Protein AF-0000000079814199 (afdb_homodimer)

Radius of gyration: 34.7 Å; Cα contacts (8 Å, |Δi|>4): 3592; chains: 2; bounding box: 80×102×80 Å

Foldseek 3Di:
DQQFDQADPVPGGDLVLLQCFPPQLLVLLQVVLVVQQVQAEEAEEEAPLGVSVSQSQHQDHHHHQAYEYCDPVQAQPDDPNHGYHYLQCLQVTPGQEYEYADLDPVVVCVVCVPPHHPNYYYHYSVSSGDPQVQALDRPDRSPLQSRLKAKDWAWDDQWKWKKKKDWQQLVVQPQAWKKKWKWWAFQQRHTQDTDMGTRGFHGFMDMDIRVVVCVVSVTDTGGFMMMIGMGSGHDGSWDKIKMWMATHDLQRLEIAIEMDTDWFFAQKWWDQAFAAD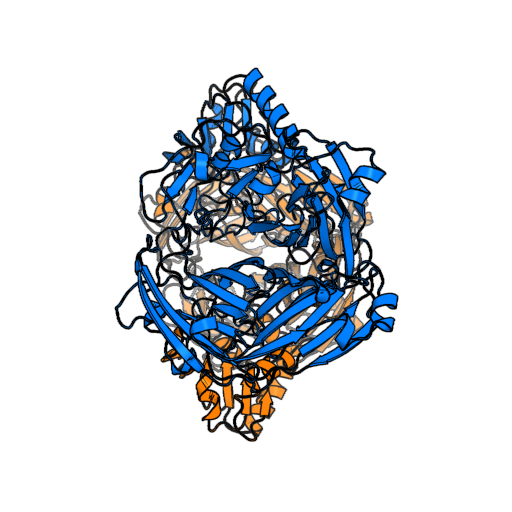QKWKKKKDFFSGQYKAAAQLKWKDFWPDDDTFGHGDIGHHRHIDIDTPCVRPVPDHAPTIMMIGNNRGDTWIKMWMDGPSYIYMETIGHADAPFDWDPCQVVDDCVFQVQWWKDKDWDAQLVFKWKKKFWAHRHPPFFWAFKKKWDAAQQQDTDFIGGPGTGGNRDRDMDGVSVRDRHGWMMIIGHDQPVHGTDRFKIKIKMKMAGPVQRAIEIEIDITGGWAGPDDDPCPPPDPPDGDDHFKDKFKWWADLDALGKKKKKFQEHSDDFDQKFWKKKFKAASSSDTQDIDTDIGGHNHMDMDTVCVRPNSVSSVVSPPSIMIIMITPRGYMWMKMKTDDPVNGRMYIYTIDGD/DQQFDQADPVPGGDLVLLQCFPPQLLVLLQVVLVVQQVQAEEAEEEAPLGVSVSQSQHQDHHHHQAYEYCDPVQAQPDDPNHGYHYQQCLQVTPGREYEYADLDPVVVCVVCVPPHHPNYYYHYSVSSGDPQVQALDNPDRSPLQSRLKAKDWAWDDQWKWKKKKDWQQLVVQPQAWKKKWKWWAFQQRHTQDTDMGTRGFHGFMDMDIRVVVCVVSVTDTGGFMMMIGMGSGHDGSWDKIKMWMATHDLARLEIAIEMDIDWFFAQKWWDQAFAAPFKWKKKKDFFSGQYKAAAQLKWKDFWPDDDTFGHRDIGHHRHIDIDTPCVRPVVDHAPTIMMIRNRRGDTWIKMWMDGPSYIYMETIGHADAPFDWDPCQVVDDCVFQVQWWKDKDWDAQLVFKWKKKFWAHRHPPFFWAFKKKWDAAQQQDTDFIGGPGTGTNRDRDMDGVSVRDRHTWMMIIGHDQPVHGTDRFKIKIKMKMAGPVQRAIEIEIDITGGWAGPDDDPCPPPDPPDGDDHFKDKFKWWADLDALGKKKKKFQEHSDDFDQKFWKKKFKAASSSDTQDIDTDIGGHNHMDMDTVCVRPNSVSSVVSPPSIMIIMITRRGYMWMKMKTDDVVNGRMYIYTIDGD

Nearest PDB structures (foldseek):
  3fbt-assembly2_C  TM=5.174E-01  e=1.547E-01  Clostridium acetobutylicum
  3mtg-assembly1_A-2  TM=5.204E-01  e=6.454E-01  Homo sapiens
  4r0m-assembly2_A  TM=4.724E-01  e=2.161E+00  Microcystis aeruginosa PCC 7806
  6brb-assembly1_A  TM=3.297E-01  e=6.819E-01  Homo sapiens
  2v72-assembly1_A  TM=3.300E-01  e=3.544E+00  Clostridium perfringens

Organism: NCBI:txid265959

Solvent-accessible surface area (backbone atoms only — not comparable to full-atom values): 62759 Å² total; per-residue (Å²): 100,57,52,61,60,58,68,34,96,88,72,37,68,35,42,66,47,55,52,50,54,33,69,71,17,34,56,36,42,43,54,50,42,53,52,47,44,73,58,37,34,27,28,35,35,37,84,74,74,49,55,45,36,55,61,56,67,43,76,55,85,64,52,70,66,44,41,25,28,36,44,59,87,50,45,68,39,78,53,85,93,36,57,28,35,52,44,85,56,41,46,73,47,87,35,39,26,36,39,35,61,38,67,48,48,68,61,48,48,57,73,37,65,90,35,58,29,89,89,38,48,82,43,45,41,38,77,25,56,72,63,72,91,54,38,38,46,80,93,42,77,70,41,58,38,39,58,13,33,32,75,38,88,38,33,30,48,81,40,37,34,27,35,39,39,40,57,32,65,31,31,81,54,66,27,66,60,28,31,33,44,35,39,36,27,25,31,73,26,44,80,75,51,73,51,73,47,84,45,60,42,60,39,17,42,40,76,51,42,33,61,59,52,30,60,75,67,69,51,74,72,36,49,19,34,35,40,39,36,42,20,30,46,26,84,60,36,69,41,58,38,37,37,37,38,40,32,26,74,85,24,49,70,17,39,26,29,41,60,52,47,75,61,59,52,37,52,31,30,30,71,38,69,33,36,47,97,71,43,48,33,31,40,39,47,42,36,64,35,88,42,63,43,57,56,48,46,30,32,39,24,50,33,78,51,86,69,63,48,55,43,66,68,58,39,49,31,33,14,37,42,83,39,53,43,57,80,74,44,67,86,54,39,51,60,32,40,31,29,41,36,42,24,44,43,31,49,75,45,36,36,35,40,37,44,93,68,30,46,30,47,38,54,43,41,71,29,35,80,88,46,53,75,38,78,62,65,83,64,54,54,48,92,54,34,43,60,36,43,42,29,75,45,79,30,62,50,29,90,46,26,44,34,34,40,30,77,44,71,33,30,70,73,55,57,36,44,13,30,27,40,41,32,21,28,40,71,25,52,77,60,50,68,47,78,76,41,54,34,49,53,54,48,54,66,69,46,56,51,27,78,63,32,88,57,40,26,30,33,29,43,26,69,41,60,88,77,38,73,49,46,62,72,46,46,28,33,34,39,39,38,33,32,71,81,68,64,39,52,31,42,34,60,57,70,30,39,40,34,32,38,78,40,28,56,96,58,26,14,59,29,92,73,74,64,54,57,33,37,51,28,41,36,60,41,69,35,51,74,51,82,53,30,31,34,34,41,40,30,30,54,55,19,22,89,61,64,65,52,43,63,34,36,41,35,36,21,19,28,65,30,48,78,75,48,73,50,77,52,71,39,31,46,41,8,31,47,77,46,39,57,52,73,74,63,29,59,69,53,35,54,70,23,24,84,55,10,28,32,42,37,40,19,76,71,34,30,62,45,49,33,33,30,38,34,35,73,94,71,50,39,42,24,36,18,65,51,56,63,119,101,57,53,62,58,59,68,37,95,87,72,38,68,36,43,66,49,55,53,49,54,34,70,72,16,33,54,35,43,41,54,50,41,51,52,47,45,73,57,38,34,26,28,35,36,38,83,73,76,49,56,45,36,54,60,57,69,43,74,55,84,65,52,71,67,42,41,26,28,36,45,59,86,50,45,68,38,79,52,86,92,37,57,29,34,51,46,85,56,41,47,73,47,87,34,38,26,36,39,36,62,37,67,49,50,68,62,50,48,57,73,38,62,89,37,58,29,88,89,37,48,81,43,46,39,36,77,25,56,73,62,72,91,54,39,37,45,79,94,41,79,71,41,58,39,39,56,12,33,34,73,39,86,38,32,30,48,80,40,37,35,27,35,40,40,39,58,32,63,32,31,81,54,67,27,64,59,26,32,33,44,35,38,34,25,25,31,74,25,44,78,74,49,73,52,74,48,83,47,60,42,58,39,16,41,40,76,51,42,34,62,59,51,28,62,75,68,69,52,74,71,36,48,20,36,34,40,39,36,42,20,30,46,27,85,61,35,68,41,59,37,38,37,37,38,41,32,25,75,85,25,48,71,16,38,26,29,42,61,50,45,71,62,58,54,36,50,31,30,29,70,39,71,34,36,45,103,67,42,48,37,30,40,40,47,44,35,63,36,86,41,62,43,58,57,48,45,31,32,39,23,49,33,78,51,85,66,63,47,54,44,66,68,60,38,49,31,32,14,38,43,83,38,52,45,57,81,75,44,68,86,55,39,51,61,34,42,31,29,39,36,42,24,44,45,32,47,75,43,36,36,34,40,35,42,94,68,29,48,31,48,37,54,44,40,71,30,35,80,86,47,55,75,42,79,64,65,83,64,55,53,51,93,52,32,43,60,36,43,41,31,75,46,79,30,63,49,28,90,46,27,44,34,36,40,28,78,45,72,32,30,70,75,54,57,36,43,15,30,28,42,42,31,20,27,39,72,26,52,76,59,47,69,46,78,75,42,53,34,49,52,54,47,55,63,69,45,58,52,28,79,62,32,89,56,41,27,32,33,29,43,26,69,41,60,89,77,37,73,46,45,61,73,48,44,28,33,34,38,40,39,34,32,71,83,69,64,38,50,32,41,34,60,56,71,29,37,40,37,34,37,79,41,28,56,96,59,27,15,58,29,92,76,73,66,57,61,33,37,51,29,43,36,60,40,68,35,51,73,51,81,53,30,31,35,34,41,40,30,30,54,54,19,21,89,64,65,66,52,43,64,33,36,40,35,36,21,19,29,63,29,48,76,74,46,73,49,76,52,71,39,31,45,40,8,32,48,75,47,41,56,52,74,76,65,28,60,69,52,36,53,69,23,26,84,53,10,29,33,42,37,39,19,77,70,35,31,60,46,47,32,33,31,37,34,35,73,95,72,51,39,43,24,36,18,67,51,57,64,115

pLDDT: mean 94.21, std 5.64, range [55.22, 98.81]

Sequence (1260 aa):
MLGIRTFDPLTGGNMAYKALTHPLAAEKLAELADRLVANGPVAVYDPHGIVETALALLPVSIRVAGLYTHDSLQVGQSCAGMVMQPLVDLTQSEAASVWALDFSHAIMESRLSGLLPEGCALHTLASTRLPDSMLSVAHTYLDPLNFGTNLAFFRDTADFSTRLVSANYWARYGADNVRLWLRLFSQDGQVLHTWEQPVSHAGQAIILDSAEIRDRFGLPEFTGQLFIHAQGIAGHDVVKYALETRGRGDSANSLSVTHDANAWPAMRYANLPAPAEDEDVVLWLQNSHALPVASGSMSLNRMGHDRHVPFMRPLAPYETVAVHVQDILPDLKWPEQIEFRAGGYVVRPRYEITRRNRTRIAHLNVQRADLHTDPGIEKLDPRFFGRGYLLPFPVPDPARYRTLIQPAPMAESLRTMPVRVDCFNRDGRAGASHFMGCLPRDHAEVLDVSALTGTEGHAELVYDFRDGGEADGWLHALVRYEDRETGHEAETSFGSHIFNTVMTYRGEPQSYVGRPPGLSTRLFLTAATTEPFSFCTLIYPASASWNPMSDTSLYLHGANGSVIAQEKIGIPMSGSRTIWPHEVFGMQAIQRAGEGGYVLIRDTTCRLFGYHGRMIRREGRFSVDHMFGFMLGIRTFDPLTGGNMAYKALTHPLAAEKLAELADRLVANGPVAVYDPHGIVETALALLPVSIRVAGLYTHDSLQVGQSCAGMVMQPLVDLTQSEAASVWALDFSHAIMESRLSGLLPEGCALHTLASTRLPDSMLSVAHTYLDPLNFGTNLAFFRDTADFSTRLVSANYWARYGADNVRLWLRLFSQDGQVLHTWEQPVSHAGQAIILDSAEIRDRFGLPEFTGQLFIHAQGIAGHDVVKYALETRGRGDSANSLSVTHDANAWPAMRYANLPAPAEDEDVVLWLQNSHALPVASGSMSLNRMGHDRHVPFMRPLAPYETVAVHVQDILPDLKWPEQIEFRAGGYVVRPRYEITRRNRTRIAHLNVQRADLHTDPGIEKLDPRFFGRGYLLPFPVPDPARYRTLIQPAPMAESLRTMPVRVDCFNRDGRAGASHFMGCLPRDHAEVLDVSALTGTEGHAELVYDFRDGGEADGWLHALVRYEDRETGHEAETSFGSHIFNTVMTYRGEPQSYVGRPPGLSTRLFLTAATTEPFSFCTLIYPASASWNPMSDTSLYLHGANGSVIAQEKIGIPMSGSRTIWPHEVFGMQAIQRAGEGGYVLIRDTTCRLFGYHGRMIRREGRFSVDHMFGF

Secondary structure (DSSP, 8-state):
------EETTTEE-HHHHHHHSHHHHHHHHHHHHHHHHH--EEEE-SSS-HHHHHHT-SS---EEEEEESBGGGTT-EETTEEEEEGGGGGG---SEEEE--S-HHHHHHHHTTTSPTTPEEEEGGGGPPPGGG-SSSS-TT-GGGGEEEEEEEEE-SSEEEEEEEE-GGGGGT--SEEEEEEEE-TTS-EEEEEEEEE-STT-EEEEEHHHHHHHHTPPPEEEEEEEEEES--S-----EEEEEEE-GGGTT-EEEEEE------SEEEEEEPP-TT-EEEEEEEB-SSSPBPTTSSEEEETT-S--EE--S-B-TT-EEEEEHHHH-TT--TT-EEEEE-TT-BSS-EEEEEETTEEEEEE-EEEBSS----GGGTT--HHHHTT-BEEEEEE--TTTEEEEEEEE-SBTT--EEEEEEEEEETT--EEEEEEEEEEETT----EEHHHH-SSSEEEEEEE--TT-----S-EEEEEEEEETTT--EEEEEEEE-B-S-S-BBTTBS--SSSSSP---EEEEEE--SSSSEEEEEEE---SS---SB--EEEEEE-TTS-EEEEEEE--BTT-EEEE-HHHHH-HHHHHHH-TT-EEEEEESS---EEEEEEEETTTTEE--EE--B-/------EETTTEE-HHHHHHHSHHHHHHHHHHHHHHHHH--EEEE-SSS-HHHHHHT-SS---EEEEEESBGGGTT-EETTEEEEEGGGGGG---SEEEE--S-HHHHHHHHTTTSPTTPEEEEGGGGPPPGGG-SSSS-TT-GGGGEEEEEEEEE-SSEEEEEEEE-GGGGGT--SEEEEEEEE-TTS-EEEEEEEEE-STT-EEEEEHHHHHHHHT---EEEEEEEEEES--S-----EEEEEEE-GGGTT-EEEEEE------SEEEEEEPPPTT-EEEEEEEB-SSSPBPTTSSEEEETT----EE--S-B-TT-EEEEEHHHH-TT--TT-EEEEE-TT-BSS-EEEEEETTEEEEEE-EEEBSS----GGGTT--HHHHTT-BEEEEEE--TTTEEEEEEEE-SBTT--EEEEEEEEEETTS-EEEEEEEEEEETT----EEHHHH-SSSEEEEEEE-GGG-----S-EEEEEEEEETTT--EEEEEEEE-B-S-S-BBTTBS--SSSSSP---EEEEEE--SSSSEEEEEEE---SS---SB--EEEEEE-TTS-EEEEEEE--BTT-EEEE-HHHHH-HHHHHHH-TT-EEEEEESS---EEEEEEEETTTTEE--EE--B-

Structure (mmCIF, N/CA/C/O backbone):
data_AF-0000000079814199-model_v1
#
loop_
_entity.id
_entity.type
_entity.pdbx_description
1 polymer 'Uncharacterized protein'
#
loop_
_atom_site.group_PDB
_atom_site.id
_atom_site.type_symbol
_atom_site.label_atom_id
_atom_site.label_alt_id
_atom_site.label_comp_id
_atom_site.label_asym_id
_atom_site.label_entity_id
_atom_site.label_seq_id
_atom_site.pdbx_PDB_ins_code
_atom_site.Cartn_x
_atom_site.Cartn_y
_atom_site.Cartn_z
_atom_site.occupancy
_atom_site.B_iso_or_equiv
_atom_site.auth_seq_id
_atom_site.auth_comp_id
_atom_site.auth_asym_id
_atom_site.auth_atom_id
_atom_site.pdbx_PDB_model_num
ATOM 1 N N . MET A 1 1 ? 17.484 26.797 -4.371 1 85 1 MET A N 1
ATOM 2 C CA . MET A 1 1 ? 16.531 25.781 -3.9 1 85 1 MET A CA 1
ATOM 3 C C . MET A 1 1 ? 17.234 24.453 -3.627 1 85 1 MET A C 1
ATOM 5 O O . MET A 1 1 ? 18.203 24.109 -4.293 1 85 1 MET A O 1
ATOM 9 N N . LEU A 1 2 ? 16.719 23.953 -2.576 1 86.81 2 LEU A N 1
ATOM 10 C CA . LEU A 1 2 ? 17.266 22.641 -2.223 1 86.81 2 LEU A CA 1
ATOM 11 C C . LEU A 1 2 ? 16.641 21.547 -3.09 1 86.81 2 LEU A C 1
ATOM 13 O O . LEU A 1 2 ? 15.422 21.422 -3.172 1 86.81 2 LEU A O 1
ATOM 17 N N . GLY A 1 3 ? 17.375 20.844 -3.848 1 84.56 3 GLY A N 1
ATOM 18 C CA . GLY A 1 3 ? 16.922 19.844 -4.789 1 84.56 3 GLY A CA 1
ATOM 19 C C . GLY A 1 3 ? 16.469 18.562 -4.117 1 84.56 3 GLY A C 1
ATOM 20 O O . GLY A 1 3 ? 17 17.484 -4.395 1 84.56 3 GLY A O 1
ATOM 21 N N . ILE A 1 4 ? 15.422 18.625 -3.213 1 85 4 ILE A N 1
ATOM 22 C CA . ILE A 1 4 ? 14.914 17.453 -2.512 1 85 4 ILE A CA 1
ATOM 23 C C . ILE A 1 4 ? 13.516 17.109 -3.02 1 85 4 ILE A C 1
ATOM 25 O O . ILE A 1 4 ? 12.797 17.984 -3.512 1 85 4 ILE A O 1
ATOM 29 N N . ARG A 1 5 ? 13.242 15.883 -2.951 1 79.81 5 ARG A N 1
ATOM 30 C CA . ARG A 1 5 ? 11.898 15.383 -3.24 1 79.81 5 ARG A CA 1
ATOM 31 C C . ARG A 1 5 ? 11.211 14.883 -1.973 1 79.81 5 ARG A C 1
ATOM 33 O O . ARG A 1 5 ? 11.688 13.945 -1.333 1 79.81 5 ARG A O 1
ATOM 40 N N . THR A 1 6 ? 10.148 15.531 -1.705 1 77.38 6 THR A N 1
ATOM 41 C CA . THR A 1 6 ? 9.539 15.203 -0.424 1 77.38 6 THR A CA 1
ATOM 42 C C . THR A 1 6 ? 8.25 14.414 -0.63 1 77.38 6 THR A C 1
ATOM 44 O O . THR A 1 6 ? 7.762 13.758 0.293 1 77.38 6 THR A O 1
ATOM 47 N N . PHE A 1 7 ? 7.664 14.547 -1.758 1 73.44 7 PHE A N 1
ATOM 48 C CA . PHE A 1 7 ? 6.383 13.883 -1.977 1 73.44 7 PHE A CA 1
ATOM 49 C C . PHE A 1 7 ? 6.258 13.422 -3.422 1 73.44 7 PHE A C 1
ATOM 51 O O . PHE A 1 7 ? 6.777 14.062 -4.336 1 73.44 7 PHE A O 1
ATOM 58 N N . ASP A 1 8 ? 5.75 12.203 -3.527 1 64.19 8 ASP A N 1
ATOM 59 C CA . ASP A 1 8 ? 5.371 11.656 -4.828 1 64.19 8 ASP A CA 1
ATOM 60 C C . ASP A 1 8 ? 3.904 11.234 -4.844 1 64.19 8 ASP A C 1
ATOM 62 O O . ASP A 1 8 ? 3.432 10.57 -3.924 1 64.19 8 ASP A O 1
ATOM 66 N N . PRO A 1 9 ? 3.115 11.773 -5.816 1 58.88 9 PRO A N 1
ATOM 67 C CA . PRO A 1 9 ? 1.691 11.43 -5.863 1 58.88 9 PRO A CA 1
ATOM 68 C C . PRO A 1 9 ? 1.446 9.922 -5.848 1 58.88 9 PRO A C 1
ATOM 70 O O . PRO A 1 9 ? 0.405 9.469 -5.367 1 58.88 9 PRO A O 1
ATOM 73 N N . LEU A 1 10 ? 2.465 9.203 -6.363 1 55.69 10 LEU A N 1
ATOM 74 C CA . LEU A 1 10 ? 2.256 7.766 -6.492 1 55.69 10 LEU A CA 1
ATOM 75 C C . LEU A 1 10 ? 2.646 7.047 -5.207 1 55.69 10 LEU A C 1
ATOM 77 O O . LEU A 1 10 ? 1.953 6.121 -4.773 1 55.69 10 LEU A O 1
ATOM 81 N N . THR A 1 11 ? 3.66 7.598 -4.605 1 59.97 11 THR A N 1
ATOM 82 C CA . THR A 1 11 ? 4.211 6.82 -3.5 1 59.97 11 THR A CA 1
ATOM 83 C C . THR A 1 11 ? 4.02 7.551 -2.174 1 59.97 11 THR A C 1
ATOM 85 O O . THR A 1 11 ? 4.234 6.977 -1.104 1 59.97 11 THR A O 1
ATOM 88 N N . GLY A 1 12 ? 3.578 8.734 -2.238 1 67.12 12 GLY A N 1
ATOM 89 C CA . GLY A 1 12 ? 3.428 9.5 -1.012 1 67.12 12 GLY A CA 1
ATOM 90 C C . GLY A 1 12 ? 4.723 10.133 -0.539 1 67.12 12 GLY A C 1
ATOM 91 O O . GLY A 1 12 ? 5.551 10.547 -1.353 1 67.12 12 GLY A O 1
ATOM 92 N N . GLY A 1 13 ? 4.852 10.258 0.694 1 75.69 13 GLY A N 1
ATOM 93 C CA . GLY A 1 13 ? 6.035 10.875 1.274 1 75.69 13 GLY A CA 1
ATOM 94 C C . GLY A 1 13 ? 7.309 10.102 0.988 1 75.69 13 GLY A C 1
ATOM 95 O O . GLY A 1 13 ? 7.309 8.867 0.997 1 75.69 13 GLY A O 1
ATOM 96 N N . ASN A 1 14 ? 8.289 10.836 0.607 1 85.75 14 ASN A N 1
ATOM 97 C CA . ASN A 1 14 ? 9.586 10.227 0.338 1 85.75 14 ASN A CA 1
ATOM 98 C C . ASN A 1 14 ? 10.344 9.938 1.628 1 85.75 14 ASN A C 1
ATOM 100 O O . ASN A 1 14 ? 10.969 10.828 2.199 1 85.75 14 ASN A O 1
ATOM 104 N N . MET A 1 15 ? 10.398 8.766 1.979 1 91.94 15 MET A N 1
ATOM 105 C CA . MET A 1 15 ? 10.953 8.375 3.273 1 91.94 15 MET A CA 1
ATOM 106 C C . MET A 1 15 ? 12.469 8.484 3.268 1 91.94 15 MET A C 1
ATOM 108 O O . MET A 1 15 ? 13.094 8.625 4.32 1 91.94 15 MET A O 1
ATOM 112 N N . ALA A 1 16 ? 13.031 8.477 2.057 1 93.75 16 ALA A N 1
ATOM 113 C CA . ALA A 1 16 ? 14.477 8.656 1.986 1 93.75 16 ALA A CA 1
ATOM 114 C C . ALA A 1 16 ? 14.883 10.039 2.496 1 93.75 16 ALA A C 1
ATOM 116 O O . ALA A 1 16 ? 15.93 10.195 3.129 1 93.75 16 ALA A O 1
ATOM 117 N N . TYR A 1 17 ? 14.094 10.977 2.279 1 94.56 17 TYR A N 1
ATOM 118 C CA . TYR A 1 17 ? 14.344 12.312 2.797 1 94.56 17 TYR A CA 1
ATOM 119 C C . TYR A 1 17 ? 14.367 12.312 4.32 1 94.56 17 TYR A C 1
ATOM 121 O O . TYR A 1 17 ? 15.312 12.82 4.934 1 94.56 17 TYR A O 1
ATOM 129 N N . LYS A 1 18 ? 13.336 11.742 4.891 1 95.25 18 LYS A N 1
ATOM 130 C CA . LYS A 1 18 ? 13.273 11.719 6.348 1 95.25 18 LYS A CA 1
ATOM 131 C C . LYS A 1 18 ? 14.414 10.898 6.938 1 95.25 18 LYS A C 1
ATOM 133 O O . LYS A 1 18 ? 14.961 11.242 7.988 1 95.25 18 LYS A O 1
ATOM 138 N N . ALA A 1 19 ? 14.727 9.859 6.246 1 96.88 19 ALA A N 1
ATOM 139 C CA . ALA A 1 19 ? 15.797 8.992 6.715 1 96.88 19 ALA A CA 1
ATOM 140 C C . ALA A 1 19 ? 17.141 9.727 6.723 1 96.88 19 ALA A C 1
ATOM 142 O O . ALA A 1 19 ? 17.906 9.609 7.676 1 96.88 19 ALA A O 1
ATOM 143 N N . LEU A 1 20 ? 17.359 10.531 5.707 1 97 20 LEU A N 1
ATOM 144 C CA . LEU A 1 20 ? 18.656 11.164 5.539 1 97 20 LEU A CA 1
ATOM 145 C C . LEU A 1 20 ? 18.734 12.461 6.324 1 97 20 LEU A C 1
ATOM 147 O O . LEU A 1 20 ? 19.828 12.961 6.605 1 97 20 LEU A O 1
ATOM 151 N N . THR A 1 21 ? 17.562 13.023 6.66 1 96.56 21 THR A N 1
ATOM 152 C CA . THR A 1 21 ? 17.578 14.328 7.309 1 96.56 21 THR A CA 1
ATOM 153 C C . THR A 1 21 ? 17.438 14.18 8.82 1 96.56 21 THR A C 1
ATOM 155 O O . THR A 1 21 ? 17.516 15.172 9.555 1 96.56 21 THR A O 1
ATOM 158 N N . HIS A 1 22 ? 17.172 12.914 9.266 1 97.75 22 HIS A N 1
ATOM 159 C CA . HIS A 1 22 ? 17.281 12.703 10.703 1 97.75 22 HIS A CA 1
ATOM 160 C C . HIS A 1 22 ? 18.625 13.195 11.227 1 97.75 22 HIS A C 1
ATOM 162 O O . HIS A 1 22 ? 19.672 12.891 10.648 1 97.75 22 HIS A O 1
ATOM 168 N N . PRO A 1 23 ? 18.656 13.898 12.359 1 98.19 23 PRO A N 1
ATOM 169 C CA . PRO A 1 23 ? 19.906 14.508 12.805 1 98.19 23 PRO A CA 1
ATOM 170 C C . PRO A 1 23 ? 21.031 13.492 12.953 1 98.19 23 PRO A C 1
ATOM 172 O O . PRO A 1 23 ? 22.172 13.758 12.555 1 98.19 23 PRO A O 1
ATOM 175 N N . LEU A 1 24 ? 20.75 12.359 13.469 1 98.31 24 LEU A N 1
ATOM 176 C CA . LEU A 1 24 ? 21.766 11.328 13.641 1 98.31 24 LEU A CA 1
ATOM 177 C C . LEU A 1 24 ? 22.266 10.82 12.281 1 98.31 24 LEU A C 1
ATOM 179 O O . LEU A 1 24 ? 23.453 10.594 12.094 1 98.31 24 LEU A O 1
ATOM 183 N N . ALA A 1 25 ? 21.359 10.578 11.391 1 98.44 25 ALA A N 1
ATOM 184 C CA . ALA A 1 25 ? 21.719 10.117 10.055 1 98.44 25 ALA A CA 1
ATOM 185 C C . ALA A 1 25 ? 22.516 11.18 9.297 1 98.44 25 ALA A C 1
ATOM 187 O O . ALA A 1 25 ? 23.438 10.852 8.539 1 98.44 25 ALA A O 1
ATOM 188 N N . ALA A 1 26 ? 22.109 12.43 9.477 1 98.25 26 ALA A N 1
ATOM 189 C CA . ALA A 1 26 ? 22.797 13.523 8.797 1 98.25 26 ALA A CA 1
ATOM 190 C C . ALA A 1 26 ? 24.266 13.602 9.211 1 98.25 26 ALA A C 1
ATOM 192 O O . ALA A 1 26 ? 25.125 13.898 8.391 1 98.25 26 ALA A O 1
ATOM 193 N N . GLU A 1 27 ? 24.516 13.383 10.469 1 97.94 27 GLU A N 1
ATOM 194 C CA . GLU A 1 27 ? 25.891 13.344 10.953 1 97.94 27 GLU A CA 1
ATOM 195 C C . GLU A 1 27 ? 26.688 12.242 10.266 1 97.94 27 GLU A C 1
ATOM 197 O O . GLU A 1 27 ? 27.828 12.461 9.836 1 97.94 27 GLU A O 1
ATOM 202 N N . LYS A 1 28 ? 26.094 11.156 10.188 1 98.31 28 LYS A N 1
ATOM 203 C CA . LYS A 1 28 ? 26.734 10.016 9.539 1 98.31 28 LYS A CA 1
ATOM 204 C C . LYS A 1 28 ? 26.906 10.266 8.047 1 98.31 28 LYS A C 1
ATOM 206 O O . LYS A 1 28 ? 27.891 9.812 7.449 1 98.31 28 LYS A O 1
ATOM 211 N N . LEU A 1 29 ? 25.969 10.922 7.48 1 98.25 29 LEU A N 1
ATOM 212 C CA . LEU A 1 29 ? 26.062 11.266 6.066 1 98.25 29 LEU A CA 1
ATOM 213 C C . LEU A 1 29 ? 27.234 12.188 5.805 1 98.25 29 LEU A C 1
ATOM 215 O O . LEU A 1 29 ? 27.906 12.078 4.773 1 98.25 29 LEU A O 1
ATOM 219 N N . ALA A 1 30 ? 27.453 13.094 6.707 1 97.94 30 ALA A N 1
ATOM 220 C CA . ALA A 1 30 ? 28.609 13.984 6.594 1 97.94 30 ALA A CA 1
ATOM 221 C C . ALA A 1 30 ? 29.922 13.195 6.602 1 97.94 30 ALA A C 1
ATOM 223 O O . ALA A 1 30 ? 30.828 13.477 5.816 1 97.94 30 ALA A O 1
ATOM 224 N N . GLU A 1 31 ? 29.984 12.242 7.488 1 97.94 31 GLU A N 1
ATOM 225 C CA . GLU A 1 31 ? 31.156 11.391 7.531 1 97.94 31 GLU A CA 1
ATOM 226 C C . GLU A 1 31 ? 31.344 10.625 6.223 1 97.94 31 GLU A C 1
ATOM 228 O O . GLU A 1 31 ? 32.469 10.508 5.711 1 97.94 31 GLU A O 1
ATOM 233 N N . LEU A 1 32 ? 30.266 10.133 5.77 1 98 32 LEU A N 1
ATOM 234 C CA . LEU A 1 32 ? 30.297 9.414 4.504 1 98 32 LEU A CA 1
ATOM 235 C C . LEU A 1 32 ? 30.766 10.328 3.373 1 98 32 LEU A C 1
ATOM 237 O O . LEU A 1 32 ? 31.578 9.93 2.541 1 98 32 LEU A O 1
ATOM 241 N N . ALA A 1 33 ? 30.25 11.539 3.373 1 97.81 33 ALA A N 1
ATOM 242 C CA . ALA A 1 33 ? 30.625 12.516 2.355 1 97.81 33 ALA A CA 1
ATOM 243 C C . ALA A 1 33 ? 32.125 12.781 2.383 1 97.81 33 ALA A C 1
ATOM 245 O O . ALA A 1 33 ? 32.781 12.82 1.334 1 97.81 33 ALA A O 1
ATOM 246 N N . ASP A 1 34 ? 32.656 12.922 3.543 1 97.62 34 ASP A N 1
ATOM 247 C CA . ASP A 1 34 ? 34.094 13.148 3.693 1 97.62 34 ASP A CA 1
ATOM 248 C C . ASP A 1 34 ? 34.906 11.992 3.111 1 97.62 34 ASP A C 1
ATOM 250 O O . ASP A 1 34 ? 35.906 12.203 2.438 1 97.62 34 ASP A O 1
ATOM 254 N N . ARG A 1 35 ? 34.406 10.789 3.363 1 97.06 35 ARG A N 1
ATOM 255 C CA . ARG A 1 35 ? 35.094 9.602 2.842 1 97.06 35 ARG A CA 1
ATOM 256 C C . ARG A 1 35 ? 35.031 9.562 1.319 1 97.06 35 ARG A C 1
ATOM 258 O O . ARG A 1 35 ? 36 9.227 0.657 1 97.06 35 ARG A O 1
ATOM 265 N N . LEU A 1 36 ? 33.906 9.914 0.81 1 97.44 36 LEU A N 1
ATOM 266 C CA . LEU A 1 36 ? 33.719 9.906 -0.638 1 97.44 36 LEU A CA 1
ATOM 267 C C . LEU A 1 36 ? 34.625 10.938 -1.305 1 97.44 36 LEU A C 1
ATOM 269 O O . LEU A 1 36 ? 35.219 10.672 -2.352 1 97.44 36 LEU A O 1
ATOM 273 N N . VAL A 1 37 ? 34.719 12.086 -0.688 1 97.12 37 VAL A N 1
ATOM 274 C CA . VAL A 1 37 ? 35.562 13.148 -1.225 1 97.12 37 VAL A CA 1
ATOM 275 C C . VAL A 1 37 ? 37.031 12.711 -1.17 1 97.12 37 VAL A C 1
ATOM 277 O O . VAL A 1 37 ? 37.75 12.883 -2.141 1 97.12 37 VAL A O 1
ATOM 280 N N . ALA A 1 38 ? 37.406 12.156 -0.076 1 96 38 ALA A N 1
ATOM 281 C CA . ALA A 1 38 ? 38.781 11.773 0.152 1 96 38 ALA A CA 1
ATOM 282 C C . ALA A 1 38 ? 39.25 10.703 -0.84 1 96 38 ALA A C 1
ATOM 284 O O . ALA A 1 38 ? 40.406 10.656 -1.236 1 96 38 ALA A O 1
ATOM 285 N N . ASN A 1 39 ? 38.375 9.922 -1.318 1 93.81 39 ASN A N 1
ATOM 286 C CA . ASN A 1 39 ? 38.688 8.781 -2.158 1 93.81 39 ASN A CA 1
ATOM 287 C C . ASN A 1 39 ? 38.812 9.172 -3.629 1 93.81 39 ASN A C 1
ATOM 289 O O . ASN A 1 39 ? 39.375 8.445 -4.434 1 93.81 39 ASN A O 1
ATOM 293 N N . GLY A 1 40 ? 38.219 10.367 -3.984 1 94.62 40 GLY A N 1
ATOM 294 C CA . GLY A 1 40 ? 38.25 10.781 -5.375 1 94.62 40 GLY A CA 1
ATOM 295 C C . GLY A 1 40 ? 36.906 10.742 -6.051 1 94.62 40 GLY A C 1
ATOM 296 O O . GLY A 1 40 ? 35.875 10.867 -5.387 1 94.62 40 GLY A O 1
ATOM 297 N N . PRO A 1 41 ? 36.906 10.695 -7.371 1 96.44 41 PRO A N 1
ATOM 298 C CA . PRO A 1 41 ? 35.625 10.711 -8.094 1 96.44 41 PRO A CA 1
ATOM 299 C C . PRO A 1 41 ? 34.75 9.508 -7.766 1 96.44 41 PRO A C 1
ATOM 301 O O . PRO A 1 41 ? 35.281 8.406 -7.543 1 96.44 41 PRO A O 1
ATOM 304 N N . VAL A 1 42 ? 33.469 9.773 -7.777 1 97.94 42 VAL A N 1
ATOM 305 C CA . VAL A 1 42 ? 32.531 8.766 -7.289 1 97.94 42 VAL A CA 1
ATOM 306 C C . VAL A 1 42 ? 31.547 8.398 -8.398 1 97.94 42 VAL A C 1
ATOM 308 O O . VAL A 1 42 ? 30.938 9.273 -9.023 1 97.94 42 VAL A O 1
ATOM 311 N N . ALA A 1 43 ? 31.406 7.148 -8.719 1 98.19 43 ALA A N 1
ATOM 312 C CA . ALA A 1 43 ? 30.281 6.648 -9.516 1 98.19 43 ALA A CA 1
ATOM 313 C C . ALA A 1 43 ? 29.062 6.422 -8.641 1 98.19 43 ALA A C 1
ATOM 315 O O . ALA A 1 43 ? 29.125 5.715 -7.629 1 98.19 43 ALA A O 1
ATOM 316 N N . VAL A 1 44 ? 27.938 7.004 -9 1 98.31 44 VAL A N 1
ATOM 317 C CA . VAL A 1 44 ? 26.719 6.891 -8.188 1 98.31 44 VAL A CA 1
ATOM 318 C C . VAL A 1 44 ? 25.734 5.941 -8.859 1 98.31 44 VAL A C 1
ATOM 320 O O . VAL A 1 44 ? 25.422 6.094 -10.039 1 98.31 44 VAL A O 1
ATOM 323 N N . TYR A 1 45 ? 25.359 4.941 -8.125 1 97.81 45 TYR A N 1
ATOM 324 C CA . TYR A 1 45 ? 24.281 4.059 -8.547 1 97.81 45 TYR A CA 1
ATOM 325 C C . TYR A 1 45 ? 23 4.352 -7.777 1 97.81 45 TYR A C 1
ATOM 327 O O . TYR A 1 45 ? 22.969 4.25 -6.547 1 97.81 45 TYR A O 1
ATOM 335 N N . ASP A 1 46 ? 21.906 4.641 -8.492 1 95.81 46 ASP A N 1
ATOM 336 C CA . ASP A 1 46 ? 20.656 5.059 -7.875 1 95.81 46 ASP A CA 1
ATOM 337 C C . ASP A 1 46 ? 19.531 4.055 -8.164 1 95.81 46 ASP A C 1
ATOM 339 O O . ASP A 1 46 ? 18.734 4.258 -9.07 1 95.81 46 ASP A O 1
ATOM 343 N N . PRO A 1 47 ? 19.406 3.08 -7.32 1 93.19 47 PRO A N 1
ATOM 344 C CA . PRO A 1 47 ? 18.391 2.064 -7.586 1 93.19 47 PRO A CA 1
ATOM 345 C C . PRO A 1 47 ? 16.969 2.541 -7.238 1 93.19 47 PRO A C 1
ATOM 347 O O . PRO A 1 47 ? 15.992 1.929 -7.66 1 93.19 47 PRO A O 1
ATOM 350 N N . HIS A 1 48 ? 16.812 3.693 -6.461 1 89.38 48 HIS A N 1
ATOM 351 C CA . HIS A 1 48 ? 15.508 4.066 -5.914 1 89.38 48 HIS A CA 1
ATOM 352 C C . HIS A 1 48 ? 15.062 5.43 -6.43 1 89.38 48 HIS A C 1
ATOM 354 O O . HIS A 1 48 ? 13.992 5.918 -6.066 1 89.38 48 HIS A O 1
ATOM 360 N N . GLY A 1 49 ? 15.859 6.062 -7.164 1 89 49 GLY A N 1
ATOM 361 C CA . GLY A 1 49 ? 15.531 7.383 -7.68 1 89 49 GLY A CA 1
ATOM 362 C C . GLY A 1 49 ? 15.641 8.477 -6.633 1 89 49 GLY A C 1
ATOM 363 O O . GLY A 1 49 ? 14.805 9.383 -6.578 1 89 49 GLY A O 1
ATOM 364 N N . ILE A 1 50 ? 16.672 8.398 -5.77 1 93.06 50 ILE A N 1
ATOM 365 C CA . ILE A 1 50 ? 16.75 9.367 -4.68 1 93.06 50 ILE A CA 1
ATOM 366 C C . ILE A 1 50 ? 18.031 10.195 -4.828 1 93.06 50 ILE A C 1
ATOM 368 O O . ILE A 1 50 ? 18.438 10.891 -3.895 1 93.06 50 ILE A O 1
ATOM 372 N N . VAL A 1 51 ? 18.656 10.211 -5.957 1 95.5 51 VAL A N 1
ATOM 373 C CA . VAL A 1 51 ? 19.969 10.812 -6.156 1 95.5 51 VAL A CA 1
ATOM 374 C C . VAL A 1 51 ? 19.891 12.32 -5.961 1 95.5 51 VAL A C 1
ATOM 376 O O . VAL A 1 51 ? 20.781 12.93 -5.371 1 95.5 51 VAL A O 1
ATOM 379 N N . GLU A 1 52 ? 18.859 12.922 -6.43 1 93.31 52 GLU A N 1
ATOM 380 C CA . GLU A 1 52 ? 18.734 14.367 -6.273 1 93.31 52 GLU A CA 1
ATOM 381 C C . GLU A 1 52 ? 18.672 14.758 -4.801 1 93.31 52 GLU A C 1
ATOM 383 O O . GLU A 1 52 ? 19.359 15.688 -4.371 1 93.31 52 GLU A O 1
ATOM 388 N N . THR A 1 53 ? 17.906 14.047 -4.09 1 94.25 53 THR A N 1
ATOM 389 C CA . THR A 1 53 ? 17.781 14.297 -2.656 1 94.25 53 THR A CA 1
ATOM 390 C C . THR A 1 53 ? 19.094 14.008 -1.942 1 94.25 53 THR A C 1
ATOM 392 O O . THR A 1 53 ? 19.547 14.812 -1.126 1 94.25 53 THR A O 1
ATOM 395 N N . ALA A 1 54 ? 19.688 12.883 -2.299 1 96 54 ALA A N 1
ATOM 396 C CA . ALA A 1 54 ? 20.922 12.484 -1.639 1 96 54 ALA A CA 1
ATOM 397 C C . ALA A 1 54 ? 22.031 13.5 -1.881 1 96 54 ALA A C 1
ATOM 399 O O . ALA A 1 54 ? 22.719 13.914 -0.943 1 96 54 ALA A O 1
ATOM 400 N N . LEU A 1 55 ? 22.188 13.93 -3.102 1 95.94 55 LEU A N 1
ATOM 401 C CA . LEU A 1 55 ? 23.234 14.891 -3.441 1 95.94 55 LEU A CA 1
ATOM 402 C C . LEU A 1 55 ? 22.953 16.234 -2.791 1 95.94 55 LEU A C 1
ATOM 404 O O . LEU A 1 55 ? 23.891 16.906 -2.322 1 95.94 55 LEU A O 1
ATOM 408 N N . ALA A 1 56 ? 21.688 16.562 -2.77 1 94.94 56 ALA A N 1
ATOM 409 C CA . ALA A 1 56 ? 21.312 17.859 -2.207 1 94.94 56 ALA A CA 1
ATOM 410 C C . ALA A 1 56 ? 21.594 17.922 -0.711 1 94.94 56 ALA A C 1
ATOM 412 O O . ALA A 1 56 ? 21.844 18.984 -0.159 1 94.94 56 ALA A O 1
ATOM 413 N N . LEU A 1 57 ? 21.641 16.781 -0.041 1 96.56 57 LEU A N 1
ATOM 414 C CA . LEU A 1 57 ? 21.766 16.75 1.412 1 96.56 57 LEU A CA 1
ATOM 415 C C . LEU A 1 57 ? 23.219 16.547 1.834 1 96.56 57 LEU A C 1
ATOM 417 O O . LEU A 1 57 ? 23.516 16.516 3.027 1 96.56 57 LEU A O 1
ATOM 421 N N . LEU A 1 58 ? 24.109 16.438 0.861 1 96.62 58 LEU A N 1
ATOM 422 C CA . LEU A 1 58 ? 25.531 16.328 1.199 1 96.62 58 LEU A CA 1
ATOM 423 C C . LEU A 1 58 ? 26.078 17.672 1.655 1 96.62 58 LEU A C 1
ATOM 425 O O . LEU A 1 58 ? 25.906 18.688 0.976 1 96.62 58 LEU A O 1
ATOM 429 N N . PRO A 1 59 ? 26.797 17.641 2.787 1 94.44 59 PRO A N 1
ATOM 430 C CA . PRO A 1 59 ? 27.375 18.891 3.264 1 94.44 59 PRO A CA 1
ATOM 431 C C . PRO A 1 59 ? 28.547 19.359 2.398 1 94.44 59 PRO A C 1
ATOM 433 O O . PRO A 1 59 ? 28.906 20.547 2.428 1 94.44 59 PRO A O 1
ATOM 436 N N . VAL A 1 60 ? 29.203 18.438 1.767 1 94.88 60 VAL A N 1
ATOM 437 C CA . VAL A 1 60 ? 30.281 18.75 0.84 1 94.88 60 VAL A CA 1
ATOM 438 C C . VAL A 1 60 ? 29.984 18.141 -0.526 1 94.88 60 VAL A C 1
ATOM 440 O O . VAL A 1 60 ? 29.406 17.062 -0.614 1 94.88 60 VAL A O 1
ATOM 443 N N . SER A 1 61 ? 30.359 18.844 -1.5 1 92.56 61 SER A N 1
ATOM 444 C CA . SER A 1 61 ? 30.125 18.344 -2.852 1 92.56 61 SER A CA 1
ATOM 445 C C . SER A 1 61 ? 31.109 17.219 -3.197 1 92.56 61 SER A C 1
ATOM 447 O O . SER A 1 61 ? 32.281 17.297 -2.863 1 92.56 61 SER A O 1
ATOM 449 N N . ILE A 1 62 ? 30.578 16.312 -3.779 1 96.31 62 ILE A N 1
ATOM 450 C CA . ILE A 1 62 ? 31.438 15.234 -4.246 1 96.31 62 ILE A CA 1
ATOM 451 C C . ILE A 1 62 ? 31.609 15.328 -5.762 1 96.31 62 ILE A C 1
ATOM 453 O O . ILE A 1 62 ? 30.781 15.914 -6.453 1 96.31 62 ILE A O 1
ATOM 457 N N . ARG A 1 63 ? 32.812 14.781 -6.289 1 96 63 ARG A N 1
ATOM 458 C CA . ARG A 1 63 ? 33.031 14.695 -7.73 1 96 63 ARG A CA 1
ATOM 459 C C . ARG A 1 63 ? 32.406 13.438 -8.305 1 96 63 ARG A C 1
ATOM 461 O O . ARG A 1 63 ? 32.906 12.328 -8.094 1 96 63 ARG A O 1
ATOM 468 N N . VAL A 1 64 ? 31.281 13.688 -9 1 97 64 VAL A N 1
ATOM 469 C CA . VAL A 1 64 ? 30.547 12.555 -9.57 1 97 64 VAL A CA 1
ATOM 470 C C . VAL A 1 64 ? 31.109 12.219 -10.945 1 97 64 VAL A C 1
ATOM 472 O O . VAL A 1 64 ? 31.094 13.047 -11.852 1 97 64 VAL A O 1
ATOM 475 N N . ALA A 1 65 ? 31.609 11.055 -11.07 1 96.31 65 ALA A N 1
ATOM 476 C CA . ALA A 1 65 ? 32.188 10.578 -12.32 1 96.31 65 ALA A CA 1
ATOM 477 C C . ALA A 1 65 ? 31.109 10.078 -13.273 1 96.31 65 ALA A C 1
ATOM 479 O O . ALA A 1 65 ? 31.297 10.086 -14.492 1 96.31 65 ALA A O 1
ATOM 480 N N . GLY A 1 66 ? 30.031 9.641 -12.719 1 97.25 66 GLY A N 1
ATOM 481 C CA . GLY A 1 66 ? 28.906 9.133 -13.5 1 97.25 66 GLY A CA 1
ATOM 482 C C . GLY A 1 66 ? 27.719 8.734 -12.656 1 97.25 66 GLY A C 1
ATOM 483 O O . GLY A 1 66 ? 27.875 8.414 -11.477 1 97.25 66 GLY A O 1
ATOM 484 N N . LEU A 1 67 ? 26.562 8.852 -13.242 1 98.12 67 LEU A N 1
ATOM 485 C CA . LEU A 1 67 ? 25.328 8.406 -12.633 1 98.12 67 LEU A CA 1
ATOM 486 C C . LEU A 1 67 ? 24.766 7.184 -13.359 1 98.12 67 LEU A C 1
ATOM 488 O O . LEU A 1 67 ? 24.578 7.211 -14.578 1 98.12 67 LEU A O 1
ATOM 492 N N . TYR A 1 68 ? 24.484 6.172 -12.547 1 98 68 TYR A N 1
ATOM 493 C CA . TYR A 1 68 ? 24.125 4.895 -13.156 1 98 68 TYR A CA 1
ATOM 494 C C . TYR A 1 68 ? 22.75 4.438 -12.703 1 98 68 TYR A C 1
ATOM 496 O O . TYR A 1 68 ? 22.328 4.711 -11.57 1 98 68 TYR A O 1
ATOM 504 N N . THR A 1 69 ? 22.031 3.738 -13.562 1 97 69 THR A N 1
ATOM 505 C CA . THR A 1 69 ? 20.719 3.162 -13.297 1 97 69 THR A CA 1
ATOM 506 C C . THR A 1 69 ? 20.609 1.767 -13.906 1 97 69 THR A C 1
ATOM 508 O O . THR A 1 69 ? 21.266 1.464 -14.898 1 97 69 THR A O 1
ATOM 511 N N . HIS A 1 70 ? 19.844 0.935 -13.211 1 96.31 70 HIS A N 1
ATOM 512 C CA . HIS A 1 70 ? 19.562 -0.378 -13.789 1 96.31 70 HIS A CA 1
ATOM 513 C C . HIS A 1 70 ? 18.297 -0.358 -14.625 1 96.31 70 HIS A C 1
ATOM 515 O O . HIS A 1 70 ? 18 -1.321 -15.336 1 96.31 70 HIS A O 1
ATOM 521 N N . ASP A 1 71 ? 17.516 0.7 -14.562 1 96.19 71 ASP A N 1
ATOM 522 C CA . ASP A 1 71 ? 16.297 0.824 -15.359 1 96.19 71 ASP A CA 1
ATOM 523 C C . ASP A 1 71 ? 16.625 1.229 -16.797 1 96.19 71 ASP A C 1
ATOM 525 O O . ASP A 1 71 ? 16.969 2.383 -17.062 1 96.19 71 ASP A O 1
ATOM 529 N N . SER A 1 72 ? 16.422 0.371 -17.688 1 96.62 72 SER A N 1
ATOM 530 C CA . SER A 1 72 ? 16.812 0.599 -19.078 1 96.62 72 SER A CA 1
ATOM 531 C C . SER A 1 72 ? 16.047 1.771 -19.688 1 96.62 72 SER A C 1
ATOM 533 O O . SER A 1 72 ? 16.547 2.449 -20.578 1 96.62 72 SER A O 1
ATOM 535 N N . LEU A 1 73 ? 14.875 2.043 -19.188 1 95.5 73 LEU A N 1
ATOM 536 C CA . LEU A 1 73 ? 14.055 3.119 -19.734 1 95.5 73 LEU A CA 1
ATOM 537 C C . LEU A 1 73 ? 14.562 4.48 -19.266 1 95.5 73 LEU A C 1
ATOM 539 O O . LEU A 1 73 ? 14.211 5.508 -19.859 1 95.5 73 LEU A O 1
ATOM 543 N N . GLN A 1 74 ? 15.383 4.512 -18.234 1 96.19 74 GLN A N 1
ATOM 544 C CA . GLN A 1 74 ? 15.922 5.762 -17.703 1 96.19 74 GLN A CA 1
ATOM 545 C C . GLN A 1 74 ? 17.281 6.082 -18.312 1 96.19 74 GLN A C 1
ATOM 547 O O . GLN A 1 74 ? 17.781 7.199 -18.172 1 96.19 74 GLN A O 1
ATOM 552 N N . VAL A 1 75 ? 17.859 5.16 -19 1 96.94 75 VAL A N 1
ATOM 553 C CA . VAL A 1 75 ? 19.172 5.359 -19.609 1 96.94 75 VAL A CA 1
ATOM 554 C C . VAL A 1 75 ? 19.094 6.477 -20.641 1 96.94 75 VAL A C 1
ATOM 556 O O . VAL A 1 75 ? 18.188 6.492 -21.484 1 96.94 75 VAL A O 1
ATOM 559 N N . GLY A 1 76 ? 19.969 7.484 -20.516 1 96.75 76 GLY A N 1
ATOM 560 C CA . GLY A 1 76 ? 20.031 8.594 -21.453 1 96.75 76 GLY A CA 1
ATOM 561 C C . GLY A 1 76 ? 19.234 9.805 -20.984 1 96.75 76 GLY A C 1
ATOM 562 O O . GLY A 1 76 ? 19.406 10.906 -21.516 1 96.75 76 GLY A O 1
ATOM 563 N N . GLN A 1 77 ? 18.406 9.625 -20.047 1 96.56 77 GLN A N 1
ATOM 564 C CA . GLN A 1 77 ? 17.625 10.742 -19.516 1 96.56 77 GLN A CA 1
ATOM 565 C C . GLN A 1 77 ? 18.469 11.602 -18.578 1 96.56 77 GLN A C 1
ATOM 567 O O . GLN A 1 77 ? 19.469 11.141 -18.031 1 96.56 77 GLN A O 1
ATOM 572 N N . SER A 1 78 ? 18.078 12.812 -18.5 1 95.88 78 SER A N 1
ATOM 573 C CA . SER A 1 78 ? 18.75 13.75 -17.609 1 95.88 78 SER A CA 1
ATOM 574 C C . SER A 1 78 ? 18.234 13.625 -16.172 1 95.88 78 SER A C 1
ATOM 576 O O . SER A 1 78 ? 17.031 13.516 -15.945 1 95.88 78 SER A O 1
ATOM 578 N N . CYS A 1 79 ? 19.172 13.586 -15.227 1 93.12 79 CYS A N 1
ATOM 579 C CA . CYS A 1 79 ? 18.891 13.555 -13.797 1 93.12 79 CYS A CA 1
ATOM 580 C C . CYS A 1 79 ? 19.984 14.266 -13.008 1 93.12 79 CYS A C 1
ATOM 582 O O . CYS A 1 79 ? 21.172 13.961 -13.164 1 93.12 79 CYS A O 1
ATOM 584 N N . ALA A 1 80 ? 19.594 15.156 -12.18 1 91.5 80 ALA A N 1
ATOM 585 C CA . ALA A 1 80 ? 20.531 15.922 -11.359 1 91.5 80 ALA A CA 1
ATOM 586 C C . ALA A 1 80 ? 21.609 16.562 -12.234 1 91.5 80 ALA A C 1
ATOM 588 O O . ALA A 1 80 ? 22.781 16.578 -11.867 1 91.5 80 ALA A O 1
ATOM 589 N N . GLY A 1 81 ? 21.219 17 -13.422 1 91.38 81 GLY A N 1
ATOM 590 C CA . GLY A 1 81 ? 22.109 17.703 -14.32 1 91.38 81 GLY A CA 1
ATOM 591 C C . GLY A 1 81 ? 23.047 16.781 -15.078 1 91.38 81 GLY A C 1
ATOM 592 O O . GLY A 1 81 ? 23.953 17.234 -15.781 1 91.38 81 GLY A O 1
ATOM 593 N N . MET A 1 82 ? 22.875 15.453 -14.906 1 95.19 82 MET A N 1
ATOM 594 C CA . MET A 1 82 ? 23.719 14.461 -15.57 1 95.19 82 MET A CA 1
ATOM 595 C C . MET A 1 82 ? 22.891 13.5 -16.406 1 95.19 82 MET A C 1
ATOM 597 O O . MET A 1 82 ? 21.688 13.359 -16.172 1 95.19 82 MET A O 1
ATOM 601 N N . VAL A 1 83 ? 23.531 12.875 -17.328 1 97.06 83 VAL A N 1
ATOM 602 C CA . VAL A 1 83 ? 22.875 11.844 -18.125 1 97.06 83 VAL A CA 1
ATOM 603 C C . VAL A 1 83 ? 23.031 10.484 -17.438 1 97.06 83 VAL A C 1
ATOM 605 O O . VAL A 1 83 ? 24.141 10.078 -17.094 1 97.06 83 VAL A O 1
ATOM 608 N N . MET A 1 84 ? 21.984 9.828 -17.25 1 97.75 84 MET A N 1
ATOM 609 C CA . MET A 1 84 ? 22.031 8.531 -16.594 1 97.75 84 MET A CA 1
ATOM 610 C C . MET A 1 84 ? 22.656 7.473 -17.5 1 97.75 84 MET A C 1
ATOM 612 O O . MET A 1 84 ? 22.281 7.363 -18.672 1 97.75 84 MET A O 1
ATOM 616 N N . GLN A 1 85 ? 23.578 6.75 -17.031 1 97.69 85 GLN A N 1
ATOM 617 C CA . GLN A 1 85 ? 24.266 5.68 -17.734 1 97.69 85 GLN A CA 1
ATOM 618 C C . GLN A 1 85 ? 23.766 4.309 -17.266 1 97.69 85 GLN A C 1
ATOM 620 O O . GLN A 1 85 ? 23.25 4.172 -16.172 1 97.69 85 GLN A O 1
ATOM 625 N N . PRO A 1 86 ? 23.844 3.318 -18.156 1 97.19 86 PRO A N 1
ATOM 626 C CA . PRO A 1 86 ? 23.438 1.975 -17.734 1 97.19 86 PRO A CA 1
ATOM 627 C C . PRO A 1 86 ? 24.406 1.375 -16.703 1 97.19 86 PRO A C 1
ATOM 629 O O . PRO A 1 86 ? 25.625 1.548 -16.812 1 97.19 86 PRO A O 1
ATOM 632 N N . LEU A 1 87 ? 23.891 0.678 -15.766 1 96.75 87 LEU A N 1
ATOM 633 C CA . LEU A 1 87 ? 24.672 0.1 -14.672 1 96.75 87 LEU A CA 1
ATOM 634 C C . LEU A 1 87 ? 25.734 -0.86 -15.203 1 96.75 87 LEU A C 1
ATOM 636 O O . LEU A 1 87 ? 26.812 -0.983 -14.617 1 96.75 87 LEU A O 1
ATOM 640 N N . VAL A 1 88 ? 25.516 -1.511 -16.344 1 94.25 88 VAL A N 1
ATOM 641 C CA . VAL A 1 88 ? 26.438 -2.484 -16.906 1 94.25 88 VAL A CA 1
ATOM 642 C C . VAL A 1 88 ? 27.75 -1.799 -17.281 1 94.25 88 VAL A C 1
ATOM 644 O O . VAL A 1 88 ? 28.797 -2.451 -17.391 1 94.25 88 VAL A O 1
ATOM 647 N N . ASP A 1 89 ? 27.766 -0.503 -17.484 1 95.38 89 ASP A N 1
ATOM 648 C CA . ASP A 1 89 ? 28.953 0.235 -17.891 1 95.38 89 ASP A CA 1
ATOM 649 C C . ASP A 1 89 ? 29.766 0.69 -16.688 1 95.38 89 ASP A C 1
ATOM 651 O O . ASP A 1 89 ? 30.797 1.354 -16.828 1 95.38 89 ASP A O 1
ATOM 655 N N . LEU A 1 90 ? 29.297 0.341 -15.547 1 96.56 90 LEU A N 1
ATOM 656 C CA . LEU A 1 90 ? 29.984 0.749 -14.32 1 96.56 90 LEU A CA 1
ATOM 657 C C . LEU A 1 90 ? 31.422 0.243 -14.297 1 96.56 90 LEU A C 1
ATOM 659 O O . LEU A 1 90 ? 32.312 0.916 -13.773 1 96.56 90 LEU A O 1
ATOM 663 N N . THR A 1 91 ? 31.656 -0.897 -14.898 1 92.81 91 THR A N 1
ATOM 664 C CA . THR A 1 91 ? 32.969 -1.521 -14.914 1 92.81 91 THR A CA 1
ATOM 665 C C . THR A 1 91 ? 34 -0.621 -15.609 1 92.81 91 THR A C 1
ATOM 667 O O . THR A 1 91 ? 35.188 -0.707 -15.344 1 92.81 91 THR A O 1
ATOM 670 N N . GLN A 1 92 ? 33.531 0.201 -16.438 1 93.06 92 GLN A N 1
ATOM 671 C CA . GLN A 1 92 ? 34.406 1.049 -17.234 1 93.06 92 GLN A CA 1
ATOM 672 C C . GLN A 1 92 ? 34.625 2.402 -16.562 1 93.06 92 GLN A C 1
ATOM 674 O O . GLN A 1 92 ? 35.344 3.25 -17.094 1 93.06 92 GLN A O 1
ATOM 679 N N . SER A 1 93 ? 34 2.559 -15.461 1 95.06 93 SER A N 1
ATOM 680 C CA . SER A 1 93 ? 34.094 3.85 -14.789 1 95.06 93 SER A CA 1
ATOM 681 C C . SER A 1 93 ? 35.5 4.102 -14.273 1 95.06 93 SER A C 1
ATOM 683 O O . SER A 1 93 ? 36.188 3.168 -13.867 1 95.06 93 SER A O 1
ATOM 685 N N . GLU A 1 94 ? 35.875 5.328 -14.352 1 92.12 94 GLU A N 1
ATOM 686 C CA . GLU A 1 94 ? 37.188 5.734 -13.82 1 92.12 94 GLU A CA 1
ATOM 687 C C . GLU A 1 94 ? 37.062 6.262 -12.391 1 92.12 94 GLU A C 1
ATOM 689 O O . GLU A 1 94 ? 37.969 6.898 -11.875 1 92.12 94 GLU A O 1
ATOM 694 N N . ALA A 1 95 ? 36 5.949 -11.766 1 95.81 95 ALA A N 1
ATOM 695 C CA . ALA A 1 95 ? 35.719 6.422 -10.406 1 95.81 95 ALA A CA 1
ATOM 696 C C . ALA A 1 95 ? 36.625 5.711 -9.406 1 95.81 95 ALA A C 1
ATOM 698 O O . ALA A 1 95 ? 37.094 4.586 -9.648 1 95.81 95 ALA A O 1
ATOM 699 N N . ALA A 1 96 ? 36.906 6.352 -8.359 1 95.69 96 ALA A N 1
ATOM 700 C CA . ALA A 1 96 ? 37.688 5.785 -7.273 1 95.69 96 ALA A CA 1
ATOM 701 C C . ALA A 1 96 ? 36.812 4.973 -6.32 1 95.69 96 ALA A C 1
ATOM 703 O O . ALA A 1 96 ? 37.312 4.062 -5.645 1 95.69 96 ALA A O 1
ATOM 704 N N . SER A 1 97 ? 35.594 5.371 -6.293 1 96.75 97 SER A N 1
ATOM 705 C CA . SER A 1 97 ? 34.625 4.664 -5.457 1 96.75 97 SER A CA 1
ATOM 706 C C . SER A 1 97 ? 33.25 4.605 -6.129 1 96.75 97 SER A C 1
ATOM 708 O O . SER A 1 97 ? 32.969 5.395 -7.031 1 96.75 97 SER A O 1
ATOM 710 N N . VAL A 1 98 ? 32.5 3.633 -5.727 1 98.06 98 VAL A N 1
ATOM 711 C CA . VAL A 1 98 ? 31.109 3.516 -6.117 1 98.06 98 VAL A CA 1
ATOM 712 C C . VAL A 1 98 ? 30.203 3.795 -4.914 1 98.06 98 VAL A C 1
ATOM 714 O O . VAL A 1 98 ? 30.438 3.262 -3.826 1 98.06 98 VAL A O 1
ATOM 717 N N . TRP A 1 99 ? 29.281 4.684 -5.059 1 98.44 99 TRP A N 1
ATOM 718 C CA . TRP A 1 99 ? 28.281 4.988 -4.039 1 98.44 99 TRP A CA 1
ATOM 719 C C . TRP A 1 99 ? 26.891 4.535 -4.484 1 98.44 99 TRP A C 1
ATOM 721 O O . TRP A 1 99 ? 26.25 5.191 -5.305 1 98.44 99 TRP A O 1
ATOM 731 N N . ALA A 1 100 ? 26.453 3.348 -3.971 1 98.25 100 ALA A N 1
ATOM 732 C CA . ALA A 1 100 ? 25.094 2.861 -4.23 1 98.25 100 ALA A CA 1
ATOM 733 C C . ALA A 1 100 ? 24.109 3.447 -3.232 1 98.25 100 ALA A C 1
ATOM 735 O O . ALA A 1 100 ? 24.25 3.273 -2.02 1 98.25 100 ALA A O 1
ATOM 736 N N . LEU A 1 101 ? 23.094 4.09 -3.744 1 97.38 101 LEU A N 1
ATOM 737 C CA . LEU A 1 101 ? 22.125 4.789 -2.9 1 97.38 101 LEU A CA 1
ATOM 738 C C . LEU A 1 101 ? 21.062 3.826 -2.377 1 97.38 101 LEU A C 1
ATOM 740 O O . LEU A 1 101 ? 19.891 3.951 -2.713 1 97.38 101 LEU A O 1
ATOM 744 N N . ASP A 1 102 ? 21.516 2.947 -1.568 1 95.94 102 ASP A N 1
ATOM 745 C CA . ASP A 1 102 ? 20.672 1.959 -0.893 1 95.94 102 ASP A CA 1
ATOM 746 C C . ASP A 1 102 ? 21.109 1.776 0.561 1 95.94 102 ASP A C 1
ATOM 748 O O . ASP A 1 102 ? 22.297 1.894 0.882 1 95.94 102 ASP A O 1
ATOM 752 N N . PHE A 1 103 ? 20.141 1.373 1.361 1 96.81 103 PHE A N 1
ATOM 753 C CA . PHE A 1 103 ? 20.422 1.311 2.791 1 96.81 103 PHE A CA 1
ATOM 754 C C . PHE A 1 103 ? 20.859 -0.094 3.197 1 96.81 103 PHE A C 1
ATOM 756 O O . PHE A 1 103 ? 21.078 -0.36 4.379 1 96.81 103 PHE A O 1
ATOM 763 N N . SER A 1 104 ? 20.953 -0.984 2.275 1 93.12 104 SER A N 1
ATOM 764 C CA . SER A 1 104 ? 21.469 -2.326 2.525 1 93.12 104 SER A CA 1
ATOM 765 C C . SER A 1 104 ? 22.781 -2.562 1.791 1 93.12 104 SER A C 1
ATOM 767 O O . SER A 1 104 ? 22.797 -2.709 0.567 1 93.12 104 SER A O 1
ATOM 769 N N . HIS A 1 105 ? 23.828 -2.656 2.523 1 94.88 105 HIS A N 1
ATOM 770 C CA . HIS A 1 105 ? 25.141 -2.857 1.933 1 94.88 105 HIS A CA 1
ATOM 771 C C . HIS A 1 105 ? 25.266 -4.25 1.322 1 94.88 105 HIS A C 1
ATOM 773 O O . HIS A 1 105 ? 25.797 -4.402 0.216 1 94.88 105 HIS A O 1
ATOM 779 N N . ALA A 1 106 ? 24.734 -5.242 1.982 1 89.31 106 ALA A N 1
ATOM 780 C CA . ALA A 1 106 ? 24.875 -6.629 1.554 1 89.31 106 ALA A CA 1
ATOM 781 C C . ALA A 1 106 ? 24.172 -6.863 0.215 1 89.31 106 ALA A C 1
ATOM 783 O O . ALA A 1 106 ? 24.719 -7.551 -0.657 1 89.31 106 ALA A O 1
ATOM 784 N N . ILE A 1 107 ? 23.031 -6.305 0.085 1 87.19 107 ILE A N 1
ATOM 785 C CA . ILE A 1 107 ? 22.281 -6.465 -1.154 1 87.19 107 ILE A CA 1
ATOM 786 C C . ILE A 1 107 ? 23.047 -5.828 -2.311 1 87.19 107 ILE A C 1
ATOM 788 O O . ILE A 1 107 ? 23.188 -6.426 -3.381 1 87.19 107 ILE A O 1
ATOM 792 N N . MET A 1 108 ? 23.578 -4.652 -2.076 1 93.44 108 MET A N 1
ATOM 793 C CA . MET A 1 108 ? 24.312 -3.947 -3.127 1 93.44 108 MET A CA 1
ATOM 794 C C . MET A 1 108 ? 25.625 -4.648 -3.443 1 93.44 108 MET A C 1
ATOM 796 O O . MET A 1 108 ? 26.047 -4.711 -4.602 1 93.44 108 MET A O 1
ATOM 800 N N . GLU A 1 109 ? 26.25 -5.098 -2.408 1 91.62 109 GLU A N 1
ATOM 801 C CA . GLU A 1 109 ? 27.484 -5.836 -2.623 1 91.62 109 GLU A CA 1
ATOM 802 C C . GLU A 1 109 ? 27.266 -7.055 -3.514 1 91.62 109 GLU A C 1
ATOM 804 O O . GLU A 1 109 ? 28.031 -7.309 -4.438 1 91.62 109 GLU A O 1
ATOM 809 N N . SER A 1 110 ? 26.234 -7.746 -3.229 1 86.38 110 SER A N 1
ATOM 810 C CA . SER A 1 110 ? 25.906 -8.93 -4.02 1 86.38 110 SER A CA 1
ATOM 811 C C . SER A 1 110 ? 25.531 -8.555 -5.449 1 86.38 110 SER A C 1
ATOM 813 O O . SER A 1 110 ? 26.016 -9.172 -6.402 1 86.38 110 SER A O 1
ATOM 815 N N . ARG A 1 111 ? 24.781 -7.562 -5.582 1 88.38 111 ARG A N 1
ATOM 816 C CA . ARG A 1 111 ? 24.281 -7.145 -6.887 1 88.38 111 ARG A CA 1
ATOM 817 C C . ARG A 1 111 ? 25.406 -6.598 -7.758 1 88.38 111 ARG A C 1
ATOM 819 O O . ARG A 1 111 ? 25.406 -6.809 -8.969 1 88.38 111 ARG A O 1
ATOM 826 N N . LEU A 1 112 ? 26.406 -5.898 -7.094 1 92.62 112 LEU A N 1
ATOM 827 C CA . LEU A 1 112 ? 27.438 -5.184 -7.852 1 92.62 112 LEU A CA 1
ATOM 828 C C . LEU A 1 112 ? 28.734 -5.973 -7.887 1 92.62 112 LEU A C 1
ATOM 830 O O . LEU A 1 112 ? 29.75 -5.492 -8.406 1 92.62 112 LEU A O 1
ATOM 834 N N . SER A 1 113 ? 28.875 -7.102 -7.277 1 84.75 113 SER A N 1
ATOM 835 C CA . SER A 1 113 ? 30.094 -7.891 -7.137 1 84.75 113 SER A CA 1
ATOM 836 C C . SER A 1 113 ? 30.828 -8.023 -8.469 1 84.75 113 SER A C 1
ATOM 838 O O . SER A 1 113 ? 32.031 -7.879 -8.531 1 84.75 113 SER A O 1
ATOM 840 N N . GLY A 1 114 ? 30.219 -8.195 -9.531 1 85.56 114 GLY A N 1
ATOM 841 C CA . GLY A 1 114 ? 30.859 -8.375 -10.82 1 85.56 114 GLY A CA 1
ATOM 842 C C . GLY A 1 114 ? 30.953 -7.098 -11.625 1 85.56 114 GLY A C 1
ATOM 843 O O . GLY A 1 114 ? 31.5 -7.094 -12.727 1 85.56 114 GLY A O 1
ATOM 844 N N . LEU A 1 115 ? 30.594 -5.988 -11 1 92.12 115 LEU A N 1
ATOM 845 C CA . LEU A 1 115 ? 30.484 -4.762 -11.781 1 92.12 115 LEU A CA 1
ATOM 846 C C . LEU A 1 115 ? 31.391 -3.676 -11.219 1 92.12 115 LEU A C 1
ATOM 848 O O . LEU A 1 115 ? 31.625 -2.652 -11.867 1 92.12 115 LEU A O 1
ATOM 852 N N . LEU A 1 116 ? 31.891 -3.92 -10.039 1 93.94 116 LEU A N 1
ATOM 853 C CA . LEU A 1 116 ? 32.719 -2.9 -9.422 1 93.94 116 LEU A CA 1
ATOM 854 C C . LEU A 1 116 ? 34.062 -2.76 -10.164 1 93.94 116 LEU A C 1
ATOM 856 O O . LEU A 1 116 ? 34.719 -3.758 -10.438 1 93.94 116 LEU A O 1
ATOM 860 N N . PRO A 1 117 ? 34.344 -1.547 -10.5 1 91.56 117 PRO A N 1
ATOM 861 C CA . PRO A 1 117 ? 35.688 -1.374 -11.086 1 91.56 117 PRO A CA 1
ATOM 862 C C . PRO A 1 117 ? 36.812 -1.872 -10.164 1 91.56 117 PRO A C 1
ATOM 864 O O . PRO A 1 117 ? 36.656 -1.857 -8.945 1 91.56 117 PRO A O 1
ATOM 867 N N . GLU A 1 118 ? 37.906 -2.326 -10.773 1 87.38 118 GLU A N 1
ATOM 868 C CA . GLU A 1 118 ? 39.031 -2.879 -10.016 1 87.38 118 GLU A CA 1
ATOM 869 C C . GLU A 1 118 ? 39.531 -1.878 -8.984 1 87.38 118 GLU A C 1
ATOM 871 O O . GLU A 1 118 ? 39.812 -0.72 -9.312 1 87.38 118 GLU A O 1
ATOM 876 N N . GLY A 1 119 ? 39.625 -2.289 -7.812 1 85.81 119 GLY A N 1
ATOM 877 C CA . GLY A 1 119 ? 40.188 -1.479 -6.746 1 85.81 119 GLY A CA 1
ATOM 878 C C . GLY A 1 119 ? 39.219 -0.453 -6.191 1 85.81 119 GLY A C 1
ATOM 879 O O . GLY A 1 119 ? 39.562 0.292 -5.27 1 85.81 119 GLY A O 1
ATOM 880 N N . CYS A 1 120 ? 38.062 -0.44 -6.695 1 91.62 120 CYS A N 1
ATOM 881 C CA . CYS A 1 120 ? 37.094 0.569 -6.277 1 91.62 120 CYS A CA 1
ATOM 882 C C . CYS A 1 120 ? 36.344 0.136 -5.012 1 91.62 120 CYS A C 1
ATOM 884 O O . CYS A 1 120 ? 35.938 -1.017 -4.895 1 91.62 120 CYS A O 1
ATOM 886 N N . ALA A 1 121 ? 36.281 1.018 -4.082 1 93.19 121 ALA A N 1
ATOM 887 C CA . ALA A 1 121 ? 35.531 0.756 -2.854 1 93.19 121 ALA A CA 1
ATOM 888 C C . ALA A 1 121 ? 34.062 0.993 -3.059 1 93.19 121 ALA A C 1
ATOM 890 O O . ALA A 1 121 ? 33.656 1.91 -3.781 1 93.19 121 ALA A O 1
ATOM 891 N N . LEU A 1 122 ? 33.219 0.12 -2.445 1 97.12 122 LEU A N 1
ATOM 892 C CA . LEU A 1 122 ? 31.781 0.283 -2.482 1 97.12 122 LEU A CA 1
ATOM 893 C C . LEU A 1 122 ? 31.266 0.948 -1.207 1 97.12 122 LEU A C 1
ATOM 895 O O . LEU A 1 122 ? 31.547 0.473 -0.103 1 97.12 122 LEU A O 1
ATOM 899 N N . HIS A 1 123 ? 30.609 2.037 -1.351 1 97.81 123 HIS A N 1
ATOM 900 C CA . HIS A 1 123 ? 29.891 2.701 -0.26 1 97.81 123 HIS A CA 1
ATOM 901 C C . HIS A 1 123 ? 28.391 2.648 -0.469 1 97.81 123 HIS A C 1
ATOM 903 O O . HIS A 1 123 ? 27.922 2.596 -1.606 1 97.81 123 HIS A O 1
ATOM 909 N N . THR A 1 124 ? 27.656 2.516 0.539 1 98.12 124 THR A N 1
ATOM 910 C CA . THR A 1 124 ? 26.203 2.584 0.511 1 98.12 124 THR A CA 1
ATOM 911 C C . THR A 1 124 ? 25.688 3.52 1.601 1 98.12 124 THR A C 1
ATOM 913 O O . THR A 1 124 ? 26.469 4.109 2.344 1 98.12 124 THR A O 1
ATOM 916 N N . LEU A 1 125 ? 24.359 3.623 1.692 1 98.31 125 LEU A N 1
ATOM 917 C CA . LEU A 1 125 ? 23.734 4.441 2.727 1 98.31 125 LEU A CA 1
ATOM 918 C C . LEU A 1 125 ? 23.562 3.645 4.016 1 98.31 125 LEU A C 1
ATOM 920 O O . LEU A 1 125 ? 23.031 4.164 5.004 1 98.31 125 LEU A O 1
ATOM 924 N N . ALA A 1 126 ? 24.062 2.43 4.004 1 97.94 126 ALA A N 1
ATOM 925 C CA . ALA A 1 126 ? 23.938 1.593 5.191 1 97.94 126 ALA A CA 1
ATOM 926 C C . ALA A 1 126 ? 24.609 2.248 6.395 1 97.94 126 ALA A C 1
ATOM 928 O O . ALA A 1 126 ? 24.156 2.109 7.527 1 97.94 126 ALA A O 1
ATOM 929 N N . SER A 1 127 ? 25.719 2.896 6.113 1 97.5 127 SER A N 1
ATOM 930 C CA . SER A 1 127 ? 26.484 3.516 7.188 1 97.5 127 SER A CA 1
ATOM 931 C C . SER A 1 127 ? 25.734 4.695 7.797 1 97.5 127 SER A C 1
ATOM 933 O O . SER A 1 127 ? 26.109 5.188 8.867 1 97.5 127 SER A O 1
ATOM 935 N N . THR A 1 128 ? 24.672 5.18 7.141 1 98.31 128 THR A N 1
ATOM 936 C CA . THR A 1 128 ? 23.953 6.352 7.621 1 98.31 128 THR A CA 1
ATOM 937 C C . THR A 1 128 ? 22.688 5.938 8.383 1 98.31 128 THR A C 1
ATOM 939 O O . THR A 1 128 ? 21.984 6.785 8.922 1 98.31 128 THR A O 1
ATOM 942 N N . ARG A 1 129 ? 22.391 4.637 8.453 1 98 129 ARG A N 1
ATOM 943 C CA . ARG A 1 129 ? 21.172 4.129 9.07 1 98 129 ARG A CA 1
ATOM 944 C C . ARG A 1 129 ? 21.094 4.504 10.547 1 98 129 ARG A C 1
ATOM 946 O O . ARG A 1 129 ? 22.125 4.602 11.211 1 98 129 ARG A O 1
ATOM 953 N N . LEU A 1 130 ? 19.891 4.688 11.008 1 98.25 130 LEU A N 1
ATOM 954 C CA . LEU A 1 130 ? 19.641 4.777 12.438 1 98.25 130 LEU A CA 1
ATOM 955 C C . LEU A 1 130 ? 19.859 3.426 13.117 1 98.25 130 LEU A C 1
ATOM 957 O O . LEU A 1 130 ? 19.766 2.381 12.469 1 98.25 130 LEU A O 1
ATOM 961 N N . PRO A 1 131 ? 20.219 3.457 14.43 1 96.88 131 PRO A N 1
ATOM 962 C CA . PRO A 1 131 ? 20.281 2.188 15.164 1 96.88 131 PRO A CA 1
ATOM 963 C C . PRO A 1 131 ? 18.953 1.427 15.125 1 96.88 131 PRO A C 1
ATOM 965 O O . PRO A 1 131 ? 17.891 2.039 15.156 1 96.88 131 PRO A O 1
ATOM 968 N N . ASP A 1 132 ? 19 0.076 15.102 1 95.56 132 ASP A N 1
ATOM 969 C CA . ASP A 1 132 ? 17.812 -0.783 15.016 1 95.56 132 ASP A CA 1
ATOM 970 C C . ASP A 1 132 ? 16.859 -0.512 16.172 1 95.56 132 ASP A C 1
ATOM 972 O O . ASP A 1 132 ? 15.633 -0.639 16.016 1 95.56 132 ASP A O 1
ATOM 976 N N . SER A 1 133 ? 17.391 -0.119 17.281 1 95.12 133 SER A N 1
ATOM 977 C CA . SER A 1 133 ? 16.578 0.129 18.469 1 95.12 133 SER A CA 1
ATOM 978 C C . SER A 1 133 ? 15.648 1.318 18.266 1 95.12 133 SER A C 1
ATOM 980 O O . SER A 1 133 ? 14.703 1.515 19.031 1 95.12 133 SER A O 1
ATOM 982 N N . MET A 1 134 ? 15.891 2.102 17.219 1 96.94 134 MET A N 1
ATOM 983 C CA . MET A 1 134 ? 15.078 3.297 17 1 96.94 134 MET A CA 1
ATOM 984 C C . MET A 1 134 ? 13.984 3.027 15.969 1 96.94 134 MET A C 1
ATOM 986 O O . MET A 1 134 ? 13.156 3.896 15.703 1 96.94 134 MET A O 1
ATOM 990 N N . LEU A 1 135 ? 14 1.833 15.398 1 96.31 135 LEU A N 1
ATOM 991 C CA . LEU A 1 135 ? 13.07 1.515 14.32 1 96.31 135 LEU A CA 1
ATOM 992 C C . LEU A 1 135 ? 11.781 0.912 14.875 1 96.31 135 LEU A C 1
ATOM 994 O O . LEU A 1 135 ? 11.828 0.007 15.711 1 96.31 135 LEU A O 1
ATOM 998 N N . SER A 1 136 ? 10.688 1.404 14.391 1 94.25 136 SER A N 1
ATOM 999 C CA . SER A 1 136 ? 9.398 0.83 14.742 1 94.25 136 SER A CA 1
ATOM 1000 C C . SER A 1 136 ? 9.148 -0.474 13.992 1 94.25 136 SER A C 1
ATOM 1002 O O . SER A 1 136 ? 8.5 -1.382 14.516 1 94.25 136 SER A O 1
ATOM 1004 N N . VAL A 1 137 ? 9.602 -0.551 12.766 1 90.62 137 VAL A N 1
ATOM 1005 C CA . VAL A 1 137 ? 9.508 -1.733 11.922 1 90.62 137 VAL A CA 1
ATOM 1006 C C . VAL A 1 137 ? 10.906 -2.217 11.555 1 90.62 137 VAL A C 1
ATOM 1008 O O . VAL A 1 137 ? 11.617 -1.568 10.781 1 90.62 137 VAL A O 1
ATOM 1011 N N . ALA A 1 138 ? 11.273 -3.344 12 1 86.75 138 ALA A N 1
ATOM 1012 C CA . ALA A 1 138 ? 12.656 -3.812 11.945 1 86.75 138 ALA A CA 1
ATOM 1013 C C . ALA A 1 138 ? 13.023 -4.25 10.531 1 86.75 138 ALA A C 1
ATOM 1015 O O . ALA A 1 138 ? 14.148 -4.008 10.07 1 86.75 138 ALA A O 1
ATOM 1016 N N . HIS A 1 139 ? 12.195 -4.871 9.672 1 82.38 139 HIS A N 1
ATOM 1017 C CA . HIS A 1 139 ? 12.586 -5.598 8.469 1 82.38 139 HIS A CA 1
ATOM 1018 C C . HIS A 1 139 ? 12.5 -4.703 7.238 1 82.38 139 HIS A C 1
ATOM 1020 O O . HIS A 1 139 ? 12.984 -5.07 6.164 1 82.38 139 HIS A O 1
ATOM 1026 N N . THR A 1 140 ? 12.047 -3.5 7.414 1 87.75 140 THR A N 1
ATOM 1027 C CA . THR A 1 140 ? 11.914 -2.541 6.324 1 87.75 140 THR A CA 1
ATOM 1028 C C . THR A 1 140 ? 12.375 -1.153 6.766 1 87.75 140 THR A C 1
ATOM 1030 O O . THR A 1 140 ? 11.586 -0.382 7.32 1 87.75 140 THR A O 1
ATOM 1033 N N . TYR A 1 141 ? 13.617 -0.792 6.438 1 94.31 141 TYR A N 1
ATOM 1034 C CA . TYR A 1 141 ? 14.219 0.418 6.988 1 94.31 141 TYR A CA 1
ATOM 1035 C C . TYR A 1 141 ? 13.422 1.653 6.59 1 94.31 141 TYR A C 1
ATOM 1037 O O . TYR A 1 141 ? 13.203 2.549 7.406 1 94.31 141 TYR A O 1
ATOM 1045 N N . LEU A 1 142 ? 12.938 1.718 5.332 1 93.44 142 LEU A N 1
ATOM 1046 C CA . LEU A 1 142 ? 12.273 2.92 4.844 1 93.44 142 LEU A CA 1
ATOM 1047 C C . LEU A 1 142 ? 10.773 2.85 5.094 1 93.44 142 LEU A C 1
ATOM 1049 O O . LEU A 1 142 ? 10 3.566 4.457 1 93.44 142 LEU A O 1
ATOM 1053 N N . ASP A 1 143 ? 10.359 1.95 5.996 1 92.12 143 ASP A N 1
ATOM 1054 C CA . ASP A 1 143 ? 8.961 1.997 6.426 1 92.12 143 ASP A CA 1
ATOM 1055 C C . ASP A 1 143 ? 8.617 3.357 7.027 1 92.12 143 ASP A C 1
ATOM 1057 O O . ASP A 1 143 ? 9.375 3.887 7.852 1 92.12 143 ASP A O 1
ATOM 1061 N N . PRO A 1 144 ? 7.496 3.918 6.676 1 92.5 144 PRO A N 1
ATOM 1062 C CA . PRO A 1 144 ? 7.148 5.242 7.191 1 92.5 144 PRO A CA 1
ATOM 1063 C C . PRO A 1 144 ? 7.109 5.293 8.719 1 92.5 144 PRO A C 1
ATOM 1065 O O . PRO A 1 144 ? 7.465 6.312 9.312 1 92.5 144 PRO A O 1
ATOM 1068 N N . LEU A 1 145 ? 6.777 4.223 9.391 1 94.5 145 LEU A N 1
ATOM 1069 C CA . LEU A 1 145 ? 6.66 4.188 10.844 1 94.5 145 LEU A CA 1
ATOM 1070 C C . LEU A 1 145 ? 8.023 4.359 11.5 1 94.5 145 LEU A C 1
ATOM 1072 O O . LEU A 1 145 ? 8.102 4.676 12.695 1 94.5 145 LEU A O 1
ATOM 1076 N N . ASN A 1 146 ? 9.031 4.164 10.75 1 96.62 146 ASN A N 1
ATOM 1077 C CA . ASN A 1 146 ? 10.375 4.316 11.297 1 96.62 146 ASN A CA 1
ATOM 1078 C C . ASN A 1 146 ? 10.789 5.781 11.367 1 96.62 146 ASN A C 1
ATOM 1080 O O . ASN A 1 146 ? 11.781 6.121 12.023 1 96.62 146 ASN A O 1
ATOM 1084 N N . PHE A 1 147 ? 9.938 6.625 10.75 1 96.06 147 PHE A N 1
ATOM 1085 C CA . PHE A 1 147 ? 10.359 8.016 10.641 1 96.06 147 PHE A CA 1
ATOM 1086 C C . PHE A 1 147 ? 9.211 8.961 10.977 1 96.06 147 PHE A C 1
ATOM 1088 O O . PHE A 1 147 ? 8.93 9.898 10.219 1 96.06 147 PHE A O 1
ATOM 1095 N N . GLY A 1 148 ? 8.484 8.625 12.086 1 95.31 148 GLY A N 1
ATOM 1096 C CA . GLY A 1 148 ? 7.543 9.578 12.656 1 95.31 148 GLY A CA 1
ATOM 1097 C C . GLY A 1 148 ? 8.219 10.766 13.312 1 95.31 148 GLY A C 1
ATOM 1098 O O . GLY A 1 148 ? 8.406 10.789 14.531 1 95.31 148 GLY A O 1
ATOM 1099 N N . THR A 1 149 ? 8.484 11.742 12.453 1 96.12 149 THR A N 1
ATOM 1100 C CA . THR A 1 149 ? 9.281 12.859 12.945 1 96.12 149 THR A CA 1
ATOM 1101 C C . THR A 1 149 ? 8.531 14.18 12.773 1 96.12 149 THR A C 1
ATOM 1103 O O . THR A 1 149 ? 7.594 14.266 11.977 1 96.12 149 THR A O 1
ATOM 1106 N N . ASN A 1 150 ? 8.922 15.148 13.547 1 96.31 150 ASN A N 1
ATOM 1107 C CA . ASN A 1 150 ? 8.445 16.531 13.461 1 96.31 150 ASN A CA 1
ATOM 1108 C C . ASN A 1 150 ? 9.422 17.5 14.109 1 96.31 150 ASN A C 1
ATOM 1110 O O . ASN A 1 150 ? 10.383 17.094 14.75 1 96.31 150 ASN A O 1
ATOM 1114 N N . LEU A 1 151 ? 9.234 18.781 13.773 1 96.25 151 LEU A N 1
ATOM 1115 C CA . LEU A 1 151 ? 9.984 19.891 14.367 1 96.25 151 LEU A CA 1
ATOM 1116 C C . LEU A 1 151 ? 9.039 20.875 15.047 1 96.25 151 LEU A C 1
ATOM 1118 O O . LEU A 1 151 ? 7.953 21.156 14.539 1 96.25 151 LEU A O 1
ATOM 1122 N N . ALA A 1 152 ? 9.492 21.375 16.172 1 96.12 152 ALA A N 1
ATOM 1123 C CA . ALA A 1 152 ? 8.711 22.391 16.875 1 96.12 152 ALA A CA 1
ATOM 1124 C C . ALA A 1 152 ? 9.562 23.625 17.188 1 96.12 152 ALA A C 1
ATOM 1126 O O . ALA A 1 152 ? 10.719 23.5 17.594 1 96.12 152 ALA A O 1
ATOM 1127 N N . PHE A 1 153 ? 8.992 24.797 16.891 1 96.75 153 PHE A N 1
ATOM 1128 C CA . PHE A 1 153 ? 9.57 26.016 17.453 1 96.75 153 PHE A CA 1
ATOM 1129 C C . PHE A 1 153 ? 9.578 25.953 18.984 1 96.75 153 PHE A C 1
ATOM 1131 O O . PHE A 1 153 ? 8.539 25.75 19.609 1 96.75 153 PHE A O 1
ATOM 1138 N N . PHE A 1 154 ? 10.75 26.141 19.578 1 98 154 PHE A N 1
ATOM 1139 C CA . PHE A 1 154 ? 10.875 25.906 21.016 1 98 154 PHE A CA 1
ATOM 1140 C C . PHE A 1 154 ? 11.75 26.969 21.672 1 98 154 PHE A C 1
ATOM 1142 O O . PHE A 1 154 ? 12.875 27.203 21.219 1 98 154 PHE A O 1
ATOM 1149 N N . ARG A 1 155 ? 11.25 27.641 22.672 1 97.94 155 ARG A N 1
ATOM 1150 C CA . ARG A 1 155 ? 12.008 28.719 23.281 1 97.94 155 ARG A CA 1
ATOM 1151 C C . ARG A 1 155 ? 11.727 28.812 24.766 1 97.94 155 ARG A C 1
ATOM 1153 O O . ARG A 1 155 ? 10.656 28.406 25.234 1 97.94 155 ARG A O 1
ATOM 1160 N N . ASP A 1 156 ? 12.703 29.188 25.531 1 98.31 156 ASP A N 1
ATOM 1161 C CA . ASP A 1 156 ? 12.648 29.531 26.938 1 98.31 156 ASP A CA 1
ATOM 1162 C C . ASP A 1 156 ? 13.602 30.703 27.25 1 98.31 156 ASP A C 1
ATOM 1164 O O . ASP A 1 156 ? 14.805 30.5 27.391 1 98.31 156 ASP A O 1
ATOM 1168 N N . THR A 1 157 ? 13.023 31.828 27.344 1 97.31 157 THR A N 1
ATOM 1169 C CA . THR A 1 157 ? 13.758 33.062 27.625 1 97.31 157 THR A CA 1
ATOM 1170 C C . THR A 1 157 ? 13.148 33.781 28.812 1 97.31 157 THR A C 1
ATOM 1172 O O . THR A 1 157 ? 12.219 33.281 29.453 1 97.31 157 THR A O 1
ATOM 1175 N N . ALA A 1 158 ? 13.703 34.938 29.078 1 95.62 158 ALA A N 1
ATOM 1176 C CA . ALA A 1 158 ? 13.172 35.781 30.172 1 95.62 158 ALA A CA 1
ATOM 1177 C C . ALA A 1 158 ? 11.758 36.25 29.844 1 95.62 158 ALA A C 1
ATOM 1179 O O . ALA A 1 158 ? 10.945 36.469 30.75 1 95.62 158 ALA A O 1
ATOM 1180 N N . ASP A 1 159 ? 11.438 36.188 28.547 1 95.12 159 ASP A N 1
ATOM 1181 C CA . ASP A 1 159 ? 10.188 36.812 28.125 1 95.12 159 ASP A CA 1
ATOM 1182 C C . ASP A 1 159 ? 9.156 35.781 27.719 1 95.12 159 ASP A C 1
ATOM 1184 O O . ASP A 1 159 ? 7.953 36.031 27.734 1 95.12 159 ASP A O 1
ATOM 1188 N N . PHE A 1 160 ? 9.656 34.594 27.25 1 96.88 160 PHE A N 1
ATOM 1189 C CA . PHE A 1 160 ? 8.703 33.656 26.703 1 96.88 160 PHE A CA 1
ATOM 1190 C C . PHE A 1 160 ? 9.102 32.219 27.062 1 96.88 160 PHE A C 1
ATOM 1192 O O . PHE A 1 160 ? 10.289 31.922 27.203 1 96.88 160 PHE A O 1
ATOM 1199 N N . SER A 1 161 ? 8.141 31.375 27.266 1 96.75 161 SER A N 1
ATOM 1200 C CA . SER A 1 161 ? 8.297 29.922 27.359 1 96.75 161 SER A CA 1
ATOM 1201 C C . SER A 1 161 ? 7.328 29.203 26.422 1 96.75 161 SER A C 1
ATOM 1203 O O . SER A 1 161 ? 6.328 29.781 26 1 96.75 161 SER A O 1
ATOM 1205 N N . THR A 1 162 ? 7.652 27.969 26.047 1 97.25 162 THR A N 1
ATOM 1206 C CA . THR A 1 162 ? 6.809 27.156 25.188 1 97.25 162 THR A CA 1
ATOM 1207 C C . THR A 1 162 ? 6.473 25.828 25.859 1 97.25 162 THR A C 1
ATOM 1209 O O . THR A 1 162 ? 7.266 25.312 26.641 1 97.25 162 THR A O 1
ATOM 1212 N N . ARG A 1 163 ? 5.336 25.359 25.562 1 96.38 163 ARG A N 1
ATOM 1213 C CA . ARG A 1 163 ? 4.867 24.062 26.031 1 96.38 163 ARG A CA 1
ATOM 1214 C C . ARG A 1 163 ? 4.223 23.266 24.906 1 96.38 163 ARG A C 1
ATOM 1216 O O . ARG A 1 163 ? 3.221 23.688 24.328 1 96.38 163 ARG A O 1
ATOM 1223 N N . LEU A 1 164 ? 4.852 22.125 24.578 1 96.81 164 LEU A N 1
ATOM 1224 C CA . LEU A 1 164 ? 4.305 21.219 23.578 1 96.81 164 LEU A CA 1
ATOM 1225 C C . LEU A 1 164 ? 3.428 20.156 24.219 1 96.81 164 LEU A C 1
ATOM 1227 O O . LEU A 1 164 ? 3.838 19.516 25.188 1 96.81 164 LEU A O 1
ATOM 1231 N N . VAL A 1 165 ? 2.178 19.984 23.688 1 95.56 165 VAL A N 1
ATOM 1232 C CA . VAL A 1 165 ? 1.253 19.016 24.297 1 95.56 165 VAL A CA 1
ATOM 1233 C C . VAL A 1 165 ? 0.683 18.109 23.203 1 95.56 165 VAL A C 1
ATOM 1235 O O . VAL A 1 165 ? 0.377 18.562 22.094 1 95.56 165 VAL A O 1
ATOM 1238 N N . SER A 1 166 ? 0.627 16.828 23.5 1 95.44 166 SER A N 1
ATOM 1239 C CA . SER A 1 166 ? 0.035 15.789 22.656 1 95.44 166 SER A CA 1
ATOM 1240 C C . SER A 1 166 ? -0.396 14.586 23.5 1 95.44 166 SER A C 1
ATOM 1242 O O . SER A 1 166 ? -0.502 14.68 24.719 1 95.44 166 SER A O 1
ATOM 1244 N N . ALA A 1 167 ? -0.756 13.5 22.828 1 95.94 167 ALA A N 1
ATOM 1245 C CA . ALA A 1 167 ? -1.097 12.25 23.5 1 95.94 167 ALA A CA 1
ATOM 1246 C C . ALA A 1 167 ? -0.666 11.039 22.672 1 95.94 167 ALA A C 1
ATOM 1248 O O . ALA A 1 167 ? -0.415 11.164 21.469 1 95.94 167 ALA A O 1
ATOM 1249 N N . ASN A 1 168 ? -0.582 9.906 23.344 1 96.06 168 ASN A N 1
ATOM 1250 C CA . ASN A 1 168 ? -0.23 8.656 22.688 1 96.06 168 ASN A CA 1
ATOM 1251 C C . ASN A 1 168 ? -1.417 8.07 21.938 1 96.06 168 ASN A C 1
ATOM 1253 O O . ASN A 1 168 ? -1.939 7.016 22.312 1 96.06 168 ASN A O 1
ATOM 1257 N N . TYR A 1 169 ? -1.68 8.633 20.859 1 93.25 169 TYR A N 1
ATOM 1258 C CA . TYR A 1 169 ? -2.809 8.164 20.062 1 93.25 169 TYR A CA 1
ATOM 1259 C C . TYR A 1 169 ? -2.422 6.949 19.219 1 93.25 169 TYR A C 1
ATOM 1261 O O . TYR A 1 169 ? -3.289 6.25 18.688 1 93.25 169 TYR A O 1
ATOM 1269 N N . TRP A 1 170 ? -1.181 6.559 19.062 1 93.12 170 TRP A N 1
ATOM 1270 C CA . TRP A 1 170 ? -0.719 5.398 18.297 1 93.12 170 TRP A CA 1
ATOM 1271 C C . TRP A 1 170 ? -1.181 4.102 18.969 1 93.12 170 TRP A C 1
ATOM 1273 O O . TRP A 1 170 ? -1.33 3.078 18.297 1 93.12 170 TRP A O 1
ATOM 1283 N N . ALA A 1 171 ? -1.396 4.145 20.25 1 92.62 171 ALA A N 1
ATOM 1284 C CA . ALA A 1 171 ? -1.831 2.965 20.984 1 92.62 171 ALA A CA 1
ATOM 1285 C C . ALA A 1 171 ? -3.146 2.424 20.438 1 92.62 171 ALA A C 1
ATOM 1287 O O . ALA A 1 171 ? -3.402 1.219 20.5 1 92.62 171 ALA A O 1
ATOM 1288 N N . ARG A 1 172 ? -3.912 3.271 19.891 1 87.19 172 ARG A N 1
ATOM 1289 C CA . ARG A 1 172 ? -5.184 2.861 19.312 1 87.19 172 ARG A CA 1
ATOM 1290 C C . ARG A 1 172 ? -4.969 1.917 18.125 1 87.19 172 ARG A C 1
ATOM 1292 O O . ARG A 1 172 ? -5.859 1.14 17.781 1 87.19 172 ARG A O 1
ATOM 1299 N N . TYR A 1 173 ? -3.834 1.99 17.609 1 85.62 173 TYR A N 1
ATOM 1300 C CA . TYR A 1 173 ? -3.506 1.159 16.453 1 85.62 173 TYR A CA 1
ATOM 1301 C C . TYR A 1 173 ? -2.65 -0.032 16.859 1 85.62 173 TYR A C 1
ATOM 1303 O O . TYR A 1 173 ? -2.098 -0.732 16.016 1 85.62 173 TYR A O 1
ATOM 1311 N N . GLY A 1 174 ? -2.438 -0.131 18.141 1 86.06 174 GLY A N 1
ATOM 1312 C CA . GLY A 1 174 ? -1.755 -1.322 18.625 1 86.06 174 GLY A CA 1
ATOM 1313 C C . GLY A 1 174 ? -0.335 -1.052 19.078 1 86.06 174 GLY A C 1
ATOM 1314 O O . GLY A 1 174 ? 0.399 -1.979 19.422 1 86.06 174 GLY A O 1
ATOM 1315 N N . ALA A 1 175 ? 0.075 0.155 19.156 1 91.38 175 ALA A N 1
ATOM 1316 C CA . ALA A 1 175 ? 1.416 0.469 19.641 1 91.38 175 ALA A CA 1
ATOM 1317 C C . ALA A 1 175 ? 1.533 0.195 21.141 1 91.38 175 ALA A C 1
ATOM 1319 O O . ALA A 1 175 ? 0.609 0.482 21.891 1 91.38 175 ALA A O 1
ATOM 1320 N N . ASP A 1 176 ? 2.609 -0.428 21.656 1 86.25 176 ASP A N 1
ATOM 1321 C CA . ASP A 1 176 ? 2.721 -0.761 23.078 1 86.25 176 ASP A CA 1
ATOM 1322 C C . ASP A 1 176 ? 3.992 -0.171 23.688 1 86.25 176 ASP A C 1
ATOM 1324 O O . ASP A 1 176 ? 4.121 -0.082 24.906 1 86.25 176 ASP A O 1
ATOM 1328 N N . ASN A 1 177 ? 4.938 0.233 22.984 1 89.12 177 ASN A N 1
ATOM 1329 C CA . ASN A 1 177 ? 6.191 0.747 23.531 1 89.12 177 ASN A CA 1
ATOM 1330 C C . ASN A 1 177 ? 6.656 1.994 22.781 1 89.12 177 ASN A C 1
ATOM 1332 O O . ASN A 1 177 ? 7.781 2.043 22.281 1 89.12 177 ASN A O 1
ATOM 1336 N N . VAL A 1 178 ? 5.766 3.049 23.016 1 96.56 178 VAL A N 1
ATOM 1337 C CA . VAL A 1 178 ? 6.07 4.281 22.297 1 96.56 178 VAL A CA 1
ATOM 1338 C C . VAL A 1 178 ? 7.086 5.102 23.078 1 96.56 178 VAL A C 1
ATOM 1340 O O . VAL A 1 178 ? 7.023 5.164 24.312 1 96.56 178 VAL A O 1
ATOM 1343 N N . ARG A 1 179 ? 8.055 5.68 22.438 1 97.38 179 ARG A N 1
ATOM 1344 C CA . ARG A 1 179 ? 9.031 6.602 23 1 97.38 179 ARG A CA 1
ATOM 1345 C C . ARG A 1 179 ? 9.336 7.742 22.047 1 97.38 179 ARG A C 1
ATOM 1347 O O . ARG A 1 179 ? 9.25 7.574 20.828 1 97.38 179 ARG A O 1
ATOM 1354 N N . 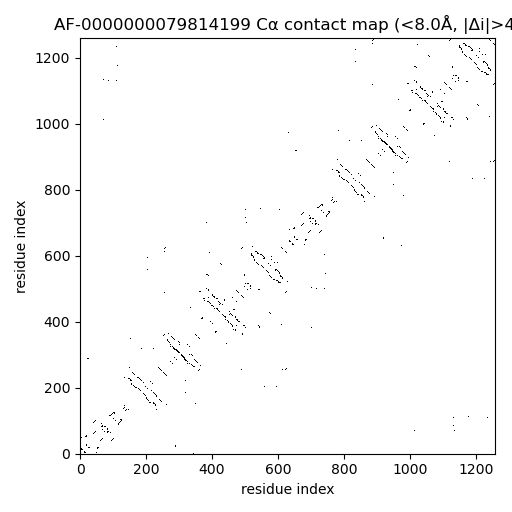LEU A 1 180 ? 9.711 8.836 22.609 1 98.12 180 LEU A N 1
ATOM 1355 C CA . LEU A 1 180 ? 10.148 9.969 21.797 1 98.12 180 LEU A CA 1
ATOM 1356 C C . LEU A 1 180 ? 11.648 10.188 21.938 1 98.12 180 LEU A C 1
ATOM 1358 O O . LEU A 1 180 ? 12.172 10.25 23.047 1 98.12 180 LEU A O 1
ATOM 1362 N N . TRP A 1 181 ? 12.344 10.133 20.844 1 98.56 181 TRP A N 1
ATOM 1363 C CA . TRP A 1 181 ? 13.711 10.641 20.797 1 98.56 181 TRP A CA 1
ATOM 1364 C C . TRP A 1 181 ? 13.727 12.133 20.469 1 98.56 181 TRP A C 1
ATOM 1366 O O . TRP A 1 181 ? 13.141 12.562 19.469 1 98.56 181 TRP A O 1
ATOM 1376 N N . LEU A 1 182 ? 14.352 12.945 21.328 1 98.69 182 LEU A N 1
ATOM 1377 C CA . LEU A 1 182 ? 14.258 14.398 21.25 1 98.69 182 LEU A CA 1
ATOM 1378 C C . LEU A 1 182 ? 15.648 15.031 21.203 1 98.69 182 LEU A C 1
ATOM 1380 O O . LEU A 1 182 ? 16.562 14.586 21.891 1 98.69 182 LEU A O 1
ATOM 1384 N N . ARG A 1 183 ? 15.789 15.984 20.328 1 98.69 183 ARG A N 1
ATOM 1385 C CA . ARG A 1 183 ? 17 16.797 20.281 1 98.69 183 ARG A CA 1
ATOM 1386 C C . ARG A 1 183 ? 16.672 18.281 20.203 1 98.69 183 ARG A C 1
ATOM 1388 O O . ARG A 1 183 ? 15.969 18.719 19.281 1 98.69 183 ARG A O 1
ATOM 1395 N N . LEU A 1 184 ? 17.203 19.016 21.172 1 98.81 184 LEU A N 1
ATOM 1396 C CA . LEU A 1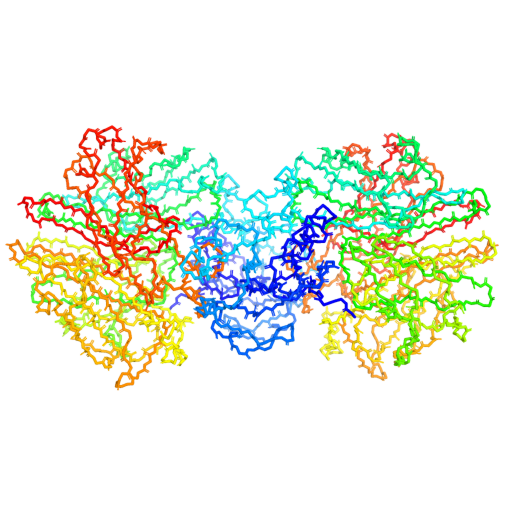 184 ? 16.969 20.453 21.266 1 98.81 184 LEU A CA 1
ATOM 1397 C C . LEU A 1 184 ? 18.141 21.234 20.688 1 98.81 184 LEU A C 1
ATOM 1399 O O . LEU A 1 184 ? 19.281 21.016 21.078 1 98.81 184 LEU A O 1
ATOM 1403 N N . PHE A 1 185 ? 17.828 22.125 19.75 1 98.69 185 PHE A N 1
ATOM 1404 C CA . PHE A 1 185 ? 18.844 22.984 19.141 1 98.69 185 PHE A CA 1
ATOM 1405 C C . PHE A 1 185 ? 18.719 24.422 19.656 1 98.69 185 PHE A C 1
ATOM 1407 O O . PHE A 1 185 ? 17.609 24.922 19.828 1 98.69 185 PHE A O 1
ATOM 1414 N N . SER A 1 186 ? 19.812 25.078 19.797 1 98.38 186 SER A N 1
ATOM 1415 C CA . SER A 1 186 ? 19.859 26.484 20.203 1 98.38 186 SER A CA 1
ATOM 1416 C C . SER A 1 186 ? 19.547 27.406 19.031 1 98.38 186 SER A C 1
ATOM 1418 O O . SER A 1 186 ? 19.266 26.938 17.922 1 98.38 186 SER A O 1
ATOM 1420 N N . GLN A 1 187 ? 19.594 28.656 19.312 1 98.31 187 GLN A N 1
ATOM 1421 C CA . GLN A 1 187 ? 19.344 29.672 18.297 1 98.31 187 GLN A CA 1
ATOM 1422 C C . GLN A 1 187 ? 20.375 29.578 17.172 1 98.31 187 GLN A C 1
ATOM 1424 O O . GLN A 1 187 ? 20.047 29.781 16 1 98.31 187 GLN A O 1
ATOM 1429 N N . ASP A 1 188 ? 21.609 29.203 17.547 1 98 188 ASP A N 1
ATOM 1430 C CA . ASP A 1 188 ? 22.688 29.141 16.562 1 98 188 ASP A CA 1
ATOM 1431 C C . ASP A 1 188 ? 22.766 27.75 15.922 1 98 188 ASP A C 1
ATOM 1433 O O . ASP A 1 188 ? 23.688 27.453 15.164 1 98 188 ASP A O 1
ATOM 1437 N N . GLY A 1 189 ? 21.828 26.891 16.266 1 98.12 189 GLY A N 1
ATOM 1438 C CA . GLY A 1 189 ? 21.75 25.578 15.656 1 98.12 189 GLY A CA 1
ATOM 1439 C C . GLY A 1 189 ? 22.578 24.531 16.375 1 98.12 189 GLY A C 1
ATOM 1440 O O . GLY A 1 189 ? 22.688 23.406 15.898 1 98.12 189 GLY A O 1
ATOM 1441 N N . GLN A 1 190 ? 23.141 24.906 17.531 1 98.19 190 GLN A N 1
ATOM 1442 C CA . GLN A 1 190 ? 23.906 23.938 18.297 1 98.19 190 GLN A CA 1
ATOM 1443 C C . GLN A 1 190 ? 23 23.031 19.125 1 98.19 190 GLN A C 1
ATOM 1445 O O . GLN A 1 190 ? 21.969 23.469 19.625 1 98.19 190 GLN A O 1
ATOM 1450 N N . VAL A 1 191 ? 23.516 21.828 19.312 1 98.5 191 VAL A N 1
ATOM 1451 C CA . VAL A 1 191 ? 22.75 20.891 20.141 1 98.5 191 VAL A CA 1
ATOM 1452 C C . VAL A 1 191 ? 22.875 21.281 21.609 1 98.5 191 VAL A C 1
ATOM 1454 O O . VAL A 1 191 ? 23.984 21.297 22.156 1 98.5 191 VAL A O 1
ATOM 1457 N N . LEU A 1 192 ? 21.766 21.578 22.203 1 98.69 192 LEU A N 1
ATOM 1458 C CA . LEU A 1 192 ? 21.75 21.875 23.625 1 98.69 192 LEU A CA 1
ATOM 1459 C C . LEU A 1 192 ? 21.656 20.578 24.453 1 98.69 192 LEU A C 1
ATOM 1461 O O . LEU A 1 192 ? 22.328 20.438 25.469 1 98.69 192 LEU A O 1
ATOM 1465 N N . HIS A 1 193 ? 20.781 19.703 23.984 1 98.56 193 HIS A N 1
ATOM 1466 C CA . HIS A 1 193 ? 20.625 18.438 24.688 1 98.56 193 HIS A CA 1
ATOM 1467 C C . HIS A 1 193 ? 19.859 17.438 23.828 1 98.56 193 HIS A C 1
ATOM 1469 O O . HIS A 1 193 ? 19.078 17.812 22.953 1 98.56 193 HIS A O 1
ATOM 1475 N N . THR A 1 194 ? 20.172 16.125 24 1 98.62 194 THR A N 1
ATOM 1476 C CA . THR A 1 194 ? 19.453 15.008 23.391 1 98.62 194 THR A CA 1
ATOM 1477 C C . THR A 1 194 ? 18.984 14.023 24.453 1 98.62 194 THR A C 1
ATOM 1479 O O . THR A 1 194 ? 19.734 13.688 25.375 1 98.62 194 THR A O 1
ATOM 1482 N N . TRP A 1 195 ? 17.656 13.656 24.422 1 98.25 195 TRP A N 1
ATOM 1483 C CA . TRP A 1 195 ? 17.156 12.711 25.406 1 98.25 195 TRP A CA 1
ATOM 1484 C C . TRP A 1 195 ? 15.984 11.906 24.844 1 98.25 195 TRP A C 1
ATOM 1486 O O . TRP A 1 195 ? 15.516 12.172 23.734 1 98.25 195 TRP A O 1
ATOM 1496 N N . GLU A 1 196 ? 15.625 10.875 25.516 1 97.38 196 GLU A N 1
ATOM 1497 C CA . GLU A 1 196 ? 14.445 10.078 25.203 1 97.38 196 GLU A CA 1
ATOM 1498 C C . GLU A 1 196 ? 13.367 10.234 26.266 1 97.38 196 GLU A C 1
ATOM 1500 O O . GLU A 1 196 ? 13.68 10.359 27.453 1 97.38 196 GLU A O 1
ATOM 1505 N N . GLN A 1 197 ? 12.164 10.336 25.781 1 96.5 197 GLN A N 1
ATOM 1506 C CA . GLN A 1 197 ? 11.008 10.43 26.672 1 96.5 197 GLN A CA 1
ATOM 1507 C C . GLN A 1 197 ? 10.062 9.25 26.469 1 96.5 197 GLN A C 1
ATOM 1509 O O . GLN A 1 197 ? 9.406 9.148 25.422 1 96.5 197 GLN A O 1
ATOM 1514 N N . PRO A 1 198 ? 9.914 8.367 27.484 1 95.56 198 PRO A N 1
ATOM 1515 C CA . PRO A 1 198 ? 8.969 7.254 27.359 1 95.56 198 PRO A CA 1
ATOM 1516 C C . PRO A 1 198 ? 7.512 7.715 27.359 1 95.56 198 PRO A C 1
ATOM 1518 O O . PRO A 1 198 ? 7.152 8.625 28.109 1 95.56 198 PRO A O 1
ATOM 1521 N N . VAL A 1 199 ? 6.762 7.199 26.484 1 95.31 199 VAL A N 1
ATOM 1522 C CA . VAL A 1 199 ? 5.312 7.379 26.422 1 95.31 199 VAL A CA 1
ATOM 1523 C C . VAL A 1 199 ? 4.625 6.016 26.406 1 95.31 199 VAL A C 1
ATOM 1525 O O . VAL A 1 199 ? 3.994 5.641 25.422 1 95.31 199 VAL A O 1
ATOM 1528 N N . SER A 1 200 ? 4.586 5.289 27.484 1 86.81 200 SER A N 1
ATOM 1529 C CA . SER A 1 200 ? 4.371 3.844 27.484 1 86.81 200 SER A CA 1
ATOM 1530 C C . SER A 1 200 ? 2.891 3.506 27.641 1 86.81 200 SER A C 1
ATOM 1532 O O . SER A 1 200 ? 2.457 2.414 27.266 1 86.81 200 SER A O 1
ATOM 1534 N N . HIS A 1 201 ? 2.086 4.457 28.172 1 91.81 201 HIS A N 1
ATOM 1535 C CA . HIS A 1 201 ? 0.689 4.113 28.406 1 91.81 201 HIS A CA 1
ATOM 1536 C C . HIS A 1 201 ? -0.196 4.57 27.25 1 91.81 201 HIS A C 1
ATOM 1538 O O . HIS A 1 201 ? 0.068 5.605 26.625 1 91.81 201 HIS A O 1
ATOM 1544 N N . ALA A 1 202 ? -1.211 3.701 27 1 93.19 202 ALA A N 1
ATOM 1545 C CA . ALA A 1 202 ? -2.191 4.055 25.984 1 93.19 202 ALA A CA 1
ATOM 1546 C C . ALA A 1 202 ? -2.889 5.367 26.328 1 93.19 202 ALA A C 1
ATOM 1548 O O . ALA A 1 202 ? -3.418 5.531 27.422 1 93.19 202 ALA A O 1
ATOM 1549 N N . GLY A 1 203 ? -2.842 6.285 25.453 1 94.25 203 GLY A N 1
ATOM 1550 C CA . GLY A 1 203 ? -3.504 7.562 25.656 1 94.25 203 GLY A CA 1
ATOM 1551 C C . GLY A 1 203 ? -2.754 8.484 26.594 1 94.25 203 GLY A C 1
ATOM 1552 O O . GLY A 1 203 ? -3.234 9.57 26.922 1 94.25 203 GLY A O 1
ATOM 1553 N N . GLN A 1 204 ? -1.592 8.156 26.953 1 95.5 204 GLN A N 1
ATOM 1554 C CA . GLN A 1 204 ? -0.801 8.977 27.859 1 95.5 204 GLN A CA 1
ATOM 1555 C C . GLN A 1 204 ? -0.552 10.367 27.281 1 95.5 204 GLN A C 1
ATOM 1557 O O . GLN A 1 204 ? -0.274 10.508 26.094 1 95.5 204 GLN A O 1
ATOM 1562 N N . ALA A 1 205 ? -0.694 11.391 28.125 1 95.62 205 ALA A N 1
ATOM 1563 C CA . ALA A 1 205 ? -0.377 12.758 27.719 1 95.62 205 ALA A CA 1
ATOM 1564 C C . ALA A 1 205 ? 1.122 12.93 27.484 1 95.62 205 ALA A C 1
ATOM 1566 O O . ALA A 1 205 ? 1.936 12.336 28.203 1 95.62 205 ALA A O 1
ATOM 1567 N N . ILE A 1 206 ? 1.427 13.625 26.516 1 96.62 206 ILE A N 1
ATOM 1568 C CA . ILE A 1 206 ? 2.799 14.039 26.234 1 96.62 206 ILE A CA 1
ATOM 1569 C C . ILE A 1 206 ? 2.941 15.539 26.484 1 96.62 206 ILE A C 1
ATOM 1571 O O . ILE A 1 206 ? 2.301 16.344 25.797 1 96.62 206 ILE A O 1
ATOM 1575 N N . ILE A 1 207 ? 3.752 15.906 27.422 1 96.38 207 ILE A N 1
ATOM 1576 C CA . ILE A 1 207 ? 3.982 17.312 27.75 1 96.38 207 ILE A CA 1
ATOM 1577 C C . ILE A 1 207 ? 5.484 17.594 27.766 1 96.38 207 ILE A C 1
ATOM 1579 O O . ILE A 1 207 ? 6.23 17 28.531 1 96.38 207 ILE A O 1
ATOM 1583 N N . LEU A 1 208 ? 5.902 18.438 26.922 1 97.5 208 LEU A N 1
ATOM 1584 C CA . LEU A 1 208 ? 7.27 18.953 26.891 1 97.5 208 LEU A CA 1
ATOM 1585 C C . LEU A 1 208 ? 7.285 20.453 27.203 1 97.5 208 LEU A C 1
ATOM 1587 O O . LEU A 1 208 ? 7.027 21.266 26.312 1 97.5 208 LEU A O 1
ATOM 1591 N N . ASP A 1 209 ? 7.633 20.781 28.375 1 97.31 209 ASP A N 1
ATOM 1592 C CA . ASP A 1 209 ? 7.641 22.156 28.844 1 97.31 209 ASP A CA 1
ATOM 1593 C C . ASP A 1 209 ? 9.055 22.734 28.828 1 97.31 209 ASP A C 1
ATOM 1595 O O . ASP A 1 209 ? 9.961 22.188 29.453 1 97.31 209 ASP A O 1
ATOM 1599 N N . SER A 1 210 ? 9.195 23.844 28.141 1 98.44 210 SER A N 1
ATOM 1600 C CA . SER A 1 210 ? 10.531 24.391 27.938 1 98.44 210 SER A CA 1
ATOM 1601 C C . SER A 1 210 ? 11.18 24.797 29.25 1 98.44 210 SER A C 1
ATOM 1603 O O . SER A 1 210 ? 12.391 24.625 29.438 1 98.44 210 SER A O 1
ATOM 1605 N N . ALA A 1 211 ? 10.422 25.328 30.156 1 97.31 211 ALA A N 1
ATOM 1606 C CA . ALA A 1 211 ? 10.969 25.734 31.453 1 97.31 211 ALA A CA 1
ATOM 1607 C C . ALA A 1 211 ? 11.445 24.531 32.25 1 97.31 211 ALA A C 1
ATOM 1609 O O . ALA A 1 211 ? 12.516 24.547 32.844 1 97.31 211 ALA A O 1
ATOM 1610 N N . GLU A 1 212 ? 10.625 23.5 32.25 1 97.25 212 GLU A N 1
ATOM 1611 C CA . GLU A 1 212 ? 11.008 22.281 32.938 1 97.25 212 GLU A CA 1
ATOM 1612 C C . GLU A 1 212 ? 12.266 21.672 32.344 1 97.25 212 GLU A C 1
ATOM 1614 O O . GLU A 1 212 ? 13.141 21.203 33.062 1 97.25 212 GLU A O 1
ATOM 1619 N N . ILE A 1 213 ? 12.289 21.641 31.094 1 98.25 213 ILE A N 1
ATOM 1620 C CA . ILE A 1 213 ? 13.414 21.047 30.375 1 98.25 213 ILE A CA 1
ATOM 1621 C C . ILE A 1 213 ? 14.68 21.844 30.656 1 98.25 213 ILE A C 1
ATOM 1623 O O . ILE A 1 213 ? 15.742 21.266 30.906 1 98.25 213 ILE A O 1
ATOM 1627 N N . ARG A 1 214 ? 14.609 23.172 30.578 1 98.31 214 ARG A N 1
ATOM 1628 C CA . ARG A 1 214 ? 15.75 24.031 30.891 1 98.31 214 ARG A CA 1
ATOM 1629 C C . ARG A 1 214 ? 16.266 23.75 32.312 1 98.31 214 ARG A C 1
ATOM 1631 O O . ARG A 1 214 ? 17.469 23.609 32.5 1 98.31 214 ARG A O 1
ATOM 1638 N N . ASP A 1 215 ? 15.375 23.641 33.219 1 98.12 215 ASP A N 1
ATOM 1639 C CA . ASP A 1 215 ? 15.742 23.391 34.625 1 98.12 215 ASP A CA 1
ATOM 1640 C C . ASP A 1 215 ? 16.359 22.016 34.781 1 98.12 215 ASP A C 1
ATOM 1642 O O . ASP A 1 215 ? 17.422 21.859 35.406 1 98.12 215 ASP A O 1
ATOM 1646 N N . ARG A 1 216 ? 15.711 21.031 34.25 1 98.19 216 ARG A N 1
ATOM 1647 C CA . ARG A 1 216 ? 16.125 19.641 34.375 1 98.19 216 ARG A CA 1
ATOM 1648 C C . ARG A 1 216 ? 17.547 19.438 33.844 1 98.19 216 ARG A C 1
ATOM 1650 O O . ARG A 1 216 ? 18.328 18.703 34.438 1 98.19 216 ARG A O 1
ATOM 1657 N N . PHE A 1 217 ? 17.844 20.109 32.812 1 98.25 217 PHE A N 1
ATOM 1658 C CA . PHE A 1 217 ? 19.125 19.828 32.188 1 98.25 217 PHE A CA 1
ATOM 1659 C C . PHE A 1 217 ? 20.094 20.969 32.406 1 98.25 217 PHE A C 1
ATOM 1661 O O . PHE A 1 217 ? 21.219 20.953 31.891 1 98.25 217 PHE A O 1
ATOM 1668 N N . GLY A 1 218 ? 19.75 22.016 33.125 1 98.25 218 GLY A N 1
ATOM 1669 C CA . GLY A 1 218 ? 20.625 23.141 33.406 1 98.25 218 GLY A CA 1
ATOM 1670 C C . GLY A 1 218 ? 21.031 23.891 32.156 1 98.25 218 GLY A C 1
ATOM 1671 O O . GLY A 1 218 ? 22.219 24.172 31.938 1 98.25 218 GLY A O 1
ATOM 1672 N N . LEU A 1 219 ? 20.078 24.266 31.312 1 98.38 219 LEU A N 1
ATOM 1673 C CA . LEU A 1 219 ? 20.359 24.891 30.031 1 98.38 219 LEU A CA 1
ATOM 1674 C C . LEU A 1 219 ? 20.266 26.406 30.141 1 98.38 219 LEU A C 1
ATOM 1676 O O . LEU A 1 219 ? 19.562 26.938 31 1 98.38 219 LEU A O 1
ATOM 1680 N N . PRO A 1 220 ? 20.969 27.125 29.281 1 97.81 220 PRO A N 1
ATOM 1681 C CA . PRO A 1 220 ? 20.734 28.578 29.172 1 97.81 220 PRO A CA 1
ATOM 1682 C C . PRO A 1 220 ? 19.406 28.906 28.469 1 97.81 220 PRO A C 1
ATOM 1684 O O . PRO A 1 220 ? 18.719 28.016 27.984 1 97.81 220 PRO A O 1
ATOM 1687 N N . GLU A 1 221 ? 19.125 30.219 28.484 1 97.62 221 GLU A N 1
ATOM 1688 C CA . GLU A 1 221 ? 18 30.656 27.656 1 97.62 221 GLU A CA 1
ATOM 1689 C C . GLU A 1 221 ? 18.219 30.297 26.188 1 97.62 221 GLU A C 1
ATOM 1691 O O . GLU A 1 221 ? 19.344 30.312 25.703 1 97.62 221 GLU A O 1
ATOM 1696 N N . PHE A 1 222 ? 17.188 29.953 25.531 1 98.12 222 PHE A N 1
ATOM 1697 C CA . PHE A 1 222 ? 17.328 29.562 24.141 1 98.12 222 PHE A CA 1
ATOM 1698 C C . PHE A 1 222 ? 16.078 29.938 23.344 1 98.12 222 PHE A C 1
ATOM 1700 O O . PHE A 1 222 ? 14.992 30.047 23.906 1 98.12 222 PHE A O 1
ATOM 1707 N N . THR A 1 223 ? 16.219 30.188 22.125 1 98.12 223 THR A N 1
ATOM 1708 C CA . THR A 1 223 ? 15.211 30.219 21.062 1 98.12 223 THR A CA 1
ATOM 1709 C C . THR A 1 223 ? 15.641 29.375 19.875 1 98.12 223 THR A C 1
ATOM 1711 O O . THR A 1 223 ? 16.469 29.797 19.062 1 98.12 223 THR A O 1
ATOM 1714 N N . GLY A 1 224 ? 15.125 28.172 19.859 1 98 224 GLY A N 1
ATOM 1715 C CA . GLY A 1 224 ? 15.539 27.25 18.812 1 98 224 GLY A CA 1
ATOM 1716 C C . GLY A 1 224 ? 14.43 26.328 18.359 1 98 224 GLY A C 1
ATOM 1717 O O . GLY A 1 224 ? 13.305 26.781 18.094 1 98 224 GLY A O 1
ATOM 1718 N N . GLN A 1 225 ? 14.805 25.125 18.094 1 97.19 225 GLN A N 1
ATOM 1719 C CA . GLN A 1 225 ? 13.82 24.156 17.625 1 97.19 225 GLN A CA 1
ATOM 1720 C C . GLN A 1 225 ? 14.062 22.781 18.25 1 97.19 225 GLN A C 1
ATOM 1722 O O . GLN A 1 225 ? 15.195 22.438 18.594 1 97.19 225 GLN A O 1
ATOM 1727 N N . LEU A 1 226 ? 13.016 22.062 18.469 1 98 226 LEU A N 1
ATOM 1728 C CA . LEU A 1 226 ? 13.016 20.719 19.031 1 98 226 LEU A CA 1
ATOM 1729 C C . LEU A 1 226 ? 12.68 19.672 17.969 1 98 226 LEU A C 1
ATOM 1731 O O . LEU A 1 226 ? 11.594 19.703 17.391 1 98 226 LEU A O 1
ATOM 1735 N N . PHE A 1 227 ? 13.625 18.781 17.672 1 97.88 227 PHE A N 1
ATOM 1736 C CA . PHE A 1 227 ? 13.375 17.656 16.781 1 97.88 227 PHE A CA 1
ATOM 1737 C C . PHE A 1 227 ? 12.758 16.5 17.547 1 97.88 227 PHE A C 1
ATOM 1739 O O . PHE A 1 227 ? 13.25 16.109 18.609 1 97.88 227 PHE A O 1
ATOM 1746 N N . ILE A 1 228 ? 11.711 15.977 16.984 1 97.88 228 ILE A N 1
ATOM 1747 C CA . ILE A 1 228 ? 10.969 14.891 17.625 1 97.88 228 ILE A CA 1
ATOM 1748 C C . ILE A 1 228 ? 10.945 13.672 16.703 1 97.88 228 ILE A C 1
ATOM 1750 O O . ILE A 1 228 ? 10.594 13.781 15.531 1 97.88 228 ILE A O 1
ATOM 1754 N N . HIS A 1 229 ? 11.312 12.531 17.172 1 97.94 229 HIS A N 1
ATOM 1755 C CA . HIS A 1 229 ? 11.164 11.25 16.5 1 97.94 229 HIS A CA 1
ATOM 1756 C C . HIS A 1 229 ? 10.391 10.258 17.344 1 97.94 229 HIS A C 1
ATOM 1758 O O . HIS A 1 229 ? 10.906 9.766 18.359 1 97.94 229 HIS A O 1
ATOM 1764 N N . ALA A 1 230 ? 9.164 9.961 16.953 1 97.38 230 ALA A N 1
ATOM 1765 C CA . ALA A 1 230 ? 8.352 8.969 17.656 1 97.38 230 ALA A CA 1
ATOM 1766 C C . ALA A 1 230 ? 8.719 7.555 17.219 1 97.38 230 ALA A C 1
ATOM 1768 O O . ALA A 1 230 ? 8.742 7.25 16.031 1 97.38 230 ALA A O 1
ATOM 1769 N N . GLN A 1 231 ? 8.984 6.711 18.203 1 96.88 231 GLN A N 1
ATOM 1770 C CA . GLN A 1 231 ? 9.414 5.336 17.969 1 96.88 231 GLN A CA 1
ATOM 1771 C C . GLN A 1 231 ? 8.422 4.34 18.547 1 96.88 231 GLN A C 1
ATOM 1773 O O . GLN A 1 231 ? 7.719 4.652 19.516 1 96.88 231 GLN A O 1
ATOM 1778 N N . GLY A 1 232 ? 8.414 3.146 17.969 1 95.62 232 GLY A N 1
ATOM 1779 C CA . GLY A 1 232 ? 7.488 2.129 18.453 1 95.62 232 GLY A CA 1
ATOM 1780 C C . GLY A 1 232 ? 6.039 2.443 18.125 1 95.62 232 GLY A C 1
ATOM 1781 O O . GLY A 1 232 ? 5.133 2.01 18.844 1 95.62 232 GLY A O 1
ATOM 1782 N N . ILE A 1 233 ? 5.832 3.201 17.109 1 95.25 233 ILE A N 1
ATOM 1783 C CA . ILE A 1 233 ? 4.484 3.68 16.812 1 95.25 233 ILE A CA 1
ATOM 1784 C C . ILE A 1 233 ? 3.793 2.723 15.852 1 95.25 233 ILE A C 1
ATOM 1786 O O . ILE A 1 233 ? 4.438 1.849 15.266 1 95.25 233 ILE A O 1
ATOM 1790 N N . ALA A 1 234 ? 2.479 2.832 15.711 1 90.44 234 ALA A N 1
ATOM 1791 C CA . ALA A 1 234 ? 1.637 2.047 14.805 1 90.44 234 ALA A CA 1
ATOM 1792 C C . ALA A 1 234 ? 0.542 2.912 14.188 1 90.44 234 ALA A C 1
ATOM 1794 O O . ALA A 1 234 ? 0.237 3.994 14.695 1 90.44 234 ALA A O 1
ATOM 1795 N N . GLY A 1 235 ? 0.059 2.469 13.047 1 86.81 235 GLY A N 1
ATOM 1796 C CA . GLY A 1 235 ? -1.027 3.182 12.398 1 86.81 235 GLY A CA 1
ATOM 1797 C C . GLY A 1 235 ? -0.546 4.188 11.367 1 86.81 235 GLY A C 1
ATOM 1798 O O . GLY A 1 235 ? -0.684 3.963 10.164 1 86.81 235 GLY A O 1
ATOM 1799 N N . HIS A 1 236 ? 0.078 5.234 11.828 1 85.62 236 HIS A N 1
ATOM 1800 C CA . HIS A 1 236 ? 0.617 6.234 10.914 1 85.62 236 HIS A CA 1
ATOM 1801 C C . HIS A 1 236 ? 1.846 6.918 11.5 1 85.62 236 HIS A C 1
ATOM 1803 O O . HIS A 1 236 ? 2.115 6.789 12.703 1 85.62 236 HIS A O 1
ATOM 1809 N N . ASP A 1 237 ? 2.529 7.621 10.664 1 90.94 237 ASP A N 1
ATOM 1810 C CA . ASP A 1 237 ? 3.824 8.188 11.031 1 90.94 237 ASP A CA 1
ATOM 1811 C C . ASP A 1 237 ? 3.707 9.672 11.344 1 90.94 237 ASP A C 1
ATOM 1813 O O . ASP A 1 237 ? 4.719 10.375 11.43 1 90.94 237 ASP A O 1
ATOM 1817 N N . VAL A 1 238 ? 2.525 10.211 11.531 1 91.19 238 VAL A N 1
ATOM 1818 C CA . VAL A 1 238 ? 2.328 11.641 11.734 1 91.19 238 VAL A CA 1
ATOM 1819 C C . VAL A 1 238 ? 2.477 11.977 13.211 1 91.19 238 VAL A C 1
ATOM 1821 O O . VAL A 1 238 ? 1.867 11.336 14.07 1 91.19 238 VAL A O 1
ATOM 1824 N N . VAL A 1 239 ? 3.248 12.93 13.484 1 95.12 239 VAL A N 1
ATOM 1825 C CA . VAL A 1 239 ? 3.42 13.438 14.836 1 95.12 239 VAL A CA 1
ATOM 1826 C C . VAL A 1 239 ? 2.699 14.781 14.984 1 95.12 239 VAL A C 1
ATOM 1828 O O . VAL A 1 239 ? 3.164 15.797 14.469 1 95.12 239 VAL A O 1
ATOM 1831 N N . LYS A 1 240 ? 1.646 14.758 15.805 1 94.94 240 LYS A N 1
ATOM 1832 C CA . LYS A 1 240 ? 0.808 15.945 15.984 1 94.94 240 LYS A CA 1
ATOM 1833 C C . LYS A 1 240 ? 0.972 16.516 17.391 1 94.94 240 LYS A C 1
ATOM 1835 O O . LYS A 1 240 ? 1.105 15.781 18.359 1 94.94 240 LYS A O 1
ATOM 1840 N N . TYR A 1 241 ? 0.98 17.859 17.453 1 95.25 241 TYR A N 1
ATOM 1841 C CA . TYR A 1 241 ? 1.052 18.484 18.781 1 95.25 241 TYR A CA 1
ATOM 1842 C C . TYR A 1 241 ? 0.433 19.875 18.75 1 95.25 241 TYR A C 1
ATOM 1844 O O . TYR A 1 241 ? 0.284 20.469 17.688 1 95.25 241 TYR A O 1
ATOM 1852 N N . ALA A 1 242 ? 0.022 20.312 19.844 1 94.94 242 ALA A N 1
ATOM 1853 C CA . ALA A 1 242 ? -0.257 21.734 20.109 1 94.94 242 ALA A CA 1
ATOM 1854 C C . ALA A 1 242 ? 0.924 22.406 20.812 1 94.94 242 ALA A C 1
ATOM 1856 O O . ALA A 1 242 ? 1.639 21.766 21.594 1 94.94 242 ALA A O 1
ATOM 1857 N N . LEU A 1 243 ? 1.141 23.609 20.469 1 95.44 243 LEU A N 1
ATOM 1858 C CA . LEU A 1 243 ? 2.236 24.375 21.062 1 95.44 243 LEU A CA 1
ATOM 1859 C C . LEU A 1 243 ? 1.723 25.656 21.703 1 95.44 243 LEU A C 1
ATOM 1861 O O . LEU A 1 243 ? 1.188 26.531 21.016 1 95.44 243 LEU A O 1
ATOM 1865 N N . GLU A 1 244 ? 1.925 25.75 22.969 1 95.12 244 GLU A N 1
ATOM 1866 C CA . GLU A 1 244 ? 1.567 26.953 23.719 1 95.12 244 GLU A CA 1
ATOM 1867 C C . GLU A 1 244 ? 2.781 27.844 23.938 1 95.12 244 GLU A C 1
ATOM 1869 O O . GLU A 1 244 ? 3.861 27.359 24.281 1 95.12 244 GLU A O 1
ATOM 1874 N N . THR A 1 245 ? 2.611 29.062 23.688 1 95.69 245 THR A N 1
ATOM 1875 C CA . THR A 1 245 ? 3.619 30.062 24 1 95.69 245 THR A CA 1
ATOM 1876 C C . THR A 1 245 ? 3.105 31.031 25.062 1 95.69 245 THR A C 1
ATOM 1878 O O . THR A 1 245 ? 2.086 31.703 24.859 1 95.69 245 THR A O 1
ATOM 1881 N N . ARG A 1 246 ? 3.879 31.109 26.141 1 94.12 246 ARG A N 1
ATOM 1882 C CA . ARG A 1 246 ? 3.469 31.953 27.266 1 94.12 246 ARG A CA 1
ATOM 1883 C C . ARG A 1 246 ? 4.484 33.062 27.531 1 94.12 246 ARG A C 1
ATOM 1885 O O . ARG A 1 246 ? 5.688 32.781 27.594 1 94.12 246 ARG A O 1
ATOM 1892 N N . GLY A 1 247 ? 3.871 34.25 27.688 1 93.56 247 GLY A N 1
ATOM 1893 C CA . GLY A 1 247 ? 4.727 35.375 28.031 1 93.56 247 GLY A CA 1
ATOM 1894 C C . GLY A 1 247 ? 5.035 35.438 29.516 1 93.56 247 GLY A C 1
ATOM 1895 O O . GLY A 1 247 ? 4.23 35 30.344 1 93.56 247 GLY A O 1
ATOM 1896 N N . ARG A 1 248 ? 6.203 36.031 29.797 1 92.12 248 ARG A N 1
ATOM 1897 C CA . ARG A 1 248 ? 6.664 36.344 31.141 1 92.12 248 ARG A CA 1
ATOM 1898 C C . ARG A 1 248 ? 7.344 37.688 31.219 1 92.12 248 ARG A C 1
ATOM 1900 O O . ARG A 1 248 ? 7.613 38.312 30.188 1 92.12 248 ARG A O 1
ATOM 1907 N N . GLY A 1 249 ? 7.441 38.125 32.469 1 88.62 249 GLY A N 1
ATOM 1908 C CA . GLY A 1 249 ? 8.133 39.375 32.625 1 88.62 249 GLY A CA 1
ATOM 1909 C C . GLY A 1 249 ? 7.477 40.531 31.875 1 88.62 249 GLY A C 1
ATOM 1910 O O . GLY A 1 249 ? 6.273 40.75 32 1 88.62 249 GLY A O 1
ATOM 1911 N N . ASP A 1 250 ? 8.25 41.094 30.891 1 84.06 250 ASP A N 1
ATOM 1912 C CA . ASP A 1 250 ? 7.789 42.25 30.125 1 84.06 250 ASP A CA 1
ATOM 1913 C C . ASP A 1 250 ? 6.734 41.844 29.094 1 84.06 250 ASP A C 1
ATOM 1915 O O . ASP A 1 250 ? 5.988 42.688 28.594 1 84.06 250 ASP A O 1
ATOM 1919 N N . SER A 1 251 ? 6.727 40.562 28.906 1 88.81 251 SER A N 1
ATOM 1920 C CA . SER A 1 251 ? 5.793 40.031 27.922 1 88.81 251 SER A CA 1
ATOM 1921 C C . SER A 1 251 ? 4.645 39.281 28.578 1 88.81 251 SER A C 1
ATOM 1923 O O . SER A 1 251 ? 3.982 38.469 27.953 1 88.81 251 SER A O 1
ATOM 1925 N N . ALA A 1 252 ? 4.406 39.5 29.781 1 87.94 252 ALA A N 1
ATOM 1926 C CA . ALA A 1 252 ? 3.486 38.75 30.609 1 87.94 252 ALA A CA 1
ATOM 1927 C C . ALA A 1 252 ? 2.08 38.719 30.016 1 87.94 252 ALA A C 1
ATOM 1929 O O . ALA A 1 252 ? 1.295 37.812 30.266 1 87.94 252 ALA A O 1
ATOM 1930 N N . ASN A 1 253 ? 1.79 39.625 29.156 1 89.62 253 ASN A N 1
ATOM 1931 C CA . ASN A 1 253 ? 0.446 39.719 28.594 1 89.62 253 ASN A CA 1
ATOM 1932 C C . ASN A 1 253 ? 0.322 38.938 27.281 1 89.62 253 ASN A C 1
ATOM 1934 O O . ASN A 1 253 ? -0.731 38.969 26.641 1 89.62 253 ASN A O 1
ATOM 1938 N N . SER A 1 254 ? 1.329 38.25 26.969 1 92.5 254 SER A N 1
ATOM 1939 C CA . SER A 1 254 ? 1.325 37.531 25.703 1 92.5 254 SER A CA 1
ATOM 1940 C C . SER A 1 254 ? 0.934 36.094 25.891 1 92.5 254 SER A C 1
ATOM 1942 O O . SER A 1 254 ? 1.369 35.438 26.844 1 92.5 254 SER A O 1
ATOM 1944 N N . LEU A 1 255 ? 0.058 35.625 25 1 93.31 255 LEU A N 1
ATOM 1945 C CA . LEU A 1 255 ? -0.432 34.25 25.016 1 93.31 255 LEU A CA 1
ATOM 1946 C C . LEU A 1 255 ? -0.764 33.781 23.594 1 93.31 255 LEU A C 1
ATOM 1948 O O . LEU A 1 255 ? -1.475 34.469 22.859 1 93.31 255 LEU A O 1
ATOM 1952 N N . SER A 1 256 ? -0.192 32.625 23.234 1 95.06 256 SER A N 1
ATOM 1953 C CA . SER A 1 256 ? -0.482 32.094 21.906 1 95.06 256 SER A CA 1
ATOM 1954 C C . SER A 1 256 ? -0.545 30.562 21.938 1 95.06 256 SER A C 1
ATOM 1956 O O . SER A 1 256 ? 0.053 29.938 22.797 1 95.06 256 SER A O 1
ATOM 1958 N N . VAL A 1 257 ? -1.321 30.031 20.984 1 94.75 257 VAL A N 1
ATOM 1959 C CA . VAL A 1 257 ? -1.326 28.594 20.719 1 94.75 257 VAL A CA 1
ATOM 1960 C C . VAL A 1 257 ? -1.204 28.344 19.219 1 94.75 257 VAL A C 1
ATOM 1962 O O . VAL A 1 257 ? -1.729 29.109 18.406 1 94.75 257 VAL A O 1
ATOM 1965 N N . THR A 1 258 ? -0.461 27.359 18.844 1 93.44 258 THR A N 1
ATOM 1966 C CA . THR A 1 258 ? -0.373 26.844 17.469 1 93.44 258 THR A CA 1
ATOM 1967 C C . THR A 1 258 ? -0.448 25.328 17.469 1 93.44 258 THR A C 1
ATOM 1969 O O . THR A 1 258 ? -0.593 24.703 18.516 1 93.44 258 THR A O 1
ATOM 1972 N N . HIS A 1 259 ? -0.517 24.75 16.312 1 91 259 HIS A N 1
ATOM 1973 C CA . HIS A 1 259 ? -0.485 23.297 16.188 1 91 259 HIS A CA 1
ATOM 1974 C C . HIS A 1 259 ? 0.327 22.859 14.969 1 91 259 HIS A C 1
ATOM 1976 O O . HIS A 1 259 ? 0.626 23.688 14.094 1 91 259 HIS A O 1
ATOM 1982 N N . ASP A 1 260 ? 0.748 21.609 14.969 1 89.19 260 ASP A N 1
ATOM 1983 C CA . ASP A 1 260 ? 1.374 21.031 13.781 1 89.19 260 ASP A CA 1
ATOM 1984 C C . ASP A 1 260 ? 1.157 19.531 13.719 1 89.19 260 ASP A C 1
ATOM 1986 O O . ASP A 1 260 ? 0.899 18.891 14.742 1 89.19 260 ASP A O 1
ATOM 1990 N N . ALA A 1 261 ? 1.218 18.984 12.422 1 83.62 261 ALA A N 1
ATOM 1991 C CA . ALA A 1 261 ? 1.067 17.547 12.211 1 83.62 261 ALA A CA 1
ATOM 1992 C C . ALA A 1 261 ? 2.123 17.016 11.242 1 83.62 261 ALA A C 1
ATOM 1994 O O . ALA A 1 261 ? 2.432 15.82 11.242 1 83.62 261 ALA A O 1
ATOM 1995 N N . ASN A 1 262 ? 2.611 17.734 10.359 1 71.44 262 ASN A N 1
ATOM 1996 C CA . ASN A 1 262 ? 3.441 17.188 9.289 1 71.44 262 ASN A CA 1
ATOM 1997 C C . ASN A 1 262 ? 4.797 17.891 9.227 1 71.44 262 ASN A C 1
ATOM 1999 O O . ASN A 1 262 ? 4.879 19.109 9.312 1 71.44 262 ASN A O 1
ATOM 2003 N N . ALA A 1 263 ? 5.703 17.078 9.023 1 79.69 263 ALA A N 1
ATOM 2004 C CA . ALA A 1 263 ? 7.059 17.625 8.984 1 79.69 263 ALA A CA 1
ATOM 2005 C C . ALA A 1 263 ? 7.66 17.5 7.59 1 79.69 263 ALA A C 1
ATOM 2007 O O . ALA A 1 263 ? 8.508 16.641 7.348 1 79.69 263 ALA A O 1
ATOM 2008 N N . TRP A 1 264 ? 7.184 18.297 6.629 1 88.88 264 TRP A N 1
ATOM 2009 C CA . TRP A 1 264 ? 7.812 18.344 5.312 1 88.88 264 TRP A CA 1
ATOM 2010 C C . TRP A 1 264 ? 8.164 19.781 4.934 1 88.88 264 TRP A C 1
ATOM 2012 O O . TRP A 1 264 ? 7.367 20.703 5.148 1 88.88 264 TRP A O 1
ATOM 2022 N N . PRO A 1 265 ? 9.273 19.938 4.387 1 92.31 265 PRO A N 1
ATOM 2023 C CA . PRO A 1 265 ? 9.562 21.281 3.877 1 92.31 265 PRO A CA 1
ATOM 2024 C C . PRO A 1 265 ? 8.812 21.609 2.59 1 92.31 265 PRO A C 1
ATOM 2026 O O . PRO A 1 265 ? 8.383 20.688 1.88 1 92.31 265 PRO A O 1
ATOM 2029 N N . ALA A 1 266 ? 8.609 22.828 2.375 1 91.38 266 ALA A N 1
ATOM 2030 C CA . ALA A 1 266 ? 7.926 23.266 1.159 1 91.38 266 ALA A CA 1
ATOM 2031 C C . ALA A 1 266 ? 8.727 24.344 0.436 1 91.38 266 ALA A C 1
ATOM 2033 O O . ALA A 1 266 ? 9.641 24.938 1.014 1 91.38 266 ALA A O 1
ATOM 2034 N N . MET A 1 267 ? 8.305 24.562 -0.801 1 93.38 267 MET A N 1
ATOM 2035 C CA . MET A 1 267 ? 8.969 25.594 -1.604 1 93.38 267 MET A CA 1
ATOM 2036 C C . MET A 1 267 ? 8.469 26.984 -1.241 1 93.38 267 MET A C 1
ATOM 2038 O O . MET A 1 267 ? 9.234 27.953 -1.247 1 93.38 267 MET A O 1
ATOM 2042 N N . ARG A 1 268 ? 7.184 27.016 -0.937 1 95.12 268 ARG A N 1
ATOM 2043 C CA . ARG A 1 268 ? 6.555 28.312 -0.692 1 95.12 268 ARG A CA 1
ATOM 2044 C C . ARG A 1 268 ? 5.551 28.234 0.45 1 95.12 268 ARG A C 1
ATOM 2046 O O . ARG A 1 268 ? 4.988 27.156 0.709 1 95.12 268 ARG A O 1
ATOM 2053 N N . TYR A 1 269 ? 5.422 29.375 1.118 1 95.38 269 TYR A N 1
ATOM 2054 C CA . TYR A 1 269 ? 4.422 29.516 2.17 1 95.38 269 TYR A CA 1
ATOM 2055 C C . TYR A 1 269 ? 3.621 30.797 1.984 1 95.38 269 TYR A C 1
ATOM 2057 O O . TYR A 1 269 ? 4.145 31.812 1.489 1 95.38 269 TYR A O 1
ATOM 2065 N N . ALA A 1 270 ? 2.365 30.734 2.393 1 95.75 270 ALA A N 1
ATOM 2066 C CA . ALA A 1 270 ? 1.464 31.875 2.375 1 95.75 270 ALA A CA 1
ATOM 2067 C C . ALA A 1 270 ? 1.023 32.25 3.787 1 95.75 270 ALA A C 1
ATOM 2069 O O . ALA A 1 270 ? 1.457 31.641 4.762 1 95.75 270 ALA A O 1
ATOM 2070 N N . ASN A 1 271 ? 0.247 33.375 3.91 1 95.56 271 ASN A N 1
ATOM 2071 C CA . ASN A 1 271 ? -0.393 33.875 5.133 1 95.56 271 ASN A CA 1
ATOM 2072 C C . ASN A 1 271 ? 0.607 34.531 6.062 1 95.56 271 ASN A C 1
ATOM 2074 O O . ASN A 1 271 ? 0.487 34.469 7.285 1 95.56 271 ASN A O 1
ATOM 2078 N N . LEU A 1 272 ? 1.654 35.031 5.504 1 97.25 272 LEU A N 1
ATOM 2079 C CA . LEU A 1 272 ? 2.473 36 6.227 1 97.25 272 LEU A CA 1
ATOM 2080 C C . LEU A 1 272 ? 1.938 37.438 6.039 1 97.25 272 LEU A C 1
ATOM 2082 O O . LEU A 1 272 ? 1.991 37.969 4.934 1 97.25 272 LEU A O 1
ATOM 2086 N N . PRO A 1 273 ? 1.421 37.969 7.062 1 97.12 273 PRO A N 1
ATOM 2087 C CA . PRO A 1 273 ? 0.847 39.312 6.906 1 97.12 273 PRO A CA 1
ATOM 2088 C C . PRO A 1 273 ? 1.909 40.406 6.863 1 97.12 273 PRO A C 1
ATOM 2090 O O . PRO A 1 273 ? 2.922 40.312 7.559 1 97.12 273 PRO A O 1
ATOM 2093 N N . ALA A 1 274 ? 1.66 41.5 6.074 1 97.81 274 ALA A N 1
ATOM 2094 C CA . ALA A 1 274 ? 2.447 42.719 6.188 1 97.81 274 ALA A CA 1
ATOM 2095 C C . ALA A 1 274 ? 2.152 43.438 7.5 1 97.81 274 ALA A C 1
ATOM 2097 O O . ALA A 1 274 ? 1.069 43.281 8.07 1 97.81 274 ALA A O 1
ATOM 2098 N N . PRO A 1 275 ? 3.109 44.188 7.973 1 97.31 275 PRO A N 1
ATOM 2099 C CA . PRO A 1 275 ? 2.893 44.875 9.242 1 97.31 275 PRO A CA 1
ATOM 2100 C C . PRO A 1 275 ? 1.883 46 9.117 1 97.31 275 PRO A C 1
ATOM 2102 O O . PRO A 1 275 ? 1.937 46.781 8.164 1 97.31 275 PRO A O 1
ATOM 2105 N N . ALA A 1 276 ? 0.867 46.125 10.07 1 95.62 276 ALA A N 1
ATOM 2106 C CA . ALA A 1 276 ? 0.05 47.344 10.211 1 95.62 276 ALA A CA 1
ATOM 2107 C C . ALA A 1 276 ? 0.842 48.469 10.867 1 95.62 276 ALA A C 1
ATOM 2109 O O . ALA A 1 276 ? 2.008 48.281 11.234 1 95.62 276 ALA A O 1
ATOM 2110 N N . GLU A 1 277 ? -0.077 49.656 11.055 1 87.81 277 GLU A N 1
ATOM 2111 C CA . GLU A 1 277 ? 0.542 50.812 11.703 1 87.81 277 GLU A CA 1
ATOM 2112 C C . GLU A 1 277 ? 0.917 50.5 13.148 1 87.81 277 GLU A C 1
ATOM 2114 O O . GLU A 1 277 ? 0.078 50.031 13.93 1 87.81 277 GLU A O 1
ATOM 2119 N N . ASP A 1 278 ? 2.068 50.156 13.578 1 92.81 278 ASP A N 1
ATOM 2120 C CA . ASP A 1 278 ? 2.57 50 14.938 1 92.81 278 ASP A CA 1
ATOM 2121 C C . ASP A 1 278 ? 2.869 48.531 15.227 1 92.81 278 ASP A C 1
ATOM 2123 O O . ASP A 1 278 ? 2.984 48.125 16.391 1 92.81 278 ASP A O 1
ATOM 2127 N N . GLU A 1 279 ? 2.768 47.719 14.203 1 96.69 279 GLU A N 1
ATOM 2128 C CA . GLU A 1 279 ? 3.107 46.312 14.367 1 96.69 279 GLU A CA 1
ATOM 2129 C C . GLU A 1 279 ? 4.547 46.062 13.945 1 96.69 279 GLU A C 1
ATOM 2131 O O . GLU A 1 279 ? 5.039 46.625 12.977 1 96.69 279 GLU A O 1
ATOM 2136 N N . ASP A 1 280 ? 5.156 45.219 14.727 1 97.56 280 ASP A N 1
ATOM 2137 C CA . ASP A 1 280 ? 6.406 44.594 14.312 1 97.56 280 ASP A CA 1
ATOM 2138 C C . ASP A 1 280 ? 6.203 43.125 14.008 1 97.56 280 ASP A C 1
ATOM 2140 O O . ASP A 1 280 ? 5.887 42.344 14.898 1 97.56 280 ASP A O 1
ATOM 2144 N N . VAL A 1 281 ? 6.34 42.812 12.734 1 98.25 281 VAL A N 1
ATOM 2145 C CA . VAL A 1 281 ? 6.184 41.438 12.312 1 98.25 281 VAL A CA 1
ATOM 2146 C C . VAL A 1 281 ? 7.555 40.781 12.148 1 98.25 281 VAL A C 1
ATOM 2148 O O . VAL A 1 281 ? 8.383 41.25 11.367 1 98.25 281 VAL A O 1
ATOM 2151 N N . VAL A 1 282 ? 7.727 39.656 12.859 1 97.94 282 VAL A N 1
ATOM 2152 C CA . VAL A 1 282 ? 8.969 38.906 12.797 1 97.94 282 VAL A CA 1
ATOM 2153 C C . VAL A 1 282 ? 8.695 37.531 12.203 1 97.94 282 VAL A C 1
ATOM 2155 O O . VAL A 1 282 ? 7.844 36.781 12.695 1 97.94 282 VAL A O 1
ATOM 2158 N N . LEU A 1 283 ? 9.383 37.25 11.109 1 98.06 283 LEU A N 1
ATOM 2159 C CA . LEU A 1 283 ? 9.398 35.906 10.562 1 98.06 283 LEU A CA 1
ATOM 2160 C C . LEU A 1 283 ? 10.516 35.062 11.188 1 98.06 283 LEU A C 1
ATOM 2162 O O . LEU A 1 283 ? 11.68 35.5 11.188 1 98.06 283 LEU A O 1
ATOM 2166 N N . TRP A 1 284 ? 10.148 33.938 11.773 1 97.25 284 TRP A N 1
ATOM 2167 C CA . TRP A 1 284 ? 11.156 33.031 12.305 1 97.25 284 TRP A CA 1
ATOM 2168 C C . TRP A 1 284 ? 11.609 32.031 11.242 1 97.25 284 TRP A C 1
ATOM 2170 O O . TRP A 1 284 ? 10.852 31.156 10.836 1 97.25 284 TRP A O 1
ATOM 2180 N N . LEU A 1 285 ? 12.836 32.188 10.789 1 96.38 285 LEU A N 1
ATOM 2181 C CA . LEU A 1 285 ? 13.461 31.25 9.867 1 96.38 285 LEU A CA 1
ATOM 2182 C C . LEU A 1 285 ? 14.172 30.125 10.625 1 96.38 285 LEU A C 1
ATOM 2184 O O . LEU A 1 285 ? 15.141 30.375 11.344 1 96.38 285 LEU A O 1
ATOM 2188 N N . GLN A 1 286 ? 13.664 28.953 10.445 1 96.56 286 GLN A N 1
ATOM 2189 C CA . GLN A 1 286 ? 14.289 27.797 11.07 1 96.56 286 GLN A CA 1
ATOM 2190 C C . GLN A 1 286 ? 14.828 26.812 10.023 1 96.56 286 GLN A C 1
ATOM 2192 O O . GLN A 1 286 ? 14.062 26.062 9.414 1 96.56 286 GLN A O 1
ATOM 2197 N N . ASN A 1 287 ? 16.172 26.859 9.898 1 97.69 287 ASN A N 1
ATOM 2198 C CA . ASN A 1 287 ? 16.766 25.859 9.031 1 97.69 287 ASN A CA 1
ATOM 2199 C C . ASN A 1 287 ? 16.5 24.438 9.547 1 97.69 287 ASN A C 1
ATOM 2201 O O . ASN A 1 287 ? 16.938 24.078 10.641 1 97.69 287 ASN A O 1
ATOM 2205 N N . SER A 1 288 ? 15.859 23.641 8.734 1 96.31 288 SER A N 1
ATOM 2206 C CA . SER A 1 288 ? 15.406 22.328 9.211 1 96.31 288 SER A CA 1
ATOM 2207 C C . SER A 1 288 ? 16.422 21.234 8.867 1 96.31 288 SER A C 1
ATOM 2209 O O . SER A 1 288 ? 16.141 20.047 9.023 1 96.31 288 SER A O 1
ATOM 2211 N N . HIS A 1 289 ? 17.609 21.625 8.375 1 96.81 289 HIS A N 1
ATOM 2212 C CA . HIS A 1 289 ? 18.562 20.641 7.871 1 96.81 289 HIS A CA 1
ATOM 2213 C C . HIS A 1 289 ? 19.922 20.812 8.523 1 96.81 289 HIS A C 1
ATOM 2215 O O . HIS A 1 289 ? 20.219 21.859 9.102 1 96.81 289 HIS A O 1
ATOM 2221 N N . ALA A 1 290 ? 20.703 19.812 8.422 1 97.44 290 ALA A N 1
ATOM 2222 C CA . ALA A 1 290 ? 22.094 19.797 8.891 1 97.44 290 ALA A CA 1
ATOM 2223 C C . ALA A 1 290 ? 23.016 20.469 7.887 1 97.44 290 ALA A C 1
ATOM 2225 O O . ALA A 1 290 ? 24.234 20.266 7.926 1 97.44 290 ALA A O 1
ATOM 2226 N N . LEU A 1 291 ? 22.469 21.266 7.031 1 96.44 291 LEU A N 1
ATOM 2227 C CA . LEU A 1 291 ? 23.203 22 6.012 1 96.44 291 LEU A CA 1
ATOM 2228 C C . LEU A 1 291 ? 22.969 23.5 6.152 1 96.44 291 LEU A C 1
ATOM 2230 O O . LEU A 1 291 ? 21.891 23.922 6.547 1 96.44 291 LEU A O 1
ATOM 2234 N N . PRO A 1 292 ? 23.984 24.219 5.824 1 96.25 292 PRO A N 1
ATOM 2235 C CA . PRO A 1 292 ? 23.734 25.656 5.824 1 96.25 292 PRO A CA 1
ATOM 2236 C C . PRO A 1 292 ? 22.812 26.109 4.691 1 96.25 292 PRO A C 1
ATOM 2238 O O . PRO A 1 292 ? 22.672 25.406 3.686 1 96.25 292 PRO A O 1
ATOM 2241 N N . VAL A 1 293 ? 22.172 27.125 4.887 1 97.06 293 VAL A N 1
ATOM 2242 C CA . VAL A 1 293 ? 21.422 27.797 3.836 1 97.06 293 VAL A CA 1
ATOM 2243 C C . VAL A 1 293 ? 22.266 28.922 3.236 1 97.06 293 VAL A C 1
ATOM 2245 O O . VAL A 1 293 ? 22.703 29.828 3.945 1 97.06 293 VAL A O 1
ATOM 2248 N N . ALA A 1 294 ? 22.469 28.875 1.968 1 95.5 294 ALA A N 1
ATOM 2249 C CA . ALA A 1 294 ? 23.312 29.875 1.31 1 95.5 294 ALA A CA 1
ATOM 2250 C C . ALA A 1 294 ? 22.594 31.234 1.254 1 95.5 294 ALA A C 1
ATOM 2252 O O . ALA A 1 294 ? 21.375 31.297 1.228 1 95.5 294 ALA A O 1
ATOM 2253 N N . SER A 1 295 ? 23.438 32.219 1.192 1 96.12 295 SER A N 1
ATOM 2254 C CA . SER A 1 295 ? 22.922 33.594 1.037 1 96.12 295 SER A CA 1
ATOM 2255 C C . SER A 1 295 ? 22.031 33.719 -0.196 1 96.12 295 SER A C 1
ATOM 2257 O O . SER A 1 295 ? 22.391 33.219 -1.271 1 96.12 295 SER A O 1
ATOM 2259 N N . GLY A 1 296 ? 20.844 34.219 -0.011 1 95.88 296 GLY A N 1
ATOM 2260 C CA . GLY A 1 296 ? 19.969 34.5 -1.137 1 95.88 296 GLY A CA 1
ATOM 2261 C C . GLY A 1 296 ? 19.094 33.344 -1.541 1 95.88 296 GLY A C 1
ATOM 2262 O O . GLY A 1 296 ? 18.281 33.438 -2.453 1 95.88 296 GLY A O 1
ATOM 2263 N N . SER A 1 297 ? 19.219 32.219 -0.808 1 95.81 297 SER A N 1
ATOM 2264 C CA . SER A 1 297 ? 18.484 31 -1.19 1 95.81 297 SER A CA 1
ATOM 2265 C C . SER A 1 297 ? 17.016 31.109 -0.818 1 95.81 297 SER A C 1
ATOM 2267 O O . SER A 1 297 ? 16.188 30.359 -1.342 1 95.81 297 SER A O 1
ATOM 2269 N N . MET A 1 298 ? 16.688 31.938 0.108 1 97.12 298 MET A N 1
ATOM 2270 C CA . MET A 1 298 ? 15.305 32.219 0.509 1 97.12 298 MET A CA 1
ATOM 2271 C C . MET A 1 298 ? 14.953 33.688 0.243 1 97.12 298 MET A C 1
ATOM 2273 O O . MET A 1 298 ? 15.836 34.531 0.167 1 97.12 298 MET A O 1
ATOM 2277 N N . SER A 1 299 ? 13.672 33.906 0.02 1 97.56 299 SER A N 1
ATOM 2278 C CA . SER A 1 299 ? 13.281 35.281 -0.271 1 97.56 299 SER A CA 1
ATOM 2279 C C . SER A 1 299 ? 11.844 35.562 0.144 1 97.56 299 SER A C 1
ATOM 2281 O O . SER A 1 299 ? 11.102 34.625 0.458 1 97.56 299 SER A O 1
ATOM 2283 N N . LEU A 1 300 ? 11.508 36.812 0.251 1 98 300 LEU A N 1
ATOM 2284 C CA . LEU A 1 300 ? 10.133 37.281 0.429 1 98 300 LEU A CA 1
ATOM 2285 C C . LEU A 1 300 ? 9.68 38.094 -0.777 1 98 300 LEU A C 1
ATOM 2287 O O . LEU A 1 300 ? 10.5 38.75 -1.452 1 98 300 LEU A O 1
ATOM 2291 N N . ASN A 1 301 ? 8.477 38.062 -1.062 1 97.38 301 ASN A N 1
ATOM 2292 C CA . ASN A 1 301 ? 7.852 38.906 -2.062 1 97.38 301 ASN A CA 1
ATOM 2293 C C . ASN A 1 301 ? 6.395 39.219 -1.72 1 97.38 301 ASN A C 1
ATOM 2295 O O . ASN A 1 301 ? 5.789 38.5 -0.91 1 97.38 301 ASN A O 1
ATOM 2299 N N . ARG A 1 302 ? 5.895 40.281 -2.271 1 97.75 302 ARG A N 1
ATOM 2300 C CA . ARG A 1 302 ? 4.449 40.469 -2.24 1 97.75 302 ARG A CA 1
ATOM 2301 C C . ARG A 1 302 ? 3.729 39.375 -2.998 1 97.75 302 ARG A C 1
ATOM 2303 O O . ARG A 1 302 ? 4.129 39 -4.105 1 97.75 302 ARG A O 1
ATOM 2310 N N . MET A 1 303 ? 2.721 38.812 -2.412 1 97.25 303 MET A N 1
ATOM 2311 C CA . MET A 1 303 ? 1.959 37.781 -3.074 1 97.25 303 MET A CA 1
ATOM 2312 C C . MET A 1 303 ? 1.571 38.188 -4.488 1 97.25 303 MET A C 1
ATOM 2314 O O . MET A 1 303 ? 1.124 39.312 -4.707 1 97.25 303 MET A O 1
ATOM 2318 N N . GLY A 1 304 ? 1.819 37.281 -5.441 1 95.38 304 GLY A N 1
ATOM 2319 C CA . GLY A 1 304 ? 1.422 37.531 -6.82 1 95.38 304 GLY A CA 1
ATOM 2320 C C . GLY A 1 304 ? 2.453 38.312 -7.609 1 95.38 304 GLY A C 1
ATOM 2321 O O . GLY A 1 304 ? 2.307 38.5 -8.82 1 95.38 304 GLY A O 1
ATOM 2322 N N . HIS A 1 305 ? 3.467 38.812 -6.98 1 94.69 305 HIS A N 1
ATOM 2323 C CA . HIS A 1 305 ? 4.492 39.562 -7.676 1 94.69 305 HIS A CA 1
ATOM 2324 C C . HIS A 1 305 ? 5.762 38.75 -7.867 1 94.69 305 HIS A C 1
ATOM 2326 O O . HIS A 1 305 ? 6.117 37.938 -7.016 1 94.69 305 HIS A O 1
ATOM 2332 N N . ASP A 1 306 ? 6.465 39.062 -8.914 1 89 306 ASP A N 1
ATOM 2333 C CA . ASP A 1 306 ? 7.629 38.25 -9.281 1 89 306 ASP A CA 1
ATOM 2334 C C . ASP A 1 306 ? 8.906 38.844 -8.672 1 89 306 ASP A C 1
ATOM 2336 O O . ASP A 1 306 ? 9.938 38.156 -8.633 1 89 306 ASP A O 1
ATOM 2340 N N . ARG A 1 307 ? 8.812 40.062 -8.258 1 93.25 307 ARG A N 1
ATOM 2341 C CA . ARG A 1 307 ? 10.008 40.656 -7.641 1 93.25 307 ARG A CA 1
ATOM 2342 C C . ARG A 1 307 ? 10.211 40.094 -6.234 1 93.25 307 ARG A C 1
ATOM 2344 O O . ARG A 1 307 ? 9.406 40.344 -5.336 1 93.25 307 ARG A O 1
ATOM 2351 N N . HIS A 1 308 ? 11.234 39.406 -6.012 1 94.38 308 HIS A N 1
ATOM 2352 C CA . HIS A 1 308 ? 11.555 38.812 -4.719 1 94.38 308 HIS A CA 1
ATOM 2353 C C . HIS A 1 308 ? 12.734 39.531 -4.059 1 94.38 308 HIS A C 1
ATOM 2355 O O . HIS A 1 308 ? 13.633 40 -4.746 1 94.38 308 HIS A O 1
ATOM 2361 N N . VAL A 1 309 ? 12.75 39.688 -2.781 1 97.5 309 VAL A N 1
ATOM 2362 C CA . VAL A 1 309 ? 13.852 40.219 -1.987 1 97.5 309 VAL A CA 1
ATOM 2363 C C . VAL A 1 309 ? 14.516 39.094 -1.186 1 97.5 309 VAL A C 1
ATOM 2365 O O . VAL A 1 309 ? 13.93 38.594 -0.227 1 97.5 309 VAL A O 1
ATOM 2368 N N . PRO A 1 310 ? 15.711 38.75 -1.525 1 96.56 310 PRO A N 1
ATOM 2369 C CA . PRO A 1 310 ? 16.375 37.594 -0.892 1 96.56 310 PRO A CA 1
ATOM 2370 C C . PRO A 1 310 ? 16.891 37.906 0.508 1 96.56 310 PRO A C 1
ATOM 2372 O O . PRO A 1 310 ? 17.203 39.062 0.806 1 96.56 310 PRO A O 1
ATOM 2375 N N . PHE A 1 311 ? 16.844 36.938 1.396 1 96.06 311 PHE A N 1
ATOM 2376 C CA . PHE A 1 311 ? 17.625 37 2.633 1 96.06 311 PHE A CA 1
ATOM 2377 C C . PHE A 1 311 ? 19.109 36.812 2.354 1 96.06 311 PHE A C 1
ATOM 2379 O O . PHE A 1 311 ? 19.531 35.75 1.933 1 96.06 311 PHE A O 1
ATOM 2386 N N . MET A 1 312 ? 19.875 37.812 2.693 1 94.94 312 MET A N 1
ATOM 2387 C CA . MET A 1 312 ? 21.266 37.781 2.277 1 94.94 312 MET A CA 1
ATOM 2388 C C . MET A 1 312 ? 22.141 37.156 3.352 1 94.94 312 MET A C 1
ATOM 2390 O O . MET A 1 312 ? 23.266 36.719 3.076 1 94.94 312 MET A O 1
ATOM 2394 N N . ARG A 1 313 ? 21.656 37 4.5 1 94.56 313 ARG A N 1
ATOM 2395 C CA . ARG A 1 313 ? 22.422 36.344 5.551 1 94.56 313 ARG A CA 1
ATOM 2396 C C . ARG A 1 313 ? 22.328 34.812 5.426 1 94.56 313 ARG A C 1
ATOM 2398 O O . ARG A 1 313 ? 21.234 34.281 5.387 1 94.56 313 ARG A O 1
ATOM 2405 N N . PRO A 1 314 ? 23.469 34.156 5.375 1 96.56 314 PRO A N 1
ATOM 2406 C CA . PRO A 1 314 ? 23.391 32.688 5.438 1 96.56 314 PRO A CA 1
ATOM 2407 C C . PRO A 1 314 ? 22.906 32.188 6.793 1 96.56 314 PRO A C 1
ATOM 2409 O O . PRO A 1 314 ? 22.953 32.906 7.785 1 96.56 314 PRO A O 1
ATOM 2412 N N . LEU A 1 315 ? 22.391 31 6.789 1 97.81 315 LEU A N 1
ATOM 2413 C CA . LEU A 1 315 ? 22 30.359 8.039 1 97.81 315 LEU A CA 1
ATOM 2414 C C . LEU A 1 315 ? 22.828 29.094 8.281 1 97.81 315 LEU A C 1
ATOM 2416 O O . LEU A 1 315 ? 23.062 28.328 7.355 1 97.81 315 LEU A O 1
ATOM 2420 N N . ALA A 1 316 ? 23.266 28.953 9.539 1 98.06 316 ALA A N 1
ATOM 2421 C CA . ALA A 1 316 ? 23.922 27.719 9.938 1 98.06 316 ALA A CA 1
ATOM 2422 C C . ALA A 1 316 ? 22.906 26.562 10.016 1 98.06 316 ALA A C 1
ATOM 2424 O O . ALA A 1 316 ? 21.703 26.797 9.977 1 98.06 316 ALA A O 1
ATOM 2425 N N . PRO A 1 317 ? 23.453 25.312 10.031 1 97.88 317 PRO A N 1
ATOM 2426 C CA . PRO A 1 317 ? 22.562 24.172 10.242 1 97.88 317 PRO A CA 1
ATOM 2427 C C . PRO A 1 317 ? 21.688 24.328 11.492 1 97.88 317 PRO A C 1
ATOM 2429 O O . PRO A 1 317 ? 22.203 24.688 12.562 1 97.88 317 PRO A O 1
ATOM 2432 N N . TYR A 1 318 ? 20.391 24.172 11.375 1 98.31 318 TYR A N 1
ATOM 2433 C CA . TYR A 1 318 ? 19.391 24.172 12.43 1 98.31 318 TYR A CA 1
ATOM 2434 C C . TYR A 1 318 ? 19.297 25.531 13.117 1 98.31 318 TYR A C 1
ATOM 2436 O O . TYR A 1 318 ? 18.734 25.656 14.203 1 98.31 318 TYR A O 1
ATOM 2444 N N . GLU A 1 319 ? 19.891 26.5 12.484 1 98.5 319 GLU A N 1
ATOM 2445 C CA . GLU A 1 319 ? 19.859 27.844 13.055 1 98.5 319 GLU A CA 1
ATOM 2446 C C . GLU A 1 319 ? 18.438 28.422 13.023 1 98.5 319 GLU A C 1
ATOM 2448 O O . GLU A 1 319 ? 17.672 28.141 12.102 1 98.5 319 GLU A O 1
ATOM 2453 N N . THR A 1 320 ? 18.109 29.156 14.039 1 98.12 320 THR A N 1
ATOM 2454 C CA . THR A 1 320 ? 16.859 29.922 14.125 1 98.12 320 THR A CA 1
ATOM 2455 C C . THR A 1 320 ? 17.156 31.422 14.109 1 98.12 320 THR A C 1
ATOM 2457 O O . THR A 1 320 ? 17.906 31.922 14.945 1 98.12 320 THR A O 1
ATOM 2460 N N . VAL A 1 321 ? 16.484 32.094 13.172 1 97.5 321 VAL A N 1
ATOM 2461 C CA . VAL A 1 321 ? 16.781 33.5 13.016 1 97.5 321 VAL A CA 1
ATOM 2462 C C . VAL A 1 321 ? 15.477 34.312 12.969 1 97.5 321 VAL A C 1
ATOM 2464 O O . VAL A 1 321 ? 14.508 33.875 12.328 1 97.5 321 VAL A O 1
ATOM 2467 N N . ALA A 1 322 ? 15.484 35.406 13.703 1 97.31 322 ALA A N 1
ATOM 2468 C CA . ALA A 1 322 ? 14.375 36.344 13.633 1 97.31 322 ALA A CA 1
ATOM 2469 C C . ALA A 1 322 ? 14.594 37.344 12.5 1 97.31 322 ALA A C 1
ATOM 2471 O O . ALA A 1 322 ? 15.625 38.031 12.461 1 97.31 322 ALA A O 1
ATOM 2472 N N . VAL A 1 323 ? 13.664 37.406 11.617 1 97.25 323 VAL A N 1
ATOM 2473 C CA . VAL A 1 323 ? 13.727 38.375 10.523 1 97.25 323 VAL A CA 1
ATOM 2474 C C . VAL A 1 323 ? 12.578 39.375 10.648 1 97.25 323 VAL A C 1
ATOM 2476 O O . VAL A 1 323 ? 11.406 39 10.539 1 97.25 323 VAL A O 1
ATOM 2479 N N . HIS A 1 324 ? 12.93 40.625 10.828 1 97.31 324 HIS A N 1
ATOM 2480 C CA . HIS A 1 324 ? 11.906 41.656 10.836 1 97.31 324 HIS A CA 1
ATOM 2481 C C . HIS A 1 324 ? 11.43 41.969 9.422 1 97.31 324 HIS A C 1
ATOM 2483 O O . HIS A 1 324 ? 12.203 42.438 8.586 1 97.31 324 HIS A O 1
ATOM 2489 N N . VAL A 1 325 ? 10.203 41.75 9.18 1 97.5 325 VAL A N 1
ATOM 2490 C CA . VAL A 1 325 ? 9.633 41.875 7.844 1 97.5 325 VAL A CA 1
ATOM 2491 C C . VAL A 1 325 ? 9.844 43.281 7.312 1 97.5 325 VAL A C 1
ATOM 2493 O O . VAL A 1 325 ? 10.141 43.469 6.133 1 97.5 325 VAL A O 1
ATOM 2496 N N . GLN A 1 326 ? 9.758 44.25 8.188 1 95.69 326 GLN A N 1
ATOM 2497 C CA . GLN A 1 326 ? 9.883 45.625 7.793 1 95.69 326 GLN A CA 1
ATOM 2498 C C . GLN A 1 326 ? 11.281 45.938 7.262 1 95.69 326 GLN A C 1
ATOM 2500 O O . GLN A 1 326 ? 11.461 46.875 6.457 1 95.69 326 GLN A O 1
ATOM 2505 N N . ASP A 1 327 ? 12.266 45.25 7.688 1 95.12 327 ASP A N 1
ATOM 2506 C CA . ASP A 1 327 ? 13.633 45.438 7.234 1 95.12 327 ASP A CA 1
ATOM 2507 C C . ASP A 1 327 ? 13.82 44.938 5.805 1 95.12 327 ASP A C 1
ATOM 2509 O O . ASP A 1 327 ? 14.688 45.406 5.078 1 95.12 327 ASP A O 1
ATOM 2513 N N . ILE A 1 328 ? 13.031 43.938 5.406 1 95.69 328 ILE A N 1
ATOM 2514 C CA . ILE A 1 328 ? 13.172 43.312 4.105 1 95.69 328 ILE A CA 1
ATOM 2515 C C . ILE A 1 328 ? 12.211 43.938 3.107 1 95.69 328 ILE A C 1
ATOM 2517 O O . ILE A 1 328 ? 12.57 44.188 1.953 1 95.69 328 ILE A O 1
ATOM 2521 N N . LEU A 1 329 ? 11.031 44.156 3.602 1 96.81 329 LEU A N 1
ATOM 2522 C CA . LEU A 1 329 ? 9.977 44.75 2.785 1 96.81 329 LEU A CA 1
ATOM 2523 C C . LEU A 1 329 ? 9.406 46 3.449 1 96.81 329 LEU A C 1
ATOM 2525 O O . LEU A 1 329 ? 8.25 46.031 3.865 1 96.81 329 LEU A O 1
ATOM 2529 N N . PRO A 1 330 ? 10.07 47.125 3.373 1 95.5 330 PRO A N 1
ATOM 2530 C CA . PRO A 1 330 ? 9.664 48.312 4.137 1 95.5 330 PRO A CA 1
ATOM 2531 C C . PRO A 1 330 ? 8.406 48.969 3.584 1 95.5 330 PRO A C 1
ATOM 2533 O O . PRO A 1 330 ? 7.695 49.656 4.316 1 95.5 330 PRO A O 1
ATOM 2536 N N . ASP A 1 331 ? 8.102 48.75 2.332 1 95 331 ASP A N 1
ATOM 2537 C CA . ASP A 1 331 ? 7.008 49.469 1.701 1 95 331 ASP A CA 1
ATOM 2538 C C . ASP A 1 331 ? 5.688 48.719 1.821 1 95 331 ASP A C 1
ATOM 2540 O O . ASP A 1 331 ? 4.625 49.25 1.506 1 95 331 ASP A O 1
ATOM 2544 N N . LEU A 1 332 ? 5.711 47.5 2.277 1 96.88 332 LEU A N 1
ATOM 2545 C CA . LEU A 1 332 ? 4.488 46.688 2.354 1 96.88 332 LEU A CA 1
ATOM 2546 C C . LEU A 1 332 ? 3.756 46.969 3.666 1 96.88 332 LEU A C 1
ATOM 2548 O O . LEU A 1 332 ? 4.383 47.062 4.723 1 96.88 332 LEU A O 1
ATOM 2552 N N . LYS A 1 333 ? 2.482 47 3.533 1 97.19 333 LYS A N 1
ATOM 2553 C CA . LYS A 1 333 ? 1.658 47.25 4.711 1 97.19 333 LYS A CA 1
ATOM 2554 C C . LYS A 1 333 ? 0.413 46.375 4.707 1 97.19 333 LYS A C 1
ATOM 2556 O O . LYS A 1 333 ? -0.092 46 3.643 1 97.19 333 LYS A O 1
ATOM 2561 N N . TRP A 1 334 ? -0.02 46.062 5.953 1 97.12 334 TRP A N 1
ATOM 2562 C CA . TRP A 1 334 ? -1.296 45.344 6.086 1 97.12 334 TRP A CA 1
ATOM 2563 C C . TRP A 1 334 ? -2.418 46.125 5.414 1 97.12 334 TRP A C 1
ATOM 2565 O O . TRP A 1 334 ? -2.518 47.344 5.586 1 97.12 334 TRP A O 1
ATOM 2575 N N . PRO A 1 335 ? -3.205 45.438 4.5 1 97.12 335 PRO A N 1
ATOM 2576 C CA . PRO A 1 335 ? -3.457 44 4.449 1 97.12 335 PRO A CA 1
ATOM 2577 C C . PRO A 1 335 ? -2.76 43.344 3.271 1 97.12 335 PRO A C 1
ATOM 2579 O O . PRO A 1 335 ? -3.254 42.312 2.754 1 97.12 335 PRO A O 1
ATOM 2582 N N . GLU A 1 336 ? -1.701 43.906 2.781 1 97.44 336 GLU A N 1
ATOM 2583 C CA . GLU A 1 336 ? -0.961 43.219 1.729 1 97.44 336 GLU A CA 1
ATOM 2584 C C . GLU A 1 336 ? -0.434 41.875 2.217 1 97.44 336 GLU A C 1
ATOM 2586 O O . GLU A 1 336 ? -0.114 41.719 3.398 1 97.44 336 GLU A O 1
ATOM 2591 N N . GLN A 1 337 ? -0.373 40.938 1.307 1 96.69 337 GLN A N 1
ATOM 2592 C CA . GLN A 1 337 ? 0.056 39.562 1.64 1 96.69 337 GLN A CA 1
ATOM 2593 C C . GLN A 1 337 ? 1.507 39.344 1.227 1 96.69 337 GLN A C 1
ATOM 2595 O O . GLN A 1 337 ? 1.94 39.812 0.173 1 96.69 337 GLN A O 1
ATOM 2600 N N . ILE A 1 338 ? 2.168 38.594 2.023 1 97.94 338 ILE A N 1
ATOM 2601 C CA . ILE A 1 338 ? 3.562 38.281 1.731 1 97.94 338 ILE A CA 1
ATOM 2602 C C . ILE A 1 338 ? 3.711 36.781 1.469 1 97.94 338 ILE A C 1
ATOM 2604 O O . ILE A 1 338 ? 3.115 35.969 2.17 1 97.94 338 ILE A O 1
ATOM 2608 N N . GLU A 1 339 ? 4.406 36.438 0.41 1 97.31 339 GLU A N 1
ATOM 2609 C CA . GLU A 1 339 ? 4.805 35.062 0.099 1 97.31 339 GLU A CA 1
ATOM 2610 C C . GLU A 1 339 ? 6.242 34.781 0.54 1 97.31 339 GLU A C 1
ATOM 2612 O O . GLU A 1 339 ? 7.141 35.594 0.269 1 97.31 339 GLU A O 1
ATOM 2617 N N . PHE A 1 340 ? 6.406 33.719 1.304 1 97.25 340 PHE A N 1
ATOM 2618 C CA . PHE A 1 340 ? 7.734 33.281 1.698 1 97.25 340 PHE A CA 1
ATOM 2619 C C . PHE A 1 340 ? 8.211 32.156 0.8 1 97.25 340 PHE A C 1
ATOM 2621 O O . PHE A 1 340 ? 7.621 31.062 0.787 1 97.25 340 PHE A O 1
ATOM 2628 N N . ARG A 1 341 ? 9.227 32.375 0.077 1 96.81 341 ARG A N 1
ATOM 2629 C CA . ARG A 1 341 ? 9.883 31.344 -0.736 1 96.81 341 ARG A CA 1
ATOM 2630 C C . ARG A 1 341 ? 11.039 30.703 0.024 1 96.81 341 ARG A C 1
ATOM 2632 O O . ARG A 1 341 ? 12.164 31.188 -0.015 1 96.81 341 ARG A O 1
ATOM 2639 N N . ALA A 1 342 ? 10.734 29.609 0.602 1 96.06 342 ALA A N 1
ATOM 2640 C CA . ALA A 1 342 ? 11.641 28.969 1.544 1 96.06 342 ALA A CA 1
ATOM 2641 C C . ALA A 1 342 ? 12.625 28.047 0.818 1 96.06 342 ALA A C 1
ATOM 2643 O O . ALA A 1 342 ? 13.664 27.688 1.367 1 96.06 342 ALA A O 1
ATOM 2644 N N . GLY A 1 343 ? 12.289 27.578 -0.379 1 94.62 343 GLY A N 1
ATOM 2645 C CA . GLY A 1 343 ? 13.203 26.812 -1.21 1 94.62 343 GLY A CA 1
ATOM 2646 C C . GLY A 1 343 ? 13.43 25.406 -0.701 1 94.62 343 GLY A C 1
ATOM 2647 O O . GLY A 1 343 ? 14.445 24.781 -1.019 1 94.62 343 GLY A O 1
ATOM 2648 N N . GLY A 1 344 ? 12.602 24.938 0.196 1 94.06 344 GLY A N 1
ATOM 2649 C CA . GLY A 1 344 ? 12.734 23.578 0.707 1 94.06 344 GLY A CA 1
ATOM 2650 C C . GLY A 1 344 ? 13.602 23.484 1.948 1 94.06 344 GLY A C 1
ATOM 2651 O O . GLY A 1 344 ? 13.945 22.391 2.393 1 94.06 344 GLY A O 1
ATOM 2652 N N . TYR A 1 345 ? 13.922 24.578 2.6 1 95.81 345 TYR A N 1
ATOM 2653 C CA . TYR A 1 345 ? 14.883 24.594 3.699 1 95.81 345 TYR A CA 1
ATOM 2654 C C . TYR A 1 345 ? 14.172 24.578 5.047 1 95.81 345 TYR A C 1
ATOM 2656 O O . TYR A 1 345 ? 14.789 24.297 6.078 1 95.81 345 TYR A O 1
ATOM 2664 N N . VAL A 1 346 ? 12.883 24.891 4.984 1 94.75 346 VAL A N 1
ATOM 2665 C CA . VAL A 1 346 ? 12.203 25.156 6.246 1 94.75 346 VAL A CA 1
ATOM 2666 C C . VAL A 1 346 ? 10.945 24.281 6.344 1 94.75 346 VAL A C 1
ATOM 2668 O O . VAL A 1 346 ? 10.234 24.109 5.355 1 94.75 346 VAL A O 1
ATOM 2671 N N . VAL A 1 347 ? 10.828 23.766 7.566 1 91.94 347 VAL A N 1
ATOM 2672 C CA . VAL A 1 347 ? 9.594 23.062 7.891 1 91.94 347 VAL A CA 1
ATOM 2673 C C . VAL A 1 347 ? 8.695 23.969 8.75 1 91.94 347 VAL A C 1
ATOM 2675 O O . VAL A 1 347 ? 9.125 24.453 9.797 1 91.94 347 VAL A O 1
ATOM 2678 N N . ARG A 1 348 ? 7.535 24.359 8.375 1 87.81 348 ARG A N 1
ATOM 2679 C CA . ARG A 1 348 ? 6.461 25.062 9.07 1 87.81 348 ARG A CA 1
ATOM 2680 C C . ARG A 1 348 ? 6.98 26.344 9.719 1 87.81 348 ARG A C 1
ATOM 2682 O O . ARG A 1 348 ? 6.977 26.469 10.953 1 87.81 348 ARG A O 1
ATOM 2689 N N . PRO A 1 349 ? 7.25 27.344 9.016 1 93.31 349 PRO A N 1
ATOM 2690 C CA . PRO A 1 349 ? 7.695 28.609 9.594 1 93.31 349 PRO A CA 1
ATOM 2691 C C . PRO A 1 349 ? 6.602 29.312 10.391 1 93.31 349 PRO A C 1
ATOM 2693 O O . PRO A 1 349 ? 5.414 29.125 10.117 1 93.31 349 PRO A O 1
ATOM 2696 N N . ARG A 1 350 ? 7.055 30.078 11.422 1 95.88 350 ARG A N 1
ATOM 2697 C CA . ARG A 1 350 ? 6.18 30.875 12.273 1 95.88 350 ARG A CA 1
ATOM 2698 C C . ARG A 1 350 ? 6.48 32.375 12.125 1 95.88 350 ARG A C 1
ATOM 2700 O O . ARG A 1 350 ? 7.559 32.75 11.672 1 95.88 350 ARG A O 1
ATOM 2707 N N . TYR A 1 351 ? 5.504 33.125 12.438 1 97.19 351 TYR A N 1
ATOM 2708 C CA . TYR A 1 351 ? 5.727 34.562 12.57 1 97.19 351 TYR A CA 1
ATOM 2709 C C . TYR A 1 351 ? 5.148 35.094 13.875 1 97.19 351 TYR A C 1
ATOM 2711 O O . TYR A 1 351 ? 4.254 34.469 14.461 1 97.19 351 TYR A O 1
ATOM 2719 N N . GLU A 1 352 ? 5.691 36.125 14.305 1 97.31 352 GLU A N 1
ATOM 2720 C CA . GLU A 1 352 ? 5.266 36.844 15.516 1 97.31 352 GLU A CA 1
ATOM 2721 C C . GLU A 1 352 ? 4.949 38.312 15.219 1 97.31 352 GLU A C 1
ATOM 2723 O O . GLU A 1 352 ? 5.645 38.938 14.43 1 97.31 352 GLU A O 1
ATOM 2728 N N . ILE A 1 353 ? 3.924 38.75 15.789 1 97.38 353 ILE A N 1
ATOM 2729 C CA . ILE A 1 353 ? 3.564 40.156 15.688 1 97.38 353 ILE A CA 1
ATOM 2730 C C . ILE A 1 353 ? 3.564 40.812 17.078 1 97.38 353 ILE A C 1
ATOM 2732 O O . ILE A 1 353 ? 2.891 40.312 17.984 1 97.38 353 ILE A O 1
ATOM 2736 N N . THR A 1 354 ? 4.309 41.844 17.25 1 96.5 354 THR A N 1
ATOM 2737 C CA . THR A 1 354 ? 4.305 42.594 18.484 1 96.5 354 THR A CA 1
ATOM 2738 C C . THR A 1 354 ? 3.623 43.938 18.281 1 96.5 354 THR A C 1
ATOM 2740 O O . THR A 1 354 ? 3.943 44.688 17.344 1 96.5 354 THR A O 1
ATOM 2743 N N . ARG A 1 355 ? 2.691 44.219 19.078 1 94 355 ARG A N 1
ATOM 2744 C CA . ARG A 1 355 ? 1.979 45.5 19.109 1 94 355 ARG A CA 1
ATOM 2745 C C . ARG A 1 355 ? 1.698 45.938 20.531 1 94 355 ARG A C 1
ATOM 2747 O O . ARG A 1 355 ? 1.1 45.188 21.312 1 94 355 ARG A O 1
ATOM 2754 N N . ARG A 1 356 ? 2.055 47.125 21 1 87.62 356 ARG A N 1
ATOM 2755 C CA . ARG A 1 356 ? 1.831 47.688 22.328 1 87.62 356 ARG A CA 1
ATOM 2756 C C . ARG A 1 356 ? 2.27 46.719 23.406 1 87.62 356 ARG A C 1
ATOM 2758 O O . ARG A 1 356 ? 1.502 46.406 24.328 1 87.62 356 ARG A O 1
ATOM 2765 N N . ASN A 1 357 ? 3.35 46.062 23.312 1 84.94 357 ASN A N 1
ATOM 2766 C CA . ASN A 1 357 ? 4.02 45.188 24.281 1 84.94 357 ASN A CA 1
ATOM 2767 C C . ASN A 1 357 ? 3.299 43.844 24.406 1 84.94 357 ASN A C 1
ATOM 2769 O O . ASN A 1 357 ? 3.369 43.188 25.453 1 84.94 357 ASN A O 1
ATOM 2773 N N . ARG A 1 358 ? 2.498 43.5 23.438 1 91.88 358 ARG A N 1
ATOM 2774 C CA . ARG A 1 358 ? 1.895 42.156 23.328 1 91.88 358 ARG A CA 1
ATOM 2775 C C . ARG A 1 358 ? 2.367 41.438 22.078 1 91.88 358 ARG A C 1
ATOM 2777 O O . ARG A 1 358 ? 2.434 42.031 21 1 91.88 358 ARG A O 1
ATOM 2784 N N . THR A 1 359 ? 2.68 40.188 22.312 1 94.75 359 THR A N 1
ATOM 2785 C CA . THR A 1 359 ? 3.191 39.406 21.203 1 94.75 359 THR A CA 1
ATOM 2786 C C . THR A 1 359 ? 2.295 38.188 20.938 1 94.75 359 THR A C 1
ATOM 2788 O O . THR A 1 359 ? 1.885 37.5 21.859 1 94.75 359 THR A O 1
ATOM 2791 N N . ARG A 1 360 ? 1.907 38.062 19.734 1 95.62 360 ARG A N 1
ATOM 2792 C CA . ARG A 1 360 ? 1.196 36.875 19.312 1 95.62 360 ARG A CA 1
ATOM 2793 C C . ARG A 1 360 ? 1.984 36.125 18.234 1 95.62 360 ARG A C 1
ATOM 2795 O O . ARG A 1 360 ? 2.723 36.719 17.453 1 95.62 360 ARG A O 1
ATOM 2802 N N . ILE A 1 361 ? 1.838 34.75 18.219 1 95.88 361 ILE A N 1
ATOM 2803 C CA . ILE A 1 361 ? 2.576 33.906 17.266 1 95.88 361 ILE A CA 1
ATOM 2804 C C . ILE A 1 361 ? 1.602 33.031 16.484 1 95.88 361 ILE A C 1
ATOM 2806 O O . ILE A 1 361 ? 0.606 32.562 17.031 1 95.88 361 ILE A O 1
ATOM 2810 N N . ALA A 1 362 ? 1.765 32.875 15.203 1 95.62 362 ALA A N 1
ATOM 2811 C CA . ALA A 1 362 ? 1.029 31.969 14.305 1 95.62 362 ALA A CA 1
ATOM 2812 C C . ALA A 1 362 ? 1.962 31.328 13.281 1 95.62 362 ALA A C 1
ATOM 2814 O O . ALA A 1 362 ? 3.182 31.5 13.359 1 95.62 362 ALA A O 1
ATOM 2815 N N . HIS A 1 363 ? 1.437 30.516 12.469 1 93.44 363 HIS A N 1
ATOM 2816 C CA . HIS A 1 363 ? 2.273 29.844 11.484 1 93.44 363 HIS A CA 1
ATOM 2817 C C . HIS A 1 363 ? 1.837 30.188 10.062 1 93.44 363 HIS A C 1
ATOM 2819 O O . HIS A 1 363 ? 0.691 30.594 9.844 1 93.44 363 HIS A O 1
ATOM 2825 N N . LEU A 1 364 ? 2.748 30.016 9.141 1 94.62 364 LEU A N 1
ATOM 2826 C CA . LEU A 1 364 ? 2.436 30.125 7.719 1 94.62 364 LEU A CA 1
ATOM 2827 C C . LEU A 1 364 ? 1.874 28.812 7.188 1 94.62 364 LEU A C 1
ATOM 2829 O O . LEU A 1 364 ? 2.027 27.766 7.824 1 94.62 364 LEU A O 1
ATOM 2833 N N . ASN A 1 365 ? 1.282 28.906 6.098 1 91.94 365 ASN A N 1
ATOM 2834 C CA . ASN A 1 365 ? 0.737 27.703 5.484 1 91.94 365 ASN A CA 1
ATOM 2835 C C . ASN A 1 365 ? 1.456 27.359 4.184 1 91.94 365 ASN A C 1
ATOM 2837 O O . ASN A 1 365 ? 1.817 28.266 3.416 1 91.94 365 ASN A O 1
ATOM 2841 N N . VAL A 1 366 ? 1.504 26.125 3.918 1 91.38 366 VAL A N 1
ATOM 2842 C CA . VAL A 1 366 ? 2.176 25.609 2.727 1 91.38 366 VAL A CA 1
ATOM 2843 C C . VAL A 1 366 ? 1.393 26.016 1.479 1 91.38 366 VAL A C 1
ATOM 2845 O O . VAL A 1 366 ? 0.16 25.969 1.469 1 91.38 366 VAL A O 1
ATOM 2848 N N . GLN A 1 367 ? 2.109 26.453 0.478 1 92.81 367 GLN A N 1
ATOM 2849 C CA . GLN A 1 367 ? 1.542 26.5 -0.866 1 92.81 367 GLN A CA 1
ATOM 2850 C C . GLN A 1 367 ? 1.866 25.219 -1.636 1 92.81 367 GLN A C 1
ATOM 2852 O O . GLN A 1 367 ? 3.035 24.859 -1.794 1 92.81 367 GLN A O 1
ATOM 2857 N N . ARG A 1 368 ? 0.879 24.672 -2.15 1 89.56 368 ARG A N 1
ATOM 2858 C CA . ARG A 1 368 ? 1.06 23.359 -2.785 1 89.56 368 ARG A CA 1
ATOM 2859 C C . ARG A 1 368 ? 1.434 23.516 -4.258 1 89.56 368 ARG A C 1
ATOM 2861 O O . ARG A 1 368 ? 0.711 24.156 -5.023 1 89.56 368 ARG A O 1
ATOM 2868 N N . ALA A 1 369 ? 2.494 22.812 -4.602 1 87.44 369 ALA A N 1
ATOM 2869 C CA . ALA A 1 369 ? 2.934 22.812 -5.996 1 87.44 369 ALA A CA 1
ATOM 2870 C C . ALA A 1 369 ? 2.188 21.766 -6.816 1 87.44 369 ALA A C 1
ATOM 2872 O O . ALA A 1 369 ? 2.068 21.891 -8.039 1 87.44 369 ALA A O 1
ATOM 2873 N N . ASP A 1 370 ? 1.679 20.766 -6.164 1 83.19 370 ASP A N 1
ATOM 2874 C CA . ASP A 1 370 ? 1.057 19.641 -6.844 1 83.19 370 ASP A CA 1
ATOM 2875 C C . ASP A 1 370 ? -0.432 19.891 -7.074 1 83.19 370 ASP A C 1
ATOM 2877 O O . ASP A 1 370 ? -1.083 19.141 -7.816 1 83.19 370 ASP A O 1
ATOM 2881 N N . LEU A 1 371 ? -0.944 20.859 -6.434 1 87.94 371 LEU A N 1
ATOM 2882 C CA . LEU A 1 371 ? -2.359 21.188 -6.559 1 87.94 371 LEU A CA 1
ATOM 2883 C C . LEU A 1 371 ? -2.6 22.109 -7.754 1 87.94 371 LEU A C 1
ATOM 2885 O O . LEU A 1 371 ? -1.882 23.094 -7.938 1 87.94 371 LEU A O 1
ATOM 2889 N N . HIS A 1 372 ? -3.643 21.734 -8.555 1 91.62 372 HIS A N 1
ATOM 2890 C CA . HIS A 1 372 ? -3.965 22.516 -9.742 1 91.62 372 HIS A CA 1
ATOM 2891 C C . HIS A 1 372 ? -5.434 22.922 -9.75 1 91.62 372 HIS A C 1
ATOM 2893 O O . HIS A 1 372 ? -6.246 22.344 -9.023 1 91.62 372 HIS A O 1
ATOM 2899 N N . THR A 1 373 ? -5.691 23.875 -10.633 1 94.56 373 THR A N 1
ATOM 2900 C CA . THR A 1 373 ? -7.07 24.312 -10.789 1 94.56 373 THR A CA 1
ATOM 2901 C C . THR A 1 373 ? -7.938 23.188 -11.367 1 94.56 373 THR A C 1
ATOM 2903 O O . THR A 1 373 ? -7.477 22.422 -12.203 1 94.56 373 THR A O 1
ATOM 2906 N N . ASP A 1 374 ? -9.148 23.125 -10.922 1 94.81 374 ASP A N 1
ATOM 2907 C CA . ASP A 1 374 ? -10.094 22.109 -11.375 1 94.81 374 ASP A CA 1
ATOM 2908 C C . ASP A 1 374 ? -11.391 22.75 -11.859 1 94.81 374 ASP A C 1
ATOM 2910 O O . ASP A 1 374 ? -12.227 23.141 -11.047 1 94.81 374 ASP A O 1
ATOM 2914 N N . PRO A 1 375 ? -11.594 22.719 -13.133 1 94.88 375 PRO A N 1
ATOM 2915 C CA . PRO A 1 375 ? -12.812 23.328 -13.656 1 94.88 375 PRO A CA 1
ATOM 2916 C C . PRO A 1 375 ? -14.078 22.625 -13.203 1 94.88 375 PRO A C 1
ATOM 2918 O O . PRO A 1 375 ? -15.164 23.203 -13.234 1 94.88 375 PRO A O 1
ATOM 2921 N N . GLY A 1 376 ? -13.961 21.406 -12.773 1 95.31 376 GLY A N 1
ATOM 2922 C CA . GLY A 1 376 ? -15.109 20.656 -12.32 1 95.31 376 GLY A CA 1
ATOM 2923 C C . GLY A 1 376 ? -15.719 21.203 -11.039 1 95.31 376 GLY A C 1
ATOM 2924 O O . GLY A 1 376 ? -16.875 20.922 -10.727 1 95.31 376 GLY A O 1
ATOM 2925 N N . ILE A 1 377 ? -15.062 22 -10.305 1 95.88 377 ILE A N 1
ATOM 2926 C CA . ILE A 1 377 ? -15.531 22.5 -9.016 1 95.88 377 ILE A CA 1
ATOM 2927 C C . ILE A 1 377 ? -16.672 23.5 -9.227 1 95.88 377 ILE A C 1
ATOM 2929 O O . ILE A 1 377 ? -17.656 23.484 -8.5 1 95.88 377 ILE A O 1
ATOM 2933 N N . GLU A 1 378 ? -16.547 24.281 -10.266 1 95.5 378 GLU A N 1
ATOM 2934 C CA . GLU A 1 378 ? -17.609 25.234 -10.578 1 95.5 378 GLU A CA 1
ATOM 2935 C C . GLU A 1 378 ? -18.891 24.516 -10.992 1 95.5 378 GLU A C 1
ATOM 2937 O O . GLU A 1 378 ? -20 25.047 -10.805 1 95.5 378 GLU A O 1
ATOM 2942 N N . LYS A 1 379 ? -18.719 23.312 -11.414 1 94.62 379 LYS A N 1
ATOM 2943 C CA . LYS A 1 379 ? -19.844 22.609 -12.008 1 94.62 379 LYS A CA 1
ATOM 2944 C C . LYS A 1 379 ? -20.406 21.562 -11.047 1 94.62 379 LYS A C 1
ATOM 2946 O O . LYS A 1 379 ? -21.219 20.719 -11.438 1 94.62 379 LYS A O 1
ATOM 2951 N N . LEU A 1 380 ? -19.969 21.609 -9.852 1 95.38 380 LEU A N 1
ATOM 2952 C CA . LEU A 1 380 ? -20.484 20.641 -8.891 1 95.38 380 LEU A CA 1
ATOM 2953 C C . LEU A 1 380 ? -22.016 20.734 -8.781 1 95.38 380 LEU A C 1
ATOM 2955 O O . LEU A 1 380 ? -22.562 21.828 -8.664 1 95.38 380 LEU A O 1
ATOM 2959 N N . ASP A 1 381 ? -22.703 19.609 -8.797 1 93.94 381 ASP A N 1
ATOM 2960 C CA . ASP A 1 381 ? -24.156 19.578 -8.688 1 93.94 381 ASP A CA 1
ATOM 2961 C C . ASP A 1 381 ? -24.609 20 -7.293 1 93.94 381 ASP A C 1
ATOM 2963 O O . ASP A 1 381 ? -24.297 19.344 -6.301 1 93.94 381 ASP A O 1
ATOM 2967 N N . PRO A 1 382 ? -25.312 21.094 -7.211 1 93 382 PRO A N 1
ATOM 2968 C CA . PRO A 1 382 ? -25.75 21.578 -5.898 1 93 382 PRO A CA 1
ATOM 2969 C C . PRO A 1 382 ? -26.641 20.562 -5.168 1 93 382 PRO A C 1
ATOM 2971 O O . PRO A 1 382 ? -26.734 20.609 -3.939 1 93 382 PRO A O 1
ATOM 2974 N N . ARG A 1 383 ? -27.328 19.719 -5.875 1 89.25 383 ARG A N 1
ATOM 2975 C CA . ARG A 1 383 ? -28.125 18.672 -5.242 1 89.25 383 ARG A CA 1
ATOM 2976 C C . ARG A 1 383 ? -27.25 17.766 -4.391 1 89.25 383 ARG A C 1
ATOM 2978 O O . ARG A 1 383 ? -27.703 17.219 -3.383 1 89.25 383 ARG A O 1
ATOM 2985 N N . PHE A 1 384 ? -25.938 17.656 -4.895 1 92.06 384 PHE A N 1
ATOM 2986 C CA . PHE A 1 384 ? -25.016 16.719 -4.254 1 92.06 384 PHE A CA 1
ATOM 2987 C C . PHE A 1 384 ? -24.172 17.422 -3.197 1 92.06 384 PHE A C 1
ATOM 2989 O O . PHE A 1 384 ? -23.969 16.891 -2.105 1 92.06 384 PHE A O 1
ATOM 2996 N N . PHE A 1 385 ? -23.797 18.625 -3.553 1 94.88 385 PHE A N 1
ATOM 2997 C CA . PHE A 1 385 ? -22.719 19.219 -2.775 1 94.88 385 PHE A CA 1
ATOM 2998 C C . PHE A 1 385 ? -23.172 20.531 -2.135 1 94.88 385 PHE A C 1
ATOM 3000 O O . PHE A 1 385 ? -22.406 21.156 -1.394 1 94.88 385 PHE A O 1
ATOM 3007 N N . GLY A 1 386 ? -24.391 20.922 -2.406 1 94.56 386 GLY A N 1
ATOM 3008 C CA . GLY A 1 386 ? -24.891 22.156 -1.816 1 94.56 386 GLY A CA 1
ATOM 3009 C C . GLY A 1 386 ? -23.984 23.344 -2.049 1 94.56 386 GLY A C 1
ATOM 3010 O O . GLY A 1 386 ? -23.75 23.75 -3.193 1 94.56 386 GLY A O 1
ATOM 3011 N N . ARG A 1 387 ? -23.359 23.719 -0.998 1 94.19 387 ARG A N 1
ATOM 3012 C CA . ARG A 1 387 ? -22.516 24.906 -1.046 1 94.19 387 ARG A CA 1
ATOM 3013 C C . ARG A 1 387 ? -21.078 24.531 -1.385 1 94.19 387 ARG A C 1
ATOM 3015 O O . ARG A 1 387 ? -20.219 25.406 -1.503 1 94.19 387 ARG A O 1
ATOM 3022 N N . GLY A 1 388 ? -20.797 23.297 -1.527 1 95 388 GLY A N 1
ATOM 3023 C CA . GLY A 1 388 ? -19.5 22.828 -1.983 1 95 388 GLY A CA 1
ATOM 3024 C C . GLY A 1 388 ? -18.406 22.953 -0.93 1 95 388 GLY A C 1
ATOM 3025 O O . GLY A 1 388 ? -18.578 22.484 0.198 1 95 388 GLY A O 1
ATOM 3026 N N . TYR A 1 389 ? -17.391 23.625 -1.306 1 95.56 389 TYR A N 1
ATOM 3027 C CA . TYR A 1 389 ? -16.234 23.797 -0.432 1 95.56 389 TYR A CA 1
ATOM 3028 C C . TYR A 1 389 ? -16.453 24.953 0.538 1 95.56 389 TYR A C 1
ATOM 3030 O O . TYR A 1 389 ? -16.938 26.016 0.147 1 95.56 389 TYR A O 1
ATOM 3038 N N . LEU A 1 390 ? -16.094 24.672 1.807 1 95.56 390 LEU A N 1
ATOM 3039 C CA . LEU A 1 390 ? -16.297 25.719 2.812 1 95.56 390 LEU A CA 1
ATOM 3040 C C . LEU A 1 390 ? -15.164 25.703 3.834 1 95.56 390 LEU A C 1
ATOM 3042 O O . LEU A 1 390 ? -14.672 24.641 4.211 1 95.56 390 LEU A O 1
ATOM 3046 N N . LEU A 1 391 ? -14.734 26.859 4.246 1 96.94 391 LEU A N 1
ATOM 3047 C CA . LEU A 1 391 ? -13.781 27.031 5.34 1 96.94 391 LEU A CA 1
ATOM 3048 C C . LEU A 1 391 ? -14.438 27.75 6.52 1 96.94 391 LEU A C 1
ATOM 3050 O O . LEU A 1 391 ? -14.633 28.953 6.492 1 96.94 391 LEU A O 1
ATOM 3054 N N . PRO A 1 392 ? -14.781 26.984 7.531 1 96.94 392 PRO A N 1
ATOM 3055 C CA . PRO A 1 392 ? -15.43 27.594 8.695 1 96.94 392 PRO A CA 1
ATOM 3056 C C . PRO A 1 392 ? -14.43 28.266 9.641 1 96.94 392 PRO A C 1
ATOM 3058 O O . PRO A 1 392 ? -13.305 27.781 9.797 1 96.94 392 PRO A O 1
ATOM 3061 N N . PHE A 1 393 ? -14.859 29.312 10.305 1 97.38 393 PHE A N 1
ATOM 3062 C CA . PHE A 1 393 ? -14.078 29.953 11.359 1 97.38 393 PHE A CA 1
ATOM 3063 C C . PHE A 1 393 ? -14.992 30.625 12.375 1 97.38 393 PHE A C 1
ATOM 3065 O O . PHE A 1 393 ? -16.078 31.094 12.023 1 97.38 393 PHE A O 1
ATOM 3072 N N . PRO A 1 394 ? -14.578 30.734 13.57 1 97.31 394 PRO A N 1
ATOM 3073 C CA . PRO A 1 394 ? -15.43 31.312 14.617 1 97.31 394 PRO A CA 1
ATOM 3074 C C . PRO A 1 394 ? -15.602 32.812 14.477 1 97.31 394 PRO A C 1
ATOM 3076 O O . PRO A 1 394 ? -14.688 33.5 14.008 1 97.31 394 PRO A O 1
ATOM 3079 N N . VAL A 1 395 ? -16.781 33.281 14.852 1 98 395 VAL A N 1
ATOM 3080 C CA . VAL A 1 395 ? -17.078 34.688 15.039 1 98 395 VAL A CA 1
ATOM 3081 C C . VAL A 1 395 ? -17.547 34.938 16.469 1 98 395 VAL A C 1
ATOM 3083 O O . VAL A 1 395 ? -18.75 34.875 16.75 1 98 395 VAL A O 1
ATOM 3086 N N . PRO A 1 396 ? -16.578 35.281 17.312 1 96.44 396 PRO A N 1
ATOM 3087 C CA . PRO A 1 396 ? -17 35.594 18.688 1 96.44 396 PRO A CA 1
ATOM 3088 C C . PRO A 1 396 ? -17.875 36.812 18.781 1 96.44 396 PRO A C 1
ATOM 3090 O O . PRO A 1 396 ? -18.172 37.469 17.75 1 96.44 396 PRO A O 1
ATOM 3093 N N . ASP A 1 397 ? -18.391 37.156 19.984 1 95.56 397 ASP A N 1
ATOM 3094 C CA . ASP A 1 397 ? -19.297 38.25 20.188 1 95.56 397 ASP A CA 1
ATOM 3095 C C . ASP A 1 397 ? -18.797 39.531 19.484 1 95.56 397 ASP A C 1
ATOM 3097 O O . ASP A 1 397 ? -17.828 40.125 19.922 1 95.56 397 ASP A O 1
ATOM 3101 N N . PRO A 1 398 ? -19.531 39.906 18.453 1 96.75 398 PRO A N 1
ATOM 3102 C CA . PRO A 1 398 ? -19.062 41.031 17.641 1 96.75 398 PRO A CA 1
ATOM 3103 C C . PRO A 1 398 ? -19.031 42.344 18.438 1 96.75 398 PRO A C 1
ATOM 3105 O O . PRO A 1 398 ? -18.391 43.312 18.016 1 96.75 398 PRO A O 1
ATOM 3108 N N . ALA A 1 399 ? -19.766 42.406 19.469 1 95.5 399 ALA A N 1
ATOM 3109 C CA . ALA A 1 399 ? -19.719 43.625 20.281 1 95.5 399 ALA A CA 1
ATOM 3110 C C . ALA A 1 399 ? -18.375 43.781 20.969 1 95.5 399 ALA A C 1
ATOM 3112 O O . ALA A 1 399 ? -17.906 44.906 21.219 1 95.5 399 ALA A O 1
ATOM 3113 N N . ARG A 1 400 ? -17.766 42.688 21.156 1 95.06 400 ARG A N 1
ATOM 3114 C CA . ARG A 1 400 ? -16.5 42.719 21.891 1 95.06 400 ARG A CA 1
ATOM 3115 C C . ARG A 1 400 ? -15.328 42.438 20.953 1 95.06 400 ARG A C 1
ATOM 3117 O O . ARG A 1 400 ? -14.258 43.031 21.109 1 95.06 400 ARG A O 1
ATOM 3124 N N . TYR A 1 401 ? -15.547 41.531 20.062 1 96.25 401 TYR A N 1
ATOM 3125 C CA . TYR A 1 401 ? -14.422 41.094 19.25 1 96.25 401 TYR A CA 1
ATOM 3126 C C . TYR A 1 401 ? -14.609 41.5 17.797 1 96.25 401 TYR A C 1
ATOM 3128 O O . TYR A 1 401 ? -15.719 41.406 17.25 1 96.25 401 TYR A O 1
ATOM 3136 N N . ARG A 1 402 ? -13.57 41.969 17.203 1 97.25 402 ARG A N 1
ATOM 3137 C CA . ARG A 1 402 ? -13.492 42.156 15.75 1 97.25 402 ARG A CA 1
ATOM 3138 C C . ARG A 1 402 ? -12.891 40.906 15.086 1 97.25 402 ARG A C 1
ATOM 3140 O O . ARG A 1 402 ? -11.875 40.375 15.547 1 97.25 402 ARG A O 1
ATOM 3147 N N . THR A 1 403 ? -13.547 40.375 14.055 1 98 403 THR A N 1
ATOM 3148 C CA . THR A 1 403 ? -13.07 39.25 13.281 1 98 403 THR A CA 1
ATOM 3149 C C . THR A 1 403 ? -12.734 39.656 11.852 1 98 403 THR A C 1
ATOM 3151 O O . THR A 1 403 ? -13.625 40 11.07 1 98 403 THR A O 1
ATOM 3154 N N . LEU A 1 404 ? -11.445 39.594 11.492 1 97.81 404 LEU A N 1
ATOM 3155 C CA . LEU A 1 404 ? -10.977 39.969 10.164 1 97.81 404 LEU A CA 1
ATOM 3156 C C . LEU A 1 404 ? -10.516 38.75 9.391 1 97.81 404 LEU A C 1
ATOM 3158 O O . LEU A 1 404 ? -9.75 37.938 9.914 1 97.81 404 LEU A O 1
ATOM 3162 N N . ILE A 1 405 ? -11.008 38.594 8.141 1 98 405 ILE A N 1
ATOM 3163 C CA . ILE A 1 405 ? -10.594 37.438 7.34 1 98 405 ILE A CA 1
ATOM 3164 C C . ILE A 1 405 ? -9.93 37.938 6.051 1 98 405 ILE A C 1
ATOM 3166 O O . ILE A 1 405 ? -10.391 38.875 5.434 1 98 405 ILE A O 1
ATOM 3170 N N . GLN A 1 406 ? -8.836 37.281 5.691 1 97.88 406 GLN A N 1
ATOM 3171 C CA . GLN A 1 406 ? -8.125 37.5 4.438 1 97.88 406 GLN A CA 1
ATOM 3172 C C . GLN A 1 406 ? -7.887 36.188 3.697 1 97.88 406 GLN A C 1
ATOM 3174 O O . GLN A 1 406 ? -7.016 35.406 4.078 1 97.88 406 GLN A O 1
ATOM 3179 N N . PRO A 1 407 ? -8.625 35.938 2.572 1 96.62 407 PRO A N 1
ATOM 3180 C CA . PRO A 1 407 ? -8.383 34.719 1.779 1 96.62 407 PRO A CA 1
ATOM 3181 C C . PRO A 1 407 ? -6.977 34.688 1.186 1 96.62 407 PRO A C 1
ATOM 3183 O O . PRO A 1 407 ? -6.398 35.719 0.875 1 96.62 407 PRO A O 1
ATOM 3186 N N . ALA A 1 408 ? -6.445 33.531 1.111 1 95.56 408 ALA A N 1
ATOM 3187 C CA . ALA A 1 408 ? -5.121 33.344 0.524 1 95.56 408 ALA A CA 1
ATOM 3188 C C . ALA A 1 408 ? -5.102 32.125 -0.386 1 95.56 408 ALA A C 1
ATOM 3190 O O . ALA A 1 408 ? -5.871 31.172 -0.186 1 95.56 408 ALA A O 1
ATOM 3191 N N . PRO A 1 409 ? -4.266 32.125 -1.394 1 93.06 409 PRO A N 1
ATOM 3192 C CA . PRO A 1 409 ? -4.207 30.984 -2.293 1 93.06 409 PRO A CA 1
ATOM 3193 C C . PRO A 1 409 ? -3.531 29.766 -1.654 1 93.06 409 PRO A C 1
ATOM 3195 O O . PRO A 1 409 ? -2.564 29.922 -0.903 1 93.06 409 PRO A O 1
ATOM 3198 N N . MET A 1 410 ? -3.994 28.594 -2.047 1 93 410 MET A N 1
ATOM 3199 C CA . MET A 1 410 ? -3.371 27.359 -1.589 1 93 410 MET A CA 1
ATOM 3200 C C . MET A 1 410 ? -2.381 26.828 -2.623 1 93 410 MET A C 1
ATOM 3202 O O . MET A 1 410 ? -1.257 26.469 -2.279 1 93 410 MET A O 1
ATOM 3206 N N . ALA A 1 411 ? -2.781 26.828 -3.879 1 93.12 411 ALA A N 1
ATOM 3207 C CA . ALA A 1 411 ? -1.911 26.328 -4.945 1 93.12 411 ALA A CA 1
ATOM 3208 C C . ALA A 1 411 ? -0.97 27.438 -5.43 1 93.12 411 ALA A C 1
ATOM 3210 O O . ALA A 1 411 ? -1.369 28.594 -5.547 1 93.12 411 ALA A O 1
ATOM 3211 N N . GLU A 1 412 ? 0.19 27.016 -5.77 1 92.94 412 GLU A N 1
ATOM 3212 C CA . GLU A 1 412 ? 1.142 27.953 -6.352 1 92.94 412 GLU A CA 1
ATOM 3213 C C . GLU A 1 412 ? 0.632 28.5 -7.684 1 92.94 412 GLU A C 1
ATOM 3215 O O . GLU A 1 412 ? 0.947 29.641 -8.055 1 92.94 412 GLU A O 1
ATOM 3220 N N . SER A 1 413 ? -0.221 27.75 -8.32 1 92.81 413 SER A N 1
ATOM 3221 C CA . SER A 1 413 ? -0.652 28.094 -9.672 1 92.81 413 SER A CA 1
ATOM 3222 C C . SER A 1 413 ? -1.946 28.906 -9.656 1 92.81 413 SER A C 1
ATOM 3224 O O . SER A 1 413 ? -2.375 29.422 -10.688 1 92.81 413 SER A O 1
ATOM 3226 N N . LEU A 1 414 ? -2.564 28.984 -8.555 1 95.19 414 LEU A N 1
ATOM 3227 C CA . LEU A 1 414 ? -3.852 29.672 -8.484 1 95.19 414 LEU A CA 1
ATOM 3228 C C . LEU A 1 414 ? -3.686 31.156 -8.719 1 95.19 414 LEU A C 1
ATOM 3230 O O . LEU A 1 414 ? -2.895 31.812 -8.031 1 95.19 414 LEU A O 1
ATOM 3234 N N . ARG A 1 415 ? -4.535 31.781 -9.617 1 95.88 415 ARG A N 1
ATOM 3235 C CA . ARG A 1 415 ? -4.367 33.188 -10 1 95.88 415 ARG A CA 1
ATOM 3236 C C . ARG A 1 415 ? -5.527 34.031 -9.492 1 95.88 415 ARG A C 1
ATOM 3238 O O . ARG A 1 415 ? -5.402 35.25 -9.367 1 95.88 415 ARG A O 1
ATOM 3245 N N . THR A 1 416 ? -6.578 33.438 -9.289 1 97 416 THR A N 1
ATOM 3246 C CA . THR A 1 416 ? -7.758 34.125 -8.797 1 97 416 THR A CA 1
ATOM 3247 C C . THR A 1 416 ? -8.484 33.312 -7.738 1 97 416 THR A C 1
ATOM 3249 O O . THR A 1 416 ? -8.281 32.094 -7.656 1 97 416 THR A O 1
ATOM 3252 N N . MET A 1 417 ? -9.234 33.938 -6.895 1 96.19 417 MET A N 1
ATOM 3253 C CA . MET A 1 417 ? -10.047 33.312 -5.863 1 96.19 417 MET A CA 1
ATOM 3254 C C . MET A 1 417 ? -11.438 33.906 -5.805 1 96.19 417 MET A C 1
ATOM 3256 O O . MET A 1 417 ? -11.641 34.938 -5.156 1 96.19 417 MET A O 1
ATOM 3260 N N . PRO A 1 418 ? -12.398 33.312 -6.477 1 97.88 418 PRO A N 1
ATOM 3261 C CA . PRO A 1 418 ? -13.773 33.781 -6.336 1 97.88 418 PRO A CA 1
ATOM 3262 C C . PRO A 1 418 ? -14.414 33.344 -5.016 1 97.88 418 PRO A C 1
ATOM 3264 O O . PRO A 1 418 ? -14.75 32.188 -4.848 1 97.88 418 PRO A O 1
ATOM 3267 N N . VAL A 1 419 ? -14.672 34.344 -4.07 1 97.88 419 VAL A N 1
ATOM 3268 C CA . VAL A 1 419 ? -15.039 33.875 -2.738 1 97.88 419 VAL A CA 1
ATOM 3269 C C . VAL A 1 419 ? -16.125 34.781 -2.158 1 97.88 419 VAL A C 1
ATOM 3271 O O . VAL A 1 419 ? -16.281 35.938 -2.574 1 97.88 419 VAL A O 1
ATOM 3274 N N . ARG A 1 420 ? -16.859 34.219 -1.303 1 98.06 420 ARG A N 1
ATOM 3275 C CA . ARG A 1 420 ? -17.891 34.875 -0.491 1 98.06 420 ARG A CA 1
ATOM 3276 C C . ARG A 1 420 ? -17.844 34.375 0.948 1 98.06 420 ARG A C 1
ATOM 3278 O O . ARG A 1 420 ? -17.328 33.281 1.217 1 98.06 420 ARG A O 1
ATOM 3285 N N . VAL A 1 421 ? -18.328 35.219 1.871 1 98.31 421 VAL A N 1
ATOM 3286 C CA . VAL A 1 421 ? -18.406 34.812 3.277 1 98.31 421 VAL A CA 1
ATOM 3287 C C . VAL A 1 421 ? -19.875 34.75 3.697 1 98.31 421 VAL A C 1
ATOM 3289 O O . VAL A 1 421 ? -20.656 35.656 3.467 1 98.31 421 VAL A O 1
ATOM 3292 N N . ASP A 1 422 ? -20.234 33.594 4.266 1 98 422 ASP A N 1
ATOM 3293 C CA . ASP A 1 422 ? -21.562 33.375 4.84 1 98 422 ASP A CA 1
ATOM 3294 C C . ASP A 1 422 ? -21.5 33.312 6.363 1 98 422 ASP A C 1
ATOM 3296 O O . ASP A 1 422 ? -20.656 32.625 6.93 1 98 422 ASP A O 1
ATOM 3300 N N . CYS A 1 423 ? -22.391 34.031 7.02 1 98.25 423 CYS A N 1
ATOM 3301 C CA . CYS A 1 423 ? -22.375 34.031 8.477 1 98.25 423 CYS A CA 1
ATOM 3302 C C . CYS A 1 423 ? -23.516 33.188 9.039 1 98.25 423 CYS A C 1
ATOM 3304 O O . CYS A 1 423 ? -24.594 33.125 8.438 1 98.25 423 CYS A O 1
ATOM 3306 N N . PHE A 1 424 ? -23.297 32.594 10.156 1 98.25 424 PHE A N 1
ATOM 3307 C CA . PHE A 1 424 ? -24.281 31.766 10.867 1 98.25 424 PHE A CA 1
ATOM 3308 C C . PHE A 1 424 ? -24.234 32.062 12.359 1 98.25 424 PHE A C 1
ATOM 3310 O O . PHE A 1 424 ? -23.156 32.25 12.938 1 98.25 424 PHE A O 1
ATOM 3317 N N . ASN A 1 425 ? -25.391 32.094 12.969 1 97.75 425 ASN A N 1
ATOM 3318 C CA . ASN A 1 425 ? -25.406 32.188 14.422 1 97.75 425 ASN A CA 1
ATOM 3319 C C . ASN A 1 425 ? -25.156 30.828 15.086 1 97.75 425 ASN A C 1
ATOM 3321 O O . ASN A 1 425 ? -24.922 29.844 14.391 1 97.75 425 ASN A O 1
ATOM 3325 N N . ARG A 1 426 ? -25.188 30.734 16.391 1 97.62 426 ARG A N 1
ATOM 3326 C CA . ARG A 1 426 ? -24.844 29.547 17.141 1 97.62 426 ARG A CA 1
ATOM 3327 C C . ARG A 1 426 ? -25.828 28.406 16.875 1 97.62 426 ARG A C 1
ATOM 3329 O O . ARG A 1 426 ? -25.469 27.234 16.969 1 97.62 426 ARG A O 1
ATOM 3336 N N . ASP A 1 427 ? -27.016 28.766 16.438 1 97.06 427 ASP A N 1
ATOM 3337 C CA . ASP A 1 427 ? -28.062 27.766 16.219 1 97.06 427 ASP A CA 1
ATOM 3338 C C . ASP A 1 427 ? -28.094 27.328 14.758 1 97.06 427 ASP A C 1
ATOM 3340 O O . ASP A 1 427 ? -28.938 26.516 14.375 1 97.06 427 ASP A O 1
ATOM 3344 N N . GLY A 1 428 ? -27.25 27.828 14 1 97.12 428 GLY A N 1
ATOM 3345 C CA . GLY A 1 428 ? -27.125 27.406 12.617 1 97.12 428 GLY A CA 1
ATOM 3346 C C . GLY A 1 428 ? -27.984 28.219 11.664 1 97.12 428 GLY A C 1
ATOM 3347 O O . GLY A 1 428 ? -28.109 27.891 10.484 1 97.12 428 GLY A O 1
ATOM 3348 N N . ARG A 1 429 ? -28.734 29.375 12.203 1 95.25 429 ARG A N 1
ATOM 3349 C CA . ARG A 1 429 ? -29.531 30.234 11.336 1 95.25 429 ARG A CA 1
ATOM 3350 C C . ARG A 1 429 ? -28.641 31.141 10.492 1 95.25 429 ARG A C 1
ATOM 3352 O O . ARG A 1 429 ? -27.75 31.797 11.016 1 95.25 429 ARG A O 1
ATOM 3359 N N . ALA A 1 430 ? -28.844 31.156 9.211 1 96.31 430 ALA A N 1
ATOM 3360 C CA . ALA A 1 430 ? -28.062 31.953 8.281 1 96.31 430 ALA A CA 1
ATOM 3361 C C . ALA A 1 430 ? -28.297 33.438 8.516 1 96.31 430 ALA A C 1
ATOM 3363 O O . ALA A 1 430 ? -29.422 33.875 8.781 1 96.31 430 ALA A O 1
ATOM 3364 N N . GLY A 1 431 ? -27.203 34.125 8.422 1 96.44 431 GLY A N 1
ATOM 3365 C CA . GLY A 1 431 ? -27.266 35.562 8.516 1 96.44 431 GLY A CA 1
ATOM 3366 C C . GLY A 1 431 ? -26.75 36.281 7.266 1 96.44 431 GLY A C 1
ATOM 3367 O O . GLY A 1 431 ? -27.109 35.875 6.148 1 96.44 431 GLY A O 1
ATOM 3368 N N . ALA A 1 432 ? -26 37.312 7.508 1 96.38 432 ALA A N 1
ATOM 3369 C CA . ALA A 1 432 ? -25.484 38.125 6.414 1 96.38 432 ALA A CA 1
ATOM 3370 C C . ALA A 1 432 ? -24.5 37.344 5.555 1 96.38 432 ALA A C 1
ATOM 3372 O O . ALA A 1 432 ? -23.812 36.469 6.043 1 96.38 432 ALA A O 1
ATOM 3373 N N . SER A 1 433 ? -24.484 37.688 4.312 1 97.12 433 SER A N 1
ATOM 3374 C CA . SER A 1 433 ? -23.516 37.156 3.34 1 97.12 433 SER A CA 1
ATOM 3375 C C . SER A 1 433 ? -22.859 38.312 2.572 1 97.12 433 SER A C 1
ATOM 3377 O O . SER A 1 433 ? -23.484 39.344 2.33 1 97.12 433 SER A O 1
ATOM 3379 N N . HIS A 1 434 ? -21.578 38.125 2.277 1 98.31 434 HIS A N 1
ATOM 3380 C CA . HIS A 1 434 ? -20.844 39.156 1.551 1 98.31 434 HIS A CA 1
ATOM 3381 C C . HIS A 1 434 ? -19.969 38.562 0.461 1 98.31 434 HIS A C 1
ATOM 3383 O O . HIS A 1 434 ? -19.078 37.75 0.75 1 98.31 434 HIS A O 1
ATOM 3389 N N . PHE A 1 435 ? -20.25 38.938 -0.746 1 98.5 435 PHE A N 1
ATOM 3390 C CA . PHE A 1 435 ? -19.406 38.562 -1.872 1 98.5 435 PHE A CA 1
ATOM 3391 C C . PHE A 1 435 ? -18.172 39.438 -1.939 1 98.5 435 PHE A C 1
ATOM 3393 O O . PHE A 1 435 ? -18.266 40.656 -2.145 1 98.5 435 PHE A O 1
ATOM 3400 N N . MET A 1 436 ? -16.969 38.812 -1.786 1 98.25 436 MET A N 1
ATOM 3401 C CA . MET A 1 436 ? -15.727 39.594 -1.743 1 98.25 436 MET A CA 1
ATOM 3402 C C . MET A 1 436 ? -15.203 39.844 -3.15 1 98.25 436 MET A C 1
ATOM 3404 O O . MET A 1 436 ? -14.281 40.656 -3.336 1 98.25 436 MET A O 1
ATOM 3408 N N . GLY A 1 437 ? -15.75 39.125 -4.168 1 97.75 437 GLY A N 1
ATOM 3409 C CA . GLY A 1 437 ? -15.312 39.281 -5.547 1 97.75 437 GLY A CA 1
ATOM 3410 C C . GLY A 1 437 ? -14.453 38.125 -6.016 1 97.75 437 GLY A C 1
ATOM 3411 O O . GLY A 1 437 ? -14.297 37.125 -5.305 1 97.75 437 GLY A O 1
ATOM 3412 N N . CYS A 1 438 ? -14.125 38.156 -7.254 1 98.38 438 CYS A N 1
ATOM 3413 C CA . CYS A 1 438 ? -13.062 37.312 -7.777 1 98.38 438 CYS A CA 1
ATOM 3414 C C . CYS A 1 438 ? -11.695 37.938 -7.523 1 98.38 438 CYS A C 1
ATOM 3416 O O . CYS A 1 438 ? -11.164 38.656 -8.375 1 98.38 438 CYS A O 1
ATOM 3418 N N . LEU A 1 439 ? -11.109 37.562 -6.422 1 98.19 439 LEU A N 1
ATOM 3419 C CA . LEU A 1 439 ? -9.898 38.219 -5.945 1 98.19 439 LEU A CA 1
ATOM 3420 C C . LEU A 1 439 ? -8.688 37.781 -6.754 1 98.19 439 LEU A C 1
ATOM 3422 O O . LEU A 1 439 ? -8.469 36.562 -6.941 1 98.19 439 LEU A O 1
ATOM 3426 N N . PRO A 1 440 ? -7.965 38.75 -7.258 1 97.75 440 PRO A N 1
ATOM 3427 C CA . PRO A 1 440 ? -6.688 38.344 -7.855 1 97.75 440 PRO A CA 1
ATOM 3428 C C . PRO A 1 440 ? -5.676 37.844 -6.824 1 97.75 440 PRO A C 1
ATOM 3430 O O . PRO A 1 440 ? -5.816 38.156 -5.633 1 97.75 440 PRO A O 1
ATOM 3433 N N . ARG A 1 441 ? -4.723 37.125 -7.238 1 96.81 441 ARG A N 1
ATOM 3434 C CA . ARG A 1 441 ? -3.723 36.531 -6.348 1 96.81 441 ARG A CA 1
ATOM 3435 C C . ARG A 1 441 ? -3.049 37.625 -5.504 1 96.81 441 ARG A C 1
ATOM 3437 O O . ARG A 1 441 ? -2.678 37.375 -4.355 1 96.81 441 ARG A O 1
ATOM 3444 N N . ASP A 1 442 ? -2.867 38.812 -5.984 1 97 442 ASP A N 1
ATOM 3445 C CA . ASP A 1 442 ? -2.127 39.844 -5.289 1 97 442 ASP A CA 1
ATOM 3446 C C . ASP A 1 442 ? -3.074 40.812 -4.559 1 97 442 ASP A C 1
ATOM 3448 O O . ASP A 1 442 ? -2.711 41.938 -4.258 1 97 442 ASP A O 1
ATOM 3452 N N . HIS A 1 443 ? -4.254 40.344 -4.301 1 97.56 443 HIS A N 1
ATOM 3453 C CA . HIS A 1 443 ? -5.203 41.219 -3.637 1 97.56 443 HIS A CA 1
ATOM 3454 C C . HIS A 1 443 ? -4.711 41.625 -2.246 1 97.56 443 HIS A C 1
ATOM 3456 O O . HIS A 1 443 ? -3.834 40.969 -1.685 1 97.56 443 HIS A O 1
ATOM 3462 N N . ALA A 1 444 ? -5.25 42.75 -1.721 1 97.75 444 ALA A N 1
ATOM 3463 C CA . ALA A 1 444 ? -5.043 43.188 -0.348 1 97.75 444 ALA A CA 1
ATOM 3464 C C . ALA A 1 444 ? -6.371 43.531 0.325 1 97.75 444 ALA A C 1
ATOM 3466 O O . ALA A 1 444 ? -6.52 44.594 0.939 1 97.75 444 ALA A O 1
ATOM 3467 N N . GLU A 1 445 ? -7.273 42.594 0.198 1 97.25 445 GLU A N 1
ATOM 3468 C CA . GLU A 1 445 ? -8.617 42.812 0.741 1 97.25 445 GLU A CA 1
ATOM 3469 C C . GLU A 1 445 ? -8.797 42.031 2.055 1 97.25 445 GLU A C 1
ATOM 3471 O O . GLU A 1 445 ? -8.297 40.938 2.207 1 97.25 445 GLU A O 1
ATOM 3476 N N . VAL A 1 446 ? -9.383 42.719 2.996 1 97.75 446 VAL A N 1
ATOM 3477 C CA . VAL A 1 446 ? -9.758 42.125 4.273 1 97.75 446 VAL A CA 1
ATOM 3478 C C . VAL A 1 446 ? -11.219 42.438 4.586 1 97.75 446 VAL A C 1
ATOM 3480 O O . VAL A 1 446 ? -11.695 43.531 4.344 1 97.75 446 VAL A O 1
ATOM 3483 N N . LEU A 1 447 ? -11.914 41.438 4.996 1 98.19 447 LEU A N 1
ATOM 3484 C CA . LEU A 1 447 ? -13.312 41.625 5.379 1 98.19 447 LEU A CA 1
ATOM 3485 C C . LEU A 1 447 ? -13.469 41.562 6.895 1 98.19 447 LEU A C 1
ATOM 3487 O O . LEU A 1 447 ? -12.969 40.656 7.551 1 98.19 447 LEU A O 1
ATOM 3491 N N . ASP A 1 448 ? -14.117 42.594 7.434 1 98.06 448 ASP A N 1
ATOM 3492 C CA . ASP A 1 448 ? -14.523 42.562 8.836 1 98.06 448 ASP A CA 1
ATOM 3493 C C . ASP A 1 448 ? -15.859 41.844 9.016 1 98.06 448 ASP A C 1
ATOM 3495 O O . ASP A 1 448 ? -16.922 42.469 8.898 1 98.06 448 ASP A O 1
ATOM 3499 N N . VAL A 1 449 ? -15.781 40.656 9.445 1 98.19 449 VAL A N 1
ATOM 3500 C CA . VAL A 1 449 ? -16.969 39.812 9.523 1 98.19 449 VAL A CA 1
ATOM 3501 C C . VAL A 1 449 ? -17.844 40.25 10.703 1 98.19 449 VAL A C 1
ATOM 3503 O O . VAL A 1 449 ? -19.062 40.125 10.664 1 98.19 449 VAL A O 1
ATOM 3506 N N . SER A 1 450 ? -17.203 40.719 11.742 1 97.12 450 SER A N 1
ATOM 3507 C CA . SER A 1 450 ? -17.938 41.188 12.906 1 97.12 450 SER A CA 1
ATOM 3508 C C . SER A 1 450 ? -18.844 42.375 12.562 1 97.12 450 SER A C 1
ATOM 3510 O O . SER A 1 450 ? -19.922 42.531 13.148 1 97.12 450 SER A O 1
ATOM 3512 N N . ALA A 1 451 ? -18.422 43.156 11.625 1 95.69 451 ALA A N 1
ATOM 3513 C CA . ALA A 1 451 ? -19.234 44.281 11.172 1 95.69 451 ALA A CA 1
ATOM 3514 C C . ALA A 1 451 ? -20.391 43.812 10.305 1 95.69 451 ALA A C 1
ATOM 3516 O O . ALA A 1 451 ? -21.422 44.469 10.211 1 95.69 451 ALA A O 1
ATOM 3517 N N . LEU A 1 452 ? -20.125 42.75 9.711 1 95.19 452 LEU A N 1
ATOM 3518 C CA . LEU A 1 452 ? -21.141 42.188 8.812 1 95.19 452 LEU A CA 1
ATOM 3519 C C . LEU A 1 452 ? -22.281 41.531 9.609 1 95.19 452 LEU A C 1
ATOM 3521 O O . LEU A 1 452 ? -23.438 41.625 9.195 1 95.19 452 LEU A O 1
ATOM 3525 N N . THR A 1 453 ? -21.844 40.906 10.711 1 91.31 453 THR A N 1
ATOM 3526 C CA . THR A 1 453 ? -22.844 40.25 11.516 1 91.31 453 THR A CA 1
ATOM 3527 C C . THR A 1 453 ? -22.922 40.844 12.914 1 91.31 453 THR A C 1
ATOM 3529 O O . THR A 1 453 ? -21.922 41.375 13.422 1 91.31 453 THR A O 1
ATOM 3532 N N . GLY A 1 454 ? -24.062 40.906 13.547 1 85.12 454 GLY A N 1
ATOM 3533 C CA . GLY A 1 454 ? -24.219 41.406 14.898 1 85.12 454 GLY A CA 1
ATOM 3534 C C . GLY A 1 454 ? -24.406 40.312 15.938 1 85.12 454 GLY A C 1
ATOM 3535 O O . GLY A 1 454 ? -24.688 40.594 17.109 1 85.12 454 GLY A O 1
ATOM 3536 N N . THR A 1 455 ? -24.172 39.125 15.484 1 92.62 455 THR A N 1
ATOM 3537 C CA . THR A 1 455 ? -24.406 38 16.406 1 92.62 455 THR A CA 1
ATOM 3538 C C . THR A 1 455 ? -23.219 37.062 16.438 1 92.62 455 THR A C 1
ATOM 3540 O O . THR A 1 455 ? -22.531 36.875 15.43 1 92.62 455 THR A O 1
ATOM 3543 N N . GLU A 1 456 ? -23.047 36.5 17.672 1 96.44 456 GLU A N 1
ATOM 3544 C CA . GLU A 1 456 ? -22.016 35.469 17.844 1 96.44 456 GLU A CA 1
ATOM 3545 C C . GLU A 1 456 ? -22.375 34.188 17.094 1 96.44 456 GLU A C 1
ATOM 3547 O O . GLU A 1 456 ? -23.547 33.844 16.969 1 96.44 456 GLU A O 1
ATOM 3552 N N . GLY A 1 457 ? -21.391 33.406 16.594 1 98 457 GLY A N 1
ATOM 3553 C CA . GLY A 1 457 ? -21.516 32.156 15.852 1 98 457 GLY A CA 1
ATOM 3554 C C . GLY A 1 457 ? -20.266 31.797 15.07 1 98 457 GLY A C 1
ATOM 3555 O O . GLY A 1 457 ? -19.172 31.672 15.648 1 98 457 GLY A O 1
ATOM 3556 N N . HIS A 1 458 ? -20.438 31.578 13.781 1 98.19 458 HIS A N 1
ATOM 3557 C CA . HIS A 1 458 ? -19.312 31.312 12.898 1 98.19 458 HIS A CA 1
ATOM 3558 C C . HIS A 1 458 ? -19.594 31.797 11.484 1 98.19 458 HIS A C 1
ATOM 3560 O O . HIS A 1 458 ? -20.719 32.188 11.172 1 98.19 458 HIS A O 1
ATOM 3566 N N . ALA A 1 459 ? -18.578 31.906 10.75 1 98.12 459 ALA A N 1
ATOM 3567 C CA . ALA A 1 459 ? -18.703 32.219 9.328 1 98.12 459 ALA A CA 1
ATOM 3568 C C . ALA A 1 459 ? -17.953 31.172 8.484 1 98.12 459 ALA A C 1
ATOM 3570 O O . ALA A 1 459 ? -17.203 30.359 9.016 1 98.12 459 ALA A O 1
ATOM 3571 N N . GLU A 1 460 ? -18.281 31.156 7.195 1 97.81 460 GLU A N 1
ATOM 3572 C CA . GLU A 1 460 ? -17.672 30.219 6.266 1 97.81 460 GLU A CA 1
ATOM 3573 C C . GLU A 1 460 ? -17.25 30.906 4.969 1 97.81 460 GLU A C 1
ATOM 3575 O O . GLU A 1 460 ? -18.062 31.625 4.359 1 97.81 460 GLU A O 1
ATOM 3580 N N . LEU A 1 461 ? -15.984 30.75 4.68 1 97.88 461 LEU A N 1
ATOM 3581 C CA . LEU A 1 461 ? -15.508 31.156 3.357 1 97.88 461 LEU A CA 1
ATOM 3582 C C . LEU A 1 461 ? -15.883 30.109 2.309 1 97.88 461 LEU A C 1
ATOM 3584 O O . LEU A 1 461 ? -15.617 28.922 2.49 1 97.88 461 LEU A O 1
ATOM 3588 N N . VAL A 1 462 ? -16.562 30.516 1.2 1 97.38 462 VAL A N 1
ATOM 3589 C CA . VAL A 1 462 ? -16.984 29.578 0.166 1 97.38 462 VAL A CA 1
ATOM 3590 C C . VAL A 1 462 ? -16.594 30.125 -1.21 1 97.38 462 VAL A C 1
ATOM 3592 O O . VAL A 1 462 ? -16.344 31.312 -1.366 1 97.38 462 VAL A O 1
ATOM 3595 N N . TYR A 1 463 ? -16.562 29.234 -2.154 1 96.88 463 TYR A N 1
ATOM 3596 C CA . TYR A 1 463 ? -16.406 29.672 -3.535 1 96.88 463 TYR A CA 1
ATOM 3597 C C . TYR A 1 463 ? -17.688 30.328 -4.047 1 96.88 463 TYR A C 1
ATOM 3599 O O . TYR A 1 463 ? -18.781 29.875 -3.723 1 96.88 463 TYR A O 1
ATOM 3607 N N . ASP A 1 464 ? -17.594 31.328 -4.785 1 97.31 464 ASP A N 1
ATOM 3608 C CA . ASP A 1 464 ? -18.672 31.984 -5.496 1 97.31 464 ASP A CA 1
ATOM 3609 C C . ASP A 1 464 ? -18.234 32.438 -6.875 1 97.31 464 ASP A C 1
ATOM 3611 O O . ASP A 1 464 ? -17.5 33.438 -6.992 1 97.31 464 ASP A O 1
ATOM 3615 N N . PHE A 1 465 ? -18.688 31.844 -7.93 1 97.25 465 PHE A N 1
ATOM 3616 C CA . PHE A 1 465 ? -18.109 31.984 -9.258 1 97.25 465 PHE A CA 1
ATOM 3617 C C . PHE A 1 465 ? -18.891 33 -10.086 1 97.25 465 PHE A C 1
ATOM 3619 O O . PHE A 1 465 ? -18.797 33 -11.312 1 97.25 465 PHE A O 1
ATOM 3626 N N . ARG A 1 466 ? -19.703 33.812 -9.445 1 97.31 466 ARG A N 1
ATOM 3627 C CA . ARG A 1 466 ? -20.609 34.688 -10.172 1 97.31 466 ARG A CA 1
ATOM 3628 C C . ARG A 1 466 ? -19.828 35.625 -11.086 1 97.31 466 ARG A C 1
ATOM 3630 O O . ARG A 1 466 ? -20.359 36.062 -12.117 1 97.31 466 ARG A O 1
ATOM 3637 N N . ASP A 1 467 ? -18.578 36 -10.789 1 97.62 467 ASP A N 1
ATOM 3638 C CA . ASP A 1 467 ? -17.734 36.844 -11.625 1 97.62 467 ASP A CA 1
ATOM 3639 C C . ASP A 1 467 ? -16.594 36.062 -12.25 1 97.62 467 ASP A C 1
ATOM 3641 O O . ASP A 1 467 ? -15.523 36.594 -12.539 1 97.62 467 ASP A O 1
ATOM 3645 N N . GLY A 1 468 ? -16.797 34.75 -12.281 1 96.5 468 GLY A N 1
ATOM 3646 C CA . 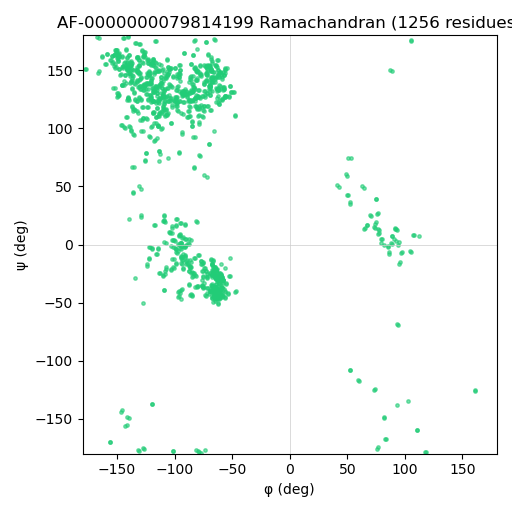GLY A 1 468 ? -15.766 33.875 -12.828 1 96.5 468 GLY A CA 1
ATOM 3647 C C . GLY A 1 468 ? -14.688 33.531 -11.812 1 96.5 468 GLY A C 1
ATOM 3648 O O . GLY A 1 468 ? -14.906 33.656 -10.602 1 96.5 468 GLY A O 1
ATOM 3649 N N . GLY A 1 469 ? -13.562 32.938 -12.391 1 96.62 469 GLY A N 1
ATOM 3650 C CA . GLY A 1 469 ? -12.422 32.594 -11.555 1 96.62 469 GLY A CA 1
ATOM 3651 C C . GLY A 1 469 ? -12.125 31.109 -11.539 1 96.62 469 GLY A C 1
ATOM 3652 O O . GLY A 1 469 ? -12.773 30.328 -12.234 1 96.62 469 GLY A O 1
ATOM 3653 N N . GLU A 1 470 ? -11.062 30.844 -10.703 1 94.81 470 GLU A N 1
ATOM 3654 C CA . GLU A 1 470 ? -10.562 29.484 -10.609 1 94.81 470 GLU A CA 1
ATOM 3655 C C . GLU A 1 470 ? -10.633 28.969 -9.18 1 94.81 470 GLU A C 1
ATOM 3657 O O . GLU A 1 470 ? -10.75 29.75 -8.234 1 94.81 470 GLU A O 1
ATOM 3662 N N . ALA A 1 471 ? -10.703 27.609 -9.117 1 95.25 471 ALA A N 1
ATOM 3663 C CA . ALA A 1 471 ? -10.672 26.969 -7.809 1 95.25 471 ALA A CA 1
ATOM 3664 C C . ALA A 1 471 ? -9.789 25.719 -7.84 1 95.25 471 ALA A C 1
ATOM 3666 O O . ALA A 1 471 ? -9.664 25.062 -8.875 1 95.25 471 ALA A O 1
ATOM 3667 N N . ASP A 1 472 ? -9.148 25.484 -6.789 1 94 472 ASP A N 1
ATOM 3668 C CA . ASP A 1 472 ? -8.289 24.297 -6.691 1 94 472 ASP A CA 1
ATOM 3669 C C . ASP A 1 472 ? -8.828 23.328 -5.656 1 94 472 ASP A C 1
ATOM 3671 O O . ASP A 1 472 ? -8.219 22.281 -5.406 1 94 472 ASP A O 1
ATOM 3675 N N . GLY A 1 473 ? -9.875 23.656 -4.977 1 93.69 473 GLY A N 1
ATOM 3676 C CA . GLY A 1 473 ? -10.516 22.734 -4.035 1 93.69 473 GLY A CA 1
ATOM 3677 C C . GLY A 1 473 ? -9.992 22.891 -2.619 1 93.69 473 GLY A C 1
ATOM 3678 O O . GLY A 1 473 ? -10.227 22.016 -1.773 1 93.69 473 GLY A O 1
ATOM 3679 N N . TRP A 1 474 ? -9.281 23.969 -2.381 1 93.19 474 TRP A N 1
ATOM 3680 C CA . TRP A 1 474 ? -8.75 24.219 -1.046 1 93.19 474 TRP A CA 1
ATOM 3681 C C . TRP A 1 474 ? -8.875 25.703 -0.686 1 93.19 474 TRP A C 1
ATOM 3683 O O . TRP A 1 474 ? -8 26.5 -1.02 1 93.19 474 TRP A O 1
ATOM 3693 N N . LEU A 1 475 ? -9.867 25.953 0.114 1 94.81 475 LEU A N 1
ATOM 3694 C CA . LEU A 1 475 ? -10.008 27.312 0.621 1 94.81 475 LEU A CA 1
ATOM 3695 C C . LEU A 1 475 ? -9.047 27.562 1.774 1 94.81 475 LEU A C 1
ATOM 3697 O O . LEU A 1 475 ? -8.906 26.734 2.672 1 94.81 475 LEU A O 1
ATOM 3701 N N . HIS A 1 476 ? -8.422 28.656 1.66 1 94.56 476 HIS A N 1
ATOM 3702 C CA . HIS A 1 476 ? -7.426 29.031 2.656 1 94.56 476 HIS A CA 1
ATOM 3703 C C . HIS A 1 476 ? -7.566 30.5 3.045 1 94.56 476 HIS A C 1
ATOM 3705 O O . HIS A 1 476 ? -7.895 31.344 2.205 1 94.56 476 HIS A O 1
ATOM 3711 N N . ALA A 1 477 ? -7.297 30.797 4.371 1 96.38 477 ALA A N 1
ATOM 3712 C CA . ALA A 1 477 ? -7.402 32.188 4.812 1 96.38 477 ALA A CA 1
ATOM 3713 C C . ALA A 1 477 ? -6.633 32.406 6.109 1 96.38 477 ALA A C 1
ATOM 3715 O O . ALA A 1 477 ? -6.328 31.453 6.828 1 96.38 477 ALA A O 1
ATOM 3716 N N . LEU A 1 478 ? -6.258 33.625 6.285 1 97.12 478 LEU A N 1
ATOM 3717 C CA . LEU A 1 478 ? -5.828 34.156 7.586 1 97.12 478 LEU A CA 1
ATOM 3718 C C . LEU A 1 478 ? -6.988 34.812 8.32 1 97.12 478 LEU A C 1
ATOM 3720 O O . LEU A 1 478 ? -7.723 35.594 7.734 1 97.12 478 LEU A O 1
ATOM 3724 N N . VAL A 1 479 ? -7.211 34.5 9.539 1 97.5 479 VAL A N 1
ATOM 3725 C CA . VAL A 1 479 ? -8.234 35.125 10.359 1 97.5 479 VAL A CA 1
ATOM 3726 C C . VAL A 1 479 ? -7.574 35.812 11.562 1 97.5 479 VAL A C 1
ATOM 3728 O O . VAL A 1 479 ? -6.84 35.156 12.32 1 97.5 479 VAL A O 1
ATOM 3731 N N . ARG A 1 480 ? -7.82 37.094 11.719 1 97.31 480 ARG A N 1
ATOM 3732 C CA . ARG A 1 480 ? -7.324 37.875 12.844 1 97.31 480 ARG A CA 1
ATOM 3733 C C . ARG A 1 480 ? -8.461 38.281 13.781 1 97.31 480 ARG A C 1
ATOM 3735 O O . ARG A 1 480 ? -9.5 38.781 13.336 1 97.31 480 ARG A O 1
ATOM 3742 N N . TYR A 1 481 ? -8.297 38 15.031 1 97 481 TYR A N 1
ATOM 3743 C CA . TYR A 1 481 ? -9.242 38.375 16.078 1 97 481 TYR A CA 1
ATOM 3744 C C . TYR A 1 481 ? -8.695 39.5 16.922 1 97 481 TYR A C 1
ATOM 3746 O O . TYR A 1 481 ? -7.543 39.469 17.375 1 97 481 TYR A O 1
ATOM 3754 N N . GLU A 1 482 ? -9.547 40.5 17.188 1 95.75 482 GLU A N 1
ATOM 3755 C CA . GLU A 1 482 ? -9.156 41.656 18.016 1 95.75 482 GLU A CA 1
ATOM 3756 C C . GLU A 1 482 ? -10.172 41.906 19.125 1 95.75 482 GLU A C 1
ATOM 3758 O O . GLU A 1 482 ? -11.375 42.031 18.859 1 95.75 482 GLU A O 1
ATOM 3763 N N . ASP A 1 483 ? -9.719 41.938 20.312 1 95 483 ASP A N 1
ATOM 3764 C CA . ASP A 1 483 ? -10.57 42.344 21.422 1 95 483 ASP A CA 1
ATOM 3765 C C . ASP A 1 483 ? -10.68 43.875 21.5 1 95 483 ASP A C 1
ATOM 3767 O O . ASP A 1 483 ? -9.711 44.531 21.859 1 95 483 ASP A O 1
ATOM 3771 N N . ARG A 1 484 ? -11.844 44.406 21.328 1 93.25 484 ARG A N 1
ATOM 3772 C CA . ARG A 1 484 ? -12.055 45.844 21.266 1 93.25 484 ARG A CA 1
ATOM 3773 C C . ARG A 1 484 ? -11.82 46.5 22.625 1 93.25 484 ARG A C 1
ATOM 3775 O O . ARG A 1 484 ? -11.453 47.688 22.719 1 93.25 484 ARG A O 1
ATOM 3782 N N . GLU A 1 485 ? -11.969 45.719 23.594 1 92.75 485 GLU A N 1
ATOM 3783 C CA . GLU A 1 485 ? -11.875 46.281 24.938 1 92.75 485 GLU A CA 1
ATOM 3784 C C . GLU A 1 485 ? -10.43 46.312 25.422 1 92.75 485 GLU A C 1
ATOM 3786 O O . GLU A 1 485 ? -9.992 47.281 26.016 1 92.75 485 GLU A O 1
ATOM 3791 N N . THR A 1 486 ? -9.758 45.25 25.172 1 91 486 THR A N 1
ATOM 3792 C CA . THR A 1 486 ? -8.43 45.125 25.766 1 91 486 THR A CA 1
ATOM 3793 C C . THR A 1 486 ? -7.352 45.406 24.719 1 91 486 THR A C 1
ATOM 3795 O O . THR A 1 486 ? -6.199 45.688 25.078 1 91 486 THR A O 1
ATOM 3798 N N . GLY A 1 487 ? -7.73 45.25 23.469 1 90.44 487 GLY A N 1
ATOM 3799 C CA . GLY A 1 487 ? -6.742 45.406 22.406 1 90.44 487 GLY A CA 1
ATOM 3800 C C . GLY A 1 487 ? -5.961 44.125 22.141 1 90.44 487 GLY A C 1
ATOM 3801 O O . GLY A 1 487 ? -5.129 44.094 21.234 1 90.44 487 GLY A O 1
ATOM 3802 N N . HIS A 1 488 ? -6.195 43.062 22.859 1 93.5 488 HIS A N 1
ATOM 3803 C CA . HIS A 1 488 ? -5.535 41.781 22.625 1 93.5 488 HIS A CA 1
ATOM 3804 C C . HIS A 1 488 ? -5.926 41.188 21.266 1 93.5 488 HIS A C 1
ATOM 3806 O O . HIS A 1 488 ? -7.07 41.344 20.828 1 93.5 488 HIS A O 1
ATOM 3812 N N . GLU A 1 489 ? -4.93 40.531 20.609 1 94.94 489 GLU A N 1
ATOM 3813 C CA . GLU A 1 489 ? -5.168 40 19.266 1 94.94 489 GLU A CA 1
ATOM 3814 C C . GLU A 1 489 ? -4.656 38.562 19.156 1 94.94 489 GLU A C 1
ATOM 3816 O O . GLU A 1 489 ? -3.729 38.188 19.875 1 94.94 489 GLU A O 1
ATOM 3821 N N . ALA A 1 490 ? -5.277 37.781 18.312 1 95.31 490 ALA A N 1
ATOM 3822 C CA . ALA A 1 490 ? -4.859 36.438 17.953 1 95.31 490 ALA A CA 1
ATOM 3823 C C . ALA A 1 490 ? -5.066 36.188 16.453 1 95.31 490 ALA A C 1
ATOM 3825 O O . ALA A 1 490 ? -5.906 36.844 15.82 1 95.31 490 ALA A O 1
ATOM 3826 N N . GLU A 1 491 ? -4.25 35.344 15.922 1 94.38 491 GLU A N 1
ATOM 3827 C CA . GLU A 1 491 ? -4.359 35 14.508 1 94.38 491 GLU A CA 1
ATOM 3828 C C . GLU A 1 491 ? -4.297 33.5 14.297 1 94.38 491 GLU A C 1
ATOM 3830 O O . GLU A 1 491 ? -3.676 32.781 15.086 1 94.38 491 GLU A O 1
ATOM 3835 N N . THR A 1 492 ? -5 33 13.25 1 93.38 492 THR A N 1
ATOM 3836 C CA . THR A 1 492 ? -4.957 31.625 12.805 1 93.38 492 THR A CA 1
ATOM 3837 C C . THR A 1 492 ? -5.082 31.531 11.289 1 93.38 492 THR A C 1
ATOM 3839 O O . THR A 1 492 ? -5.523 32.469 10.641 1 93.38 492 THR A O 1
ATOM 3842 N N . SER A 1 493 ? -4.516 30.5 10.758 1 88.38 493 SER A N 1
ATOM 3843 C CA . SER A 1 493 ? -4.66 30.219 9.336 1 88.38 493 SER A CA 1
ATOM 3844 C C . SER A 1 493 ? -4.879 28.719 9.086 1 88.38 493 SER A C 1
ATOM 3846 O O . SER A 1 493 ? -4.281 27.875 9.758 1 88.38 493 SER A O 1
ATOM 3848 N N . PHE A 1 494 ? -5.789 28.422 8.156 1 84.62 494 PHE A N 1
ATOM 3849 C CA . PHE A 1 494 ? -6.035 27.016 7.809 1 84.62 494 PHE A CA 1
ATOM 3850 C C . PHE A 1 494 ? -6.77 26.922 6.477 1 84.62 494 PHE A C 1
ATOM 3852 O O . PHE A 1 494 ? -7.223 27.922 5.93 1 84.62 494 PHE A O 1
ATOM 3859 N N . GLY A 1 495 ? -6.66 25.703 5.93 1 79.81 495 GLY A N 1
ATOM 3860 C CA . GLY A 1 495 ? -7.41 25.359 4.734 1 79.81 495 GLY A CA 1
ATOM 3861 C C . GLY A 1 495 ? -8.484 24.328 4.98 1 79.81 495 GLY A C 1
ATOM 3862 O O . GLY A 1 495 ? -8.477 23.641 6.012 1 79.81 495 GLY A O 1
ATOM 3863 N N . SER A 1 496 ? -9.484 24.406 4.098 1 78.88 496 SER A N 1
ATOM 3864 C CA . SER A 1 496 ? -10.562 23.438 4.273 1 78.88 496 SER A CA 1
ATOM 3865 C C . SER A 1 496 ? -11.117 22.969 2.934 1 78.88 496 SER A C 1
ATOM 3867 O O . SER A 1 496 ? -10.578 23.312 1.88 1 78.88 496 SER A O 1
ATOM 3869 N N . HIS A 1 497 ? -12.141 21.984 3.016 1 87.06 497 HIS A N 1
ATOM 3870 C CA . HIS A 1 497 ? -12.664 21.234 1.878 1 87.06 497 HIS A CA 1
ATOM 3871 C C . HIS A 1 497 ? -14.172 21.047 1.994 1 87.06 497 HIS A C 1
ATOM 3873 O O . HIS A 1 497 ? -14.891 21.969 2.387 1 87.06 497 HIS A O 1
ATOM 3879 N N . ILE A 1 498 ? -14.633 19.969 1.479 1 92.69 498 ILE A N 1
ATOM 3880 C CA . ILE A 1 498 ? -16.062 19.672 1.531 1 92.69 498 ILE A CA 1
ATOM 3881 C C . ILE A 1 498 ? -16.391 18.969 2.842 1 92.69 498 ILE A C 1
ATOM 3883 O O . ILE A 1 498 ? -15.594 18.172 3.34 1 92.69 498 ILE A O 1
ATOM 3887 N N . PHE A 1 499 ? -17.641 19.344 3.357 1 93.62 499 PHE A N 1
ATOM 3888 C CA . PHE A 1 499 ? -17.984 18.766 4.648 1 93.62 499 PHE A CA 1
ATOM 3889 C C . PHE A 1 499 ? -19.391 18.172 4.613 1 93.62 499 PHE A C 1
ATOM 3891 O O . PHE A 1 499 ? -20.312 18.766 4.039 1 93.62 499 PHE A O 1
ATOM 3898 N N . ASN A 1 500 ? -19.547 17.078 5.262 1 92.5 500 ASN A N 1
ATOM 3899 C CA . ASN A 1 500 ? -20.797 16.453 5.68 1 92.5 500 ASN A CA 1
ATOM 3900 C C . ASN A 1 500 ? -21.781 16.344 4.523 1 92.5 500 ASN A C 1
ATOM 3902 O O . ASN A 1 500 ? -22.891 16.891 4.594 1 92.5 500 ASN A O 1
ATOM 3906 N N . THR A 1 501 ? -21.469 15.742 3.555 1 92.31 501 THR A N 1
ATOM 3907 C CA . THR A 1 501 ? -22.312 15.281 2.455 1 92.31 501 THR A CA 1
ATOM 3908 C C . THR A 1 501 ? -22.047 13.812 2.143 1 92.31 501 THR A C 1
ATOM 3910 O O . THR A 1 501 ? -20.953 13.305 2.4 1 92.31 501 THR A O 1
ATOM 3913 N N . VAL A 1 502 ? -23.016 13.234 1.635 1 92.25 502 VAL A N 1
ATOM 3914 C CA . VAL A 1 502 ? -22.906 11.797 1.41 1 92.25 502 VAL A CA 1
ATOM 3915 C C . VAL A 1 502 ? -22.188 11.531 0.091 1 92.25 502 VAL A C 1
ATOM 3917 O O . VAL A 1 502 ? -21.578 10.477 -0.092 1 92.25 502 VAL A O 1
ATOM 3920 N N . MET A 1 503 ? -22.219 12.461 -0.829 1 95.12 503 MET A N 1
ATOM 3921 C CA . MET A 1 503 ? -21.594 12.297 -2.143 1 95.12 503 MET A CA 1
ATOM 3922 C C . MET A 1 503 ? -20.125 12.672 -2.1 1 95.12 503 MET A C 1
ATOM 3924 O O . MET A 1 503 ? -19.688 13.43 -1.229 1 95.12 503 MET A O 1
ATOM 3928 N N . THR A 1 504 ? -19.406 12.086 -3.031 1 95.62 504 THR A N 1
ATOM 3929 C CA . THR A 1 504 ? -17.984 12.375 -3.072 1 95.62 504 THR A CA 1
ATOM 3930 C C . THR A 1 504 ? -17.578 12.93 -4.434 1 95.62 504 THR A C 1
ATOM 3932 O O . THR A 1 504 ? -18.25 12.672 -5.438 1 95.62 504 THR A O 1
ATOM 3935 N N . TYR A 1 505 ? -16.641 13.789 -4.418 1 95.56 505 TYR A N 1
ATOM 3936 C CA . TYR A 1 505 ? -15.992 14.32 -5.613 1 95.56 505 TYR A CA 1
ATOM 3937 C C . TYR A 1 505 ? -14.477 14.297 -5.465 1 95.56 505 TYR A C 1
ATOM 3939 O O . TYR A 1 505 ? -13.914 15.031 -4.652 1 95.56 505 TYR A O 1
ATOM 3947 N N . ARG A 1 506 ? -13.828 13.539 -6.234 1 90.94 506 ARG A N 1
ATOM 3948 C CA . ARG A 1 506 ? -12.375 13.422 -6.32 1 90.94 506 ARG A CA 1
ATOM 3949 C C . ARG A 1 506 ? -11.742 13.438 -4.934 1 90.94 506 ARG A C 1
ATOM 3951 O O . ARG A 1 506 ? -10.859 14.258 -4.66 1 90.94 506 ARG A O 1
ATOM 3958 N N . GLY A 1 507 ? -12.211 12.617 -4.062 1 87.25 507 GLY A N 1
ATOM 3959 C CA . GLY A 1 507 ? -11.602 12.43 -2.756 1 87.25 507 GLY A CA 1
ATOM 3960 C C . GLY A 1 507 ? -12.219 13.289 -1.675 1 87.25 507 GLY A C 1
ATOM 3961 O O . GLY A 1 507 ? -11.812 13.227 -0.512 1 87.25 507 GLY A O 1
ATOM 3962 N N . GLU A 1 508 ? -13.172 14.07 -1.974 1 92.44 508 GLU A N 1
ATOM 3963 C CA . GLU A 1 508 ? -13.867 14.922 -1.017 1 92.44 508 GLU A CA 1
ATOM 3964 C C . GLU A 1 508 ? -15.266 14.383 -0.713 1 92.44 508 GLU A C 1
ATOM 3966 O O . GLU A 1 508 ? -15.961 13.906 -1.613 1 92.44 508 GLU A O 1
ATOM 3971 N N . PRO A 1 509 ? -15.789 14.586 0.466 1 91.75 509 PRO A N 1
ATOM 3972 C CA . PRO A 1 509 ? -15.07 15.023 1.668 1 91.75 509 PRO A CA 1
ATOM 3973 C C . PRO A 1 509 ? -13.961 14.055 2.074 1 91.75 509 PRO A C 1
ATOM 3975 O O . PRO A 1 509 ? -14.141 12.836 1.975 1 91.75 509 PRO A O 1
ATOM 3978 N N . GLN A 1 510 ? -12.945 14.617 2.586 1 85.69 510 GLN A N 1
ATOM 3979 C CA . GLN A 1 510 ? -11.75 13.836 2.875 1 85.69 510 GLN A CA 1
ATOM 3980 C C . GLN A 1 510 ? -11.984 12.867 4.031 1 85.69 510 GLN A C 1
ATOM 3982 O O . GLN A 1 510 ? -12.656 13.211 5.004 1 85.69 510 GLN A O 1
ATOM 3987 N N . SER A 1 511 ? -11.453 11.648 3.734 1 77.75 511 SER A N 1
ATOM 3988 C CA . SER A 1 511 ? -11.391 10.648 4.801 1 77.75 511 SER A CA 1
ATOM 3989 C C . SER A 1 511 ? -9.945 10.375 5.215 1 77.75 511 SER A C 1
ATOM 3991 O O . SER A 1 511 ? -9.07 10.227 4.363 1 77.75 511 SER A O 1
ATOM 3993 N N . TYR A 1 512 ? -9.75 10.422 6.504 1 65.06 512 TYR A N 1
ATOM 3994 C CA . TYR A 1 512 ? -8.391 10.18 6.977 1 65.06 512 TYR A CA 1
ATOM 3995 C C . TYR A 1 512 ? -8.141 8.695 7.172 1 65.06 512 TYR A C 1
ATOM 3997 O O . TYR A 1 512 ? -7 8.273 7.402 1 65.06 512 TYR A O 1
ATOM 4005 N N . VAL A 1 513 ? -9.188 8.008 7.254 1 64.56 513 VAL A N 1
ATOM 4006 C CA . VAL A 1 513 ? -9.062 6.559 7.395 1 64.56 513 VAL A CA 1
ATOM 4007 C C . VAL A 1 513 ? -9.648 5.867 6.168 1 64.56 513 VAL A C 1
ATOM 4009 O O . VAL A 1 513 ? -10.875 5.797 6.012 1 64.56 513 VAL A O 1
ATOM 4012 N N . GLY A 1 514 ? -8.859 5.598 5.168 1 66.25 514 GLY A N 1
ATOM 4013 C CA . GLY A 1 514 ? -9.375 4.848 4.035 1 66.25 514 GLY A CA 1
ATOM 4014 C C . GLY A 1 514 ? -9.898 5.738 2.922 1 66.25 514 GLY A C 1
ATOM 4015 O O . GLY A 1 514 ? -9.32 6.789 2.639 1 66.25 514 GLY A O 1
ATOM 4016 N N . ARG A 1 515 ? -11.078 5.414 2.271 1 77.88 515 ARG A N 1
ATOM 4017 C CA . ARG A 1 515 ? -11.656 6.117 1.132 1 77.88 515 ARG A CA 1
ATOM 4018 C C . ARG A 1 515 ? -12.742 7.09 1.583 1 77.88 515 ARG A C 1
ATOM 4020 O O . ARG A 1 515 ? -13.438 6.844 2.57 1 77.88 515 ARG A O 1
ATOM 4027 N N . PRO A 1 516 ? -12.844 8.188 0.854 1 86.31 516 PRO A N 1
ATOM 4028 C CA . PRO A 1 516 ? -13.969 9.078 1.137 1 86.31 516 PRO A CA 1
ATOM 4029 C C . PRO A 1 516 ? -15.32 8.367 1.072 1 86.31 516 PRO A C 1
ATOM 4031 O O . PRO A 1 516 ? -15.43 7.316 0.434 1 86.31 516 PRO A O 1
ATOM 4034 N N . PRO A 1 517 ? -16.312 8.883 1.856 1 86.31 517 PRO A N 1
ATOM 4035 C CA . PRO A 1 517 ? -16.344 10.172 2.545 1 86.31 517 PRO A CA 1
ATOM 4036 C C . PRO A 1 517 ? -15.906 10.078 4.004 1 86.31 517 PRO A C 1
ATOM 4038 O O . PRO A 1 517 ? -16.156 9.062 4.664 1 86.31 517 PRO A O 1
ATOM 4041 N N . GLY A 1 518 ? -15.297 11.117 4.449 1 80.88 518 GLY A N 1
ATOM 4042 C CA . GLY A 1 518 ? -15 11.289 5.863 1 80.88 518 GLY A CA 1
ATOM 4043 C C . GLY A 1 518 ? -16.078 12.055 6.605 1 80.88 518 GLY A C 1
ATOM 4044 O O . GLY A 1 518 ? -16.281 13.25 6.355 1 80.88 518 GLY A O 1
ATOM 4045 N N . LEU A 1 519 ? -16.844 11.453 7.539 1 84.38 519 LEU A N 1
ATOM 4046 C CA . LEU A 1 519 ? -18 12.078 8.172 1 84.38 519 LEU A CA 1
ATOM 4047 C C . LEU A 1 519 ? -17.906 11.953 9.695 1 84.38 519 LEU A C 1
ATOM 4049 O O . LEU A 1 519 ? -18.938 11.953 10.375 1 84.38 519 LEU A O 1
ATOM 4053 N N . SER A 1 520 ? -16.688 11.797 10.172 1 89.25 520 SER A N 1
ATOM 4054 C CA . SER A 1 520 ? -16.562 11.633 11.617 1 89.25 520 SER A CA 1
ATOM 4055 C C . SER A 1 520 ? -15.555 12.617 12.203 1 89.25 520 SER A C 1
ATOM 4057 O O . SER A 1 520 ? -14.758 13.203 11.469 1 89.25 520 SER A O 1
ATOM 4059 N N . THR A 1 521 ? -15.719 12.75 13.508 1 91.75 521 THR A N 1
ATOM 4060 C CA . THR A 1 521 ? -14.883 13.695 14.242 1 91.75 521 THR A CA 1
ATOM 4061 C C . THR A 1 521 ? -14.047 12.977 15.297 1 91.75 521 THR A C 1
ATOM 4063 O O . THR A 1 521 ? -14.57 12.148 16.047 1 91.75 521 THR A O 1
ATOM 4066 N N . ARG A 1 522 ? -12.828 13.328 15.344 1 92.69 522 ARG A N 1
ATOM 4067 C CA . ARG A 1 522 ? -11.922 13.008 16.438 1 92.69 522 ARG A CA 1
ATOM 4068 C C . ARG A 1 522 ? -10.906 14.117 16.656 1 92.69 522 ARG A C 1
ATOM 4070 O O . ARG A 1 522 ? -9.906 14.211 15.938 1 92.69 522 ARG A O 1
ATOM 4077 N N . LEU A 1 523 ? -11.141 14.914 17.688 1 96.12 523 LEU A N 1
ATOM 4078 C CA . LEU A 1 523 ? -10.32 16.094 17.938 1 96.12 523 LEU A CA 1
ATOM 4079 C C . LEU A 1 523 ? -9.711 16.047 19.328 1 96.12 523 LEU A C 1
ATOM 4081 O O . LEU A 1 523 ? -10.242 15.383 20.234 1 96.12 523 LEU A O 1
ATOM 4085 N N . PHE A 1 524 ? -8.609 16.781 19.438 1 96.06 524 PHE A N 1
ATOM 4086 C CA . PHE A 1 524 ? -7.836 16.828 20.688 1 96.06 524 PHE A CA 1
ATOM 4087 C C . PHE A 1 524 ? -7.863 18.219 21.281 1 96.06 524 PHE A C 1
ATOM 4089 O O . PHE A 1 524 ? -7.652 19.219 20.578 1 96.06 524 PHE A O 1
ATOM 4096 N N . LEU A 1 525 ? -8.188 18.312 22.578 1 97.12 525 LEU A N 1
ATOM 4097 C CA . LEU A 1 525 ? -8.172 19.578 23.312 1 97.12 525 LEU A CA 1
ATOM 4098 C C . LEU A 1 525 ? -7.5 19.406 24.672 1 97.12 525 LEU A C 1
ATOM 4100 O O . LEU A 1 525 ? -7.863 18.516 25.438 1 97.12 525 LEU A O 1
ATOM 4104 N N . THR A 1 526 ? -6.59 20.281 24.969 1 95.31 526 THR A N 1
ATOM 4105 C CA . THR A 1 526 ? -5.984 20.266 26.297 1 95.31 526 THR A CA 1
ATOM 4106 C C . THR A 1 526 ? -6.996 20.688 27.359 1 95.31 526 THR A C 1
ATOM 4108 O O . THR A 1 526 ? -7.926 21.453 27.062 1 95.31 526 THR A O 1
ATOM 4111 N N . ALA A 1 527 ? -6.773 20.156 28.547 1 96.06 527 ALA A N 1
ATOM 4112 C CA . ALA A 1 527 ? -7.605 20.547 29.688 1 96.06 527 ALA A CA 1
ATOM 4113 C C . ALA A 1 527 ? -6.758 21.156 30.797 1 96.06 527 ALA A C 1
ATOM 4115 O O . ALA A 1 527 ? -6.238 20.453 31.656 1 96.06 527 ALA A O 1
ATOM 4116 N N . ALA A 1 528 ? -6.777 22.469 30.875 1 93.56 528 ALA A N 1
ATOM 4117 C CA . ALA A 1 528 ? -5.945 23.172 31.844 1 93.56 528 ALA A CA 1
ATOM 4118 C C . ALA A 1 528 ? -6.598 23.156 33.219 1 93.56 528 ALA A C 1
ATOM 4120 O O . ALA A 1 528 ? -7.812 23.344 33.344 1 93.56 528 ALA A O 1
ATOM 4121 N N . THR A 1 529 ? -5.82 23.031 34.281 1 93.25 529 THR A N 1
ATOM 4122 C CA . THR A 1 529 ? -6.324 23 35.656 1 93.25 529 THR A CA 1
ATOM 4123 C C . THR A 1 529 ? -6.387 24.406 36.25 1 93.25 529 THR A C 1
ATOM 4125 O O . THR A 1 529 ? -7.008 24.625 37.281 1 93.25 529 THR A O 1
ATOM 4128 N N . THR A 1 530 ? -5.707 25.297 35.625 1 91.38 530 THR A N 1
ATOM 4129 C CA . THR A 1 530 ? -5.676 26.688 36.062 1 91.38 530 THR A CA 1
ATOM 4130 C C . THR A 1 530 ? -5.668 27.625 34.875 1 91.38 530 THR A C 1
ATOM 4132 O O . THR A 1 530 ? -5.461 27.203 33.719 1 91.38 530 THR A O 1
ATOM 4135 N N . GLU A 1 531 ? -5.875 28.875 35.094 1 90.94 531 GLU A N 1
ATOM 4136 C CA . GLU A 1 531 ? -5.805 29.875 34.031 1 90.94 531 GLU A CA 1
ATOM 4137 C C . GLU A 1 531 ? -4.395 29.953 33.469 1 90.94 531 GLU A C 1
ATOM 4139 O O . GLU A 1 531 ? -3.408 29.828 34.188 1 90.94 531 GLU A O 1
ATOM 4144 N N . PRO A 1 532 ? -4.285 30.344 32.281 1 93.75 532 PRO A N 1
ATOM 4145 C CA . PRO A 1 532 ? -5.355 30.484 31.297 1 93.75 532 PRO A CA 1
ATOM 4146 C C . PRO A 1 532 ? -6.02 29.156 30.953 1 93.75 532 PRO A C 1
ATOM 4148 O O . PRO A 1 532 ? -5.336 28.188 30.609 1 93.75 532 PRO A O 1
ATOM 4151 N N . PHE A 1 533 ? -7.336 29.141 30.922 1 95.5 533 PHE A N 1
ATOM 4152 C CA . PHE A 1 533 ? -8.078 27.922 30.656 1 95.5 533 PHE A CA 1
ATOM 4153 C C . PHE A 1 533 ? -8.164 27.641 29.156 1 95.5 533 PHE A C 1
ATOM 4155 O O . PHE A 1 533 ? -8.102 28.562 28.344 1 95.5 533 PHE A O 1
ATOM 4162 N N . SER A 1 534 ? -8.266 26.359 28.938 1 95.88 534 SER A N 1
ATOM 4163 C CA . SER A 1 534 ? -8.461 25.953 27.547 1 95.88 534 SER A CA 1
ATOM 4164 C C . SER A 1 534 ? -9.922 26.109 27.141 1 95.88 534 SER A C 1
ATOM 4166 O O . SER A 1 534 ? -10.828 25.984 27.969 1 95.88 534 SER A O 1
ATOM 4168 N N . PHE A 1 535 ? -10.078 26.391 25.891 1 96.88 535 PHE A N 1
ATOM 4169 C CA . PHE A 1 535 ? -11.406 26.359 25.297 1 96.88 535 PHE A CA 1
ATOM 4170 C C . PHE A 1 535 ? -11.32 25.953 23.828 1 96.88 535 PHE A C 1
ATOM 4172 O O . PHE A 1 535 ? -10.234 25.906 23.25 1 96.88 535 PHE A O 1
ATOM 4179 N N . CYS A 1 536 ? -12.43 25.547 23.297 1 97.56 536 CYS A N 1
ATOM 4180 C CA . CYS A 1 536 ? -12.508 25.344 21.844 1 97.56 536 CYS A CA 1
ATOM 4181 C C . CYS A 1 536 ? -13.859 25.797 21.312 1 97.56 536 CYS A C 1
ATOM 4183 O O . CYS A 1 536 ? -14.82 25.938 22.062 1 97.56 536 CYS A O 1
ATOM 4185 N N . THR A 1 537 ? -13.867 26.172 20.125 1 97.62 537 THR A N 1
ATOM 4186 C CA . THR A 1 537 ? -15.102 26.391 19.359 1 97.62 537 THR A CA 1
ATOM 4187 C C . THR A 1 537 ? -15.281 25.312 18.297 1 97.62 537 THR A C 1
ATOM 4189 O O . THR A 1 537 ? -14.453 25.203 17.391 1 97.62 537 THR A O 1
ATOM 4192 N N . LEU A 1 538 ? -16.344 24.547 18.484 1 98 538 LEU A N 1
ATOM 4193 C CA . LEU A 1 538 ? -16.688 23.516 17.516 1 98 538 LEU A CA 1
ATOM 4194 C C . LEU A 1 538 ? -17.734 24.031 16.516 1 98 538 LEU A C 1
ATOM 4196 O O . LEU A 1 538 ? -18.703 24.672 16.922 1 98 538 LEU A O 1
ATOM 4200 N N . ILE A 1 539 ? -17.5 23.812 15.281 1 97.38 539 ILE A N 1
ATOM 4201 C CA . ILE A 1 539 ? -18.406 24.219 14.203 1 97.38 539 ILE A CA 1
ATOM 4202 C C . ILE A 1 539 ? -18.891 22.984 13.445 1 97.38 539 ILE A C 1
ATOM 4204 O O . ILE A 1 539 ? -18.094 22.078 13.156 1 97.38 539 ILE A O 1
ATOM 4208 N N . TYR A 1 540 ? -20.172 22.875 13.227 1 97.31 540 TYR A N 1
ATOM 4209 C CA . TYR A 1 540 ? -20.781 21.844 12.398 1 97.31 540 TYR A CA 1
ATOM 4210 C C . TYR A 1 540 ? -21.031 22.344 10.984 1 97.31 540 TYR A C 1
ATOM 4212 O O . TYR A 1 540 ? -22.156 22.656 10.609 1 97.31 540 TYR A O 1
ATOM 4220 N N . PRO A 1 541 ? -19.953 22.344 10.227 1 95.56 541 PRO A N 1
ATOM 4221 C CA . PRO A 1 541 ? -20.141 22.781 8.844 1 95.56 541 PRO A CA 1
ATOM 4222 C C . PRO A 1 541 ? -20.875 21.75 7.98 1 95.56 541 PRO A C 1
ATOM 4224 O O . PRO A 1 541 ? -20.625 20.547 8.125 1 95.56 541 PRO A O 1
ATOM 4227 N N . ALA A 1 542 ? -21.75 22.25 7.129 1 93.56 542 ALA A N 1
ATOM 4228 C CA . ALA A 1 542 ? -22.469 21.359 6.23 1 93.56 542 ALA A CA 1
ATOM 4229 C C . ALA A 1 542 ? -22.516 21.922 4.812 1 93.56 542 ALA A C 1
ATOM 4231 O O . ALA A 1 542 ? -23.125 22.969 4.582 1 93.56 542 ALA A O 1
ATOM 4232 N N . SER A 1 543 ? -21.906 21.219 3.918 1 93.56 543 SER A N 1
ATOM 4233 C CA . SER A 1 543 ? -22 21.609 2.514 1 93.56 543 SER A CA 1
ATOM 4234 C C . SER A 1 543 ? -23.406 21.328 1.965 1 93.56 543 SER A C 1
ATOM 4236 O O . SER A 1 543 ? -23.922 22.109 1.154 1 93.56 543 SER A O 1
ATOM 4238 N N . ALA A 1 544 ? -23.938 20.219 2.324 1 90.94 544 ALA A N 1
ATOM 4239 C CA . ALA A 1 544 ? -25.297 19.844 1.992 1 90.94 544 ALA A CA 1
ATOM 4240 C C . ALA A 1 544 ? -26.047 19.359 3.23 1 90.94 544 ALA A C 1
ATOM 4242 O O . ALA A 1 544 ? -25.469 19.25 4.312 1 90.94 544 ALA A O 1
ATOM 4243 N N . SER A 1 545 ? -27.391 19.141 2.98 1 88.19 545 SER A N 1
ATOM 4244 C CA . SER A 1 545 ? -28.203 18.688 4.109 1 88.19 545 SER A CA 1
ATOM 4245 C C . SER A 1 545 ? -27.656 17.391 4.695 1 88.19 545 SER A C 1
ATOM 4247 O O . SER A 1 545 ? -27.281 16.469 3.953 1 88.19 545 SER A O 1
ATOM 4249 N N . TRP A 1 546 ? -27.562 17.391 6 1 91.62 546 TRP A N 1
ATOM 4250 C CA . TRP A 1 546 ? -27.078 16.25 6.777 1 91.62 546 TRP A CA 1
ATOM 4251 C C . TRP A 1 546 ? -27.875 16.094 8.07 1 91.62 546 TRP A C 1
ATOM 4253 O O . TRP A 1 546 ? -29.047 16.469 8.133 1 91.62 546 TRP A O 1
ATOM 4263 N N . ASN A 1 547 ? -27.266 15.469 9.086 1 92.62 547 ASN A N 1
ATOM 4264 C CA . ASN A 1 547 ? -27.969 15.312 10.359 1 92.62 547 ASN A CA 1
ATOM 4265 C C . ASN A 1 547 ? -28.312 16.672 10.977 1 92.62 547 ASN A C 1
ATOM 4267 O O . ASN A 1 547 ? -27.453 17.547 11.055 1 92.62 547 ASN A O 1
ATOM 4271 N N . PRO A 1 548 ? -29.562 16.875 11.445 1 94 548 PRO A N 1
ATOM 4272 C CA . PRO A 1 548 ? -29.953 18.172 12.008 1 94 548 PRO A CA 1
ATOM 4273 C C . PRO A 1 548 ? -29.156 18.531 13.25 1 94 548 PRO A C 1
ATOM 4275 O O . PRO A 1 548 ? -28.953 19.719 13.531 1 94 548 PRO A O 1
ATOM 4278 N N . MET A 1 549 ? -28.75 17.469 13.992 1 95.94 549 MET A N 1
ATOM 4279 C CA . MET A 1 549 ? -28 17.672 15.219 1 95.94 549 MET A CA 1
ATOM 4280 C C . MET A 1 549 ? -26.812 16.719 15.281 1 95.94 549 MET A C 1
ATOM 4282 O O . MET A 1 549 ? -26.922 15.547 14.914 1 95.94 549 MET A O 1
ATOM 4286 N N . SER A 1 550 ? -25.703 17.25 15.727 1 96.06 550 SER A N 1
ATOM 4287 C CA . SER A 1 550 ? -24.578 16.359 15.984 1 96.06 550 SER A CA 1
ATOM 4288 C C . SER A 1 550 ? -24.828 15.516 17.219 1 96.06 550 SER A C 1
ATOM 4290 O O . SER A 1 550 ? -25.625 15.875 18.078 1 96.06 550 SER A O 1
ATOM 4292 N N . ASP A 1 551 ? -24.172 14.352 17.203 1 95.25 551 ASP A N 1
ATOM 4293 C CA . ASP A 1 551 ? -24.094 13.516 18.406 1 95.25 551 ASP A CA 1
ATOM 4294 C C . ASP A 1 551 ? -22.672 13.43 18.922 1 95.25 551 ASP A C 1
ATOM 4296 O O . ASP A 1 551 ? -22 12.398 18.766 1 95.25 551 ASP A O 1
ATOM 4300 N N . THR A 1 552 ? -22.234 14.461 19.656 1 97.5 552 THR A N 1
ATOM 4301 C CA . THR A 1 552 ? -20.828 14.641 20 1 97.5 552 THR A CA 1
ATOM 4302 C C . THR A 1 552 ? -20.562 14.258 21.453 1 97.5 552 THR A C 1
ATOM 4304 O O . THR A 1 552 ? -21.234 14.75 22.359 1 97.5 552 THR A O 1
ATOM 4307 N N . SER A 1 553 ? -19.609 13.383 21.625 1 98.25 553 SER A N 1
ATOM 4308 C CA . SER A 1 553 ? -19.172 12.992 22.969 1 98.25 553 SER A CA 1
ATOM 4309 C C . SER A 1 553 ? -17.844 13.633 23.312 1 98.25 553 SER A C 1
ATOM 4311 O O . SER A 1 553 ? -16.953 13.727 22.469 1 98.25 553 SER A O 1
ATOM 4313 N N . LEU A 1 554 ? -17.75 14.117 24.562 1 98.44 554 LEU A N 1
ATOM 4314 C CA . LEU A 1 554 ? -16.516 14.641 25.156 1 98.44 554 LEU A CA 1
ATOM 4315 C C . LEU A 1 554 ? -15.977 13.688 26.203 1 98.44 554 LEU A C 1
ATOM 4317 O O . LEU A 1 554 ? -16.672 13.352 27.172 1 98.44 554 LEU A O 1
ATOM 4321 N N . TYR A 1 555 ? -14.766 13.258 26.047 1 98.31 555 TYR A N 1
ATOM 4322 C CA . TYR A 1 555 ? -14.117 12.383 27.016 1 98.31 555 TYR A CA 1
ATOM 4323 C C . TYR A 1 555 ? -12.969 13.102 27.719 1 98.31 555 TYR A C 1
ATOM 4325 O O . TYR A 1 555 ? -11.969 13.453 27.078 1 98.31 555 TYR A O 1
ATOM 4333 N N . LEU A 1 556 ? -13.086 13.336 28.969 1 98.56 556 LEU A N 1
ATOM 4334 C CA . LEU A 1 556 ? -11.992 13.891 29.75 1 98.56 556 LEU A CA 1
ATOM 4335 C C . LEU A 1 556 ? -11.016 12.797 30.172 1 98.56 556 LEU A C 1
ATOM 4337 O O . LEU A 1 556 ? -11.383 11.867 30.891 1 98.56 556 LEU A O 1
ATOM 4341 N N . HIS A 1 557 ? -9.82 12.945 29.734 1 98 557 HIS A N 1
ATOM 4342 C CA . HIS A 1 557 ? -8.758 11.992 30.062 1 98 557 HIS A CA 1
ATOM 4343 C C . HIS A 1 557 ? -7.785 12.578 31.078 1 98 557 HIS A C 1
ATOM 4345 O O . HIS A 1 557 ? -7.523 13.781 31.078 1 98 557 HIS A O 1
ATOM 4351 N N . GLY A 1 558 ? -7.301 11.68 31.906 1 96.81 558 GLY A N 1
ATOM 4352 C CA . GLY A 1 558 ? -6.168 12.055 32.719 1 96.81 558 GLY A CA 1
ATOM 4353 C C . GLY A 1 558 ? -4.836 11.938 32 1 96.81 558 GLY A C 1
ATOM 4354 O O . GLY A 1 558 ? -4.781 11.492 30.875 1 96.81 558 GLY A O 1
ATOM 4355 N N . ALA A 1 559 ? -3.795 12.359 32.688 1 93.75 559 ALA A N 1
ATOM 4356 C CA . ALA A 1 559 ? -2.449 12.344 32.125 1 93.75 559 ALA A CA 1
ATOM 4357 C C . ALA A 1 559 ? -2.035 10.93 31.75 1 93.75 559 ALA A C 1
ATOM 4359 O O . ALA A 1 559 ? -1.248 10.734 30.812 1 93.75 559 ALA A O 1
ATOM 4360 N N . ASN A 1 560 ? -2.592 9.93 32.375 1 93.38 560 ASN A N 1
ATOM 4361 C CA . ASN A 1 560 ? -2.219 8.547 32.125 1 93.38 560 ASN A CA 1
ATOM 4362 C C . ASN A 1 560 ? -3.09 7.926 31.031 1 93.38 560 ASN A C 1
ATOM 4364 O O . ASN A 1 560 ? -2.953 6.742 30.719 1 93.38 560 ASN A O 1
ATOM 4368 N N . GLY A 1 561 ? -4.02 8.695 30.531 1 94.56 561 GLY A N 1
ATOM 4369 C CA . GLY A 1 561 ? -4.844 8.234 29.422 1 94.56 561 GLY A CA 1
ATOM 4370 C C . GLY A 1 561 ? -6.18 7.672 29.859 1 94.56 561 GLY A C 1
ATOM 4371 O O . GLY A 1 561 ? -7.039 7.367 29.031 1 94.56 561 GLY A O 1
ATOM 4372 N N . SER A 1 562 ? -6.375 7.547 31.156 1 96.06 562 SER A N 1
ATOM 4373 C CA . SER A 1 562 ? -7.637 7.012 31.656 1 96.06 562 SER A CA 1
ATOM 4374 C C . SER A 1 562 ? -8.773 8.008 31.469 1 96.06 562 SER A C 1
ATOM 4376 O O . SER A 1 562 ? -8.57 9.219 31.594 1 96.06 562 SER A O 1
ATOM 4378 N N . VAL A 1 563 ? -9.953 7.469 31.266 1 97.31 563 VAL A N 1
ATOM 4379 C CA . VAL A 1 563 ? -11.125 8.328 31.125 1 97.31 563 VAL A CA 1
ATOM 4380 C C . VAL A 1 563 ? -11.664 8.688 32.5 1 97.31 563 VAL A C 1
ATOM 4382 O O . VAL A 1 563 ? -11.984 7.801 33.312 1 97.31 563 VAL A O 1
ATOM 4385 N N . ILE A 1 564 ? -11.773 9.938 32.75 1 97.94 564 ILE A N 1
ATOM 4386 C CA . ILE A 1 564 ? -12.188 10.445 34.062 1 97.94 564 ILE A CA 1
ATOM 4387 C C . ILE A 1 564 ? -13.688 10.758 34.031 1 97.94 564 ILE A C 1
ATOM 4389 O O . ILE A 1 564 ? -14.383 10.547 35.031 1 97.94 564 ILE A O 1
ATOM 4393 N N . ALA A 1 565 ? -14.133 11.312 32.969 1 98.12 565 ALA A N 1
ATOM 4394 C CA . ALA A 1 565 ? -15.531 11.719 32.812 1 98.12 565 ALA A CA 1
ATOM 4395 C C . ALA A 1 565 ? -15.938 11.781 31.344 1 98.12 565 ALA A C 1
ATOM 4397 O O . ALA A 1 565 ? -15.078 11.805 30.469 1 98.12 565 ALA A O 1
ATOM 4398 N N . GLN A 1 566 ? -17.203 11.703 31.156 1 98.19 566 GLN A N 1
ATOM 4399 C CA . GLN A 1 566 ? -17.781 11.789 29.828 1 98.19 566 GLN A CA 1
ATOM 4400 C C . GLN A 1 566 ? -19.031 12.664 29.812 1 98.19 566 GLN A C 1
ATOM 4402 O O . GLN A 1 566 ? -19.828 12.609 30.75 1 98.19 566 GLN A O 1
ATOM 4407 N N . GLU A 1 567 ? -19.141 13.547 28.859 1 98.06 567 GLU A N 1
ATOM 4408 C CA . GLU A 1 567 ? -20.328 14.367 28.625 1 98.06 567 GLU A CA 1
ATOM 4409 C C . GLU A 1 567 ? -20.75 14.328 27.156 1 98.06 567 GLU A C 1
ATOM 4411 O O . GLU A 1 567 ? -19.969 13.945 26.281 1 98.06 567 GLU A O 1
ATOM 4416 N N . LYS A 1 568 ? -21.984 14.641 26.906 1 97.44 568 LYS A N 1
ATOM 4417 C CA . LYS A 1 568 ? -22.516 14.695 25.547 1 97.44 568 LYS A CA 1
ATOM 4418 C C . LYS A 1 568 ? -23.047 16.078 25.219 1 97.44 568 LYS A C 1
ATOM 4420 O O . LYS A 1 568 ? -23.688 16.719 26.062 1 97.44 568 LYS A O 1
ATOM 4425 N N . ILE A 1 569 ? -22.766 16.516 24.016 1 96.88 569 ILE A N 1
ATOM 4426 C CA . ILE A 1 569 ? -23.328 17.781 23.562 1 96.88 569 ILE A CA 1
ATOM 4427 C C . ILE A 1 569 ? -23.922 17.609 22.156 1 96.88 569 ILE A C 1
ATOM 4429 O O . ILE A 1 569 ? -23.594 16.641 21.469 1 96.88 569 ILE A O 1
ATOM 4433 N N . GLY A 1 570 ? -24.797 18.578 21.812 1 97.19 570 GLY A N 1
ATOM 4434 C CA . GLY A 1 570 ? -25.359 18.656 20.469 1 97.19 570 GLY A CA 1
ATOM 4435 C C . GLY A 1 570 ? -25.141 20.016 19.812 1 97.19 570 GLY A C 1
ATOM 4436 O O . GLY A 1 570 ? -25.25 21.047 20.469 1 97.19 570 GLY A O 1
ATOM 4437 N N . ILE A 1 571 ? -24.734 19.969 18.625 1 98.06 571 ILE A N 1
ATOM 4438 C CA . ILE A 1 571 ? -24.594 21.172 17.828 1 98.06 571 ILE A CA 1
ATOM 4439 C C . ILE A 1 571 ? -25.5 21.094 16.594 1 98.06 571 ILE A C 1
ATOM 4441 O O . ILE A 1 571 ? -25.453 20.109 15.844 1 98.06 571 ILE A O 1
ATOM 4445 N N . PRO A 1 572 ? -26.391 22.078 16.422 1 98 572 PRO A N 1
ATOM 4446 C CA . PRO A 1 572 ? -27.234 22.047 15.227 1 98 572 PRO A CA 1
ATOM 4447 C C . PRO A 1 572 ? -26.422 22.156 13.938 1 98 572 PRO A C 1
ATOM 4449 O O . PRO A 1 572 ? -25.359 22.781 13.922 1 98 572 PRO A O 1
ATOM 4452 N N . MET A 1 573 ? -26.953 21.531 12.859 1 96.69 573 MET A N 1
ATOM 4453 C CA . MET A 1 573 ? -26.328 21.672 11.547 1 96.69 573 MET A CA 1
ATOM 4454 C C . MET A 1 573 ? -26.109 23.141 11.219 1 96.69 573 MET A C 1
ATOM 4456 O O . MET A 1 573 ? -27.016 23.969 11.391 1 96.69 573 MET A O 1
ATOM 4460 N N . SER A 1 574 ? -24.922 23.516 10.789 1 97.38 574 SER A N 1
ATOM 4461 C CA . SER A 1 574 ? -24.484 24.875 10.492 1 97.38 574 SER A CA 1
ATOM 4462 C C . SER A 1 574 ? -24.406 25.719 11.758 1 97.38 574 SER A C 1
ATOM 4464 O O . SER A 1 574 ? -24.391 26.938 11.695 1 97.38 574 SER A O 1
ATOM 4466 N N . GLY A 1 575 ? -24.391 25.047 12.859 1 98.19 575 GLY A N 1
ATOM 4467 C CA . GLY A 1 575 ? -24.219 25.734 14.117 1 98.19 575 GLY A CA 1
ATOM 4468 C C . GLY A 1 575 ? -22.812 25.641 14.664 1 98.19 575 GLY A C 1
ATOM 4469 O O . GLY A 1 575 ? -21.922 25.094 14.008 1 98.19 575 GLY A O 1
ATOM 4470 N N . SER A 1 576 ? -22.656 26.234 15.875 1 98.44 576 SER A N 1
ATOM 4471 C CA . SER A 1 576 ? -21.375 26.203 16.562 1 98.44 576 SER A CA 1
ATOM 4472 C C . SER A 1 576 ? -21.562 26.234 18.078 1 98.44 576 SER A C 1
ATOM 4474 O O . SER A 1 576 ? -22.625 26.594 18.578 1 98.44 576 SER A O 1
ATOM 4476 N N . ARG A 1 577 ? -20.547 25.812 18.75 1 97.88 577 ARG A N 1
ATOM 4477 C CA . ARG A 1 577 ? -20.562 25.797 20.203 1 97.88 577 ARG A CA 1
ATOM 4478 C C . ARG A 1 577 ? -19.172 25.984 20.781 1 97.88 577 ARG A C 1
ATOM 4480 O O . ARG A 1 577 ? -18.219 25.359 20.312 1 97.88 577 ARG A O 1
ATOM 4487 N N . THR A 1 578 ? -19.078 26.906 21.719 1 97.25 578 THR A N 1
ATOM 4488 C CA . THR A 1 578 ? -17.828 27.062 22.453 1 97.25 578 THR A CA 1
ATOM 4489 C C . THR A 1 578 ? -17.859 26.219 23.734 1 97.25 578 THR A C 1
ATOM 4491 O O . THR A 1 578 ? -18.812 26.266 24.5 1 97.25 578 THR A O 1
ATOM 4494 N N . ILE A 1 579 ? -16.797 25.5 23.906 1 97.12 579 ILE A N 1
ATOM 4495 C CA . ILE A 1 579 ? -16.703 24.578 25.016 1 97.12 579 ILE A CA 1
ATOM 4496 C C . ILE A 1 579 ? -15.555 24.984 25.938 1 97.12 579 ILE A C 1
ATOM 4498 O O . ILE A 1 579 ? -14.453 25.281 25.453 1 97.12 579 ILE A O 1
ATOM 4502 N N . TRP A 1 580 ? -15.891 25 27.172 1 97.31 580 TRP A N 1
ATOM 4503 C CA . TRP A 1 580 ? -14.898 25.172 28.234 1 97.31 580 TRP A CA 1
ATOM 4504 C C . TRP A 1 580 ? -14.828 23.938 29.125 1 97.31 580 TRP A C 1
ATOM 4506 O O . TRP A 1 580 ? -15.703 23.719 29.969 1 97.31 580 TRP A O 1
ATOM 4516 N N . PRO A 1 581 ? -13.742 23.188 29.031 1 97.69 581 PRO A N 1
ATOM 4517 C CA . PRO A 1 581 ? -13.688 21.922 29.766 1 97.69 581 PRO A CA 1
ATOM 4518 C C . PRO A 1 581 ? -13.992 22.094 31.25 1 97.69 581 PRO A C 1
ATOM 4520 O O . PRO A 1 581 ? -14.734 21.281 31.828 1 97.69 581 PRO A O 1
ATOM 4523 N N . HIS A 1 582 ? -13.469 23.109 31.875 1 96.62 582 HIS A N 1
ATOM 4524 C CA . HIS A 1 582 ? -13.672 23.281 33.312 1 96.62 582 HIS A CA 1
ATOM 4525 C C . HIS A 1 582 ? -15.125 23.594 33.625 1 96.62 582 HIS A C 1
ATOM 4527 O O . HIS A 1 582 ? -15.594 23.328 34.75 1 96.62 582 HIS A O 1
ATOM 4533 N N . GLU A 1 583 ? -15.883 24.203 32.719 1 97 583 GLU A N 1
ATOM 4534 C CA . GLU A 1 583 ? -17.312 24.453 32.906 1 97 583 GLU A CA 1
ATOM 4535 C C . GLU A 1 583 ? -18.141 23.219 32.594 1 97 583 GLU A C 1
ATOM 4537 O O . GLU A 1 583 ? -19.125 22.938 33.281 1 97 583 GLU A O 1
ATOM 4542 N N . VAL A 1 584 ? -17.734 22.484 31.625 1 97.75 584 VAL A N 1
ATOM 4543 C CA . VAL A 1 584 ? -18.5 21.312 31.172 1 97.75 584 VAL A CA 1
ATOM 4544 C C . VAL A 1 584 ? -18.359 20.188 32.188 1 97.75 584 VAL A C 1
ATOM 4546 O O . VAL A 1 584 ? -19.359 19.547 32.562 1 97.75 584 VAL A O 1
ATOM 4549 N N . PHE A 1 585 ? -17.156 19.922 32.719 1 97.88 585 PHE A N 1
ATOM 4550 C CA . PHE A 1 585 ? -16.906 18.766 33.562 1 97.88 585 PHE A CA 1
ATOM 4551 C C . PHE A 1 585 ? -16.875 19.172 35.031 1 97.88 585 PHE A C 1
ATOM 4553 O O . PHE A 1 585 ? -17.031 18.328 35.906 1 97.88 585 PHE A O 1
ATOM 4560 N N . GLY A 1 586 ? -16.688 20.406 35.312 1 97.19 586 GLY A N 1
ATOM 4561 C CA . GLY A 1 586 ? -16.484 20.891 36.656 1 97.19 586 GLY A CA 1
ATOM 4562 C C . GLY A 1 586 ? -15.031 20.859 37.094 1 97.19 586 GLY A C 1
ATOM 4563 O O . GLY A 1 586 ? -14.266 20 36.656 1 97.19 586 GLY A O 1
ATOM 4564 N N . MET A 1 587 ? -14.703 21.766 37.938 1 96.38 587 MET A N 1
ATOM 4565 C CA . MET A 1 587 ? -13.312 21.922 38.375 1 96.38 587 MET A CA 1
ATOM 4566 C C . MET A 1 587 ? -12.82 20.688 39.125 1 96.38 587 MET A C 1
ATOM 4568 O O . MET A 1 587 ? -11.641 20.328 39.031 1 96.38 587 MET A O 1
ATOM 4572 N N . GLN A 1 588 ? -13.703 20 39.781 1 96.62 588 GLN A N 1
ATOM 4573 C CA . GLN A 1 588 ? -13.305 18.797 40.5 1 96.62 588 GLN A CA 1
ATOM 4574 C C . GLN A 1 588 ? -12.781 17.734 39.562 1 96.62 588 GLN A C 1
ATOM 4576 O O . GLN A 1 588 ? -11.734 17.125 39.781 1 96.62 588 GLN A O 1
ATOM 4581 N N . ALA A 1 589 ? -13.516 17.516 38.5 1 97.31 589 ALA A N 1
ATOM 4582 C CA . ALA A 1 589 ? -13.102 16.531 37.5 1 97.31 589 ALA A CA 1
ATOM 4583 C C . ALA A 1 589 ? -11.797 16.953 36.812 1 97.31 589 ALA A C 1
ATOM 4585 O O . ALA A 1 589 ? -10.938 16.109 36.531 1 97.31 589 ALA A O 1
ATOM 4586 N N . ILE A 1 590 ? -11.648 18.234 36.594 1 97.44 590 ILE A N 1
ATOM 4587 C CA . ILE A 1 590 ? -10.461 18.766 35.938 1 97.44 590 ILE A CA 1
ATOM 4588 C C . ILE A 1 590 ? -9.242 18.562 36.844 1 97.44 590 ILE A C 1
ATOM 4590 O O . ILE A 1 590 ? -8.172 18.188 36.375 1 97.44 590 ILE A O 1
ATOM 4594 N N . GLN A 1 591 ? -9.484 18.781 38.094 1 96.81 591 GLN A N 1
ATOM 4595 C CA . GLN A 1 591 ? -8.391 18.594 39.062 1 96.81 591 GLN A CA 1
ATOM 4596 C C . GLN A 1 591 ? -8.008 17.109 39.156 1 96.81 591 GLN A C 1
ATOM 4598 O O . GLN A 1 591 ? -6.832 16.781 39.312 1 96.81 591 GLN A O 1
ATOM 4603 N N . ARG A 1 592 ? -8.961 16.297 39.062 1 96.56 592 ARG A N 1
ATOM 4604 C CA . ARG A 1 592 ? -8.695 14.859 39.094 1 96.56 592 ARG A CA 1
ATOM 4605 C C . ARG A 1 592 ? -7.902 14.422 37.875 1 96.56 592 ARG A C 1
ATOM 4607 O O . ARG A 1 592 ? -7.047 13.539 37.969 1 96.56 592 ARG A O 1
ATOM 4614 N N . ALA A 1 593 ? -8.266 14.969 36.719 1 96.69 593 ALA A N 1
ATOM 4615 C CA . ALA A 1 593 ? -7.504 14.68 35.5 1 96.69 593 ALA A CA 1
ATOM 4616 C C . ALA A 1 593 ? -6.051 15.117 35.656 1 96.69 593 ALA A C 1
ATOM 4618 O O . ALA A 1 593 ? -5.137 14.438 35.188 1 96.69 593 ALA A O 1
ATOM 4619 N N . GLY A 1 594 ? -5.941 16.297 36.375 1 95 594 GLY A N 1
ATOM 4620 C CA . GLY A 1 594 ? -4.605 16.766 36.688 1 95 594 GLY A CA 1
ATOM 4621 C C . GLY A 1 594 ? -3.883 17.391 35.531 1 95 594 GLY A C 1
ATOM 4622 O O . GLY A 1 594 ? -4.453 17.531 34.438 1 95 594 GLY A O 1
ATOM 4623 N N . GLU A 1 595 ? -2.582 17.734 35.844 1 91.94 595 GLU A N 1
ATOM 4624 C CA . GLU A 1 595 ? -1.733 18.297 34.812 1 91.94 595 GLU A CA 1
ATOM 4625 C C . GLU A 1 595 ? -1.521 17.297 33.656 1 91.94 595 GLU A C 1
ATOM 4627 O O . GLU A 1 595 ? -1.128 16.156 33.906 1 91.94 595 GLU A O 1
ATOM 4632 N N . GLY A 1 596 ? -1.896 17.781 32.531 1 92.38 596 GLY A N 1
ATOM 4633 C CA . GLY A 1 596 ? -1.786 16.922 31.359 1 92.38 596 GLY A CA 1
ATOM 4634 C C . GLY A 1 596 ? -3.121 16.359 30.906 1 92.38 596 GLY A C 1
ATOM 4635 O O . GLY A 1 596 ? -3.199 15.688 29.875 1 92.38 596 GLY A O 1
ATOM 4636 N N . GLY A 1 597 ? -4.105 16.641 31.688 1 96.56 597 GLY A N 1
ATOM 4637 C CA . GLY A 1 597 ? -5.438 16.234 31.266 1 96.56 597 GLY A CA 1
ATOM 4638 C C . GLY A 1 597 ? -5.832 16.812 29.922 1 96.56 597 GLY A C 1
ATOM 4639 O O . GLY A 1 597 ? -5.387 17.906 29.547 1 96.56 597 GLY A O 1
ATOM 4640 N N . TYR A 1 598 ? -6.645 16.047 29.172 1 97.44 598 TYR A N 1
ATOM 4641 C CA . TYR A 1 598 ? -7.105 16.516 27.875 1 97.44 598 TYR A CA 1
ATOM 4642 C C . TYR A 1 598 ? -8.492 15.977 27.562 1 97.44 598 TYR A C 1
ATOM 4644 O O . TYR A 1 598 ? -8.992 15.078 28.25 1 97.44 598 TYR A O 1
ATOM 4652 N N . VAL A 1 599 ? -9.133 16.531 26.609 1 97.94 599 VAL A N 1
ATOM 4653 C CA . VAL A 1 599 ? -10.461 16.125 26.156 1 97.94 599 VAL A CA 1
ATOM 4654 C C . VAL A 1 599 ? -10.391 15.57 24.734 1 97.94 599 VAL A C 1
ATOM 4656 O O . VAL A 1 599 ? -9.828 16.203 23.844 1 97.94 599 VAL A O 1
ATOM 4659 N N . LEU A 1 600 ? -10.883 14.344 24.609 1 97.38 600 LEU A N 1
ATOM 4660 C CA . LEU A 1 600 ? -11.117 13.812 23.266 1 97.38 600 LEU A CA 1
ATOM 4661 C C . LEU A 1 600 ? -12.555 14.086 22.812 1 97.38 600 LEU A C 1
ATOM 4663 O O . LEU A 1 600 ? -13.5 13.727 23.516 1 97.38 600 LEU A O 1
ATOM 4667 N N . ILE A 1 601 ? -12.656 14.75 21.703 1 97.69 601 ILE A N 1
ATOM 4668 C CA . ILE A 1 601 ? -13.961 15.031 21.109 1 97.69 601 ILE A CA 1
ATOM 4669 C C . ILE A 1 601 ? -14.258 14.016 20.016 1 97.69 601 ILE A C 1
ATOM 4671 O O . ILE A 1 601 ? -13.523 13.93 19.016 1 97.69 601 ILE A O 1
ATOM 4675 N N . ARG A 1 602 ? -15.375 13.312 20.203 1 96.25 602 ARG A N 1
ATOM 4676 C CA . ARG A 1 602 ? -15.672 12.211 19.297 1 96.25 602 ARG A CA 1
ATOM 4677 C C . ARG A 1 602 ? -17.109 12.305 18.781 1 96.25 602 ARG A C 1
ATOM 4679 O O . ARG A 1 602 ? -18.047 12.492 19.562 1 96.25 602 ARG A O 1
ATOM 4686 N N . ASP A 1 603 ? -17.266 12.289 17.5 1 94.12 603 ASP A N 1
ATOM 4687 C CA . ASP A 1 603 ? -18.562 12.203 16.844 1 94.12 603 ASP A CA 1
ATOM 4688 C C . ASP A 1 603 ? -18.5 11.297 15.617 1 94.12 603 ASP A C 1
ATOM 4690 O O . ASP A 1 603 ? -17.703 11.539 14.703 1 94.12 603 ASP A O 1
ATOM 4694 N N . THR A 1 604 ? -19.312 10.297 15.508 1 88.44 604 THR A N 1
ATOM 4695 C CA . THR A 1 604 ? -19.297 9.383 14.367 1 88.44 604 THR A CA 1
ATOM 4696 C C . THR A 1 604 ? -20.406 9.727 13.383 1 88.44 604 THR A C 1
ATOM 4698 O O . THR A 1 604 ? -20.578 9.047 12.367 1 88.44 604 THR A O 1
ATOM 4701 N N . THR A 1 605 ? -21.141 10.812 13.656 1 87.81 605 THR A N 1
ATOM 4702 C CA . THR A 1 605 ? -22.312 11.117 12.836 1 87.81 605 THR A CA 1
ATOM 4703 C C . THR A 1 605 ? -22.031 12.32 11.938 1 87.81 605 THR A C 1
ATOM 4705 O O . THR A 1 605 ? -22.781 12.57 10.984 1 87.81 605 THR A O 1
ATOM 4708 N N . CYS A 1 606 ? -21.031 13.109 12.344 1 91.81 606 CYS A N 1
ATOM 4709 C CA . CYS A 1 606 ? -20.688 14.266 11.531 1 91.81 606 CYS A CA 1
ATOM 4710 C C . CYS A 1 606 ? -19.234 14.672 11.727 1 91.81 606 CYS A C 1
ATOM 4712 O O . CYS A 1 606 ? -18.594 14.242 12.688 1 91.81 606 CYS A O 1
ATOM 4714 N N . ARG A 1 607 ? -18.797 15.414 10.805 1 93.31 607 ARG A N 1
ATOM 4715 C CA . ARG A 1 607 ? -17.469 16 10.898 1 93.31 607 ARG A CA 1
ATOM 4716 C C . ARG A 1 607 ? -17.547 17.438 11.406 1 93.31 607 ARG A C 1
ATOM 4718 O O . ARG A 1 607 ? -18.188 18.297 10.781 1 93.31 607 ARG A O 1
ATOM 4725 N N . LEU A 1 608 ? -16.938 17.594 12.461 1 95.75 608 LEU A N 1
ATOM 4726 C CA . LEU A 1 608 ? -16.844 18.922 13.047 1 95.75 608 LEU A CA 1
ATOM 4727 C C . LEU A 1 608 ? -15.5 19.562 12.719 1 95.75 608 LEU A C 1
ATOM 4729 O O . LEU A 1 608 ? -14.523 18.859 12.422 1 95.75 608 LEU A O 1
ATOM 4733 N N . PHE A 1 609 ? -15.562 20.844 12.68 1 95.25 609 PHE A N 1
ATOM 4734 C CA . PHE A 1 609 ? -14.359 21.656 12.57 1 95.25 609 PHE A CA 1
ATOM 4735 C C . PHE A 1 609 ? -14.102 22.438 13.852 1 95.25 609 PHE A C 1
ATOM 4737 O O . PHE A 1 609 ? -15.031 22.953 14.469 1 95.25 609 PHE A O 1
ATOM 4744 N N . GLY A 1 610 ? -12.844 22.422 14.297 1 95.25 610 GLY A N 1
ATOM 4745 C CA . GLY A 1 610 ? -12.617 22.969 15.617 1 95.25 610 GLY A CA 1
ATOM 4746 C C . GLY A 1 610 ? -11.453 23.953 15.664 1 95.25 610 GLY A C 1
ATOM 4747 O O . GLY A 1 610 ? -10.516 23.844 14.859 1 95.25 610 GLY A O 1
ATOM 4748 N N . TYR A 1 611 ? -11.562 24.922 16.547 1 97 611 TYR A N 1
ATOM 4749 C CA . TYR A 1 611 ? -10.5 25.828 16.953 1 97 611 TYR A CA 1
ATOM 4750 C C . TYR A 1 611 ? -10.258 25.766 18.453 1 97 611 TYR A C 1
ATOM 4752 O O . TYR A 1 611 ? -11.203 25.672 19.234 1 97 611 TYR A O 1
ATOM 4760 N N . HIS A 1 612 ? -9.031 25.781 18.797 1 96.56 612 HIS A N 1
ATOM 4761 C CA . HIS A 1 612 ? -8.711 25.734 20.219 1 96.56 612 HIS A CA 1
ATOM 4762 C C . HIS A 1 612 ? -7.957 26.984 20.672 1 96.56 612 HIS A C 1
ATOM 4764 O O . HIS A 1 612 ? -7.41 27.703 19.828 1 96.56 612 HIS A O 1
ATOM 4770 N N . GLY A 1 613 ? -7.988 27.25 21.969 1 96 613 GLY A N 1
ATOM 4771 C CA . GLY A 1 613 ? -7.25 28.375 22.531 1 96 613 GLY A CA 1
ATOM 4772 C C . GLY A 1 613 ? -7.133 28.328 24.031 1 96 613 GLY A C 1
ATOM 4773 O O . GLY A 1 613 ? -7.496 27.328 24.656 1 96 613 GLY A O 1
ATOM 4774 N N . ARG A 1 614 ? -6.434 29.312 24.516 1 95.69 614 ARG A N 1
ATOM 4775 C CA . ARG A 1 614 ? -6.297 29.625 25.938 1 95.69 614 ARG A CA 1
ATOM 4776 C C . ARG A 1 614 ? -6.809 31.016 26.25 1 95.69 614 ARG A C 1
ATOM 4778 O O . ARG A 1 614 ? -6.703 31.922 25.422 1 95.69 614 ARG A O 1
ATOM 4785 N N . MET A 1 615 ? -7.414 31.094 27.391 1 93.62 615 MET A N 1
ATOM 4786 C CA . MET A 1 615 ? -7.953 32.406 27.703 1 93.62 615 MET A CA 1
ATOM 4787 C C . MET A 1 615 ? -7.863 32.688 29.188 1 93.62 615 MET A C 1
ATOM 4789 O O . MET A 1 615 ? -8.07 31.812 30.016 1 93.62 615 MET A O 1
ATOM 4793 N N . ILE A 1 616 ? -7.469 33.906 29.516 1 90.69 616 ILE A N 1
ATOM 4794 C CA . ILE A 1 616 ? -7.691 34.531 30.828 1 90.69 616 ILE A CA 1
ATOM 4795 C C . ILE A 1 616 ? -8.828 35.531 30.734 1 90.69 616 ILE A C 1
ATOM 4797 O O . ILE A 1 616 ? -8.617 36.688 30.297 1 90.69 616 ILE A O 1
ATOM 4801 N N . ARG A 1 617 ? -9.914 35.25 31.188 1 78.56 617 ARG A N 1
ATOM 4802 C CA . ARG A 1 617 ? -11.141 36 30.906 1 78.56 617 ARG A CA 1
ATOM 4803 C C . ARG A 1 617 ? -11.086 37.375 31.516 1 78.56 617 ARG A C 1
ATOM 4805 O O . ARG A 1 617 ? -11.406 38.375 30.844 1 78.56 617 ARG A O 1
ATOM 4812 N N . ARG A 1 618 ? -10.703 37.469 32.688 1 79 618 ARG A N 1
ATOM 4813 C CA . ARG A 1 618 ? -10.734 38.719 33.406 1 79 618 ARG A CA 1
ATOM 4814 C C . ARG A 1 618 ? -9.82 39.75 32.75 1 79 618 ARG A C 1
ATOM 4816 O O . ARG A 1 618 ? -10.109 40.969 32.75 1 79 618 ARG A O 1
ATOM 4823 N N . GLU A 1 619 ? -8.805 39.281 32.094 1 80.44 619 GLU A N 1
ATOM 4824 C CA . GLU A 1 619 ? -7.809 40.188 31.516 1 80.44 619 GLU A CA 1
ATOM 4825 C C . GLU A 1 619 ? -8.031 40.344 30.016 1 80.44 619 GLU A C 1
ATOM 4827 O O . GLU A 1 619 ? -7.457 41.25 29.391 1 80.44 619 GLU A O 1
ATOM 4832 N N . GLY A 1 620 ? -8.82 39.531 29.531 1 81.12 620 GLY A N 1
ATOM 4833 C CA . GLY A 1 620 ? -9.117 39.594 28.109 1 81.12 620 GLY A CA 1
ATOM 4834 C C . GLY A 1 620 ? -8.008 39 27.25 1 81.12 620 GLY A C 1
ATOM 4835 O O . GLY A 1 620 ? -7.961 39.25 26.047 1 81.12 620 GLY A O 1
ATOM 4836 N N . ARG A 1 621 ? -7.031 38.281 27.797 1 89.56 621 ARG A N 1
ATOM 4837 C CA . ARG A 1 621 ? -5.984 37.594 27.047 1 89.56 621 ARG A CA 1
ATOM 4838 C C . ARG A 1 621 ? -6.5 36.281 26.469 1 89.56 621 ARG A C 1
ATOM 4840 O O . ARG A 1 621 ? -7.109 35.469 27.172 1 89.56 621 ARG A O 1
ATOM 4847 N N . PHE A 1 622 ? -6.27 36.156 25.125 1 93.06 622 PHE A N 1
ATOM 4848 C CA . PHE A 1 622 ? -6.758 34.938 24.516 1 93.06 622 PHE A CA 1
ATOM 4849 C C . PHE A 1 622 ? -5.883 34.531 23.344 1 93.06 622 PHE A C 1
ATOM 4851 O O . PHE A 1 622 ? -5.059 35.312 22.875 1 93.06 622 PHE A O 1
ATOM 4858 N N . SER A 1 623 ? -5.98 33.344 22.969 1 95.25 623 SER A N 1
ATOM 4859 C CA . SER A 1 623 ? -5.336 32.781 21.781 1 95.25 623 SER A CA 1
ATOM 4860 C C . SER A 1 623 ? -6.285 31.859 21.016 1 95.25 623 SER A C 1
ATOM 4862 O O . SER A 1 623 ? -7.27 31.359 21.578 1 95.25 623 SER A O 1
ATOM 4864 N N . VAL A 1 624 ? -6.012 31.656 19.719 1 95.25 624 VAL A N 1
ATOM 4865 C CA . VAL A 1 624 ? -6.871 30.797 18.906 1 95.25 624 VAL A CA 1
ATOM 4866 C C . VAL A 1 624 ? -6.066 30.203 17.75 1 95.25 624 VAL A C 1
ATOM 4868 O O . VAL A 1 624 ? -5.273 30.891 17.109 1 95.25 624 VAL A O 1
ATOM 4871 N N . ASP A 1 625 ? -6.25 28.953 17.562 1 95.69 625 ASP A N 1
ATOM 4872 C CA . ASP A 1 625 ? -5.719 28.25 16.406 1 95.69 625 ASP A CA 1
ATOM 4873 C C . ASP A 1 625 ? -6.594 27.062 16.031 1 95.69 625 ASP A C 1
ATOM 4875 O O . ASP A 1 625 ? -7.492 26.688 16.797 1 95.69 625 ASP A O 1
ATOM 4879 N N . HIS A 1 626 ? -6.371 26.578 14.891 1 93.31 626 HIS A N 1
ATOM 4880 C CA . HIS A 1 626 ? -7.109 25.406 14.445 1 93.31 626 HIS A CA 1
ATOM 4881 C C . HIS A 1 626 ? -6.77 24.188 15.305 1 93.31 626 HIS A C 1
ATOM 4883 O O . HIS A 1 626 ? -5.676 24.109 15.867 1 93.31 626 HIS A O 1
ATOM 4889 N N . MET A 1 627 ? -7.73 23.234 15.352 1 92.38 627 MET A N 1
ATOM 4890 C CA . MET A 1 627 ? -7.527 22 16.109 1 92.38 627 MET A CA 1
ATOM 4891 C C . MET A 1 627 ? -7.02 20.875 15.203 1 92.38 627 MET A C 1
ATOM 4893 O O . MET A 1 627 ? -7.32 20.859 14.008 1 92.38 627 MET A O 1
ATOM 4897 N N . PHE A 1 628 ? -6.266 20.016 15.828 1 82.62 628 PHE A N 1
ATOM 4898 C CA . PHE A 1 628 ? -5.922 18.812 15.094 1 82.62 628 PHE A CA 1
ATOM 4899 C C . PHE A 1 628 ? -6.695 17.609 15.625 1 82.62 628 PHE A C 1
ATOM 4901 O O . PHE A 1 628 ? -7.273 17.672 16.719 1 82.62 628 PHE A O 1
ATOM 4908 N N . GLY A 1 629 ? -6.766 16.609 14.727 1 79.81 629 GLY A N 1
ATOM 4909 C CA . GLY A 1 629 ? -7.402 15.359 15.109 1 79.81 629 GLY A CA 1
ATOM 4910 C C . GLY A 1 629 ? -6.473 14.164 15.016 1 79.81 629 GLY A C 1
ATOM 4911 O O . GLY A 1 629 ? -5.387 14.258 14.438 1 79.81 629 GLY A O 1
ATOM 4912 N N . PHE A 1 630 ? -6.844 13.055 15.867 1 72.19 630 PHE A N 1
ATOM 4913 C CA . PHE A 1 630 ? -6.125 11.789 15.828 1 72.19 630 PHE A CA 1
ATOM 4914 C C . PHE A 1 630 ? -6.73 10.859 14.781 1 72.19 630 PHE A C 1
ATOM 4916 O O . PHE A 1 630 ? -7.945 10.68 14.734 1 72.19 630 PHE A O 1
ATOM 4923 N N . MET B 1 1 ? -20.531 -16.438 -18.703 1 84.25 1 MET B N 1
ATOM 4924 C CA . MET B 1 1 ? -19.391 -16.031 -17.875 1 84.25 1 MET B CA 1
ATOM 4925 C C . MET B 1 1 ? -19.859 -15.461 -16.547 1 84.25 1 MET B C 1
ATOM 4927 O O . MET B 1 1 ? -20.922 -14.852 -16.469 1 84.25 1 MET B O 1
ATOM 4931 N N . LEU B 1 2 ? -19.031 -15.852 -15.641 1 86.12 2 LEU B N 1
ATOM 4932 C CA . LEU B 1 2 ? -19.328 -15.328 -14.312 1 86.12 2 LEU B CA 1
ATOM 4933 C C . LEU B 1 2 ? -18.844 -13.883 -14.172 1 86.12 2 LEU B C 1
ATOM 4935 O O . LEU B 1 2 ? -17.672 -13.594 -14.438 1 86.12 2 LEU B O 1
ATOM 4939 N N . GLY B 1 3 ? -19.609 -12.938 -13.977 1 83.75 3 GLY B N 1
ATOM 4940 C CA . GLY B 1 3 ? -19.297 -11.523 -13.906 1 83.75 3 GLY B CA 1
ATOM 4941 C C . GLY B 1 3 ? -18.562 -11.133 -12.641 1 83.75 3 GLY B C 1
ATOM 4942 O O . GLY B 1 3 ? -19.031 -10.273 -11.891 1 83.75 3 GLY B O 1
ATOM 4943 N N . ILE B 1 4 ? -17.344 -11.758 -12.375 1 84.88 4 ILE B N 1
ATOM 4944 C CA . ILE B 1 4 ? -16.562 -11.445 -11.188 1 84.88 4 ILE B CA 1
ATOM 4945 C C . ILE B 1 4 ? -15.297 -10.688 -11.578 1 84.88 4 ILE B C 1
ATOM 4947 O O . ILE B 1 4 ? -14.82 -10.82 -12.703 1 84.88 4 ILE B O 1
ATOM 4951 N N . ARG B 1 5 ? -14.875 -9.891 -10.672 1 79.62 5 ARG B N 1
ATOM 4952 C CA . ARG B 1 5 ? -13.602 -9.203 -10.797 1 79.62 5 ARG B CA 1
ATOM 4953 C C . ARG B 1 5 ? -12.578 -9.75 -9.805 1 79.62 5 ARG B C 1
ATOM 4955 O O . ARG B 1 5 ? -12.789 -9.68 -8.594 1 79.62 5 ARG B O 1
ATOM 4962 N N . THR B 1 6 ? -11.562 -10.242 -10.375 1 77.38 6 THR B N 1
ATOM 4963 C CA . THR B 1 6 ? -10.617 -10.906 -9.477 1 77.38 6 THR B CA 1
ATOM 4964 C C . THR B 1 6 ? -9.344 -10.07 -9.32 1 77.38 6 THR B C 1
ATOM 4966 O O . THR B 1 6 ? -8.594 -10.258 -8.359 1 77.38 6 THR B O 1
ATOM 4969 N N . PHE B 1 7 ? -9.062 -9.273 -10.273 1 72.94 7 PHE B N 1
ATOM 4970 C CA . PHE B 1 7 ? -7.812 -8.523 -10.211 1 72.94 7 PHE B CA 1
ATOM 4971 C C . PHE B 1 7 ? -7.992 -7.129 -10.797 1 72.94 7 PHE B C 1
ATOM 4973 O O . PHE B 1 7 ? -8.781 -6.934 -11.727 1 72.94 7 PHE B O 1
ATOM 4980 N N . ASP B 1 8 ? -7.402 -6.176 -10.07 1 63.88 8 ASP B N 1
ATOM 4981 C CA . ASP B 1 8 ? -7.301 -4.809 -10.57 1 63.88 8 ASP B CA 1
ATOM 4982 C C . ASP B 1 8 ? -5.844 -4.348 -10.609 1 63.88 8 ASP B C 1
ATOM 4984 O O . ASP B 1 8 ? -5.098 -4.531 -9.648 1 63.88 8 ASP B O 1
ATOM 4988 N N . PRO B 1 9 ? -5.375 -3.881 -11.781 1 58.75 9 PRO B N 1
ATOM 4989 C CA . PRO B 1 9 ? -3.98 -3.447 -11.883 1 58.75 9 PRO B CA 1
ATOM 4990 C C . PRO B 1 9 ? -3.598 -2.43 -10.812 1 58.75 9 PRO B C 1
ATOM 4992 O O . PRO B 1 9 ? -2.434 -2.361 -10.414 1 58.75 9 PRO B O 1
ATOM 4995 N N . LEU B 1 10 ? -4.629 -1.691 -10.367 1 55.22 10 LEU B N 1
ATOM 4996 C CA . LEU B 1 10 ? -4.32 -0.615 -9.43 1 55.22 10 LEU B CA 1
ATOM 4997 C C . LEU B 1 10 ? -4.328 -1.124 -7.992 1 55.22 10 LEU B C 1
ATOM 4999 O O . LEU B 1 10 ? -3.48 -0.736 -7.184 1 55.22 10 LEU B O 1
ATOM 5003 N N . THR B 1 11 ? -5.211 -2.064 -7.801 1 59.72 11 THR B N 1
ATOM 5004 C CA . THR B 1 11 ? -5.41 -2.424 -6.402 1 59.72 11 THR B CA 1
ATOM 5005 C C . THR B 1 11 ? -4.984 -3.867 -6.148 1 59.72 11 THR B C 1
ATOM 5007 O O . THR B 1 11 ? -4.902 -4.301 -4.996 1 59.72 11 THR B O 1
ATOM 5010 N N . GLY B 1 12 ? -4.684 -4.559 -7.164 1 66.31 12 GLY B N 1
ATOM 5011 C CA . GLY B 1 12 ? -4.32 -5.953 -6.988 1 66.31 12 GLY B CA 1
ATOM 5012 C C . GLY B 1 12 ? -5.52 -6.875 -6.863 1 66.31 12 GLY B C 1
ATOM 5013 O O . GLY B 1 12 ? -6.555 -6.641 -7.492 1 66.31 12 GLY B O 1
ATOM 5014 N N . GLY B 1 13 ? -5.34 -7.887 -6.156 1 75 13 GLY B N 1
ATOM 5015 C CA . GLY B 1 13 ? -6.402 -8.867 -5.977 1 75 13 GLY B CA 1
ATOM 5016 C C . GLY B 1 13 ? -7.629 -8.297 -5.293 1 75 13 GLY B C 1
ATOM 5017 O O . GLY B 1 13 ? -7.512 -7.488 -4.371 1 75 13 GLY B O 1
ATOM 5018 N N . ASN B 1 14 ? -8.727 -8.625 -5.855 1 85.31 14 ASN B N 1
ATOM 5019 C CA . ASN B 1 14 ? -9.992 -8.188 -5.273 1 85.31 14 ASN B CA 1
ATOM 5020 C C . ASN B 1 14 ? -10.383 -9.047 -4.074 1 85.31 14 ASN B C 1
ATOM 5022 O O . ASN B 1 14 ? -10.93 -10.141 -4.238 1 85.31 14 ASN B O 1
ATOM 5026 N N . MET B 1 15 ? -10.211 -8.547 -2.984 1 91.94 15 MET B N 1
ATOM 5027 C CA . MET B 1 15 ? -10.391 -9.328 -1.761 1 91.94 15 MET B CA 1
ATOM 5028 C C . MET B 1 15 ? -11.875 -9.57 -1.485 1 91.94 15 MET B C 1
ATOM 5030 O O . MET B 1 15 ? -12.227 -10.523 -0.789 1 91.94 15 MET B O 1
ATOM 5034 N N . ALA B 1 16 ? -12.703 -8.727 -2.092 1 93.69 16 ALA B N 1
ATOM 5035 C CA . ALA B 1 16 ? -14.133 -8.961 -1.927 1 93.69 16 ALA B CA 1
ATOM 5036 C C . ALA B 1 16 ? -14.547 -10.289 -2.543 1 93.69 16 ALA B C 1
ATOM 5038 O O . ALA B 1 16 ? -15.422 -10.984 -2.014 1 93.69 16 ALA B O 1
ATOM 5039 N N . TYR B 1 17 ? -13.938 -10.648 -3.566 1 94.56 17 TYR B N 1
ATOM 5040 C CA . TYR B 1 17 ? -14.195 -11.945 -4.184 1 94.56 17 TYR B CA 1
ATOM 5041 C C . TYR B 1 17 ? -13.852 -13.086 -3.229 1 94.56 17 TYR B C 1
ATOM 5043 O O . TYR B 1 17 ? -14.672 -13.977 -3.002 1 94.56 17 TYR B O 1
ATOM 5051 N N . LYS B 1 18 ? -12.664 -13.016 -2.686 1 95.12 18 LYS B N 1
ATOM 5052 C CA . LYS B 1 18 ? -12.25 -14.078 -1.774 1 95.12 18 LYS B CA 1
ATOM 5053 C C . LYS B 1 18 ? -13.125 -14.102 -0.525 1 95.12 18 LYS B C 1
ATOM 5055 O O . LYS B 1 18 ? -13.445 -15.172 -0.005 1 95.12 18 LYS B O 1
ATOM 5060 N N . ALA B 1 19 ? -13.477 -12.938 -0.122 1 96.88 19 ALA B N 1
ATOM 5061 C CA . ALA B 1 19 ? -14.305 -12.828 1.076 1 96.88 19 ALA B CA 1
ATOM 5062 C C . ALA B 1 19 ? -15.672 -13.469 0.855 1 96.88 19 ALA B C 1
ATOM 5064 O O . ALA B 1 19 ? -16.188 -14.18 1.728 1 96.88 19 ALA B O 1
ATOM 5065 N N . LEU B 1 20 ? -16.203 -13.266 -0.318 1 97 20 LEU B N 1
ATOM 5066 C CA . LEU B 1 20 ? -17.578 -13.703 -0.58 1 97 20 LEU B CA 1
ATOM 5067 C C . LEU B 1 20 ? -17.609 -15.156 -1.046 1 97 20 LEU B C 1
ATOM 5069 O O . LEU B 1 20 ? -18.641 -15.812 -0.979 1 97 20 LEU B O 1
ATOM 5073 N N . THR B 1 21 ? -16.438 -15.641 -1.532 1 96.5 21 THR B N 1
ATOM 5074 C CA . THR B 1 21 ? -16.453 -16.984 -2.098 1 96.5 21 THR B CA 1
ATOM 5075 C C . THR B 1 21 ? -15.938 -18 -1.082 1 96.5 21 THR B C 1
ATOM 5077 O O . THR B 1 21 ? -15.953 -19.203 -1.338 1 96.5 21 THR B O 1
ATOM 5080 N N . HIS B 1 22 ? -15.438 -17.484 0.075 1 97.75 22 HIS B N 1
ATOM 5081 C CA . HIS B 1 22 ? -15.18 -18.438 1.148 1 97.75 22 HIS B CA 1
ATOM 5082 C C . HIS B 1 22 ? -16.406 -19.297 1.424 1 97.75 22 HIS B C 1
ATOM 5084 O O . HIS B 1 22 ? -17.516 -18.781 1.538 1 97.75 22 HIS B O 1
ATOM 5090 N N . PRO B 1 23 ? -16.234 -20.594 1.607 1 98.25 23 PRO B N 1
ATOM 5091 C CA . PRO B 1 23 ? -17.406 -21.469 1.727 1 98.25 23 PRO B CA 1
ATOM 5092 C C . PRO B 1 23 ? -18.359 -21.047 2.846 1 98.25 23 PRO B C 1
ATOM 5094 O O . PRO B 1 23 ? -19.578 -21.047 2.66 1 98.25 23 PRO B O 1
ATOM 5097 N N . LEU B 1 24 ? -17.844 -20.641 3.943 1 98.38 24 LEU B N 1
ATOM 5098 C CA . LEU B 1 24 ? -18.672 -20.203 5.059 1 98.38 24 LEU B CA 1
ATOM 5099 C C . LEU B 1 24 ? -19.406 -18.906 4.711 1 98.38 24 LEU B C 1
ATOM 5101 O O . LEU B 1 24 ? -20.578 -18.75 5.047 1 98.38 24 LEU B O 1
ATOM 5105 N N . ALA B 1 25 ? -18.734 -18 4.125 1 98.44 25 ALA B N 1
ATOM 5106 C CA . ALA B 1 25 ? -19.344 -16.734 3.725 1 98.44 25 ALA B CA 1
ATOM 5107 C C . ALA B 1 25 ? -20.406 -16.953 2.645 1 98.44 25 ALA B C 1
ATOM 5109 O O . ALA B 1 25 ? -21.438 -16.281 2.637 1 98.44 25 ALA B O 1
ATOM 5110 N N . ALA B 1 26 ? -20.109 -17.859 1.735 1 98.25 26 ALA B N 1
ATOM 5111 C CA . ALA B 1 26 ? -21.047 -18.141 0.654 1 98.25 26 ALA B CA 1
ATOM 5112 C C . ALA B 1 26 ? -22.375 -18.672 1.203 1 98.25 26 ALA B C 1
ATOM 5114 O O . ALA B 1 26 ? -23.438 -18.344 0.672 1 98.25 26 ALA B O 1
ATOM 5115 N N . GLU B 1 27 ? -22.297 -19.484 2.209 1 97.94 27 GLU B N 1
ATOM 5116 C CA . GLU B 1 27 ? -23.516 -19.969 2.859 1 97.94 27 GLU B CA 1
ATOM 5117 C C . GLU B 1 27 ? -24.312 -18.828 3.447 1 97.94 27 GLU B C 1
ATOM 5119 O O . GLU B 1 27 ? -25.547 -18.766 3.281 1 97.94 27 GLU B O 1
ATOM 5124 N N . LYS B 1 28 ? -23.641 -17.984 4.062 1 98.31 28 LYS B N 1
ATOM 5125 C CA . LYS B 1 28 ? -24.297 -16.828 4.66 1 98.31 28 LYS B CA 1
ATOM 5126 C C . LYS B 1 28 ? -24.844 -15.891 3.588 1 98.31 28 LYS B C 1
ATOM 5128 O O . LYS B 1 28 ? -25.875 -15.25 3.781 1 98.31 28 LYS B O 1
ATOM 5133 N N . LEU B 1 29 ? -24.141 -15.789 2.521 1 98.31 29 LEU B N 1
ATOM 5134 C CA . LEU B 1 29 ? -24.594 -14.977 1.402 1 98.31 29 LEU B CA 1
ATOM 5135 C C . LEU B 1 29 ? -25.906 -15.516 0.827 1 98.31 29 LEU B C 1
ATOM 5137 O O . LEU B 1 29 ? -26.781 -14.742 0.436 1 98.31 29 LEU B O 1
ATOM 5141 N N . ALA B 1 30 ? -26 -16.797 0.77 1 97.94 30 ALA B N 1
ATOM 5142 C CA . ALA B 1 30 ? -27.234 -17.438 0.306 1 97.94 30 ALA B CA 1
ATOM 5143 C C . ALA B 1 30 ? -28.406 -17.062 1.208 1 97.94 30 ALA B C 1
ATOM 5145 O O . ALA B 1 30 ? -29.5 -16.75 0.723 1 97.94 30 ALA B O 1
ATOM 5146 N N . GLU B 1 31 ? -28.156 -17.109 2.484 1 98 31 GLU B N 1
ATOM 5147 C CA . GLU B 1 31 ? -29.188 -16.703 3.432 1 98 31 GLU B CA 1
ATOM 5148 C C . GLU B 1 31 ? -29.594 -15.25 3.229 1 98 31 GLU B C 1
ATOM 5150 O O . GLU B 1 31 ? -30.781 -14.922 3.26 1 98 31 GLU B O 1
ATOM 5155 N N . LEU B 1 32 ? -28.609 -14.477 3.062 1 98.06 32 LEU B N 1
ATOM 5156 C CA . LEU B 1 32 ? -28.875 -13.062 2.82 1 98.06 32 LEU B CA 1
ATOM 5157 C C . LEU B 1 32 ? -29.688 -12.867 1.547 1 98.06 32 LEU B C 1
ATOM 5159 O O . LEU B 1 32 ? -30.641 -12.078 1.525 1 98.06 32 LEU B O 1
ATOM 5163 N N . ALA B 1 33 ? -29.312 -13.602 0.517 1 97.88 33 ALA B N 1
ATOM 5164 C CA . ALA B 1 33 ? -30.031 -13.523 -0.752 1 97.88 33 ALA B CA 1
ATOM 5165 C C . ALA B 1 33 ? -31.5 -13.883 -0.575 1 97.88 33 ALA B C 1
ATOM 5167 O O . ALA B 1 33 ? -32.375 -13.195 -1.101 1 97.88 33 ALA B O 1
ATOM 5168 N N . ASP B 1 34 ? -31.75 -14.906 0.162 1 97.62 34 ASP B N 1
ATOM 5169 C CA . ASP B 1 34 ? -33.125 -15.328 0.425 1 97.62 34 ASP B CA 1
ATOM 5170 C C . ASP B 1 34 ? -33.906 -14.219 1.122 1 97.62 34 ASP B C 1
ATOM 5172 O O . ASP B 1 34 ? -35.062 -13.969 0.783 1 97.62 34 ASP B O 1
ATOM 5176 N N . ARG B 1 35 ? -33.25 -13.562 2.055 1 97 35 ARG B N 1
ATOM 5177 C CA . ARG B 1 35 ? -33.906 -12.477 2.777 1 97 35 ARG B CA 1
ATOM 5178 C C . ARG B 1 35 ? -34.188 -11.297 1.848 1 97 35 ARG B C 1
ATOM 5180 O O . ARG B 1 35 ? -35.281 -10.695 1.921 1 97 35 ARG B O 1
ATOM 5187 N N . LEU B 1 36 ? -33.281 -11.023 1.009 1 97.44 36 LEU B N 1
ATOM 5188 C CA . LEU B 1 36 ? -33.438 -9.922 0.07 1 97.44 36 LEU B CA 1
ATOM 5189 C C . LEU B 1 36 ? -34.594 -10.195 -0.9 1 97.44 36 LEU B C 1
ATOM 5191 O O . LEU B 1 36 ? -35.375 -9.305 -1.204 1 97.44 36 LEU B O 1
ATOM 5195 N N . VAL B 1 37 ? -34.656 -11.422 -1.359 1 97.12 37 VAL B N 1
ATOM 5196 C CA . VAL B 1 37 ? -35.719 -11.812 -2.283 1 97.12 37 VAL B CA 1
ATOM 5197 C C . VAL B 1 37 ? -37.062 -11.727 -1.577 1 97.12 37 VAL B C 1
ATOM 5199 O O . VAL B 1 37 ? -38.031 -11.203 -2.133 1 97.12 37 VAL B O 1
ATOM 5202 N N . ALA B 1 38 ? -37.125 -12.234 -0.39 1 95.94 38 ALA B N 1
ATOM 5203 C CA . ALA B 1 38 ? -38.344 -12.305 0.37 1 95.94 38 ALA B CA 1
ATOM 5204 C C . ALA B 1 38 ? -38.906 -10.906 0.656 1 95.94 38 ALA B C 1
ATOM 5206 O O . ALA B 1 38 ? -40.125 -10.711 0.732 1 95.94 38 ALA B O 1
ATOM 5207 N N . ASN B 1 39 ? -38.094 -9.93 0.722 1 93.81 39 ASN B N 1
ATOM 5208 C CA . ASN B 1 39 ? -38.5 -8.586 1.134 1 93.81 39 ASN B CA 1
ATOM 5209 C C . ASN B 1 39 ? -38.969 -7.75 -0.052 1 93.81 39 ASN B C 1
ATOM 5211 O O . ASN B 1 39 ? -39.594 -6.719 0.129 1 93.81 39 ASN B O 1
ATOM 5215 N N . GLY B 1 40 ? -38.625 -8.203 -1.296 1 94.5 40 GLY B N 1
ATOM 5216 C CA . GLY B 1 40 ? -39.031 -7.441 -2.463 1 94.5 40 GLY B CA 1
ATOM 5217 C C . GLY B 1 40 ? -37.875 -6.77 -3.174 1 94.5 40 GLY B C 1
ATOM 5218 O O . GLY B 1 40 ? -36.75 -7.234 -3.096 1 94.5 40 GLY B O 1
ATOM 5219 N N . PRO B 1 41 ? -38.188 -5.75 -3.957 1 96.44 41 PRO B N 1
ATOM 5220 C CA . PRO B 1 41 ? -37.125 -5.078 -4.719 1 96.44 41 PRO B CA 1
ATOM 5221 C C . PRO B 1 41 ? -36.094 -4.438 -3.82 1 96.44 41 PRO B C 1
ATOM 5223 O O . PRO B 1 41 ? -36.406 -3.932 -2.744 1 96.44 41 PRO B O 1
ATOM 5226 N N . VAL B 1 42 ? -34.875 -4.469 -4.328 1 98 42 VAL B N 1
ATOM 5227 C CA . VAL B 1 42 ? -33.75 -4.07 -3.494 1 98 42 VAL B CA 1
ATOM 5228 C C . VAL B 1 42 ? -33.031 -2.887 -4.133 1 98 42 VAL B C 1
ATOM 5230 O O . VAL B 1 42 ? -32.688 -2.92 -5.32 1 98 42 VAL B O 1
ATOM 5233 N N . ALA B 1 43 ? -32.844 -1.805 -3.43 1 98.19 43 ALA B N 1
ATOM 5234 C CA . ALA B 1 43 ? -31.891 -0.762 -3.812 1 98.19 43 ALA B CA 1
ATOM 5235 C C . ALA B 1 43 ? -30.469 -1.131 -3.391 1 98.19 43 ALA B C 1
ATOM 5237 O O . ALA B 1 43 ? -30.219 -1.43 -2.221 1 98.19 43 ALA B O 1
ATOM 5238 N N . VAL B 1 44 ? -29.531 -1.123 -4.32 1 98.38 44 VAL B N 1
ATOM 5239 C CA . VAL B 1 44 ? -28.172 -1.523 -4.02 1 98.38 44 VAL B CA 1
ATOM 5240 C C . VAL B 1 44 ? -27.266 -0.289 -3.955 1 98.38 44 VAL B C 1
ATOM 5242 O O . VAL B 1 44 ? -27.266 0.535 -4.875 1 98.38 44 VAL B O 1
ATOM 5245 N N . TYR B 1 45 ? -26.609 -0.128 -2.844 1 97.88 45 TYR B N 1
ATOM 5246 C CA . TYR B 1 45 ? -25.578 0.886 -2.701 1 97.88 45 TYR B CA 1
ATOM 5247 C C . TYR B 1 45 ? -24.188 0.256 -2.742 1 97.88 45 TYR B C 1
ATOM 5249 O O . TYR B 1 45 ? -23.859 -0.588 -1.906 1 97.88 45 TYR B O 1
ATOM 5257 N N . ASP B 1 46 ? -23.328 0.709 -3.66 1 95.81 46 ASP B N 1
ATOM 5258 C CA . ASP B 1 46 ? -22.016 0.11 -3.877 1 95.81 46 ASP B CA 1
ATOM 5259 C C . ASP B 1 46 ? -20.906 1.105 -3.57 1 95.81 46 ASP B C 1
ATOM 5261 O O . ASP B 1 46 ? -20.359 1.746 -4.477 1 95.81 46 ASP B O 1
ATOM 5265 N N . PRO B 1 47 ? -20.469 1.132 -2.348 1 93.38 47 PRO B N 1
ATOM 5266 C CA . PRO B 1 47 ? -19.438 2.107 -1.993 1 93.38 47 PRO B CA 1
ATOM 5267 C C . PRO B 1 47 ? -18.047 1.693 -2.465 1 93.38 47 PRO B C 1
ATOM 5269 O O . PRO B 1 47 ? -17.125 2.516 -2.49 1 93.38 47 PRO B O 1
ATOM 5272 N N . HIS B 1 48 ? -17.828 0.368 -2.887 1 89.62 48 HIS B N 1
ATOM 5273 C CA . HIS B 1 48 ? -16.484 -0.142 -3.131 1 89.62 48 HIS B CA 1
ATOM 5274 C C . HIS B 1 48 ? -16.312 -0.602 -4.578 1 89.62 48 HIS B C 1
ATOM 5276 O O . HIS B 1 48 ? -15.25 -1.077 -4.965 1 89.62 48 HIS B O 1
ATOM 5282 N N . GLY B 1 49 ? -17.328 -0.544 -5.332 1 89.06 49 GLY B N 1
ATOM 5283 C CA . GLY B 1 49 ? -17.266 -0.991 -6.715 1 89.06 49 GLY B CA 1
ATOM 5284 C C . GLY B 1 49 ? -17.25 -2.502 -6.852 1 89.06 49 GLY B C 1
ATOM 5285 O O . GLY B 1 49 ? -16.531 -3.043 -7.691 1 89.06 49 GLY B O 1
ATOM 5286 N N . ILE B 1 50 ? -18.031 -3.215 -6.016 1 93.12 50 ILE B N 1
ATOM 5287 C CA . ILE B 1 50 ? -17.969 -4.672 -6.043 1 93.12 50 ILE B CA 1
ATOM 5288 C C . ILE B 1 50 ? -19.312 -5.246 -6.457 1 93.12 50 ILE B C 1
ATOM 5290 O O . ILE B 1 50 ? -19.562 -6.445 -6.309 1 93.12 50 ILE B O 1
ATOM 5294 N N . VAL B 1 51 ? -20.172 -4.484 -7.023 1 95.44 51 VAL B N 1
ATOM 5295 C CA . VAL B 1 51 ? -21.562 -4.875 -7.285 1 95.44 51 VAL B CA 1
ATOM 5296 C C . VAL B 1 51 ? -21.594 -6.004 -8.312 1 95.44 51 VAL B C 1
ATOM 5298 O O . VAL B 1 51 ? -22.391 -6.941 -8.188 1 95.44 51 VAL B O 1
ATOM 5301 N N . GLU B 1 52 ? -20.797 -5.934 -9.289 1 93.19 52 GLU B N 1
ATOM 5302 C CA . GLU B 1 52 ? -20.781 -6.98 -10.305 1 93.19 52 GLU B CA 1
ATOM 5303 C C . GLU B 1 52 ? -20.422 -8.336 -9.695 1 93.19 52 GLU B C 1
ATOM 5305 O O . GLU B 1 52 ? -21.078 -9.336 -9.961 1 93.19 52 GLU B O 1
ATOM 5310 N N . THR B 1 53 ? -19.422 -8.312 -8.898 1 94.12 53 THR B N 1
ATOM 5311 C CA . THR B 1 53 ? -19 -9.531 -8.227 1 94.12 53 THR B CA 1
ATOM 5312 C C . THR B 1 53 ? -20.062 -10.023 -7.254 1 94.12 53 THR B C 1
ATOM 5314 O O . THR B 1 53 ? -20.406 -11.203 -7.242 1 94.12 53 THR B O 1
ATOM 5317 N N . ALA B 1 54 ? -20.594 -9.086 -6.5 1 95.94 54 ALA B N 1
ATOM 5318 C CA . ALA B 1 54 ? -21.594 -9.445 -5.496 1 95.94 54 ALA B CA 1
ATOM 5319 C C . ALA B 1 54 ? -22.828 -10.062 -6.148 1 95.94 54 ALA B C 1
ATOM 5321 O O . ALA B 1 54 ? -23.312 -11.109 -5.719 1 95.94 54 ALA B O 1
ATOM 5322 N N . LEU B 1 55 ? -23.312 -9.438 -7.184 1 95.88 55 LEU B N 1
ATOM 5323 C CA . LEU B 1 55 ? -24.5 -9.93 -7.867 1 95.88 55 LEU B CA 1
ATOM 5324 C C . LEU B 1 55 ? -24.234 -11.273 -8.539 1 95.88 55 LEU B C 1
ATOM 5326 O O . LEU B 1 55 ? -25.094 -12.164 -8.523 1 95.88 55 LEU B O 1
ATOM 5330 N N . ALA B 1 56 ? -23.047 -11.367 -9.07 1 94.88 56 ALA B N 1
ATOM 5331 C CA . ALA B 1 56 ? -22.688 -12.594 -9.781 1 94.88 56 ALA B CA 1
ATOM 5332 C C . ALA B 1 56 ? -22.625 -13.781 -8.82 1 94.88 56 ALA B C 1
ATOM 5334 O O . ALA B 1 56 ? -22.844 -14.922 -9.227 1 94.88 56 ALA B O 1
ATOM 5335 N N . LEU B 1 57 ? -22.375 -13.547 -7.551 1 96.5 57 LEU B N 1
ATOM 5336 C CA . LEU B 1 57 ? -22.141 -14.625 -6.59 1 96.5 57 LEU B CA 1
ATOM 5337 C C . LEU B 1 57 ? -23.422 -14.969 -5.836 1 96.5 57 LEU B C 1
ATOM 5339 O O . LEU B 1 57 ? -23.422 -15.867 -4.996 1 96.5 57 LEU B O 1
ATOM 5343 N N . LEU B 1 58 ? -24.516 -14.258 -6.141 1 96.69 58 LEU B N 1
ATOM 5344 C CA . LEU B 1 58 ? -25.781 -14.594 -5.512 1 96.69 58 LEU B CA 1
ATOM 5345 C C . LEU B 1 58 ? -26.359 -15.883 -6.102 1 96.69 58 LEU B C 1
ATOM 5347 O O . LEU B 1 58 ? -26.453 -16.016 -7.32 1 96.69 58 LEU B O 1
ATOM 5351 N N . PRO B 1 59 ? -26.781 -16.781 -5.199 1 94.44 59 PRO B N 1
ATOM 5352 C CA . PRO B 1 59 ? -27.359 -18.031 -5.703 1 94.44 59 PRO B CA 1
ATOM 5353 C C . PRO B 1 59 ? -28.75 -17.828 -6.316 1 94.44 59 PRO B C 1
ATOM 5355 O O . PRO B 1 59 ? -29.203 -18.672 -7.086 1 94.44 59 PRO B O 1
ATOM 5358 N N . VAL B 1 60 ? -29.422 -16.797 -5.867 1 95 60 VAL B N 1
ATOM 5359 C CA . VAL B 1 60 ? -30.719 -16.438 -6.43 1 95 60 VAL B CA 1
ATOM 5360 C C . VAL B 1 60 ? -30.688 -14.992 -6.891 1 95 60 VAL B C 1
ATOM 5362 O O . VAL B 1 60 ? -30.031 -14.148 -6.277 1 95 60 VAL B O 1
ATOM 5365 N N . SER B 1 61 ? -31.359 -14.766 -7.941 1 92.75 61 SER B N 1
ATOM 5366 C CA . SER B 1 61 ? -31.406 -13.406 -8.461 1 92.75 61 SER B CA 1
ATOM 5367 C C . SER B 1 61 ? -32.312 -12.516 -7.613 1 92.75 61 SER B C 1
ATOM 5369 O O . SER B 1 61 ? -33.375 -12.945 -7.188 1 92.75 61 SER B O 1
ATOM 5371 N N . ILE B 1 62 ? -31.844 -11.422 -7.418 1 96.38 62 ILE B N 1
ATOM 5372 C CA . ILE B 1 62 ? -32.656 -10.453 -6.691 1 96.38 62 ILE B CA 1
ATOM 5373 C C . ILE B 1 62 ? -33.188 -9.406 -7.664 1 96.38 62 ILE B C 1
ATOM 5375 O O . ILE B 1 62 ? -32.625 -9.18 -8.727 1 96.38 62 ILE B O 1
ATOM 5379 N N . ARG B 1 63 ? -34.406 -8.781 -7.293 1 95.94 63 ARG B N 1
ATOM 5380 C CA . ARG B 1 63 ? -34.969 -7.672 -8.078 1 95.94 63 ARG B CA 1
ATOM 5381 C C . ARG B 1 63 ? -34.344 -6.344 -7.641 1 95.94 63 ARG B C 1
ATOM 5383 O O . ARG B 1 63 ? -34.656 -5.836 -6.562 1 95.94 63 ARG B O 1
ATOM 5390 N N . VAL B 1 64 ? -33.469 -5.867 -8.523 1 97 64 VAL B N 1
ATOM 5391 C CA . VAL B 1 64 ? -32.781 -4.617 -8.203 1 97 64 VAL B CA 1
ATOM 5392 C C . VAL B 1 64 ? -33.625 -3.432 -8.672 1 97 64 VAL B C 1
ATOM 5394 O O . VAL B 1 64 ? -33.875 -3.295 -9.867 1 97 64 VAL B O 1
ATOM 5397 N N . ALA B 1 65 ? -34 -2.633 -7.75 1 96.38 65 ALA B N 1
ATOM 5398 C CA . ALA B 1 65 ? -34.812 -1.454 -8.039 1 96.38 65 ALA B CA 1
ATOM 5399 C C . ALA B 1 65 ? -33.938 -0.293 -8.516 1 96.38 65 ALA B C 1
ATOM 5401 O O . ALA B 1 65 ? -34.406 0.588 -9.242 1 96.38 65 ALA B O 1
ATOM 5402 N N . GLY B 1 66 ? -32.719 -0.302 -8.109 1 97.25 66 GLY B N 1
ATOM 5403 C CA . GLY B 1 66 ? -31.766 0.739 -8.477 1 97.25 66 GLY B CA 1
ATOM 5404 C C . GLY B 1 66 ? -30.375 0.496 -7.93 1 97.25 66 GLY B C 1
ATOM 5405 O O . GLY B 1 66 ? -30.203 -0.19 -6.918 1 97.25 66 GLY B O 1
ATOM 5406 N N . LEU B 1 67 ? -29.422 0.992 -8.648 1 98.12 67 LEU B N 1
ATOM 5407 C CA . LEU B 1 67 ? -28.016 0.963 -8.234 1 98.12 67 LEU B CA 1
ATOM 5408 C C . LEU B 1 67 ? -27.516 2.365 -7.902 1 98.12 67 LEU B C 1
ATOM 5410 O O . LEU B 1 67 ? -27.625 3.279 -8.727 1 98.12 67 LEU B O 1
ATOM 5414 N N . TYR B 1 68 ? -26.953 2.473 -6.715 1 98 68 TYR B N 1
ATOM 5415 C CA . TYR B 1 68 ? -26.609 3.803 -6.219 1 98 68 TYR B CA 1
ATOM 5416 C C . TYR B 1 68 ? -25.125 3.918 -5.926 1 98 68 TYR B C 1
ATOM 5418 O O . TYR B 1 68 ? -24.484 2.939 -5.523 1 98 68 TYR B O 1
ATOM 5426 N N . THR B 1 69 ? -24.562 5.094 -6.113 1 97.06 69 THR B N 1
ATOM 5427 C CA . THR B 1 69 ? -23.172 5.422 -5.832 1 97.06 69 THR B CA 1
ATOM 5428 C C . THR B 1 69 ? -23.062 6.801 -5.191 1 97.06 69 THR B C 1
ATOM 5430 O O . THR B 1 69 ? -23.891 7.672 -5.434 1 97.06 69 THR B O 1
ATOM 5433 N N . HIS B 1 70 ? -22.062 6.906 -4.316 1 96.44 70 HIS B N 1
ATOM 5434 C CA . HIS B 1 70 ? -21.781 8.227 -3.754 1 96.44 70 HIS B CA 1
ATOM 5435 C C . HIS B 1 70 ? -20.75 8.977 -4.59 1 96.44 70 HIS B C 1
ATOM 5437 O O . HIS B 1 70 ? -20.531 10.172 -4.375 1 96.44 70 HIS B O 1
ATOM 5443 N N . ASP B 1 71 ? -20.109 8.312 -5.535 1 96.19 71 ASP B N 1
ATOM 5444 C CA . ASP B 1 71 ? -19.141 8.953 -6.41 1 96.19 71 ASP B CA 1
ATOM 5445 C C . ASP B 1 71 ? -19.828 9.727 -7.527 1 96.19 71 ASP B C 1
ATOM 5447 O O . ASP B 1 71 ? -20.344 9.133 -8.469 1 96.19 71 ASP B O 1
ATOM 5451 N N . SER B 1 72 ? -19.75 10.992 -7.473 1 96.62 72 SER B N 1
ATOM 5452 C CA . SER B 1 72 ? -20.484 11.844 -8.414 1 96.62 72 SER B CA 1
ATOM 5453 C C . SER B 1 72 ? -20.016 11.609 -9.844 1 96.62 72 SER B C 1
ATOM 5455 O O . SER B 1 72 ? -20.797 11.789 -10.789 1 96.62 72 SER B O 1
ATOM 5457 N N . LEU B 1 73 ? -18.797 11.195 -10.023 1 95.5 73 LEU B N 1
ATOM 5458 C CA . LEU B 1 73 ? -18.25 10.984 -11.359 1 95.5 73 LEU B CA 1
ATOM 5459 C C . LEU B 1 73 ? -18.781 9.695 -11.969 1 95.5 73 LEU B C 1
ATOM 5461 O O . LEU B 1 73 ? -18.703 9.5 -13.188 1 95.5 73 LEU B O 1
ATOM 5465 N N . GLN B 1 74 ? -19.344 8.812 -11.164 1 96.19 74 GLN B N 1
ATOM 5466 C CA . GLN B 1 74 ? -19.859 7.539 -11.641 1 96.19 74 GLN B CA 1
ATOM 5467 C C . GLN B 1 74 ? -21.359 7.633 -11.938 1 96.19 74 GLN B C 1
ATOM 5469 O O . GLN B 1 74 ? -21.938 6.742 -12.57 1 96.19 74 GLN B O 1
ATOM 5474 N N . VAL B 1 75 ? -21.984 8.68 -11.531 1 96.88 75 VAL B N 1
ATOM 5475 C CA . VAL B 1 75 ? -23.422 8.852 -11.742 1 96.88 75 VAL B CA 1
ATOM 5476 C C . VAL B 1 75 ? -23.703 8.898 -13.242 1 96.88 75 VAL B C 1
ATOM 5478 O O . VAL B 1 75 ? -23.047 9.617 -13.992 1 96.88 75 VAL B O 1
ATOM 5481 N N . GLY B 1 76 ? -24.641 8.055 -13.703 1 96.75 76 GLY B N 1
ATOM 5482 C CA . GLY B 1 76 ? -25.031 8.023 -15.109 1 96.75 76 GLY B CA 1
ATOM 5483 C C . GLY B 1 76 ? -24.297 6.965 -15.906 1 96.75 76 GLY B C 1
ATOM 5484 O O . GLY B 1 76 ? -24.703 6.617 -17.016 1 96.75 76 GLY B O 1
ATOM 5485 N N . GLN B 1 77 ? -23.25 6.473 -15.391 1 96.56 77 GLN B N 1
ATOM 5486 C CA . GLN B 1 77 ? -22.5 5.438 -16.078 1 96.56 77 GLN B CA 1
ATOM 5487 C C . GLN B 1 77 ? -23.172 4.074 -15.938 1 96.56 77 GLN B C 1
ATOM 5489 O O . GLN B 1 77 ? -23.953 3.854 -15.008 1 96.56 77 GLN B O 1
ATOM 5494 N N . SER B 1 78 ? -22.891 3.256 -16.891 1 95.94 78 SER B N 1
ATOM 5495 C CA . SER B 1 78 ? -23.438 1.901 -16.875 1 95.94 78 SER B CA 1
ATOM 5496 C C . SER B 1 78 ? -22.594 0.972 -16.016 1 95.94 78 SER B C 1
ATOM 5498 O O . SER B 1 78 ? -21.359 1.024 -16.062 1 95.94 78 SER B O 1
ATOM 5500 N N . CYS B 1 79 ? -23.25 0.177 -15.18 1 93.12 79 CYS B N 1
ATOM 5501 C CA . CYS B 1 79 ? -22.625 -0.834 -14.328 1 93.12 79 CYS B CA 1
ATOM 5502 C C . CYS B 1 79 ? -23.578 -2.012 -14.109 1 93.12 79 CYS B C 1
ATOM 5504 O O . CYS B 1 79 ? -24.719 -1.827 -13.695 1 93.12 79 CYS B O 1
ATOM 5506 N N . ALA B 1 80 ? -23.094 -3.182 -14.352 1 91.5 80 ALA B N 1
ATOM 5507 C CA . ALA B 1 80 ? -23.891 -4.398 -14.195 1 91.5 80 ALA B CA 1
ATOM 5508 C C . ALA B 1 80 ? -25.203 -4.297 -14.961 1 91.5 80 ALA B C 1
ATOM 5510 O O . ALA B 1 80 ? -26.25 -4.703 -14.461 1 91.5 80 ALA B O 1
ATOM 5511 N N . GLY B 1 81 ? -25.156 -3.631 -16.109 1 91.38 81 GLY B N 1
ATOM 5512 C CA . GLY B 1 81 ? -26.328 -3.523 -16.984 1 91.38 81 GLY B CA 1
ATOM 5513 C C . GLY B 1 81 ? -27.297 -2.455 -16.531 1 91.38 81 GLY B C 1
ATOM 5514 O O . GLY B 1 81 ? -28.391 -2.332 -17.109 1 91.38 81 GLY B O 1
ATOM 5515 N N . MET B 1 82 ? -26.953 -1.683 -15.492 1 95.19 82 MET B N 1
ATOM 5516 C CA . MET B 1 82 ? -27.828 -0.638 -14.953 1 95.19 82 MET B CA 1
ATOM 5517 C C . MET B 1 82 ? -27.109 0.711 -14.953 1 95.19 82 MET B C 1
ATOM 5519 O O . MET B 1 82 ? -25.891 0.77 -14.992 1 95.19 82 MET B O 1
ATOM 5523 N N . VAL B 1 83 ? -27.891 1.736 -14.906 1 97.06 83 VAL B N 1
ATOM 5524 C CA . VAL B 1 83 ? -27.344 3.082 -14.789 1 97.06 83 VAL B CA 1
ATOM 5525 C C . VAL B 1 83 ? -27.188 3.447 -13.312 1 97.06 83 VAL B C 1
ATOM 5527 O O . VAL B 1 83 ? -28.125 3.34 -12.531 1 97.06 83 VAL B O 1
ATOM 5530 N N . MET B 1 84 ? -26.062 3.852 -12.953 1 97.75 84 MET B N 1
ATOM 5531 C CA . MET B 1 84 ? -25.812 4.211 -11.562 1 97.75 84 MET B CA 1
ATOM 5532 C C . MET B 1 84 ? -26.5 5.516 -11.195 1 97.75 84 MET B C 1
ATOM 5534 O O . MET B 1 84 ? -26.406 6.504 -11.922 1 97.75 84 MET B O 1
ATOM 5538 N N . GLN B 1 85 ? -27.203 5.531 -10.148 1 97.69 85 GLN B N 1
ATOM 5539 C CA . GLN B 1 85 ? -27.922 6.684 -9.617 1 97.69 85 GLN B CA 1
ATOM 5540 C C . GLN B 1 85 ? -27.188 7.293 -8.43 1 97.69 85 GLN B C 1
ATOM 5542 O O . GLN B 1 85 ? -26.406 6.613 -7.758 1 97.69 85 GLN B O 1
ATOM 5547 N N . PRO B 1 86 ? -27.359 8.594 -8.219 1 97.19 86 PRO B N 1
ATOM 5548 C CA . PRO B 1 86 ? -26.719 9.195 -7.043 1 97.19 86 PRO B CA 1
ATOM 5549 C C . PRO B 1 86 ? -27.344 8.719 -5.727 1 97.19 86 PRO B C 1
ATOM 5551 O O . PRO B 1 86 ? -28.562 8.555 -5.633 1 97.19 86 PRO B O 1
ATOM 5554 N N . LEU B 1 87 ? -26.547 8.539 -4.746 1 96.75 87 LEU B N 1
ATOM 5555 C CA . LEU B 1 87 ? -26.969 8.008 -3.451 1 96.75 87 LEU B CA 1
ATOM 5556 C C . LEU B 1 87 ? -28.016 8.922 -2.809 1 96.75 87 LEU B C 1
ATOM 5558 O O . LEU B 1 87 ? -28.906 8.445 -2.098 1 96.75 87 LEU B O 1
ATOM 5562 N N . VAL B 1 88 ? -28.016 10.219 -3.068 1 94.12 88 VAL B N 1
ATOM 5563 C CA . VAL B 1 88 ? -28.922 11.188 -2.473 1 94.12 88 VAL B CA 1
ATOM 5564 C C . VAL B 1 88 ? -30.359 10.875 -2.906 1 94.12 88 VAL B C 1
ATOM 5566 O O . VAL B 1 88 ? -31.312 11.273 -2.242 1 94.12 88 VAL B O 1
ATOM 5569 N N . ASP B 1 89 ? -30.562 10.188 -4.004 1 95.38 89 ASP B N 1
ATOM 5570 C CA . ASP B 1 89 ? -31.891 9.875 -4.523 1 95.38 89 ASP B CA 1
ATOM 5571 C C . ASP B 1 89 ? -32.438 8.586 -3.92 1 95.38 89 ASP B C 1
ATOM 5573 O O . ASP B 1 89 ? -33.531 8.148 -4.254 1 95.38 89 ASP B O 1
ATOM 5577 N N . LEU B 1 90 ? -31.688 7.992 -3.072 1 96.56 90 LEU B N 1
ATOM 5578 C CA . LEU B 1 90 ? -32.094 6.734 -2.457 1 96.56 90 LEU B CA 1
ATOM 5579 C C . LEU B 1 90 ? -33.438 6.895 -1.725 1 96.56 90 LEU B C 1
ATOM 5581 O O . LEU B 1 90 ? -34.25 5.969 -1.694 1 96.56 90 LEU B O 1
ATOM 5585 N N . THR B 1 91 ? -33.656 8.062 -1.184 1 92.94 91 THR B N 1
ATOM 5586 C CA . THR B 1 91 ? -34.875 8.344 -0.419 1 92.94 91 THR B CA 1
ATOM 5587 C C . THR B 1 91 ? -36.125 8.164 -1.287 1 92.94 91 THR B C 1
ATOM 5589 O O . THR B 1 91 ? -37.219 7.887 -0.775 1 92.94 91 THR B O 1
ATOM 5592 N N . GLN B 1 92 ? -35.969 8.289 -2.523 1 93.25 92 GLN B N 1
ATOM 5593 C CA . GLN B 1 92 ? -37.094 8.242 -3.449 1 93.25 92 GLN B CA 1
ATOM 5594 C C . GLN B 1 92 ? -37.281 6.828 -3.994 1 93.25 92 GLN B C 1
ATOM 5596 O O . GLN B 1 92 ? -38.219 6.586 -4.785 1 93.25 92 GLN B O 1
ATOM 5601 N N . SER B 1 93 ? -36.438 5.965 -3.574 1 95.12 93 SER B N 1
ATOM 5602 C CA . SER B 1 93 ? -36.5 4.602 -4.098 1 95.12 93 SER B CA 1
ATOM 5603 C C . SER B 1 93 ? -37.781 3.896 -3.637 1 95.12 93 SER B C 1
ATOM 5605 O O . SER B 1 93 ? -38.25 4.125 -2.521 1 95.12 93 SER B O 1
ATOM 5607 N N . GLU B 1 94 ? -38.281 3.117 -4.516 1 92.31 94 GLU B N 1
ATOM 5608 C CA . GLU B 1 94 ? -39.469 2.311 -4.18 1 92.31 94 GLU B CA 1
ATOM 5609 C C . GLU B 1 94 ? -39.062 0.913 -3.723 1 92.31 94 GLU B C 1
ATOM 5611 O O . GLU B 1 94 ? -39.906 0.008 -3.662 1 92.31 94 GLU B O 1
ATOM 5616 N N . ALA B 1 95 ? -37.844 0.762 -3.348 1 95.88 95 ALA B N 1
ATOM 5617 C CA . ALA B 1 95 ? -37.312 -0.534 -2.916 1 95.88 95 ALA B CA 1
ATOM 5618 C C . ALA B 1 95 ? -37.875 -0.92 -1.549 1 95.88 95 ALA B C 1
ATOM 5620 O O . ALA B 1 95 ? -38.25 -0.053 -0.757 1 95.88 95 ALA B O 1
ATOM 5621 N N . ALA B 1 96 ? -37.969 -2.15 -1.321 1 95.69 96 ALA B N 1
ATOM 5622 C CA . ALA B 1 96 ? -38.438 -2.68 -0.037 1 95.69 96 ALA B CA 1
ATOM 5623 C C . ALA B 1 96 ? -37.281 -2.762 0.959 1 95.69 96 ALA B C 1
ATOM 5625 O O . ALA B 1 96 ? -37.5 -2.725 2.172 1 95.69 96 ALA B O 1
ATOM 5626 N N . SER B 1 97 ? -36.125 -2.918 0.403 1 96.81 97 SER B N 1
ATOM 5627 C CA . SER B 1 97 ? -34.906 -2.965 1.228 1 96.81 97 SER B CA 1
ATOM 5628 C C . SER B 1 97 ? -33.75 -2.289 0.53 1 96.81 97 SER B C 1
ATOM 5630 O O . SER B 1 97 ? -33.75 -2.102 -0.688 1 96.81 97 SER B O 1
ATOM 5632 N N . VAL B 1 98 ? -32.812 -1.864 1.324 1 98.12 98 VAL B N 1
ATOM 5633 C CA . VAL B 1 98 ? -31.547 -1.341 0.837 1 98.12 98 VAL B CA 1
ATOM 5634 C C . VAL B 1 98 ? -30.422 -2.324 1.163 1 98.12 98 VAL B C 1
ATOM 5636 O O . VAL B 1 98 ? -30.328 -2.814 2.291 1 98.12 98 VAL B O 1
ATOM 5639 N N . TRP B 1 99 ? -29.641 -2.697 0.188 1 98.44 99 TRP B N 1
ATOM 5640 C CA . TRP B 1 99 ? -28.469 -3.549 0.354 1 98.44 99 TRP B CA 1
ATOM 5641 C C . TRP B 1 99 ? -27.188 -2.768 0.086 1 98.44 99 TRP B C 1
ATOM 5643 O O . TRP B 1 99 ? -26.844 -2.518 -1.069 1 98.44 99 TRP B O 1
ATOM 5653 N N . ALA B 1 100 ? -26.516 -2.326 1.187 1 98.25 100 ALA B N 1
ATOM 5654 C CA . ALA B 1 100 ? -25.219 -1.666 1.066 1 98.25 100 ALA B CA 1
ATOM 5655 C C . ALA B 1 100 ? -24.078 -2.688 1.012 1 98.25 100 ALA B C 1
ATOM 5657 O O . ALA B 1 100 ? -23.922 -3.498 1.928 1 98.25 100 ALA B O 1
ATOM 5658 N N . LEU B 1 101 ? -23.297 -2.615 -0.023 1 97.31 101 LEU B N 1
ATOM 5659 C CA . LEU B 1 101 ? -22.234 -3.6 -0.251 1 97.31 101 LEU B CA 1
ATOM 5660 C C . LEU B 1 101 ? -20.984 -3.248 0.544 1 97.31 101 LEU B C 1
ATOM 5662 O O . LEU B 1 101 ? -19.938 -2.945 -0.037 1 97.31 101 LEU B O 1
ATOM 5666 N N . ASP B 1 102 ? -21.141 -3.324 1.81 1 96 102 ASP B N 1
ATOM 5667 C CA . ASP B 1 102 ? -20.062 -3.092 2.771 1 96 102 ASP B CA 1
ATOM 5668 C C . ASP B 1 102 ? -20.109 -4.105 3.912 1 96 102 ASP B C 1
ATOM 5670 O O . ASP B 1 102 ? -21.203 -4.547 4.305 1 96 102 ASP B O 1
ATOM 5674 N N . PHE B 1 103 ? -18.953 -4.336 4.477 1 96.88 103 PHE B N 1
ATOM 5675 C CA . PHE B 1 103 ? -18.875 -5.395 5.48 1 96.88 103 PHE B CA 1
ATOM 5676 C C . PHE B 1 103 ? -19.047 -4.82 6.883 1 96.88 103 PHE B C 1
ATOM 5678 O O . PHE B 1 103 ? -18.953 -5.555 7.871 1 96.88 103 PHE B O 1
ATOM 5685 N N . SER B 1 104 ? -19.25 -3.555 7 1 93.38 104 SER B N 1
ATOM 5686 C CA . SER B 1 104 ? -19.547 -2.914 8.281 1 93.38 104 SER B CA 1
ATOM 5687 C C . SER B 1 104 ? -20.969 -2.357 8.312 1 93.38 104 SER B C 1
ATOM 5689 O O . SER B 1 104 ? -21.266 -1.355 7.656 1 93.38 104 SER B O 1
ATOM 5691 N N . HIS B 1 105 ? -21.781 -2.961 9.078 1 95 105 HIS B N 1
ATOM 5692 C CA . HIS B 1 105 ? -23.172 -2.529 9.18 1 95 105 HIS B CA 1
ATOM 5693 C C . HIS B 1 105 ? -23.281 -1.175 9.867 1 95 105 HIS B C 1
ATOM 5695 O O . HIS B 1 105 ? -24.031 -0.301 9.414 1 95 105 HIS B O 1
ATOM 5701 N N . ALA B 1 106 ? -22.516 -0.958 10.898 1 89.5 106 ALA B N 1
ATOM 5702 C CA . ALA B 1 106 ? -22.594 0.258 11.703 1 89.5 106 ALA B CA 1
ATOM 5703 C C . ALA B 1 106 ? -22.219 1.487 10.883 1 89.5 106 ALA B C 1
ATOM 5705 O O . ALA B 1 106 ? -22.859 2.531 10.977 1 89.5 106 ALA B O 1
ATOM 5706 N N . ILE B 1 107 ? -21.203 1.349 10.117 1 87.5 107 ILE B N 1
ATOM 5707 C CA . ILE B 1 107 ? -20.75 2.463 9.289 1 87.5 107 ILE B CA 1
ATOM 5708 C C . ILE B 1 107 ? -21.844 2.824 8.273 1 87.5 107 ILE B C 1
ATOM 5710 O O . ILE B 1 107 ? -22.156 4 8.086 1 87.5 107 ILE B O 1
ATOM 5714 N N . MET B 1 108 ? -22.422 1.821 7.668 1 93.62 108 MET B N 1
ATOM 5715 C CA . MET B 1 108 ? -23.453 2.064 6.66 1 93.62 108 MET B CA 1
ATOM 5716 C C . MET B 1 108 ? -24.734 2.613 7.297 1 93.62 108 MET B C 1
ATOM 5718 O O . MET B 1 108 ? -25.391 3.473 6.723 1 93.62 108 MET B O 1
ATOM 5722 N N . GLU B 1 109 ? -25.016 2.068 8.422 1 91.88 109 GLU B N 1
ATOM 5723 C CA . GLU B 1 109 ? -26.188 2.572 9.133 1 91.88 109 GLU B CA 1
ATOM 5724 C C . GLU B 1 109 ? -26.047 4.062 9.438 1 91.88 109 GLU B C 1
ATOM 5726 O O . GLU B 1 109 ? -27 4.832 9.234 1 91.88 109 GLU B O 1
ATOM 5731 N N . SER B 1 110 ? -24.922 4.418 9.898 1 86.69 110 SER B N 1
ATOM 5732 C CA . SER B 1 110 ? -24.672 5.82 10.219 1 86.69 110 SER B CA 1
ATOM 5733 C C . SER B 1 110 ? -24.703 6.684 8.961 1 86.69 110 SER B C 1
ATOM 5735 O O . SER B 1 110 ? -25.328 7.746 8.945 1 86.69 110 SER B O 1
ATOM 5737 N N . ARG B 1 111 ? -24.094 6.215 7.953 1 88.56 111 ARG B N 1
ATOM 5738 C CA . ARG B 1 111 ? -23.969 6.969 6.711 1 88.56 111 ARG B CA 1
ATOM 5739 C C . ARG B 1 111 ? -25.328 7.137 6.027 1 88.56 111 ARG B C 1
ATOM 5741 O O . ARG B 1 111 ? -25.594 8.18 5.438 1 88.56 111 ARG B O 1
ATOM 5748 N N . LEU B 1 112 ? -26.219 6.082 6.164 1 92.88 112 LEU B N 1
ATOM 5749 C CA . LEU B 1 112 ? -27.453 6.062 5.395 1 92.88 112 LEU B CA 1
ATOM 5750 C C . LEU B 1 112 ? -28.641 6.457 6.27 1 92.88 112 LEU B C 1
ATOM 5752 O O . LEU B 1 112 ? -29.797 6.418 5.82 1 92.88 112 LEU B O 1
ATOM 5756 N N . SER B 1 113 ? -28.516 6.727 7.512 1 85.25 113 SER B N 1
ATOM 5757 C CA . SER B 1 113 ? -29.578 6.996 8.477 1 85.25 113 SER B CA 1
ATOM 5758 C C . SER B 1 113 ? -30.578 7.996 7.918 1 85.25 113 SER B C 1
ATOM 5760 O O . SER B 1 113 ? -31.797 7.805 8.055 1 85.25 113 SER B O 1
ATOM 5762 N N . GLY B 1 114 ? -30.219 8.977 7.27 1 85.94 114 GLY B N 1
ATOM 5763 C CA . GLY B 1 114 ? -31.141 9.984 6.758 1 85.94 114 GLY B CA 1
ATOM 5764 C C . GLY B 1 114 ? -31.547 9.75 5.316 1 85.94 114 GLY B C 1
ATOM 5765 O O . GLY B 1 114 ? -32.344 10.516 4.758 1 85.94 114 GLY B O 1
ATOM 5766 N N . LEU B 1 115 ? -31.156 8.609 4.785 1 92.19 115 LEU B N 1
ATOM 5767 C CA . LEU B 1 115 ? -31.375 8.406 3.355 1 92.19 115 LEU B CA 1
ATOM 5768 C C . LEU B 1 115 ? -32.219 7.168 3.105 1 92.19 115 LEU B C 1
ATOM 5770 O O . LEU B 1 115 ? -32.719 6.961 1.991 1 92.19 115 LEU B O 1
ATOM 5774 N N . LEU B 1 116 ? -32.406 6.379 4.125 1 94.19 116 LEU B N 1
ATOM 5775 C CA . LEU B 1 116 ? -33.188 5.156 3.943 1 94.19 116 LEU B CA 1
ATOM 5776 C C . LEU B 1 116 ? -34.656 5.477 3.689 1 94.19 116 LEU B C 1
ATOM 5778 O O . LEU B 1 116 ? -35.25 6.266 4.418 1 94.19 116 LEU B O 1
ATOM 5782 N N . PRO B 1 117 ? -35.156 4.906 2.648 1 91.81 117 PRO B N 1
ATOM 5783 C CA . PRO B 1 117 ? -36.594 5.086 2.473 1 91.81 117 PRO B CA 1
ATOM 5784 C C . PRO B 1 117 ? -37.406 4.609 3.678 1 91.81 117 PRO B C 1
ATOM 5786 O O . PRO B 1 117 ? -36.969 3.701 4.395 1 91.81 117 PRO B O 1
ATOM 5789 N N . GLU B 1 118 ? -38.562 5.238 3.891 1 87.81 118 GLU B N 1
ATOM 5790 C CA . GLU B 1 118 ? -39.406 4.914 5.043 1 87.81 118 GLU B CA 1
ATOM 5791 C C . GLU B 1 118 ? -39.75 3.432 5.059 1 87.81 118 GLU B C 1
ATOM 5793 O O . GLU B 1 118 ? -40.219 2.889 4.055 1 87.81 118 GLU B O 1
ATOM 5798 N N . GLY B 1 119 ? -39.5 2.816 6.113 1 86.19 119 GLY B N 1
ATOM 5799 C CA . GLY B 1 119 ? -39.906 1.431 6.305 1 86.19 119 GLY B CA 1
ATOM 5800 C C . GLY B 1 119 ? -38.938 0.444 5.664 1 86.19 119 GLY B C 1
ATOM 5801 O O . GLY B 1 119 ? -39.125 -0.77 5.766 1 86.19 119 GLY B O 1
ATOM 5802 N N . CYS B 1 120 ? -37.938 0.932 5.059 1 91.75 120 CYS B N 1
ATOM 5803 C CA . CYS B 1 120 ? -37 0.057 4.344 1 91.75 120 CYS B CA 1
ATOM 5804 C C . CYS B 1 120 ? -35.969 -0.519 5.285 1 91.75 120 CYS B C 1
ATOM 5806 O O . CYS B 1 120 ? -35.406 0.202 6.117 1 91.75 120 CYS B O 1
ATOM 5808 N N . ALA B 1 121 ? -35.781 -1.784 5.188 1 93.25 121 ALA B N 1
ATOM 5809 C CA . ALA B 1 121 ? -34.75 -2.441 5.969 1 93.25 121 ALA B CA 1
ATOM 5810 C C . ALA B 1 121 ? -33.375 -2.283 5.309 1 93.25 121 ALA B C 1
ATOM 5812 O O . ALA B 1 121 ? -33.281 -2.305 4.082 1 93.25 121 ALA B O 1
ATOM 5813 N N . LEU B 1 122 ? -32.344 -2.08 6.148 1 97.12 122 LEU B N 1
ATOM 5814 C CA . LEU B 1 122 ? -30.969 -2.002 5.66 1 97.12 122 LEU B CA 1
ATOM 5815 C C . LEU B 1 122 ? -30.25 -3.336 5.832 1 97.12 122 LEU B C 1
ATOM 5817 O O . LEU B 1 122 ? -30.188 -3.879 6.941 1 97.12 122 LEU B O 1
ATOM 5821 N N . HIS B 1 123 ? -29.766 -3.873 4.77 1 97.81 123 HIS B N 1
ATOM 5822 C CA . HIS B 1 123 ? -28.891 -5.043 4.781 1 97.81 123 HIS B CA 1
ATOM 5823 C C . HIS B 1 123 ? -27.484 -4.688 4.336 1 97.81 123 HIS B C 1
ATOM 5825 O O . HIS B 1 123 ? -27.297 -3.746 3.561 1 97.81 123 HIS B O 1
ATOM 5831 N N . THR B 1 124 ? -26.531 -5.281 4.883 1 98.12 124 THR B N 1
ATOM 5832 C CA . THR B 1 124 ? -25.141 -5.145 4.469 1 98.12 124 THR B CA 1
ATOM 5833 C C . THR B 1 124 ? -24.484 -6.516 4.324 1 98.12 124 THR B C 1
ATOM 5835 O O . THR B 1 124 ? -25.125 -7.543 4.52 1 98.12 124 THR B O 1
ATOM 5838 N N . LEU B 1 125 ? -23.188 -6.504 4.004 1 98.31 125 LEU B N 1
ATOM 5839 C CA . LEU B 1 125 ? -22.438 -7.746 3.887 1 98.31 125 LEU B CA 1
ATOM 5840 C C . LEU B 1 125 ? -21.875 -8.172 5.242 1 98.31 125 LEU B C 1
ATOM 5842 O O . LEU B 1 125 ? -21.188 -9.195 5.34 1 98.31 125 LEU B O 1
ATOM 5846 N N . ALA B 1 126 ? -22.234 -7.422 6.258 1 97.94 126 ALA B N 1
ATOM 5847 C CA . ALA B 1 126 ? -21.75 -7.746 7.598 1 97.94 126 ALA B CA 1
ATOM 5848 C C . ALA B 1 126 ? -22.172 -9.148 8.008 1 97.94 126 ALA B C 1
ATOM 5850 O O . ALA B 1 126 ? -21.438 -9.859 8.703 1 97.94 126 ALA B O 1
ATOM 5851 N N . SER B 1 127 ? -23.359 -9.492 7.617 1 97.5 127 SER B N 1
ATOM 5852 C CA . SER B 1 127 ? -23.906 -10.789 8 1 97.5 127 SER B CA 1
ATOM 5853 C C . SER B 1 127 ? -23.172 -11.93 7.316 1 97.5 127 SER B C 1
ATOM 5855 O O . SER B 1 127 ? -23.312 -13.094 7.699 1 97.5 127 SER B O 1
ATOM 5857 N N . THR B 1 128 ? -22.344 -11.641 6.293 1 98.31 128 THR B N 1
ATOM 5858 C CA . THR B 1 128 ? -21.656 -12.68 5.543 1 98.31 128 THR B CA 1
ATOM 5859 C C . THR B 1 128 ? -20.219 -12.844 6.035 1 98.31 128 THR B C 1
ATOM 5861 O O . THR B 1 128 ? -19.484 -13.711 5.566 1 98.31 128 THR B O 1
ATOM 5864 N N . ARG B 1 129 ? -19.781 -12.016 6.98 1 98 129 ARG B N 1
ATOM 5865 C CA . ARG B 1 129 ? -18.406 -12.008 7.457 1 98 129 ARG B CA 1
ATOM 5866 C C . ARG B 1 129 ? -18.031 -13.352 8.07 1 98 129 ARG B C 1
ATOM 5868 O O . ARG B 1 129 ? -18.875 -14.031 8.656 1 98 129 ARG B O 1
ATOM 5875 N N . LEU B 1 130 ? -16.766 -13.688 7.938 1 98.25 130 LEU B N 1
ATOM 5876 C CA . LEU B 1 130 ? -16.203 -14.789 8.703 1 98.25 130 LEU B CA 1
ATOM 5877 C C . LEU B 1 130 ? -16.109 -14.438 10.18 1 98.25 130 LEU B C 1
ATOM 5879 O O . LEU B 1 130 ? -16.062 -13.258 10.539 1 98.25 130 LEU B O 1
ATOM 5883 N N . PRO B 1 131 ? -16.141 -15.477 11.062 1 96.81 131 PRO B N 1
ATOM 5884 C CA . PRO B 1 131 ? -15.891 -15.203 12.477 1 96.81 131 PRO B CA 1
ATOM 5885 C C . PRO B 1 131 ? -14.547 -14.523 12.711 1 96.81 131 PRO B C 1
ATOM 5887 O O . PRO B 1 131 ? -13.57 -14.82 12.023 1 96.81 131 PRO B O 1
ATOM 5890 N N . ASP B 1 132 ? -14.453 -13.617 13.727 1 95.5 132 ASP B N 1
ATOM 5891 C CA . ASP B 1 132 ? -13.25 -12.859 14.039 1 95.5 132 ASP B CA 1
ATOM 5892 C C . ASP B 1 132 ? -12.078 -13.789 14.328 1 95.5 132 ASP B C 1
ATOM 5894 O O . ASP B 1 132 ? -10.922 -13.453 14.039 1 95.5 132 ASP B O 1
ATOM 5898 N N . SER B 1 133 ? -12.359 -14.938 14.852 1 95.12 133 SER B N 1
ATOM 5899 C CA . SER B 1 133 ? -11.32 -15.898 15.219 1 95.12 133 SER B CA 1
ATOM 5900 C C . SER B 1 133 ? -10.594 -16.422 13.977 1 95.12 133 SER B C 1
ATOM 5902 O O . SER B 1 133 ? -9.523 -17.016 14.086 1 95.12 133 SER B O 1
ATOM 5904 N N . MET B 1 134 ? -11.164 -16.188 12.805 1 96.88 134 MET B N 1
ATOM 5905 C CA . MET B 1 134 ? -10.562 -16.703 11.578 1 96.88 134 MET B CA 1
ATOM 5906 C C . MET B 1 134 ? -9.719 -15.641 10.891 1 96.88 134 MET B C 1
ATOM 5908 O O . MET B 1 134 ? -9.07 -15.914 9.875 1 96.88 134 MET B O 1
ATOM 5912 N N . LEU B 1 135 ? -9.742 -14.43 11.422 1 96.31 135 LEU B N 1
ATOM 5913 C CA . LEU B 1 135 ? -9.07 -13.312 10.773 1 96.31 135 LEU B CA 1
ATOM 5914 C C . LEU B 1 135 ? -7.629 -13.188 11.258 1 96.31 135 LEU B C 1
ATOM 5916 O O . LEU B 1 135 ? -7.367 -13.211 12.461 1 96.31 135 LEU B O 1
ATOM 5920 N N . SER B 1 136 ? -6.742 -13.047 10.328 1 94.31 136 SER B N 1
ATOM 5921 C CA . SER B 1 136 ? -5.348 -12.789 10.664 1 94.31 136 SER B CA 1
ATOM 5922 C C . SER B 1 136 ? -5.141 -11.344 11.102 1 94.31 136 SER B C 1
ATOM 5924 O O . SER B 1 136 ? -4.289 -11.062 11.945 1 94.31 136 SER B O 1
ATOM 5926 N N . VAL B 1 137 ? -5.867 -10.422 10.508 1 90.69 137 VAL B N 1
ATOM 5927 C CA . VAL B 1 137 ? -5.855 -9 10.836 1 90.69 137 VAL B CA 1
ATOM 5928 C C . VAL B 1 137 ? -7.242 -8.57 11.305 1 90.69 137 VAL B C 1
ATOM 5930 O O . VAL B 1 137 ? -8.18 -8.492 10.508 1 90.69 137 VAL B O 1
ATOM 5933 N N . ALA B 1 138 ? -7.359 -8.219 12.516 1 86.75 138 ALA B N 1
ATOM 5934 C CA . ALA B 1 138 ? -8.656 -8.023 13.156 1 86.75 138 ALA B CA 1
ATOM 5935 C C . ALA B 1 138 ? -9.305 -6.719 12.695 1 86.75 138 ALA B C 1
ATOM 5937 O O . ALA B 1 138 ? -10.523 -6.66 12.508 1 86.75 138 ALA B O 1
ATOM 5938 N N . HIS B 1 139 ? -8.641 -5.574 12.438 1 82.31 139 HIS B N 1
ATOM 5939 C CA . HIS B 1 139 ? -9.227 -4.246 12.328 1 82.31 139 HIS B CA 1
ATOM 5940 C C . HIS B 1 139 ? -9.539 -3.9 10.875 1 82.31 139 HIS B C 1
ATOM 5942 O O . HIS B 1 139 ? -10.227 -2.91 10.602 1 82.31 139 HIS B O 1
ATOM 5948 N N . THR B 1 140 ? -9.18 -4.762 9.977 1 87.69 140 THR B N 1
ATOM 5949 C CA . THR B 1 140 ? -9.422 -4.562 8.547 1 87.69 140 THR B CA 1
ATOM 5950 C C . THR B 1 140 ? -9.906 -5.852 7.895 1 87.69 140 THR B C 1
ATOM 5952 O O . THR B 1 140 ? -9.102 -6.688 7.48 1 87.69 140 THR B O 1
ATOM 5955 N N . TYR B 1 141 ? -11.234 -5.965 7.719 1 94.31 141 TYR B N 1
ATOM 5956 C CA . TYR B 1 141 ? -11.812 -7.238 7.301 1 94.31 141 TYR B CA 1
ATOM 5957 C C . TYR B 1 141 ? -11.273 -7.66 5.941 1 94.31 141 TYR B C 1
ATOM 5959 O O . TYR B 1 141 ? -10.961 -8.836 5.727 1 94.31 141 TYR B O 1
ATOM 5967 N N . LEU B 1 142 ? -11.109 -6.73 4.988 1 93.5 142 LEU B N 1
ATOM 5968 C CA . LEU B 1 142 ? -10.711 -7.082 3.629 1 93.5 142 LEU B CA 1
ATOM 5969 C C . LEU B 1 142 ? -9.195 -7.059 3.482 1 93.5 142 LEU B C 1
ATOM 5971 O O . LEU B 1 142 ? -8.68 -6.977 2.367 1 93.5 142 LEU B O 1
ATOM 5975 N N . ASP B 1 143 ? -8.492 -7.078 4.613 1 92.25 143 ASP B N 1
ATOM 5976 C CA . ASP B 1 143 ? -7.047 -7.273 4.516 1 92.25 143 ASP B CA 1
ATOM 5977 C C . ASP B 1 143 ? -6.715 -8.578 3.791 1 92.25 143 ASP B C 1
ATOM 5979 O O . ASP B 1 143 ? -7.301 -9.625 4.086 1 92.25 143 ASP B O 1
ATOM 5983 N N . PRO B 1 144 ? -5.766 -8.547 2.889 1 92.69 144 PRO B N 1
ATOM 5984 C CA . PRO B 1 144 ? -5.445 -9.766 2.137 1 92.69 144 PRO B CA 1
ATOM 5985 C C . PRO B 1 144 ? -5.051 -10.93 3.039 1 92.69 144 PRO B C 1
ATOM 5987 O O . PRO B 1 144 ? -5.367 -12.086 2.734 1 92.69 144 PRO B O 1
ATOM 5990 N N . LEU B 1 145 ? -4.453 -10.711 4.176 1 94.56 145 LEU B N 1
ATOM 5991 C CA . LEU B 1 145 ? -3.988 -11.758 5.078 1 94.56 145 LEU B CA 1
ATOM 5992 C C . LEU B 1 145 ? -5.164 -12.523 5.676 1 94.56 145 LEU B C 1
ATOM 5994 O O . LEU B 1 145 ? -4.996 -13.625 6.195 1 94.56 145 LEU B O 1
ATOM 5998 N N . ASN B 1 146 ? -6.305 -11.93 5.598 1 96.75 146 ASN B N 1
ATOM 5999 C CA . ASN B 1 146 ? -7.484 -12.594 6.141 1 96.75 146 ASN B CA 1
ATOM 6000 C C . ASN B 1 146 ? -8.016 -13.664 5.184 1 96.75 146 ASN B C 1
ATOM 6002 O O . ASN B 1 146 ? -8.852 -14.484 5.562 1 96.75 146 ASN B O 1
ATOM 6006 N N . PHE B 1 147 ? -7.434 -13.656 3.967 1 96.12 147 PHE B N 1
ATOM 6007 C CA . PHE B 1 147 ? -8.016 -14.531 2.957 1 96.12 147 PHE B CA 1
ATOM 6008 C C . PHE B 1 147 ? -6.926 -15.266 2.188 1 96.12 147 PHE B C 1
ATOM 6010 O O . PHE B 1 147 ? -6.934 -15.297 0.956 1 96.12 147 PHE B O 1
ATOM 6017 N N . GLY B 1 148 ? -5.93 -15.805 2.953 1 95.44 148 GLY B N 1
ATOM 6018 C CA . GLY B 1 148 ? -4.988 -16.75 2.375 1 95.44 148 GLY B CA 1
ATOM 6019 C C . GLY B 1 148 ? -5.613 -18.094 2.059 1 95.44 148 GLY B C 1
ATOM 6020 O O . GLY B 1 148 ? -5.512 -19.031 2.852 1 95.44 148 GLY B O 1
ATOM 6021 N N . THR B 1 149 ? -6.172 -18.125 0.85 1 96.19 149 THR B N 1
ATOM 6022 C CA . THR B 1 149 ? -6.945 -19.312 0.512 1 96.19 149 THR B CA 1
ATOM 6023 C C . THR B 1 149 ? -6.402 -19.969 -0.754 1 96.19 149 THR B C 1
ATOM 6025 O O . THR B 1 149 ? -5.691 -19.328 -1.536 1 96.19 149 THR B O 1
ATOM 6028 N N . ASN B 1 150 ? -6.707 -21.234 -0.906 1 96.5 150 ASN B N 1
ATOM 6029 C CA . ASN B 1 150 ? -6.426 -22.016 -2.107 1 96.5 150 ASN B CA 1
ATOM 6030 C C . ASN B 1 150 ? -7.316 -23.25 -2.197 1 96.5 150 ASN B C 1
ATOM 6032 O O . ASN B 1 150 ? -8.047 -23.562 -1.256 1 96.5 150 ASN B O 1
ATOM 6036 N N . LEU B 1 151 ? -7.355 -23.812 -3.414 1 96.44 151 LEU B N 1
ATOM 6037 C CA . LEU B 1 151 ? -8.055 -25.062 -3.688 1 96.44 151 LEU B CA 1
ATOM 6038 C C . LEU B 1 151 ? -7.094 -26.125 -4.23 1 96.44 151 LEU B C 1
ATOM 6040 O O . LEU B 1 151 ? -6.195 -25.797 -5.016 1 96.44 151 LEU B O 1
ATOM 6044 N N . ALA B 1 152 ? -7.312 -27.344 -3.777 1 96.31 152 ALA B N 1
ATOM 6045 C CA . ALA B 1 152 ? -6.5 -28.453 -4.293 1 96.31 152 ALA B CA 1
ATOM 6046 C C . ALA B 1 152 ? -7.383 -29.578 -4.82 1 96.31 152 ALA B C 1
ATOM 6048 O O . ALA B 1 152 ? -8.383 -29.938 -4.191 1 96.31 152 ALA B O 1
ATOM 6049 N N . PHE B 1 153 ? -7.039 -30.062 -6.02 1 96.88 153 PHE B N 1
ATOM 6050 C CA . PHE B 1 153 ? -7.59 -31.344 -6.441 1 96.88 153 PHE B CA 1
ATOM 6051 C C . PHE B 1 153 ? -7.234 -32.438 -5.445 1 96.88 153 PHE B C 1
ATOM 6053 O O . PHE B 1 153 ? -6.059 -32.656 -5.148 1 96.88 153 PHE B O 1
ATOM 6060 N N . PHE B 1 154 ? -8.242 -33.156 -4.941 1 98.06 154 PHE B N 1
ATOM 6061 C CA . PHE B 1 154 ? -7.996 -34.094 -3.852 1 98.06 154 PHE B CA 1
ATOM 6062 C C . PHE B 1 154 ? -8.797 -35.375 -4.043 1 98.06 154 PHE B C 1
ATOM 6064 O O . PHE B 1 154 ? -10.016 -35.312 -4.262 1 98.06 154 PHE B O 1
ATOM 6071 N N . ARG B 1 155 ? -8.141 -36.5 -4.023 1 97.94 155 ARG B N 1
ATOM 6072 C CA . ARG B 1 155 ? -8.836 -37.75 -4.289 1 97.94 155 ARG B CA 1
ATOM 6073 C C . ARG B 1 155 ? -8.219 -38.875 -3.488 1 97.94 155 ARG B C 1
ATOM 6075 O O . ARG B 1 155 ? -7.039 -38.844 -3.152 1 97.94 155 ARG B O 1
ATOM 6082 N N . ASP B 1 156 ? -9.031 -39.812 -3.068 1 98.31 156 ASP B N 1
ATOM 6083 C CA . ASP B 1 156 ? -8.68 -41.094 -2.465 1 98.31 156 ASP B CA 1
ATOM 6084 C C . ASP B 1 156 ? -9.648 -42.188 -2.908 1 98.31 156 ASP B C 1
ATOM 6086 O O . ASP B 1 156 ? -10.758 -42.281 -2.389 1 98.31 156 ASP B O 1
ATOM 6090 N N . THR B 1 157 ? -9.188 -42.938 -3.824 1 97.31 157 THR B N 1
ATOM 6091 C CA . THR B 1 157 ? -9.969 -44.031 -4.398 1 97.31 157 THR B CA 1
ATOM 6092 C C . THR B 1 157 ? -9.18 -45.344 -4.348 1 97.31 157 THR B C 1
ATOM 6094 O O . THR B 1 157 ? -8.07 -45.375 -3.801 1 97.31 157 THR B O 1
ATOM 6097 N N . ALA B 1 158 ? -9.766 -46.344 -4.922 1 95.62 158 ALA B N 1
ATOM 6098 C CA . ALA B 1 158 ? -9.078 -47.625 -4.984 1 95.62 158 ALA B CA 1
ATOM 6099 C C . ALA B 1 158 ? -7.84 -47.531 -5.875 1 95.62 158 ALA B C 1
ATOM 6101 O O . ALA B 1 158 ? -6.871 -48.281 -5.672 1 95.62 158 ALA B O 1
ATOM 6102 N N . ASP B 1 159 ? -7.84 -46.5 -6.723 1 95.12 159 ASP B N 1
ATOM 6103 C CA . ASP B 1 159 ? -6.801 -46.469 -7.746 1 95.12 159 ASP B CA 1
ATOM 6104 C C . ASP B 1 159 ? -5.789 -45.344 -7.469 1 95.12 159 ASP B C 1
ATOM 6106 O O . ASP B 1 159 ? -4.656 -45.406 -7.949 1 95.12 159 ASP B O 1
ATOM 6110 N N . PHE B 1 160 ? -6.258 -44.312 -6.766 1 96.88 160 PHE B N 1
ATOM 6111 C CA . PHE B 1 160 ? -5.367 -43.156 -6.613 1 96.88 160 PHE B CA 1
ATOM 6112 C C . PHE B 1 160 ? -5.516 -42.531 -5.23 1 96.88 160 PHE B C 1
ATOM 6114 O O . PHE B 1 160 ? -6.598 -42.562 -4.641 1 96.88 160 PHE B O 1
ATOM 6121 N N . SER B 1 161 ? -4.449 -42.031 -4.703 1 96.88 161 SER B N 1
ATOM 6122 C CA . SER B 1 161 ? -4.418 -41.156 -3.527 1 96.88 161 SER B CA 1
ATOM 6123 C C . SER B 1 161 ? -3.631 -39.875 -3.797 1 96.88 161 SER B C 1
ATOM 6125 O O . SER B 1 161 ? -2.834 -39.812 -4.734 1 96.88 161 SER B O 1
ATOM 6127 N N . THR B 1 162 ? -3.91 -38.812 -3.049 1 97.38 162 THR B N 1
ATOM 6128 C CA . THR B 1 162 ? -3.209 -37.562 -3.172 1 97.38 162 THR B CA 1
ATOM 6129 C C . THR B 1 162 ? -2.576 -37.156 -1.842 1 97.38 162 THR B C 1
ATOM 6131 O O . THR B 1 162 ? -3.08 -37.5 -0.776 1 97.38 162 THR B O 1
ATOM 6134 N N . ARG B 1 163 ? -1.498 -36.469 -1.938 1 96.38 163 ARG B N 1
ATOM 6135 C CA . ARG B 1 163 ? -0.788 -35.938 -0.785 1 96.38 163 ARG B CA 1
ATOM 6136 C C . ARG B 1 163 ? -0.344 -34.5 -1.039 1 96.38 163 ARG B C 1
ATOM 6138 O O . ARG B 1 163 ? 0.45 -34.25 -1.946 1 96.38 163 ARG B O 1
ATOM 6145 N N . LEU B 1 164 ? -0.919 -33.594 -0.256 1 96.81 164 LEU B N 1
ATOM 6146 C CA . LEU B 1 164 ? -0.53 -32.188 -0.33 1 96.81 164 LEU B CA 1
ATOM 6147 C C . LEU B 1 164 ? 0.593 -31.875 0.656 1 96.81 164 LEU B C 1
ATOM 6149 O O . LEU B 1 164 ? 0.5 -32.219 1.836 1 96.81 164 LEU B O 1
ATOM 6153 N N . VAL B 1 165 ? 1.694 -31.219 0.162 1 95.56 165 VAL B N 1
ATOM 6154 C CA . VAL B 1 165 ? 2.836 -30.938 1.025 1 95.56 165 VAL B CA 1
ATOM 6155 C C . VAL B 1 165 ? 3.221 -29.469 0.906 1 95.56 165 VAL B C 1
ATOM 6157 O O . VAL B 1 165 ? 3.197 -28.891 -0.188 1 95.56 165 VAL B O 1
ATOM 6160 N N . SER B 1 166 ? 3.49 -28.844 2.031 1 95.44 166 SER B N 1
ATOM 6161 C CA . SER B 1 166 ? 3.969 -27.469 2.148 1 95.44 166 SER B CA 1
ATOM 6162 C C . SER B 1 166 ? 4.715 -27.25 3.461 1 95.44 166 SER B C 1
ATOM 6164 O O . SER B 1 166 ? 5.109 -28.203 4.121 1 95.44 166 SER B O 1
ATOM 6166 N N . ALA B 1 167 ? 5.02 -25.984 3.773 1 96.06 167 ALA B N 1
ATOM 6167 C CA . ALA B 1 167 ? 5.645 -25.641 5.047 1 96.06 167 ALA B CA 1
ATOM 6168 C C . ALA B 1 167 ? 5.16 -24.281 5.539 1 96.06 167 ALA B C 1
ATOM 6170 O O . ALA B 1 167 ? 4.613 -23.484 4.766 1 96.06 167 ALA B O 1
ATOM 6171 N N . ASN B 1 168 ? 5.375 -24.047 6.828 1 96.25 168 ASN B N 1
ATOM 6172 C CA . ASN B 1 168 ? 5.012 -22.766 7.441 1 96.25 168 ASN B CA 1
ATOM 6173 C C . ASN B 1 168 ? 6.039 -21.688 7.133 1 96.25 168 ASN B C 1
ATOM 6175 O O . ASN B 1 168 ? 6.75 -21.219 8.023 1 96.25 168 ASN B O 1
ATOM 6179 N N . TYR B 1 169 ? 5.969 -21.203 5.977 1 93.44 169 TYR B N 1
ATOM 6180 C CA . TYR B 1 169 ? 6.922 -20.188 5.562 1 93.44 169 TYR B CA 1
ATOM 6181 C C . TYR B 1 169 ? 6.484 -18.812 6.039 1 93.44 169 TYR B C 1
ATOM 6183 O O . TYR B 1 169 ? 7.273 -17.859 6.027 1 93.44 169 TYR B O 1
ATOM 6191 N N . TRP B 1 170 ? 5.289 -18.578 6.527 1 93.25 170 TRP B N 1
ATOM 6192 C CA . TRP B 1 170 ? 4.789 -17.312 7.035 1 93.25 170 TRP B CA 1
ATOM 6193 C C . TRP B 1 170 ? 5.531 -16.891 8.305 1 93.25 170 TRP B C 1
ATOM 6195 O O . TRP B 1 170 ? 5.625 -15.711 8.617 1 93.25 170 TRP B O 1
ATOM 6205 N N . ALA B 1 171 ? 6.039 -17.844 9.023 1 92.88 171 ALA B N 1
ATOM 6206 C CA . ALA B 1 171 ? 6.766 -17.578 10.258 1 92.88 171 ALA B CA 1
ATOM 6207 C C . ALA B 1 171 ? 7.965 -16.672 10.008 1 92.88 171 ALA B C 1
ATOM 6209 O O . ALA B 1 171 ? 8.359 -15.898 10.883 1 92.88 171 ALA B O 1
ATOM 6210 N N . ARG B 1 172 ? 8.477 -16.734 8.852 1 87.31 172 ARG B N 1
ATOM 6211 C CA . ARG B 1 172 ? 9.609 -15.883 8.492 1 87.31 172 ARG B CA 1
ATOM 6212 C C . ARG B 1 172 ? 9.227 -14.406 8.516 1 87.31 172 ARG B C 1
ATOM 6214 O O . ARG B 1 172 ? 10.086 -13.539 8.656 1 87.31 172 ARG B O 1
ATOM 6221 N N . TYR B 1 173 ? 7.988 -14.188 8.398 1 85.88 173 TYR B N 1
ATOM 6222 C CA . TYR B 1 173 ? 7.484 -12.812 8.383 1 85.88 173 TYR B CA 1
ATOM 6223 C C . TYR B 1 173 ? 6.891 -12.438 9.727 1 85.88 173 TYR B C 1
ATOM 6225 O O . TYR B 1 173 ? 6.23 -11.398 9.852 1 85.88 173 TYR B O 1
ATOM 6233 N N . GLY B 1 174 ? 7.012 -13.344 10.648 1 86.38 174 GLY B N 1
ATOM 6234 C CA . GLY B 1 174 ? 6.594 -13 12 1 86.38 174 GLY B CA 1
ATOM 6235 C C . GLY B 1 174 ? 5.301 -13.68 12.414 1 86.38 174 GLY B C 1
ATOM 6236 O O . GLY B 1 174 ? 4.762 -13.398 13.484 1 86.38 174 GLY B O 1
ATOM 6237 N N . ALA B 1 175 ? 4.801 -14.586 11.648 1 91.5 175 ALA B N 1
ATOM 6238 C CA . ALA B 1 175 ? 3.586 -15.305 12.031 1 91.5 175 ALA B CA 1
ATOM 6239 C C . ALA B 1 175 ? 3.852 -16.25 13.203 1 91.5 175 ALA B C 1
ATOM 6241 O O . ALA B 1 175 ? 4.898 -16.891 13.266 1 91.5 175 ALA B O 1
ATOM 6242 N N . ASP B 1 176 ? 2.992 -16.359 14.266 1 86.06 176 ASP B N 1
ATOM 6243 C CA . ASP B 1 176 ? 3.25 -17.219 15.422 1 86.06 176 ASP B CA 1
ATOM 6244 C C . ASP B 1 176 ? 2.102 -18.203 15.648 1 86.06 176 ASP B C 1
ATOM 6246 O O . ASP B 1 176 ? 2.262 -19.188 16.359 1 86.06 176 ASP B O 1
ATOM 6250 N N . ASN B 1 177 ? 0.977 -18.031 15.164 1 89.06 177 ASN B N 1
ATOM 6251 C CA . ASN B 1 177 ? -0.157 -18.922 15.414 1 89.06 177 ASN B CA 1
ATOM 6252 C C . ASN B 1 177 ? -0.917 -19.234 14.125 1 89.06 177 ASN B C 1
ATOM 6254 O O . ASN B 1 177 ? -2.129 -19.016 14.055 1 89.06 177 ASN B O 1
ATOM 6258 N N . VAL B 1 178 ? -0.099 -20 13.266 1 96.69 178 VAL B N 1
ATOM 6259 C CA . VAL B 1 178 ? -0.698 -20.312 11.977 1 96.69 178 VAL B CA 1
ATOM 6260 C C . VAL B 1 178 ? -1.575 -21.547 12.086 1 96.69 178 VAL B C 1
ATOM 6262 O O . VAL B 1 178 ? -1.224 -22.5 12.789 1 96.69 178 VAL B O 1
ATOM 6265 N N . ARG B 1 179 ? -2.73 -21.562 11.484 1 97.5 179 ARG B N 1
ATOM 6266 C CA . ARG B 1 179 ? -3.637 -22.703 11.375 1 97.5 179 ARG B CA 1
ATOM 6267 C C . ARG B 1 179 ? -4.285 -22.766 10 1 97.5 179 ARG B C 1
ATOM 6269 O O . ARG B 1 179 ? -4.477 -21.734 9.352 1 97.5 179 ARG B O 1
ATOM 6276 N N . LEU B 1 180 ? -4.629 -23.953 9.625 1 98.19 180 LEU B N 1
ATOM 6277 C CA . LEU B 1 180 ? -5.367 -24.141 8.383 1 98.19 180 LEU B CA 1
ATOM 6278 C C . LEU B 1 180 ? -6.805 -24.547 8.664 1 98.19 180 LEU B C 1
ATOM 6280 O O . LEU B 1 180 ? -7.051 -25.484 9.43 1 98.19 180 LEU B O 1
ATOM 6284 N N . TRP B 1 181 ? -7.73 -23.766 8.195 1 98.62 181 TRP B N 1
ATOM 6285 C CA . TRP B 1 181 ? -9.117 -24.219 8.109 1 98.62 181 TRP B CA 1
ATOM 6286 C C . TRP B 1 181 ? -9.367 -24.953 6.797 1 98.62 181 TRP B C 1
ATOM 6288 O O . TRP B 1 181 ? -9.086 -24.422 5.715 1 98.62 181 TRP B O 1
ATOM 6298 N N . LEU B 1 182 ? -9.859 -26.219 6.867 1 98.75 182 LEU B N 1
ATOM 6299 C CA . LEU B 1 182 ? -9.945 -27.078 5.703 1 98.75 182 LEU B CA 1
ATOM 6300 C C . LEU B 1 182 ? -11.367 -27.625 5.531 1 98.75 182 LEU B C 1
ATOM 6302 O O . LEU B 1 182 ? -12.031 -27.953 6.516 1 98.75 182 LEU B O 1
ATOM 6306 N N . ARG B 1 183 ? -11.812 -27.609 4.32 1 98.75 183 ARG B N 1
ATOM 6307 C CA . ARG B 1 183 ? -13.086 -28.234 3.971 1 98.75 183 ARG B CA 1
ATOM 6308 C C . ARG B 1 183 ? -12.938 -29.109 2.732 1 98.75 183 ARG B C 1
ATOM 6310 O O . ARG B 1 183 ? -12.531 -28.641 1.672 1 98.75 183 ARG B O 1
ATOM 6317 N N . LEU B 1 184 ? -13.297 -30.375 2.91 1 98.81 184 LEU B N 1
ATOM 6318 C CA . LEU B 1 184 ? -13.203 -31.359 1.834 1 98.81 184 LEU B CA 1
ATOM 6319 C C . LEU B 1 184 ? -14.555 -31.578 1.169 1 98.81 184 LEU B C 1
ATOM 6321 O O . LEU B 1 184 ? -15.547 -31.844 1.847 1 98.81 184 LEU B O 1
ATOM 6325 N N . PHE B 1 185 ? -14.586 -31.438 -0.148 1 98.69 185 PHE B N 1
ATOM 6326 C CA . PHE B 1 185 ? -15.797 -31.641 -0.931 1 98.69 185 PHE B CA 1
ATOM 6327 C C . PHE B 1 185 ? -15.711 -32.938 -1.712 1 98.69 185 PHE B C 1
ATOM 6329 O O . PHE B 1 185 ? -14.656 -33.281 -2.242 1 98.69 185 PHE B O 1
ATOM 6336 N N . SER B 1 186 ? -16.797 -33.625 -1.847 1 98.38 186 SER B N 1
ATOM 6337 C CA . SER B 1 186 ? -16.906 -34.844 -2.627 1 98.38 186 SER B CA 1
ATOM 6338 C C . SER B 1 186 ? -16.984 -34.562 -4.121 1 98.38 186 SER B C 1
ATOM 6340 O O . SER B 1 186 ? -16.922 -33.406 -4.531 1 98.38 186 SER B O 1
ATOM 6342 N N . GLN B 1 187 ? -17.094 -35.594 -4.875 1 98.31 187 GLN B N 1
ATOM 6343 C CA . GLN B 1 187 ? -17.203 -35.469 -6.324 1 98.31 187 GLN B CA 1
ATOM 6344 C C . GLN B 1 187 ? -18.453 -34.688 -6.711 1 98.31 187 GLN B C 1
ATOM 6346 O O . GLN B 1 187 ? -18.438 -33.906 -7.668 1 98.31 187 GLN B O 1
ATOM 6351 N N . ASP B 1 188 ? -19.516 -34.844 -5.914 1 98.06 188 ASP B N 1
ATOM 6352 C CA . ASP B 1 188 ? -20.781 -34.188 -6.223 1 98.06 188 ASP B CA 1
ATOM 6353 C C . ASP B 1 188 ? -20.859 -32.812 -5.566 1 98.06 188 ASP B C 1
ATOM 6355 O O . ASP B 1 188 ? -21.891 -32.156 -5.594 1 98.06 188 ASP B O 1
ATOM 6359 N N . GLY B 1 189 ? -19.781 -32.406 -4.926 1 98.12 189 GLY B N 1
ATOM 6360 C CA . GLY B 1 189 ? -19.703 -31.078 -4.352 1 98.12 189 GLY B CA 1
ATOM 6361 C C . GLY B 1 189 ? -20.219 -31 -2.928 1 98.12 189 GLY B C 1
ATOM 6362 O O . GLY B 1 189 ? -20.328 -29.922 -2.35 1 98.12 189 GLY B O 1
ATOM 6363 N N . GLN B 1 190 ? -20.531 -32.156 -2.348 1 98.19 190 GLN B N 1
ATOM 6364 C CA . GLN B 1 190 ? -21 -32.188 -0.965 1 98.19 190 GLN B CA 1
ATOM 6365 C C . GLN B 1 190 ? -19.828 -32.125 0.01 1 98.19 190 GLN B C 1
ATOM 6367 O O . GLN B 1 190 ? -18.75 -32.656 -0.257 1 98.19 190 GLN B O 1
ATOM 6372 N N . VAL B 1 191 ? -20.141 -31.516 1.149 1 98.5 191 VAL B N 1
ATOM 6373 C CA . VAL B 1 191 ? -19.094 -31.438 2.176 1 98.5 191 VAL B CA 1
ATOM 6374 C C . VAL B 1 191 ? -18.922 -32.812 2.836 1 98.5 191 VAL B C 1
ATOM 6376 O O . VAL B 1 191 ? -19.859 -33.344 3.426 1 98.5 191 VAL B O 1
ATOM 6379 N N . LEU B 1 192 ? -17.734 -33.312 2.701 1 98.69 192 LEU B N 1
ATOM 6380 C CA . LEU B 1 192 ? -17.422 -34.594 3.371 1 98.69 192 LEU B CA 1
ATOM 6381 C C . LEU B 1 192 ? -16.984 -34.344 4.812 1 98.69 192 LEU B C 1
ATOM 6383 O O . LEU B 1 192 ? -17.391 -35.062 5.719 1 98.69 192 LEU B O 1
ATOM 6387 N N . HIS B 1 193 ? -16.156 -33.312 4.984 1 98.62 193 HIS B N 1
ATOM 6388 C CA . HIS B 1 193 ? -15.695 -33 6.328 1 98.62 193 HIS B CA 1
ATOM 6389 C C . HIS B 1 193 ? -15.055 -31.625 6.375 1 98.62 193 HIS B C 1
ATOM 6391 O O . HIS B 1 193 ? -14.539 -31.141 5.363 1 98.62 193 HIS B O 1
ATOM 6397 N N . THR B 1 194 ? -15.18 -30.922 7.523 1 98.62 194 THR B N 1
ATOM 6398 C CA . THR B 1 194 ? -14.516 -29.656 7.812 1 98.62 194 THR B CA 1
ATOM 6399 C C . THR B 1 194 ? -13.703 -29.766 9.094 1 98.62 194 THR B C 1
ATOM 6401 O O . THR B 1 194 ? -14.172 -30.312 10.094 1 98.62 194 THR B O 1
ATOM 6404 N N . TRP B 1 195 ? -12.375 -29.344 9.031 1 98.31 195 TRP B N 1
ATOM 6405 C CA . TRP B 1 195 ? -11.555 -29.406 10.234 1 98.31 195 TRP B CA 1
ATOM 6406 C C . TRP B 1 195 ? -10.477 -28.344 10.211 1 98.31 195 TRP B C 1
ATOM 6408 O O . TRP B 1 195 ? -10.32 -27.625 9.219 1 98.31 195 TRP B O 1
ATOM 6418 N N . GLU B 1 196 ? -9.844 -28.125 11.305 1 97.44 196 GLU B N 1
ATOM 6419 C CA . GLU B 1 196 ? -8.695 -27.234 11.43 1 97.44 196 GLU B CA 1
ATOM 6420 C C . GLU B 1 196 ? -7.418 -28.016 11.719 1 97.44 196 GLU B C 1
ATOM 6422 O O . GLU B 1 196 ? -7.449 -29.016 12.438 1 97.44 196 GLU B O 1
ATOM 6427 N N . GLN B 1 197 ? -6.383 -27.578 11.062 1 96.62 197 GLN B N 1
ATOM 6428 C CA . GLN B 1 197 ? -5.062 -28.172 11.266 1 96.62 197 GLN B CA 1
ATOM 6429 C C . GLN B 1 197 ? -4.07 -27.141 11.789 1 96.62 197 GLN B C 1
ATOM 6431 O O . GLN B 1 197 ? -3.678 -26.219 11.062 1 96.62 197 GLN B O 1
ATOM 6436 N N . PRO B 1 198 ? -3.582 -27.297 13.055 1 95.62 198 PRO B N 1
ATOM 6437 C CA . PRO B 1 198 ? -2.582 -26.359 13.578 1 95.62 198 PRO B CA 1
ATOM 6438 C C . PRO B 1 198 ? -1.226 -26.5 12.883 1 95.62 198 PRO B C 1
ATOM 6440 O O . PRO B 1 198 ? -0.798 -27.625 12.586 1 95.62 198 PRO B O 1
ATOM 6443 N N . VAL B 1 199 ? -0.657 -25.422 12.547 1 95.56 199 VAL B N 1
ATOM 6444 C CA . VAL B 1 199 ? 0.702 -25.328 12.023 1 95.56 199 VAL B CA 1
ATOM 6445 C C . VAL B 1 199 ? 1.51 -24.344 12.867 1 95.56 199 VAL B C 1
ATOM 6447 O O . VAL B 1 199 ? 1.921 -23.297 12.375 1 95.56 199 VAL B O 1
ATOM 6450 N N . SER B 1 200 ? 1.885 -24.641 14.078 1 87.31 200 SER B N 1
ATOM 6451 C CA . SER B 1 200 ? 2.252 -23.672 15.102 1 87.31 200 SER B CA 1
ATOM 6452 C C . SER B 1 200 ? 3.754 -23.406 15.102 1 87.31 200 SER B C 1
ATOM 6454 O O . SER B 1 200 ? 4.207 -22.375 15.586 1 87.31 200 SER B O 1
ATOM 6456 N N . HIS B 1 201 ? 4.551 -24.344 14.523 1 92.06 201 HIS B N 1
ATOM 6457 C CA . HIS B 1 201 ? 5.992 -24.156 14.594 1 92.06 201 HIS B CA 1
ATOM 6458 C C . HIS B 1 201 ? 6.523 -23.484 13.328 1 92.06 201 HIS B C 1
ATOM 6460 O O . HIS B 1 201 ? 6.008 -23.734 12.234 1 92.06 201 HIS B O 1
ATOM 6466 N N . ALA B 1 202 ? 7.531 -22.641 13.578 1 93.38 202 ALA B N 1
ATOM 6467 C CA . ALA B 1 202 ? 8.195 -22 12.445 1 93.38 202 ALA B CA 1
ATOM 6468 C C . ALA B 1 202 ? 8.812 -23.031 11.516 1 93.38 202 ALA B C 1
ATOM 6470 O O . ALA B 1 202 ? 9.57 -23.906 11.961 1 93.38 202 ALA B O 1
ATOM 6471 N N . GLY B 1 203 ? 8.461 -22.984 10.305 1 94.38 203 GLY B N 1
ATOM 6472 C CA . GLY B 1 203 ? 9.016 -23.906 9.32 1 94.38 203 GLY B CA 1
ATOM 6473 C C . GLY B 1 203 ? 8.414 -25.297 9.391 1 94.38 203 GLY B C 1
ATOM 6474 O O . GLY B 1 203 ? 8.852 -26.203 8.672 1 94.38 203 GLY B O 1
ATOM 6475 N N . GLN B 1 204 ? 7.406 -25.469 10.125 1 95.69 204 GLN B N 1
ATOM 6476 C CA . GLN B 1 204 ? 6.77 -26.781 10.273 1 95.69 204 GLN B CA 1
ATOM 6477 C C . GLN B 1 204 ? 6.238 -27.281 8.938 1 95.69 204 GLN B C 1
ATOM 6479 O O . GLN B 1 204 ? 5.664 -26.516 8.156 1 95.69 204 GLN B O 1
ATOM 6484 N N . ALA B 1 205 ? 6.465 -28.578 8.664 1 95.75 205 ALA B N 1
ATOM 6485 C CA . ALA B 1 205 ? 5.91 -29.203 7.461 1 95.75 205 ALA B CA 1
ATOM 6486 C C . ALA B 1 205 ? 4.391 -29.312 7.547 1 95.75 205 ALA B C 1
ATOM 6488 O O . ALA B 1 205 ? 3.84 -29.531 8.625 1 95.75 205 ALA B O 1
ATOM 6489 N N . ILE B 1 206 ? 3.787 -29.062 6.48 1 96.75 206 ILE B N 1
ATOM 6490 C CA . ILE B 1 206 ? 2.352 -29.281 6.324 1 96.75 206 ILE B CA 1
ATOM 6491 C C . ILE B 1 206 ? 2.109 -30.469 5.387 1 96.75 206 ILE B C 1
ATOM 6493 O O . ILE B 1 206 ? 2.473 -30.422 4.207 1 96.75 206 ILE B O 1
ATOM 6497 N N . ILE B 1 207 ? 1.517 -31.516 5.895 1 96.38 207 ILE B N 1
ATOM 6498 C CA . ILE B 1 207 ? 1.217 -32.688 5.102 1 96.38 207 ILE B CA 1
ATOM 6499 C C . ILE B 1 207 ? -0.26 -33.062 5.25 1 96.38 207 ILE B C 1
ATOM 6501 O O . ILE B 1 207 ? -0.729 -33.312 6.359 1 96.38 207 ILE B O 1
ATOM 6505 N N . LEU B 1 208 ? -0.962 -33.031 4.203 1 97.56 208 LEU B N 1
ATOM 6506 C CA . LEU B 1 208 ? -2.34 -33.5 4.129 1 97.56 208 LEU B CA 1
ATOM 6507 C C . LEU B 1 208 ? -2.449 -34.719 3.203 1 97.56 208 LEU B C 1
ATOM 6509 O O . LEU B 1 208 ? -2.496 -34.562 1.98 1 97.56 208 LEU B O 1
ATOM 6513 N N . ASP B 1 209 ? -2.541 -35.844 3.768 1 97.31 209 ASP B N 1
ATOM 6514 C CA . ASP B 1 209 ? -2.584 -37.094 3.035 1 97.31 209 ASP B CA 1
ATOM 6515 C C . ASP B 1 209 ? -4.012 -37.625 2.924 1 97.31 209 ASP B C 1
ATOM 6517 O O . ASP B 1 209 ? -4.68 -37.844 3.938 1 97.31 209 ASP B O 1
ATOM 6521 N N . SER B 1 210 ? -4.441 -37.844 1.715 1 98.5 210 SER B N 1
ATOM 6522 C CA . SER B 1 210 ? -5.836 -38.219 1.486 1 98.5 210 SER B CA 1
ATOM 6523 C C . SER B 1 210 ? -6.188 -39.531 2.156 1 98.5 210 SER B C 1
ATOM 6525 O O . SER B 1 210 ? -7.289 -39.688 2.682 1 98.5 210 SER B O 1
ATOM 6527 N N . ALA B 1 211 ? -5.293 -40.469 2.139 1 97.31 211 ALA B N 1
ATOM 6528 C CA . ALA B 1 211 ? -5.551 -41.781 2.766 1 97.31 211 ALA B CA 1
ATOM 6529 C C . ALA B 1 211 ? -5.684 -41.625 4.281 1 97.31 211 ALA B C 1
ATOM 6531 O O . ALA B 1 211 ? -6.582 -42.219 4.891 1 97.31 211 ALA B O 1
ATOM 6532 N N . GLU B 1 212 ? -4.785 -40.875 4.848 1 97.25 212 GLU B N 1
ATOM 6533 C CA . GLU B 1 212 ? -4.848 -40.625 6.285 1 97.25 212 GLU B CA 1
ATOM 6534 C C . GLU B 1 212 ? -6.141 -39.906 6.668 1 97.25 212 GLU B C 1
ATOM 6536 O O . GLU B 1 212 ? -6.77 -40.25 7.676 1 97.25 212 GLU B O 1
ATOM 6541 N N . ILE B 1 213 ? -6.477 -38.969 5.918 1 98.25 213 ILE B N 1
ATOM 6542 C CA . ILE B 1 213 ? -7.664 -38.188 6.188 1 98.25 213 ILE B CA 1
ATOM 6543 C C . ILE B 1 213 ? -8.914 -39.062 6.066 1 98.25 213 ILE B C 1
ATOM 6545 O O . ILE B 1 213 ? -9.812 -38.969 6.906 1 98.25 213 ILE B O 1
ATOM 6549 N N . ARG B 1 214 ? -9 -39.844 5.016 1 98.25 214 ARG B N 1
ATOM 6550 C CA . ARG B 1 214 ? -10.117 -40.75 4.84 1 98.25 214 ARG B CA 1
ATOM 6551 C C . ARG B 1 214 ? -10.25 -41.688 6.039 1 98.25 214 ARG B C 1
ATOM 6553 O O . ARG B 1 214 ? -11.352 -41.906 6.562 1 98.25 214 ARG B O 1
ATOM 6560 N N . ASP B 1 215 ? -9.148 -42.25 6.477 1 98.06 215 ASP B N 1
ATOM 6561 C CA . ASP B 1 215 ? -9.148 -43.156 7.613 1 98.06 215 ASP B CA 1
ATOM 6562 C C . ASP B 1 215 ? -9.555 -42.438 8.898 1 98.06 215 ASP B C 1
ATOM 6564 O O . ASP B 1 215 ? -10.414 -42.906 9.633 1 98.06 215 ASP B O 1
ATOM 6568 N N . ARG B 1 216 ? -8.953 -41.312 9.148 1 98.19 216 ARG B N 1
ATOM 6569 C CA . ARG B 1 216 ? -9.172 -40.562 10.367 1 98.19 216 ARG B CA 1
ATOM 6570 C C . ARG B 1 216 ? -10.648 -40.188 10.531 1 98.19 216 ARG B C 1
ATOM 6572 O O . ARG B 1 216 ? -11.188 -40.25 11.641 1 98.19 216 ARG B O 1
ATOM 6579 N N . PHE B 1 217 ? -11.258 -39.875 9.477 1 98.25 217 PHE B N 1
ATOM 6580 C CA . PHE B 1 217 ? -12.617 -39.375 9.594 1 98.25 217 PHE B CA 1
ATOM 6581 C C . PHE B 1 217 ? -13.633 -40.406 9.102 1 98.25 217 PHE B C 1
ATOM 6583 O O . PHE B 1 217 ? -14.836 -40.125 9.055 1 98.25 217 PHE B O 1
ATOM 6590 N N . GLY B 1 218 ? -13.234 -41.562 8.672 1 98.25 218 GLY B N 1
ATOM 6591 C CA . GLY B 1 218 ? -14.141 -42.594 8.211 1 98.25 218 GLY B CA 1
ATOM 6592 C C . GLY B 1 218 ? -14.922 -42.219 6.969 1 98.25 218 GLY B C 1
ATOM 6593 O O . GLY B 1 218 ? -16.141 -42.375 6.922 1 98.25 218 GLY B O 1
ATOM 6594 N N . LEU B 1 219 ? -14.219 -41.719 5.965 1 98.38 219 LEU B N 1
ATOM 6595 C CA . LEU B 1 219 ? -14.867 -41.188 4.77 1 98.38 219 LEU B CA 1
ATOM 6596 C C . LEU B 1 219 ? -14.93 -42.25 3.674 1 98.38 219 LEU B C 1
ATOM 6598 O O . LEU B 1 219 ? -14.102 -43.156 3.646 1 98.38 219 LEU B O 1
ATOM 6602 N N . PRO B 1 220 ? -15.891 -42.156 2.762 1 97.81 220 PRO B N 1
ATOM 6603 C CA . PRO B 1 220 ? -15.852 -43 1.561 1 97.81 220 PRO B CA 1
ATOM 6604 C C . PRO B 1 220 ? -14.781 -42.562 0.566 1 97.81 220 PRO B C 1
ATOM 6606 O O . PRO B 1 220 ? -14.133 -41.531 0.77 1 97.81 220 PRO B O 1
ATOM 6609 N N . GLU B 1 221 ? -14.641 -43.375 -0.478 1 97.75 221 GLU B N 1
ATOM 6610 C CA . GLU B 1 221 ? -13.805 -42.938 -1.589 1 97.75 221 GLU B CA 1
ATOM 6611 C C . GLU B 1 221 ? -14.32 -41.625 -2.182 1 97.75 221 GLU B C 1
ATOM 6613 O O . GLU B 1 221 ? -15.531 -41.406 -2.236 1 97.75 221 GLU B O 1
ATOM 6618 N N . PHE B 1 222 ? -13.438 -40.781 -2.564 1 98.19 222 PHE B N 1
ATOM 6619 C CA . PHE B 1 222 ? -13.867 -39.531 -3.117 1 98.19 222 PHE B CA 1
ATOM 6620 C C . PHE B 1 222 ? -12.883 -39.031 -4.176 1 98.19 222 PHE B C 1
ATOM 6622 O O . PHE B 1 222 ? -11.711 -39.406 -4.168 1 98.19 222 PHE B O 1
ATOM 6629 N N . THR B 1 223 ? -13.336 -38.312 -5.102 1 98.19 223 THR B N 1
ATOM 6630 C CA . THR B 1 223 ? -12.617 -37.438 -6.023 1 98.19 223 THR B CA 1
ATOM 6631 C C . THR B 1 223 ? -13.219 -36.031 -6.02 1 98.19 223 THR B C 1
ATOM 6633 O O . THR B 1 223 ? -14.266 -35.781 -6.637 1 98.19 223 THR B O 1
ATOM 6636 N N . GLY B 1 224 ? -12.594 -35.156 -5.254 1 98.06 224 GLY B N 1
ATOM 6637 C CA . GLY B 1 224 ? -13.141 -33.812 -5.105 1 98.06 224 GLY B CA 1
ATOM 6638 C C . GLY B 1 224 ? -12.07 -32.75 -4.949 1 98.06 224 GLY B C 1
ATOM 6639 O O . GLY B 1 224 ? -11.094 -32.75 -5.703 1 98.06 224 GLY B O 1
ATOM 6640 N N . GLN B 1 225 ? -12.383 -31.812 -4.152 1 97.25 225 GLN B N 1
ATOM 6641 C CA . GLN B 1 225 ? -11.438 -30.719 -3.945 1 97.25 225 GLN B CA 1
ATOM 6642 C C . GLN B 1 225 ? -11.375 -30.312 -2.475 1 97.25 225 GLN B C 1
ATOM 6644 O O . GLN B 1 225 ? -12.352 -30.484 -1.736 1 97.25 225 GLN B O 1
ATOM 6649 N N . LEU B 1 226 ? -10.234 -29.891 -2.039 1 98.12 226 LEU B N 1
ATOM 6650 C CA . LEU B 1 226 ? -9.953 -29.438 -0.681 1 98.12 226 LEU B CA 1
ATOM 6651 C C . LEU B 1 226 ? -9.766 -27.922 -0.642 1 98.12 226 LEU B C 1
ATOM 6653 O O . LEU B 1 226 ? -8.859 -27.391 -1.282 1 98.12 226 LEU B O 1
ATOM 6657 N N . PHE B 1 227 ? -10.656 -27.234 0.07 1 97.94 227 PHE B N 1
ATOM 6658 C CA . PHE B 1 227 ? -10.508 -25.797 0.294 1 97.94 227 PHE B CA 1
ATOM 6659 C C . PHE B 1 227 ? -9.602 -25.531 1.488 1 97.94 227 PHE B C 1
ATOM 6661 O O . PHE B 1 227 ? -9.773 -26.125 2.553 1 97.94 227 PHE B O 1
ATOM 6668 N N . ILE B 1 228 ? -8.664 -24.656 1.285 1 97.88 228 ILE B N 1
ATOM 6669 C CA . ILE B 1 228 ? -7.684 -24.328 2.316 1 97.88 228 ILE B CA 1
ATOM 6670 C C . ILE B 1 228 ? -7.75 -22.844 2.645 1 97.88 228 ILE B C 1
ATOM 6672 O O . ILE B 1 228 ? -7.711 -22 1.745 1 97.88 228 ILE B O 1
ATOM 6676 N N . HIS B 1 229 ? -7.859 -22.484 3.869 1 97.94 229 HIS B N 1
ATOM 6677 C CA . HIS B 1 229 ? -7.746 -21.109 4.371 1 97.94 229 HIS B CA 1
ATOM 6678 C C . HIS B 1 229 ? -6.688 -21.016 5.461 1 97.94 229 HIS B C 1
ATOM 6680 O O . HIS B 1 229 ? -6.891 -21.5 6.578 1 97.94 229 HIS B O 1
ATOM 6686 N N . ALA B 1 230 ? -5.566 -20.391 5.145 1 97.44 230 ALA B N 1
ATOM 6687 C CA . ALA B 1 230 ? -4.504 -20.172 6.121 1 97.44 230 ALA B CA 1
ATOM 6688 C C . ALA B 1 230 ? -4.812 -18.969 7 1 97.44 230 ALA B C 1
ATOM 6690 O O . ALA B 1 230 ? -5.074 -17.875 6.488 1 97.44 230 ALA B O 1
ATOM 6691 N N . GLN B 1 231 ? -4.746 -19.172 8.305 1 97 231 GLN B N 1
ATOM 6692 C CA . GLN B 1 231 ? -5.066 -18.141 9.289 1 97 231 GLN B CA 1
ATOM 6693 C C . GLN B 1 231 ? -3.857 -17.812 10.164 1 97 231 GLN B C 1
ATOM 6695 O O . GLN B 1 231 ? -2.984 -18.672 10.359 1 97 231 GLN B O 1
ATOM 6700 N N . GLY B 1 232 ? -3.855 -16.594 10.695 1 95.69 232 GLY B N 1
ATOM 6701 C CA . GLY B 1 232 ? -2.74 -16.188 11.531 1 95.69 232 GLY B CA 1
ATOM 6702 C C . GLY B 1 232 ? -1.452 -15.984 10.75 1 95.69 232 GLY B C 1
ATOM 6703 O O . GLY B 1 232 ? -0.36 -16.109 11.312 1 95.69 232 GLY B O 1
ATOM 6704 N N . ILE B 1 233 ? -1.586 -15.711 9.492 1 95.31 233 ILE B N 1
ATOM 6705 C CA . ILE B 1 233 ? -0.408 -15.656 8.633 1 95.31 233 ILE B CA 1
ATOM 6706 C C . ILE B 1 233 ? 0.13 -14.227 8.586 1 95.31 233 ILE B C 1
ATOM 6708 O O . ILE B 1 233 ? -0.539 -13.289 9.031 1 95.31 233 ILE B O 1
ATOM 6712 N N . ALA B 1 234 ? 1.357 -14.039 8.109 1 90.5 234 ALA B N 1
ATOM 6713 C CA . ALA B 1 234 ? 2.039 -12.758 7.938 1 90.5 234 ALA B CA 1
ATOM 6714 C C . ALA B 1 234 ? 2.855 -12.742 6.648 1 90.5 234 ALA B C 1
ATOM 6716 O O . ALA B 1 234 ? 3.145 -13.797 6.074 1 90.5 234 ALA B O 1
ATOM 6717 N N . GLY B 1 235 ? 3.104 -11.539 6.164 1 87 235 GLY B N 1
ATOM 6718 C CA . GLY B 1 235 ? 3.914 -11.398 4.965 1 87 235 GLY B CA 1
ATOM 6719 C C . GLY B 1 235 ? 3.092 -11.336 3.691 1 87 235 GLY B C 1
ATOM 6720 O O . GLY B 1 235 ? 2.961 -10.273 3.082 1 87 235 GLY B O 1
ATOM 6721 N N . HIS B 1 236 ? 2.479 -12.43 3.34 1 86 236 HIS B N 1
ATOM 6722 C CA . HIS B 1 236 ? 1.627 -12.453 2.156 1 86 236 HIS B CA 1
ATOM 6723 C C . HIS B 1 236 ? 0.512 -13.484 2.305 1 86 236 HIS B C 1
ATOM 6725 O O . HIS B 1 236 ? 0.554 -14.328 3.205 1 86 236 HIS B O 1
ATOM 6731 N N . ASP B 1 237 ? -0.427 -13.398 1.424 1 91.12 237 ASP B N 1
ATOM 6732 C CA . ASP B 1 237 ? -1.644 -14.203 1.539 1 91.12 237 ASP B CA 1
ATOM 6733 C C . ASP B 1 237 ? -1.611 -15.391 0.585 1 91.12 237 ASP B C 1
ATOM 6735 O O . ASP B 1 237 ? -2.639 -16.031 0.348 1 91.12 237 ASP B O 1
ATOM 6739 N N . VAL B 1 238 ? -0.494 -15.75 0.048 1 91.75 238 VAL B N 1
ATOM 6740 C CA . VAL B 1 238 ? -0.401 -16.812 -0.947 1 91.75 238 VAL B CA 1
ATOM 6741 C C . VAL B 1 238 ? -0.234 -18.156 -0.25 1 91.75 238 VAL B C 1
ATOM 6743 O O . VAL B 1 238 ? 0.617 -18.312 0.63 1 91.75 238 VAL B O 1
ATOM 6746 N N . VAL B 1 239 ? -1.006 -19.078 -0.625 1 95.19 239 VAL B N 1
ATOM 6747 C CA . VAL B 1 239 ? -0.904 -20.453 -0.125 1 95.19 239 VAL B CA 1
ATOM 6748 C C . VAL B 1 239 ? -0.318 -21.359 -1.207 1 95.19 239 VAL B C 1
ATOM 6750 O O . VAL B 1 239 ? -1.002 -21.703 -2.174 1 95.19 239 VAL B O 1
ATOM 6753 N N . LYS B 1 240 ? 0.894 -21.828 -0.943 1 95 240 LYS B N 1
ATOM 6754 C CA . LYS B 1 240 ? 1.618 -22.641 -1.914 1 95 240 LYS B CA 1
ATOM 6755 C C . LYS B 1 240 ? 1.726 -24.094 -1.444 1 95 240 LYS B C 1
ATOM 6757 O O . LYS B 1 240 ? 1.912 -24.344 -0.253 1 95 240 LYS B O 1
ATOM 6762 N N . TYR B 1 241 ? 1.579 -25.031 -2.408 1 95.25 241 TYR B N 1
ATOM 6763 C CA . TYR B 1 241 ? 1.755 -26.422 -2.043 1 95.25 241 TYR B CA 1
ATOM 6764 C C . TYR B 1 241 ? 2.191 -27.25 -3.246 1 95.25 241 TYR B C 1
ATOM 6766 O O . TYR B 1 241 ? 2.018 -26.828 -4.391 1 95.25 241 TYR B O 1
ATOM 6774 N N . ALA B 1 242 ? 2.801 -28.328 -2.992 1 94.94 242 ALA B N 1
ATOM 6775 C CA . ALA B 1 242 ? 2.975 -29.406 -3.949 1 94.94 242 ALA B CA 1
ATOM 6776 C C . ALA B 1 242 ? 1.934 -30.5 -3.732 1 94.94 242 ALA B C 1
ATOM 6778 O O . ALA B 1 242 ? 1.505 -30.75 -2.602 1 94.94 242 ALA B O 1
ATOM 6779 N N . LEU B 1 243 ? 1.512 -31.078 -4.801 1 95.56 243 LEU B N 1
ATOM 6780 C CA . LEU B 1 243 ? 0.516 -32.125 -4.734 1 95.56 243 LEU B CA 1
ATOM 6781 C C . LEU B 1 243 ? 1.024 -33.406 -5.418 1 95.56 243 LEU B C 1
ATOM 6783 O O . LEU B 1 243 ? 1.266 -33.406 -6.629 1 95.56 243 LEU B O 1
ATOM 6787 N N . GLU B 1 244 ? 1.131 -34.438 -4.66 1 95.12 244 GLU B N 1
ATOM 6788 C CA . GLU B 1 244 ? 1.522 -35.75 -5.176 1 95.12 244 GLU B CA 1
ATOM 6789 C C . GLU B 1 244 ? 0.302 -36.625 -5.422 1 95.12 244 GLU B C 1
ATOM 6791 O O . GLU B 1 244 ? -0.612 -36.688 -4.598 1 95.12 244 GLU B O 1
ATOM 6796 N N . THR B 1 245 ? 0.271 -37.219 -6.535 1 95.81 245 THR B N 1
ATOM 6797 C CA . THR B 1 245 ? -0.736 -38.219 -6.848 1 95.81 245 THR B CA 1
ATOM 6798 C C . THR B 1 245 ? -0.091 -39.594 -7.031 1 95.81 245 THR B C 1
ATOM 6800 O O . THR B 1 245 ? 0.766 -39.781 -7.898 1 95.81 245 THR B O 1
ATOM 6803 N N . ARG B 1 246 ? -0.579 -40.531 -6.223 1 94.25 246 ARG B N 1
ATOM 6804 C CA . ARG B 1 246 ? -0.002 -41.875 -6.238 1 94.25 246 ARG B CA 1
ATOM 6805 C C . ARG B 1 246 ? -1.035 -42.906 -6.672 1 94.25 246 ARG B C 1
ATOM 6807 O O . ARG B 1 246 ? -2.158 -42.906 -6.16 1 94.25 246 ARG B O 1
ATOM 6814 N N . GLY B 1 247 ? -0.524 -43.75 -7.605 1 93.62 247 GLY B N 1
ATOM 6815 C CA . GLY B 1 247 ? -1.385 -44.844 -8.023 1 93.62 247 GLY B CA 1
ATOM 6816 C C . GLY B 1 247 ? -1.331 -46.031 -7.086 1 93.62 247 GLY B C 1
ATOM 6817 O O . GLY B 1 247 ? -0.308 -46.281 -6.445 1 93.62 247 GLY B O 1
ATOM 6818 N N . ARG B 1 248 ? -2.465 -46.75 -7.082 1 92.06 248 ARG B N 1
ATOM 6819 C CA . ARG B 1 248 ? -2.617 -48 -6.344 1 92.06 248 ARG B CA 1
ATOM 6820 C C . ARG B 1 248 ? -3.404 -49.031 -7.156 1 92.06 248 ARG B C 1
ATOM 6822 O O . ARG B 1 248 ? -3.98 -48.688 -8.195 1 92.06 248 ARG B O 1
ATOM 6829 N N . GLY B 1 249 ? -3.238 -50.25 -6.668 1 88.75 249 GLY B N 1
ATOM 6830 C CA . GLY B 1 249 ? -4 -51.281 -7.344 1 88.75 249 GLY B CA 1
ATOM 6831 C C . GLY B 1 249 ? -3.678 -51.406 -8.82 1 88.75 249 GLY B C 1
ATOM 6832 O O . GLY B 1 249 ? -2.51 -51.531 -9.195 1 88.75 249 GLY B O 1
ATOM 6833 N N . ASP B 1 250 ? -4.719 -51.125 -9.672 1 84.25 250 ASP B N 1
ATOM 6834 C CA . ASP B 1 250 ? -4.582 -51.25 -11.117 1 84.25 250 ASP B CA 1
ATOM 6835 C C . ASP B 1 250 ? -3.768 -50.094 -11.703 1 84.25 250 ASP B C 1
ATOM 6837 O O . ASP B 1 250 ? -3.264 -50.188 -12.82 1 84.25 250 ASP B O 1
ATOM 6841 N N . SER B 1 251 ? -3.664 -49.125 -10.859 1 89.12 251 SER B N 1
ATOM 6842 C CA . SER B 1 251 ? -2.943 -47.938 -11.312 1 89.12 251 SER B CA 1
ATOM 6843 C C . SER B 1 251 ? -1.598 -47.812 -10.609 1 89.12 251 SER B C 1
ATOM 6845 O O . SER B 1 251 ? -1.026 -46.719 -10.547 1 89.12 251 SER B O 1
ATOM 6847 N N . ALA B 1 252 ? -1.097 -48.812 -10.102 1 88 252 ALA B N 1
ATOM 6848 C CA . ALA B 1 252 ? 0.075 -48.812 -9.227 1 88 252 ALA B CA 1
ATOM 6849 C C . ALA B 1 252 ? 1.287 -48.219 -9.938 1 88 252 ALA B C 1
ATOM 6851 O O . ALA B 1 252 ? 2.209 -47.719 -9.281 1 88 252 ALA B O 1
ATOM 6852 N N . ASN B 1 253 ? 1.259 -48.125 -11.195 1 89.5 253 ASN B N 1
ATOM 6853 C CA . ASN B 1 253 ? 2.406 -47.625 -11.945 1 89.5 253 ASN B CA 1
ATOM 6854 C C . ASN B 1 253 ? 2.297 -46.125 -12.211 1 89.5 253 ASN B C 1
ATOM 6856 O O . ASN B 1 253 ? 3.156 -45.562 -12.875 1 89.5 253 ASN B O 1
ATOM 6860 N N . SER B 1 254 ? 1.322 -45.562 -11.656 1 92.31 254 SER B N 1
ATOM 6861 C CA . SER B 1 254 ? 1.102 -44.125 -11.906 1 92.31 254 SER B CA 1
ATOM 6862 C C . SER B 1 254 ? 1.684 -43.281 -10.789 1 92.31 254 SER B C 1
ATOM 6864 O O . SER B 1 254 ? 1.575 -43.625 -9.609 1 92.31 254 SER B O 1
ATOM 6866 N N . LEU B 1 255 ? 2.352 -42.219 -11.203 1 93.06 255 LEU B N 1
ATOM 6867 C CA . LEU B 1 255 ? 2.973 -41.281 -10.297 1 93.06 255 LEU B CA 1
ATOM 6868 C C . LEU B 1 255 ? 3.002 -39.875 -10.906 1 93.06 255 LEU B C 1
ATOM 6870 O O . LEU B 1 255 ? 3.434 -39.688 -12.047 1 93.06 255 LEU B O 1
ATOM 6874 N N . SER B 1 256 ? 2.482 -38.906 -10.133 1 94.94 256 SER B N 1
ATOM 6875 C CA . SER B 1 256 ? 2.502 -37.531 -10.625 1 94.94 256 SER B CA 1
ATOM 6876 C C . SER B 1 256 ? 2.725 -36.531 -9.492 1 94.94 256 SER B C 1
ATOM 6878 O O . SER B 1 256 ? 2.428 -36.844 -8.328 1 94.94 256 SER B O 1
ATOM 6880 N N . VAL B 1 257 ? 3.301 -35.375 -9.867 1 94.69 257 VAL B N 1
ATOM 6881 C CA . VAL B 1 257 ? 3.396 -34.25 -8.953 1 94.69 257 VAL B CA 1
ATOM 6882 C C . VAL B 1 257 ? 2.949 -32.969 -9.672 1 94.69 257 VAL B C 1
ATOM 6884 O O . VAL B 1 257 ? 3.186 -32.812 -10.867 1 94.69 257 VAL B O 1
ATOM 6887 N N . THR B 1 258 ? 2.234 -32.125 -8.992 1 93.44 258 THR B N 1
ATOM 6888 C CA . THR B 1 258 ? 1.877 -30.766 -9.43 1 93.44 258 THR B CA 1
ATOM 6889 C C . THR B 1 258 ? 2.111 -29.75 -8.32 1 93.44 258 THR B C 1
ATOM 6891 O O . THR B 1 258 ? 2.562 -30.109 -7.227 1 93.44 258 THR B O 1
ATOM 6894 N N . HIS B 1 259 ? 1.966 -28.516 -8.625 1 91.12 259 HIS B N 1
ATOM 6895 C CA . HIS B 1 259 ? 2.064 -27.469 -7.609 1 91.12 259 HIS B CA 1
ATOM 6896 C C . HIS B 1 259 ? 1.035 -26.359 -7.852 1 91.12 259 HIS B C 1
ATOM 6898 O O . HIS B 1 259 ? 0.443 -26.281 -8.93 1 91.12 259 HIS B O 1
ATOM 6904 N N . ASP B 1 260 ? 0.774 -25.594 -6.812 1 89.25 260 ASP B N 1
ATOM 6905 C CA . ASP B 1 260 ? -0.046 -24.391 -6.961 1 89.25 260 ASP B CA 1
ATOM 6906 C C . ASP B 1 260 ? 0.315 -23.344 -5.91 1 89.25 260 ASP B C 1
ATOM 6908 O O . ASP B 1 260 ? 0.847 -23.688 -4.852 1 89.25 260 ASP B O 1
ATOM 6912 N N . ALA B 1 261 ? 0.068 -22.031 -6.242 1 84 261 ALA B N 1
ATOM 6913 C CA . ALA B 1 261 ? 0.34 -20.938 -5.309 1 84 261 ALA B CA 1
ATOM 6914 C C . ALA B 1 261 ? -0.889 -20.047 -5.129 1 84 261 ALA B C 1
ATOM 6916 O O . ALA B 1 261 ? -1.115 -19.516 -4.043 1 84 261 ALA B O 1
ATOM 6917 N N . ASN B 1 262 ? -1.544 -19.562 -5.98 1 73.31 262 ASN B N 1
ATOM 6918 C CA . ASN B 1 262 ? -2.666 -18.656 -5.742 1 73.31 262 ASN B CA 1
ATOM 6919 C C . ASN B 1 262 ? -3.889 -19.062 -6.562 1 73.31 262 ASN B C 1
ATOM 6921 O O . ASN B 1 262 ? -3.768 -19.391 -7.742 1 73.31 262 ASN B O 1
ATOM 6925 N N . ALA B 1 263 ? -5.043 -18.859 -5.801 1 79.25 263 ALA B N 1
ATOM 6926 C CA . ALA B 1 263 ? -6.285 -19.453 -6.266 1 79.25 263 ALA B CA 1
ATOM 6927 C C . ALA B 1 263 ? -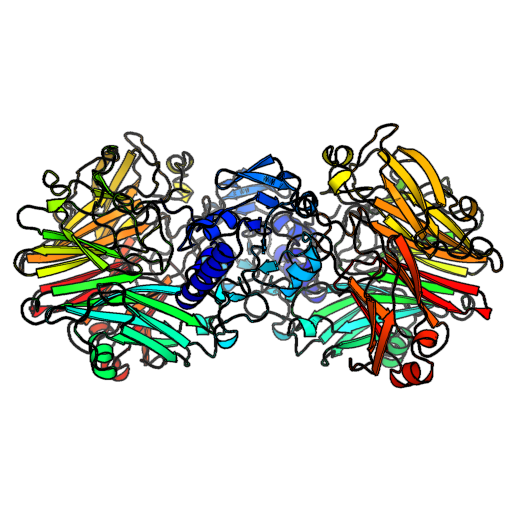7.223 -18.406 -6.852 1 79.25 263 ALA B C 1
ATOM 6929 O O . ALA B 1 263 ? -8.188 -17.984 -6.199 1 79.25 263 ALA B O 1
ATOM 6930 N N . TRP B 1 264 ? -6.898 -17.938 -8.039 1 88.81 264 TRP B N 1
ATOM 6931 C CA . TRP B 1 264 ? -7.867 -17.062 -8.703 1 88.81 264 TRP B CA 1
ATOM 6932 C C . TRP B 1 264 ? -8.469 -17.75 -9.93 1 88.81 264 TRP B C 1
ATOM 6934 O O . TRP B 1 264 ? -7.754 -18.422 -10.688 1 88.81 264 TRP B O 1
ATOM 6944 N N . PRO B 1 265 ? -9.703 -17.594 -10.102 1 92.56 265 PRO B N 1
ATOM 6945 C CA . PRO B 1 265 ? -10.266 -18.109 -11.344 1 92.56 265 PRO B CA 1
ATOM 6946 C C . PRO B 1 265 ? -9.906 -17.266 -12.562 1 92.56 265 PRO B C 1
ATOM 6948 O O . PRO B 1 265 ? -9.578 -16.078 -12.422 1 92.56 265 PRO B O 1
ATOM 6951 N N . ALA B 1 266 ? -9.906 -17.906 -13.664 1 91.56 266 ALA B N 1
ATOM 6952 C CA . ALA B 1 266 ? -9.594 -17.188 -14.898 1 91.56 266 ALA B CA 1
ATOM 6953 C C . ALA B 1 266 ? -10.664 -17.438 -15.961 1 91.56 266 ALA B C 1
ATOM 6955 O O . ALA B 1 266 ? -11.469 -18.375 -15.828 1 91.56 266 ALA B O 1
ATOM 6956 N N . MET B 1 267 ? -10.578 -16.609 -17 1 93.44 267 MET B N 1
ATOM 6957 C CA . MET B 1 267 ? -11.523 -16.75 -18.094 1 93.44 267 MET B CA 1
ATOM 6958 C C . MET B 1 267 ? -11.102 -17.875 -19.031 1 93.44 267 MET B C 1
ATOM 6960 O O . MET B 1 267 ? -11.953 -18.578 -19.578 1 93.44 267 MET B O 1
ATOM 6964 N N . ARG B 1 268 ? -9.789 -18 -19.188 1 95.19 268 ARG B N 1
ATOM 6965 C CA . ARG B 1 268 ? -9.266 -18.969 -20.141 1 95.19 268 ARG B CA 1
ATOM 6966 C C . ARG B 1 268 ? -8.016 -19.641 -19.594 1 95.19 268 ARG B C 1
ATOM 6968 O O . ARG B 1 268 ? -7.301 -19.078 -18.766 1 95.19 268 ARG B O 1
ATOM 6975 N N . TYR B 1 269 ? -7.863 -20.875 -20.062 1 95.19 269 TYR B N 1
ATOM 6976 C CA . TYR B 1 269 ? -6.664 -21.641 -19.766 1 95.19 269 TYR B CA 1
ATOM 6977 C C . TYR B 1 269 ? -6.074 -22.266 -21.031 1 95.19 269 TYR B C 1
ATOM 6979 O O . TYR B 1 269 ? -6.805 -22.609 -21.953 1 95.19 269 TYR B O 1
ATOM 6987 N N . ALA B 1 270 ? -4.75 -22.375 -21.016 1 95.81 270 ALA B N 1
ATOM 6988 C CA . ALA B 1 270 ? -4.008 -23.016 -22.094 1 95.81 270 ALA B CA 1
ATOM 6989 C C . ALA B 1 270 ? -3.283 -24.266 -21.609 1 95.81 270 ALA B C 1
ATOM 6991 O O . ALA B 1 270 ? -3.404 -24.641 -20.438 1 95.81 270 ALA B O 1
ATOM 6992 N N . ASN B 1 271 ? -2.621 -25.016 -22.562 1 95.75 271 ASN B N 1
ATOM 6993 C CA . ASN B 1 271 ? -1.768 -26.172 -22.312 1 95.75 271 ASN B CA 1
ATOM 6994 C C . ASN B 1 271 ? -2.59 -27.406 -22 1 95.75 271 ASN B C 1
ATOM 6996 O O . ASN B 1 271 ? -2.191 -28.234 -21.172 1 95.75 271 ASN B O 1
ATOM 7000 N N . LEU B 1 272 ? -3.783 -27.438 -22.5 1 97.38 272 LEU B N 1
ATOM 7001 C CA . LEU B 1 272 ? -4.508 -28.703 -22.578 1 97.38 272 LEU B CA 1
ATOM 7002 C C . LEU B 1 272 ? -4.191 -29.438 -23.875 1 97.38 272 LEU B C 1
ATOM 7004 O O . LEU B 1 272 ? -4.57 -28.984 -24.953 1 97.38 272 LEU B O 1
ATOM 7008 N N . PRO B 1 273 ? -3.502 -30.516 -23.766 1 97.19 273 PRO B N 1
ATOM 7009 C CA . PRO B 1 273 ? -3.131 -31.219 -25 1 97.19 273 PRO B CA 1
ATOM 7010 C C . PRO B 1 273 ? -4.289 -32.031 -25.594 1 97.19 273 PRO B C 1
ATOM 7012 O O . PRO B 1 273 ? -5.094 -32.594 -24.859 1 97.19 273 PRO B O 1
ATOM 7015 N N . ALA B 1 274 ? -4.348 -32.125 -26.938 1 97.81 274 ALA B N 1
ATOM 7016 C CA . ALA B 1 274 ? -5.219 -33.094 -27.594 1 97.81 274 ALA B CA 1
ATOM 7017 C C . ALA B 1 274 ? -4.703 -34.5 -27.391 1 97.81 274 ALA B C 1
ATOM 7019 O O . ALA B 1 274 ? -3.504 -34.719 -27.188 1 97.81 274 ALA B O 1
ATOM 7020 N N . PRO B 1 275 ? -5.609 -35.469 -27.438 1 97.38 275 PRO B N 1
ATOM 7021 C CA . PRO B 1 275 ? -5.18 -36.844 -27.234 1 97.38 275 PRO B CA 1
ATOM 7022 C C . PRO B 1 275 ? -4.363 -37.375 -28.391 1 97.38 275 PRO B C 1
ATOM 7024 O O . PRO B 1 275 ? -4.723 -37.188 -29.562 1 97.38 275 PRO B O 1
ATOM 7027 N N . ALA B 1 276 ? -3.324 -38.125 -28.156 1 95.75 276 ALA B N 1
ATOM 7028 C CA . ALA B 1 276 ? -2.648 -38.938 -29.156 1 95.75 276 ALA B CA 1
ATOM 7029 C C . ALA B 1 276 ? -3.402 -40.25 -29.391 1 95.75 276 ALA B C 1
ATOM 7031 O O . ALA B 1 276 ? -4.398 -40.531 -28.719 1 95.75 276 ALA B O 1
ATOM 7032 N N . GLU B 1 277 ? -3.078 -41.156 -30.562 1 89.62 277 GLU B N 1
ATOM 7033 C CA . GLU B 1 277 ? -3.789 -42.344 -31.016 1 89.62 277 GLU B CA 1
ATOM 7034 C C . GLU B 1 277 ? -3.988 -43.312 -29.859 1 89.62 277 GLU B C 1
ATOM 7036 O O . GLU B 1 277 ? -5.051 -43.938 -29.734 1 89.62 277 GLU B O 1
ATOM 7041 N N . ASP B 1 278 ? -3.48 -43.344 -28.656 1 92.56 278 ASP B N 1
ATOM 7042 C CA . ASP B 1 278 ? -3.6 -44.281 -27.547 1 92.56 278 ASP B CA 1
ATOM 7043 C C . ASP B 1 278 ? -3.709 -43.562 -26.203 1 92.56 278 ASP B C 1
ATOM 7045 O O . ASP B 1 278 ? -3.486 -44.156 -25.156 1 92.56 278 ASP B O 1
ATOM 7049 N N . GLU B 1 279 ? -4.109 -42.375 -26.297 1 96.75 279 GLU B N 1
ATOM 7050 C CA . GLU B 1 279 ? -4.254 -41.594 -25.062 1 96.75 279 GLU B CA 1
ATOM 7051 C C . GLU B 1 279 ? -5.719 -41.281 -24.781 1 96.75 279 GLU B C 1
ATOM 7053 O O . GLU B 1 279 ? -6.484 -41 -25.703 1 96.75 279 GLU B O 1
ATOM 7058 N N . ASP B 1 280 ? -6.059 -41.406 -23.547 1 97.56 280 ASP B N 1
ATOM 7059 C CA . ASP B 1 280 ? -7.297 -40.844 -23.031 1 97.56 280 ASP B CA 1
ATOM 7060 C C . ASP B 1 280 ? -7.012 -39.625 -22.172 1 97.56 280 ASP B C 1
ATOM 7062 O O . ASP B 1 280 ? -6.414 -39.719 -21.094 1 97.56 280 ASP B O 1
ATOM 7066 N N . VAL B 1 281 ? -7.422 -38.469 -22.703 1 98.25 281 VAL B N 1
ATOM 7067 C CA . VAL B 1 281 ? -7.219 -37.25 -21.969 1 98.25 281 VAL B CA 1
ATOM 7068 C C . VAL B 1 281 ? -8.516 -36.844 -21.266 1 98.25 281 VAL B C 1
ATOM 7070 O O . VAL B 1 281 ? -9.547 -36.656 -21.906 1 98.25 281 VAL B O 1
ATOM 7073 N N . VAL B 1 282 ? -8.391 -36.688 -19.938 1 98 282 VAL B N 1
ATOM 7074 C CA . VAL B 1 282 ? -9.523 -36.25 -19.109 1 98 282 VAL B CA 1
ATOM 7075 C C . VAL B 1 282 ? -9.25 -34.875 -18.516 1 98 282 VAL B C 1
ATOM 7077 O O . VAL B 1 282 ? -8.234 -34.656 -17.859 1 98 282 VAL B O 1
ATOM 7080 N N . LEU B 1 283 ? -10.148 -33.938 -18.828 1 98.06 283 LEU B N 1
ATOM 7081 C CA . LEU B 1 283 ? -10.148 -32.656 -18.141 1 98.06 283 LEU B CA 1
ATOM 7082 C C . LEU B 1 283 ? -10.992 -32.719 -16.875 1 98.06 283 LEU B C 1
ATOM 7084 O O . LEU B 1 283 ? -12.156 -33.125 -16.922 1 98.06 283 LEU B O 1
ATOM 7088 N N . TRP B 1 284 ? -10.375 -32.375 -15.758 1 97.31 284 TRP B N 1
ATOM 7089 C CA . TRP B 1 284 ? -11.125 -32.281 -14.508 1 97.31 284 TRP B CA 1
ATOM 7090 C C . TRP B 1 284 ? -11.719 -30.875 -14.328 1 97.31 284 TRP B C 1
ATOM 7092 O O . TRP B 1 284 ? -10.984 -29.922 -14.086 1 97.31 284 TRP B O 1
ATOM 7102 N N . LEU B 1 285 ? -13.016 -30.781 -14.445 1 96.56 285 LEU B N 1
ATOM 7103 C CA . LEU B 1 285 ? -13.75 -29.562 -14.172 1 96.56 285 LEU B CA 1
ATOM 7104 C C . LEU B 1 285 ? -14.125 -29.469 -12.695 1 96.56 285 LEU B C 1
ATOM 7106 O O . LEU B 1 285 ? -14.914 -30.281 -12.203 1 96.56 285 LEU B O 1
ATOM 7110 N N . GLN B 1 286 ? -13.562 -28.484 -12.055 1 96.69 286 GLN B N 1
ATOM 7111 C CA . GLN B 1 286 ? -13.883 -28.281 -10.648 1 96.69 286 GLN B CA 1
ATOM 7112 C C . GLN B 1 286 ? -14.539 -26.922 -10.43 1 96.69 286 GLN B C 1
ATOM 7114 O O . GLN B 1 286 ? -13.859 -25.891 -10.422 1 96.69 286 GLN B O 1
ATOM 7119 N N . ASN B 1 287 ? -15.875 -27 -10.227 1 97.81 287 ASN B N 1
ATOM 7120 C CA . ASN B 1 287 ? -16.547 -25.75 -9.859 1 97.81 287 ASN B CA 1
ATOM 7121 C C . ASN B 1 287 ? -16.016 -25.188 -8.547 1 97.81 287 ASN B C 1
ATOM 7123 O O . ASN B 1 287 ? -16.141 -25.828 -7.496 1 97.81 287 ASN B O 1
ATOM 7127 N N . SER B 1 288 ? -15.492 -23.984 -8.594 1 96.44 288 SER B N 1
ATOM 7128 C CA . SER B 1 288 ? -14.797 -23.453 -7.426 1 96.44 288 SER B CA 1
ATOM 7129 C C . SER B 1 288 ? -15.734 -22.594 -6.574 1 96.44 288 SER B C 1
ATOM 7131 O O . SER B 1 288 ? -15.289 -21.922 -5.645 1 96.44 288 SER B O 1
ATOM 7133 N N . HIS B 1 289 ? -17.047 -22.594 -6.895 1 96.81 289 HIS B N 1
ATOM 7134 C CA . HIS B 1 289 ? -17.969 -21.672 -6.242 1 96.81 289 HIS B CA 1
ATOM 7135 C C . HIS B 1 289 ? -19.156 -22.422 -5.637 1 96.81 289 HIS B C 1
ATOM 7137 O O . HIS B 1 289 ? -19.422 -23.562 -5.996 1 96.81 289 HIS B O 1
ATOM 7143 N N . ALA B 1 290 ? -19.812 -21.766 -4.77 1 97.44 290 ALA B N 1
ATOM 7144 C CA . ALA B 1 290 ? -21.031 -22.266 -4.137 1 97.44 290 ALA B CA 1
ATOM 7145 C C . ALA B 1 290 ? -22.25 -22.047 -5.039 1 97.44 290 ALA B C 1
ATOM 7147 O O . ALA B 1 290 ? -23.391 -22.062 -4.57 1 97.44 290 ALA B O 1
ATOM 7148 N N . LEU B 1 291 ? -22.016 -21.875 -6.285 1 96.5 291 LEU B N 1
ATOM 7149 C CA . LEU B 1 291 ? -23.047 -21.672 -7.297 1 96.5 291 LEU B CA 1
ATOM 7150 C C . LEU B 1 291 ? -22.938 -22.734 -8.391 1 96.5 291 LEU B C 1
ATOM 7152 O O . LEU B 1 291 ? -21.844 -23.188 -8.727 1 96.5 291 LEU B O 1
ATOM 7156 N N . PRO B 1 292 ? -24.062 -23.078 -8.898 1 96.31 292 PRO B N 1
ATOM 7157 C CA . PRO B 1 292 ? -23.984 -24 -10.039 1 96.31 292 PRO B CA 1
ATOM 7158 C C . PRO B 1 292 ? -23.406 -23.328 -11.289 1 96.31 292 PRO B C 1
ATOM 7160 O O . PRO B 1 292 ? -23.438 -22.109 -11.414 1 96.31 292 PRO B O 1
ATOM 7163 N N . VAL B 1 293 ? -22.859 -24.094 -12.086 1 97.06 293 VAL B N 1
ATOM 7164 C CA . VAL B 1 293 ? -22.469 -23.656 -13.422 1 97.06 293 VAL B CA 1
ATOM 7165 C C . VAL B 1 293 ? -23.547 -24.031 -14.43 1 97.06 293 VAL B C 1
ATOM 7167 O O . VAL B 1 293 ? -23.906 -25.219 -14.57 1 97.06 293 VAL B O 1
ATOM 7170 N N . ALA B 1 294 ? -24.047 -23.078 -15.125 1 95.5 294 ALA B N 1
ATOM 7171 C CA . ALA B 1 294 ? -25.125 -23.328 -16.078 1 95.5 294 ALA B CA 1
ATOM 7172 C C . ALA B 1 294 ? -24.609 -24.094 -17.297 1 95.5 294 ALA B C 1
ATOM 7174 O O . ALA B 1 294 ? -23.422 -23.969 -17.656 1 95.5 294 ALA B O 1
ATOM 7175 N N . SER B 1 295 ? -25.531 -24.797 -17.891 1 96.19 295 SER B N 1
ATOM 7176 C CA . SER B 1 295 ? -25.219 -25.516 -19.125 1 96.19 295 SER B CA 1
ATOM 7177 C C . SER B 1 295 ? -24.672 -24.578 -20.188 1 96.19 295 SER B C 1
ATOM 7179 O O . SER B 1 295 ? -25.219 -23.484 -20.406 1 96.19 295 SER B O 1
ATOM 7181 N N . GLY B 1 296 ? -23.547 -24.922 -20.734 1 95.94 296 GLY B N 1
ATOM 7182 C CA . GLY B 1 296 ? -23 -24.172 -21.859 1 95.94 296 GLY B CA 1
ATOM 7183 C C . GLY B 1 296 ? -22.125 -23 -21.438 1 95.94 296 GLY B C 1
ATOM 7184 O O . GLY B 1 296 ? -21.562 -22.312 -22.297 1 95.94 296 GLY B O 1
ATOM 7185 N N . SER B 1 297 ? -21.953 -22.828 -20.125 1 95.81 297 SER B N 1
ATOM 7186 C CA . SER B 1 297 ? -21.203 -21.672 -19.625 1 95.81 297 SER B CA 1
ATOM 7187 C C . SER B 1 297 ? -19.703 -21.844 -19.828 1 95.81 297 SER B C 1
ATOM 7189 O O . SER B 1 297 ? -18.953 -20.875 -19.797 1 95.81 297 SER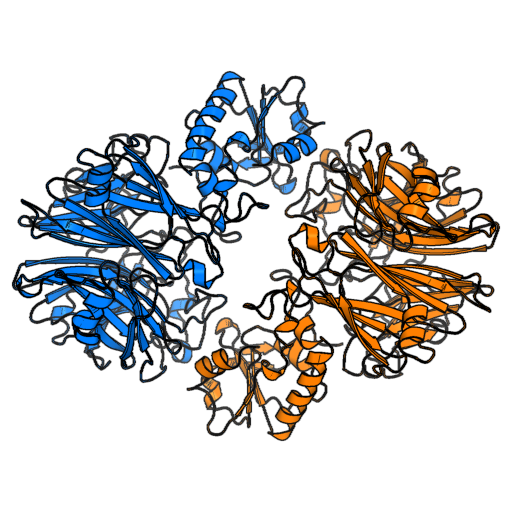 B O 1
ATOM 7191 N N . MET B 1 298 ? -19.25 -23.047 -19.953 1 97.12 298 MET B N 1
ATOM 7192 C CA . MET B 1 298 ? -17.859 -23.391 -20.25 1 97.12 298 MET B CA 1
ATOM 7193 C C . MET B 1 298 ? -17.734 -24.109 -21.594 1 97.12 298 MET B C 1
ATOM 7195 O O . MET B 1 298 ? -18.703 -24.703 -22.062 1 97.12 298 MET B O 1
ATOM 7199 N N . SER B 1 299 ? -16.578 -23.938 -22.203 1 97.69 299 SER B N 1
ATOM 7200 C CA . SER B 1 299 ? -16.406 -24.594 -23.5 1 97.69 299 SER B CA 1
ATOM 7201 C C . SER B 1 299 ? -14.945 -24.906 -23.781 1 97.69 299 SER B C 1
ATOM 7203 O O . SER B 1 299 ? -14.055 -24.438 -23.062 1 97.69 299 SER B O 1
ATOM 7205 N N . LEU B 1 300 ? -14.742 -25.797 -24.75 1 98.06 300 LEU B N 1
ATOM 7206 C CA . LEU B 1 300 ? -13.43 -26.078 -25.312 1 98.06 300 LEU B CA 1
ATOM 7207 C C . LEU B 1 300 ? -13.367 -25.656 -26.781 1 98.06 300 LEU B C 1
ATOM 7209 O O . LEU B 1 300 ? -14.391 -25.641 -27.469 1 98.06 300 LEU B O 1
ATOM 7213 N N . ASN B 1 301 ? -12.273 -25.281 -27.203 1 97.5 301 ASN B N 1
ATOM 7214 C CA . ASN B 1 301 ? -12 -25.016 -28.609 1 97.5 301 ASN B CA 1
ATOM 7215 C C . ASN B 1 301 ? -10.547 -25.312 -28.969 1 97.5 301 ASN B C 1
ATOM 7217 O O . ASN B 1 301 ? -9.688 -25.391 -28.078 1 97.5 301 ASN B O 1
ATOM 7221 N N . ARG B 1 302 ? -10.305 -25.547 -30.234 1 97.81 302 ARG B N 1
ATOM 7222 C CA . ARG B 1 302 ? -8.93 -25.531 -30.703 1 97.81 302 ARG B CA 1
ATOM 7223 C C . ARG B 1 302 ? -8.297 -24.156 -30.516 1 97.81 302 ARG B C 1
ATOM 7225 O O . ARG B 1 302 ? -8.906 -23.141 -30.859 1 97.81 302 ARG B O 1
ATOM 7232 N N . MET B 1 303 ? -7.125 -24.125 -29.984 1 97.38 303 MET B N 1
ATOM 7233 C CA . MET B 1 303 ? -6.434 -22.859 -29.797 1 97.38 303 MET B CA 1
ATOM 7234 C C . MET B 1 303 ? -6.441 -22.031 -31.078 1 97.38 303 MET B C 1
ATOM 7236 O O . MET B 1 303 ? -6.172 -22.547 -32.156 1 97.38 303 MET B O 1
ATOM 7240 N N . GLY B 1 304 ? -6.809 -20.766 -30.953 1 95.5 304 GLY B N 1
ATOM 7241 C CA . GLY B 1 304 ? -6.781 -19.844 -32.094 1 95.5 304 GLY B CA 1
ATOM 7242 C C . GLY B 1 304 ? -8.047 -19.891 -32.906 1 95.5 304 GLY B C 1
ATOM 7243 O O . GLY B 1 304 ? -8.219 -19.094 -33.844 1 95.5 304 GLY B O 1
ATOM 7244 N N . HIS B 1 305 ? -8.93 -20.781 -32.625 1 94.81 305 HIS B N 1
ATOM 7245 C CA . HIS B 1 305 ? -10.164 -20.891 -33.375 1 94.81 305 HIS B CA 1
ATOM 7246 C C . HIS B 1 305 ? -11.352 -20.344 -32.594 1 94.81 305 HIS B C 1
ATOM 7248 O O . HIS B 1 305 ? -11.406 -20.5 -31.359 1 94.81 305 HIS B O 1
ATOM 7254 N N . ASP B 1 306 ? -12.312 -19.859 -33.281 1 89.31 306 ASP B N 1
ATOM 7255 C CA . ASP B 1 306 ? -13.438 -19.188 -32.625 1 89.31 306 ASP B CA 1
ATOM 7256 C C . ASP B 1 306 ? -14.594 -20.172 -32.406 1 89.31 306 ASP B C 1
ATOM 7258 O O . ASP B 1 306 ? -15.508 -19.875 -31.625 1 89.31 306 ASP B O 1
ATOM 7262 N N . ARG B 1 307 ? -14.523 -21.234 -33.062 1 93.38 307 ARG B N 1
ATOM 7263 C CA . ARG B 1 307 ? -15.594 -22.203 -32.844 1 93.38 307 ARG B CA 1
ATOM 7264 C C . ARG B 1 307 ? -15.414 -22.922 -31.5 1 93.38 307 ARG B C 1
ATOM 7266 O O . ARG B 1 307 ? -14.461 -23.672 -31.312 1 93.38 307 ARG B O 1
ATOM 7273 N N . HIS B 1 308 ? -16.297 -22.75 -30.625 1 94.5 308 HIS B N 1
ATOM 7274 C CA . HIS B 1 308 ? -16.25 -23.359 -29.297 1 94.5 308 HIS B CA 1
ATOM 7275 C C . HIS B 1 308 ? -17.281 -24.453 -29.141 1 94.5 308 HIS B C 1
ATOM 7277 O O . HIS B 1 308 ? -18.375 -24.375 -29.719 1 94.5 308 HIS B O 1
ATOM 7283 N N . VAL B 1 309 ? -16.984 -25.5 -28.453 1 97.56 309 VAL B N 1
ATOM 7284 C CA . VAL B 1 309 ? -17.906 -26.594 -28.109 1 97.56 309 VAL B CA 1
ATOM 7285 C C . VAL B 1 309 ? -18.234 -26.531 -26.625 1 97.56 309 VAL B C 1
ATOM 7287 O O . VAL B 1 309 ? -17.391 -26.859 -25.781 1 97.56 309 VAL B O 1
ATOM 7290 N N . PRO B 1 310 ? -19.438 -26.188 -26.266 1 96.69 310 PRO B N 1
ATOM 7291 C CA . PRO B 1 310 ? -19.797 -25.984 -24.875 1 96.69 310 PRO B CA 1
ATOM 7292 C C . PRO B 1 310 ? -20.016 -27.297 -24.125 1 96.69 310 PRO B C 1
ATOM 7294 O O . PRO B 1 310 ? -20.359 -28.312 -24.734 1 96.69 310 PRO B O 1
ATOM 7297 N N . PHE B 1 311 ? -19.672 -27.328 -22.844 1 96.25 311 PHE B N 1
ATOM 7298 C CA . PHE B 1 311 ? -20.125 -28.375 -21.938 1 96.25 311 PHE B CA 1
ATOM 7299 C C . PHE B 1 311 ? -21.609 -28.203 -21.641 1 96.25 311 PHE B C 1
ATOM 7301 O O . PHE B 1 311 ? -22.016 -27.219 -21 1 96.25 311 PHE B O 1
ATOM 7308 N N . MET B 1 312 ? -22.359 -29.188 -21.984 1 95.12 312 MET B N 1
ATOM 7309 C CA . MET B 1 312 ? -23.812 -29.016 -21.891 1 95.12 312 MET B CA 1
ATOM 7310 C C . MET B 1 312 ? -24.328 -29.516 -20.547 1 95.12 312 MET B C 1
ATOM 7312 O O . MET B 1 312 ? -25.438 -29.172 -20.141 1 95.12 312 MET B O 1
ATOM 7316 N N . ARG B 1 313 ? -23.562 -30.219 -19.828 1 94.56 313 ARG B N 1
ATOM 7317 C CA . ARG B 1 313 ? -23.969 -30.641 -18.5 1 94.56 313 ARG B CA 1
ATOM 7318 C C . ARG B 1 313 ? -23.734 -29.547 -17.469 1 94.56 313 ARG B C 1
ATOM 7320 O O . ARG B 1 313 ? -22.625 -29.031 -17.344 1 94.56 313 ARG B O 1
ATOM 7327 N N . PRO B 1 314 ? -24.781 -29.203 -16.734 1 96.56 314 PRO B N 1
ATOM 7328 C CA . PRO B 1 314 ? -24.547 -28.281 -15.617 1 96.56 314 PRO B CA 1
ATOM 7329 C C . PRO B 1 314 ? -23.703 -28.906 -14.508 1 96.56 314 PRO B C 1
ATOM 7331 O O . PRO B 1 314 ? -23.578 -30.125 -14.43 1 96.56 314 PRO B O 1
ATOM 7334 N N . LEU B 1 315 ? -23.062 -28.078 -13.742 1 97.81 315 LEU B N 1
ATOM 7335 C CA . LEU B 1 315 ? -22.312 -28.547 -12.578 1 97.81 315 LEU B CA 1
ATOM 7336 C C . LEU B 1 315 ? -22.906 -28 -11.297 1 97.81 315 LEU B C 1
ATOM 7338 O O . LEU B 1 315 ? -23.281 -26.812 -11.234 1 97.81 315 LEU B O 1
ATOM 7342 N N . ALA B 1 316 ? -23.016 -28.891 -10.305 1 98.06 316 ALA B N 1
ATOM 7343 C CA . ALA B 1 316 ? -23.422 -28.438 -8.969 1 98.06 316 ALA B CA 1
ATOM 7344 C C . ALA B 1 316 ? -22.312 -27.625 -8.305 1 98.06 316 ALA B C 1
ATOM 7346 O O . ALA B 1 316 ? -21.172 -27.625 -8.781 1 98.06 316 ALA B O 1
ATOM 7347 N N . PRO B 1 317 ? -22.688 -26.875 -7.215 1 97.88 317 PRO B N 1
ATOM 7348 C CA . PRO B 1 317 ? -21.656 -26.188 -6.445 1 97.88 317 PRO B CA 1
ATOM 7349 C C . PRO B 1 317 ? -20.531 -27.125 -5.996 1 97.88 317 PRO B C 1
ATOM 7351 O O . PRO B 1 317 ? -20.812 -28.203 -5.477 1 97.88 317 PRO B O 1
ATOM 7354 N N . TYR B 1 318 ? -19.281 -26.797 -6.273 1 98.31 318 TYR B N 1
ATOM 7355 C CA . TYR B 1 318 ? -18.062 -27.469 -5.852 1 98.31 318 TYR B CA 1
ATOM 7356 C C . TYR B 1 318 ? -17.969 -28.859 -6.465 1 98.31 318 TYR B C 1
ATOM 7358 O O . TYR B 1 318 ? -17.172 -29.688 -6.023 1 98.31 318 TYR B O 1
ATOM 7366 N N . GLU B 1 319 ? -18.797 -29.094 -7.453 1 98.5 319 GLU B N 1
ATOM 7367 C CA . GLU B 1 319 ? -18.766 -30.406 -8.102 1 98.5 319 GLU B CA 1
ATOM 7368 C C . GLU B 1 319 ? -17.469 -30.594 -8.891 1 98.5 319 GLU B C 1
ATOM 7370 O O . GLU B 1 319 ? -16.922 -29.641 -9.43 1 98.5 319 GLU B O 1
ATOM 7375 N N . THR B 1 320 ? -16.984 -31.812 -8.891 1 98.19 320 THR B N 1
ATOM 7376 C CA . THR B 1 320 ? -15.859 -32.25 -9.703 1 98.19 320 THR B CA 1
ATOM 7377 C C . THR B 1 320 ? -16.297 -33.25 -10.766 1 98.19 320 THR B C 1
ATOM 7379 O O . THR B 1 320 ? -16.891 -34.281 -10.445 1 98.19 320 THR B O 1
ATOM 7382 N N . VAL B 1 321 ? -15.961 -32.906 -12.008 1 97.62 321 VAL B N 1
ATOM 7383 C CA . VAL B 1 321 ? -16.438 -33.75 -13.102 1 97.62 321 VAL B CA 1
ATOM 7384 C C . VAL B 1 321 ? -15.273 -34.094 -14.031 1 97.62 321 VAL B C 1
ATOM 7386 O O . VAL B 1 321 ? -14.453 -33.219 -14.352 1 97.62 321 VAL B O 1
ATOM 7389 N N . ALA B 1 322 ? -15.227 -35.375 -14.391 1 97.38 322 ALA B N 1
ATOM 7390 C CA . ALA B 1 322 ? -14.273 -35.812 -15.406 1 97.38 322 ALA B CA 1
ATOM 7391 C C . ALA B 1 322 ? -14.859 -35.656 -16.812 1 97.38 322 ALA B C 1
ATOM 7393 O O . ALA B 1 322 ? -15.938 -36.188 -17.094 1 97.38 322 ALA B O 1
ATOM 7394 N N . VAL B 1 323 ? -14.18 -34.938 -17.625 1 97.25 323 VAL B N 1
ATOM 7395 C CA . VAL B 1 323 ? -14.602 -34.75 -19 1 97.25 323 VAL B CA 1
ATOM 7396 C C . VAL B 1 323 ? -13.57 -35.375 -19.953 1 97.25 323 VAL B C 1
ATOM 7398 O O . VAL B 1 323 ? -12.422 -34.906 -20 1 97.25 323 VAL B O 1
ATOM 7401 N N . HIS B 1 324 ? -14 -36.344 -20.688 1 97.38 324 HIS B N 1
ATOM 7402 C CA . HIS B 1 324 ? -13.117 -36.906 -21.703 1 97.38 324 HIS B CA 1
ATOM 7403 C C . HIS B 1 324 ? -13.031 -36 -22.922 1 97.38 324 HIS B C 1
ATOM 7405 O O . HIS B 1 324 ? -14.023 -35.781 -23.625 1 97.38 324 HIS B O 1
ATOM 7411 N N . VAL B 1 325 ? -11.883 -35.562 -23.203 1 97.5 325 VAL B N 1
ATOM 7412 C CA . VAL B 1 325 ? -11.664 -34.562 -24.25 1 97.5 325 VAL B CA 1
ATOM 7413 C C . VAL B 1 325 ? -12.141 -35.125 -25.594 1 97.5 325 VAL B C 1
ATOM 7415 O O . VAL B 1 325 ? -12.742 -34.406 -26.391 1 97.5 325 VAL B O 1
ATOM 7418 N N . GLN B 1 326 ? -11.969 -36.375 -25.781 1 95.69 326 GLN B N 1
ATOM 7419 C CA . GLN B 1 326 ? -12.336 -37.031 -27.047 1 95.69 326 GLN B CA 1
ATOM 7420 C C . GLN B 1 326 ? -13.844 -36.969 -27.266 1 95.69 326 GLN B C 1
ATOM 7422 O O . GLN B 1 326 ? -14.312 -37 -28.406 1 95.69 326 GLN B O 1
ATOM 7427 N N . ASP B 1 327 ? -14.594 -36.938 -26.234 1 95.12 327 ASP B N 1
ATOM 7428 C CA . ASP B 1 327 ? -16.047 -36.875 -26.328 1 95.12 327 ASP B CA 1
ATOM 7429 C C . ASP B 1 327 ? -16.516 -35.5 -26.797 1 95.12 327 ASP B C 1
ATOM 7431 O O . ASP B 1 327 ? -17.594 -35.375 -27.375 1 95.12 327 ASP B O 1
ATOM 7435 N N . ILE B 1 328 ? -15.742 -34.5 -26.516 1 95.81 328 ILE B N 1
ATOM 7436 C CA . ILE B 1 328 ? -16.109 -33.094 -26.797 1 95.81 328 ILE B CA 1
ATOM 7437 C C . ILE B 1 328 ? -15.5 -32.688 -28.125 1 95.81 328 ILE B C 1
ATOM 7439 O O . ILE B 1 328 ? -16.156 -32.031 -28.938 1 95.81 328 ILE B O 1
ATOM 7443 N N . LEU B 1 329 ? -14.266 -33.062 -28.266 1 96.88 329 LEU B N 1
ATOM 7444 C CA . LEU B 1 329 ? -13.508 -32.719 -29.469 1 96.88 329 LEU B CA 1
ATOM 7445 C C . LEU B 1 329 ? -12.938 -33.969 -30.125 1 96.88 329 LEU B C 1
ATOM 7447 O O . LEU B 1 329 ? -11.719 -34.188 -30.156 1 96.88 329 LEU B O 1
ATOM 7451 N N . PRO B 1 330 ? -13.703 -34.719 -30.844 1 95.5 330 PRO B N 1
ATOM 7452 C CA . PRO B 1 330 ? -13.266 -36.031 -31.359 1 95.5 330 PRO B CA 1
ATOM 7453 C C . PRO B 1 330 ? -12.25 -35.906 -32.5 1 95.5 330 PRO B C 1
ATOM 7455 O O . PRO B 1 330 ? -11.461 -36.844 -32.719 1 95.5 330 PRO B O 1
ATOM 7458 N N . ASP B 1 331 ? -12.234 -34.781 -33.188 1 94.94 331 ASP B N 1
ATOM 7459 C CA . ASP B 1 331 ? -11.414 -34.688 -34.375 1 94.94 331 ASP B CA 1
ATOM 7460 C C . ASP B 1 331 ? -10.031 -34.125 -34.062 1 94.94 331 ASP B C 1
ATOM 7462 O O . ASP B 1 331 ? -9.141 -34.125 -34.906 1 94.94 331 ASP B O 1
ATOM 7466 N N . LEU B 1 332 ? -9.805 -33.656 -32.844 1 96.88 332 LEU B N 1
ATOM 7467 C CA . LEU B 1 332 ? -8.523 -33.062 -32.5 1 96.88 332 LEU B CA 1
ATOM 7468 C C . LEU B 1 332 ? -7.531 -34.125 -32.031 1 96.88 332 LEU B C 1
ATOM 7470 O O . LEU B 1 332 ? -7.898 -35.062 -31.312 1 96.88 332 LEU B O 1
ATOM 7474 N N . LYS B 1 333 ? -6.336 -33.938 -32.469 1 97.19 333 LYS B N 1
ATOM 7475 C CA . LYS B 1 333 ? -5.285 -34.875 -32.094 1 97.19 333 LYS B CA 1
ATOM 7476 C C . LYS B 1 333 ? -3.99 -34.156 -31.75 1 97.19 333 LYS B C 1
ATOM 7478 O O . LYS B 1 333 ? -3.719 -33.062 -32.25 1 97.19 333 LYS B O 1
ATOM 7483 N N . TRP B 1 334 ? -3.25 -34.812 -30.844 1 97.12 334 TRP B N 1
ATOM 7484 C CA . TRP B 1 334 ? -1.912 -34.312 -30.547 1 97.12 334 TRP B CA 1
ATOM 7485 C C . TRP B 1 334 ? -1.076 -34.219 -31.812 1 97.12 334 TRP B C 1
ATOM 7487 O O . TRP B 1 334 ? -1.067 -35.125 -32.625 1 97.12 334 TRP B O 1
ATOM 7497 N N . PRO B 1 335 ? -0.459 -32.969 -32.031 1 97.12 335 PRO B N 1
ATOM 7498 C CA . PRO B 1 335 ? -0.074 -31.969 -31.047 1 97.12 335 PRO B CA 1
ATOM 7499 C C . PRO B 1 335 ? -0.952 -30.719 -31.109 1 97.12 335 PRO B C 1
ATOM 7501 O O . PRO B 1 335 ? -0.489 -29.625 -30.797 1 97.12 335 PRO B O 1
ATOM 7504 N N . GLU B 1 336 ? -2.156 -30.844 -31.609 1 97.44 336 GLU B N 1
ATOM 7505 C CA . GLU B 1 336 ? -3.045 -29.688 -31.562 1 97.44 336 GLU B CA 1
ATOM 7506 C C . GLU B 1 336 ? -3.293 -29.234 -30.125 1 97.44 336 GLU B C 1
ATOM 7508 O O . GLU B 1 336 ? -3.307 -30.047 -29.203 1 97.44 336 GLU B O 1
ATOM 7513 N N . GLN B 1 337 ? -3.471 -27.938 -29.984 1 96.69 337 GLN B N 1
ATOM 7514 C CA . GLN B 1 337 ? -3.658 -27.344 -28.656 1 96.69 337 GLN B CA 1
ATOM 7515 C C . GLN B 1 337 ? -5.133 -27.047 -28.406 1 96.69 337 GLN B C 1
ATOM 7517 O O . GLN B 1 337 ? -5.852 -26.609 -29.297 1 96.69 337 GLN B O 1
ATOM 7522 N N . ILE B 1 338 ? -5.492 -27.219 -27.172 1 98 338 ILE B N 1
ATOM 7523 C CA . ILE B 1 338 ? -6.875 -26.953 -26.797 1 98 338 ILE B CA 1
ATOM 7524 C C . ILE B 1 338 ? -6.918 -25.797 -25.797 1 98 338 ILE B C 1
ATOM 7526 O O . ILE B 1 338 ? -6.086 -25.719 -24.891 1 98 338 ILE B O 1
ATOM 7530 N N . GLU B 1 339 ? -7.812 -24.859 -26.031 1 97.31 339 GLU B N 1
ATOM 7531 C CA . GLU B 1 339 ? -8.125 -23.766 -25.109 1 97.31 339 GLU B CA 1
ATOM 7532 C C . GLU B 1 339 ? -9.375 -24.078 -24.297 1 97.31 339 GLU B C 1
ATOM 7534 O O . GLU B 1 339 ? -10.398 -24.484 -24.844 1 97.31 339 GLU B O 1
ATOM 7539 N N . PHE B 1 340 ? -9.242 -23.984 -22.984 1 97.38 340 PHE B N 1
ATOM 7540 C CA . PHE B 1 340 ? -10.383 -24.125 -22.078 1 97.38 340 PHE B CA 1
ATOM 7541 C C . PHE B 1 340 ? -10.938 -22.766 -21.688 1 97.38 340 PHE B C 1
ATOM 7543 O O . PHE B 1 340 ? -10.25 -21.984 -21.016 1 97.38 340 PHE B O 1
ATOM 7550 N N . ARG B 1 341 ? -12.109 -22.484 -22.062 1 96.88 341 ARG B N 1
ATOM 7551 C CA . ARG B 1 341 ? -12.828 -21.281 -21.641 1 96.88 341 ARG B CA 1
ATOM 7552 C C . ARG B 1 341 ? -13.688 -21.547 -20.422 1 96.88 341 ARG B C 1
ATOM 7554 O O . ARG B 1 341 ? -14.844 -21.953 -20.531 1 9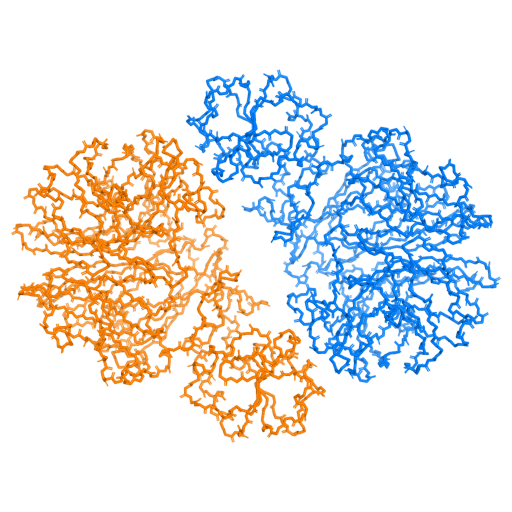6.88 341 ARG B O 1
ATOM 7561 N N . ALA B 1 342 ? -13.125 -21.25 -19.312 1 95.94 342 ALA B N 1
ATOM 7562 C CA . ALA B 1 342 ? -13.703 -21.625 -18.031 1 95.94 342 ALA B CA 1
ATOM 7563 C C . ALA B 1 342 ? -14.727 -20.594 -17.562 1 95.94 342 ALA B C 1
ATOM 7565 O O . ALA B 1 342 ? -15.562 -20.891 -16.703 1 95.94 342 ALA B O 1
ATOM 7566 N N . GLY B 1 343 ? -14.641 -19.344 -18.016 1 94.56 343 GLY B N 1
ATOM 7567 C CA . GLY B 1 343 ? -15.633 -18.328 -17.75 1 94.56 343 GLY B CA 1
ATOM 7568 C C . GLY B 1 343 ? -15.578 -17.812 -16.328 1 94.56 343 GLY B C 1
ATOM 7569 O O . GLY B 1 343 ? -16.562 -17.281 -15.812 1 94.56 343 GLY B O 1
ATOM 7570 N N . GLY B 1 344 ? -14.516 -18.094 -15.602 1 94.19 344 GLY B N 1
ATOM 7571 C CA . GLY B 1 344 ? -14.375 -17.609 -14.242 1 94.19 344 GLY B CA 1
ATOM 7572 C C . GLY B 1 344 ? -14.914 -18.578 -13.203 1 94.19 344 GLY B C 1
ATOM 7573 O O . GLY B 1 344 ? -15.047 -18.234 -12.031 1 94.19 344 GLY B O 1
ATOM 7574 N N . TYR B 1 345 ? -15.18 -19.812 -13.547 1 96 345 TYR B N 1
ATOM 7575 C CA . TYR B 1 345 ? -15.844 -20.75 -12.656 1 96 345 TYR B CA 1
ATOM 7576 C C . TYR B 1 345 ? -14.836 -21.672 -11.977 1 96 345 TYR B C 1
ATOM 7578 O O . TYR B 1 345 ? -15.156 -22.328 -10.984 1 96 345 TYR B O 1
ATOM 7586 N N . VAL B 1 346 ? -13.648 -21.688 -12.555 1 94.88 346 VAL B N 1
ATOM 7587 C CA . VAL B 1 346 ? -12.719 -22.734 -12.133 1 94.88 346 VAL B CA 1
ATOM 7588 C C . VAL B 1 346 ? -11.391 -22.094 -11.711 1 94.88 346 VAL B C 1
ATOM 7590 O O . VAL B 1 346 ? -10.914 -21.156 -12.352 1 94.88 346 VAL B O 1
ATOM 7593 N N . VAL B 1 347 ? -10.945 -22.672 -10.602 1 92.12 347 VAL B N 1
ATOM 7594 C CA . VAL B 1 347 ? -9.594 -22.328 -10.164 1 92.12 347 VAL B CA 1
ATOM 7595 C C . VAL B 1 347 ? -8.625 -23.453 -10.516 1 92.12 347 VAL B C 1
ATOM 7597 O O . VAL B 1 347 ? -8.859 -24.609 -10.156 1 92.12 347 VAL B O 1
ATOM 7600 N N . ARG B 1 348 ? -7.613 -23.297 -11.289 1 88.12 348 ARG B N 1
ATOM 7601 C CA . ARG B 1 348 ? -6.488 -24.156 -11.641 1 88.12 348 ARG B CA 1
ATOM 7602 C C . ARG B 1 348 ? -6.973 -25.531 -12.078 1 88.12 348 ARG B C 1
ATOM 7604 O O . ARG B 1 348 ? -6.707 -26.531 -11.414 1 88.12 348 ARG B O 1
ATOM 7611 N N . PRO B 1 349 ? -7.504 -25.656 -13.203 1 93.44 349 PRO B N 1
ATOM 7612 C CA . PRO B 1 349 ? -7.938 -26.969 -13.703 1 93.44 349 PRO B CA 1
ATOM 7613 C C . PRO B 1 349 ? -6.77 -27.906 -13.992 1 93.44 349 PRO B C 1
ATOM 7615 O O . PRO B 1 349 ? -5.668 -27.453 -14.32 1 93.44 349 PRO B O 1
ATOM 7618 N N . ARG B 1 350 ? -7.051 -29.234 -13.828 1 96 350 ARG B N 1
ATOM 7619 C CA . ARG B 1 350 ? -6.09 -30.297 -14.102 1 96 350 ARG B CA 1
ATOM 7620 C C . ARG B 1 350 ? -6.578 -31.188 -15.234 1 96 350 ARG B C 1
ATOM 7622 O O . ARG B 1 350 ? -7.773 -31.234 -15.539 1 96 350 ARG B O 1
ATOM 7629 N N . TYR B 1 351 ? -5.645 -31.828 -15.844 1 97.31 351 TYR B N 1
ATOM 7630 C CA . TYR B 1 351 ? -5.984 -32.875 -16.781 1 97.31 351 TYR B CA 1
ATOM 7631 C C . TYR B 1 351 ? -5.172 -34.156 -16.5 1 97.31 351 TYR B C 1
ATOM 7633 O O . TYR B 1 351 ? -4.105 -34.062 -15.883 1 97.31 351 TYR B O 1
ATOM 7641 N N . GLU B 1 352 ? -5.719 -35.219 -16.891 1 97.31 352 GLU B N 1
ATOM 7642 C CA . GLU B 1 352 ? -5.09 -36.531 -16.781 1 97.31 352 GLU B CA 1
ATOM 7643 C C . GLU B 1 352 ? -5.008 -37.219 -18.125 1 97.31 352 GLU B C 1
ATOM 7645 O O . GLU B 1 352 ? -5.934 -37.125 -18.938 1 97.31 352 GLU B O 1
ATOM 7650 N N . ILE B 1 353 ? -3.928 -37.844 -18.359 1 97.44 353 ILE B N 1
ATOM 7651 C CA . ILE B 1 353 ? -3.758 -38.656 -19.562 1 97.44 353 ILE B CA 1
ATOM 7652 C C . ILE B 1 353 ? -3.5 -40.125 -19.172 1 97.44 353 ILE B C 1
ATOM 7654 O O . ILE B 1 353 ? -2.58 -40.406 -18.391 1 97.44 353 ILE B O 1
ATOM 7658 N N . THR B 1 354 ? -4.289 -40.969 -19.656 1 96.5 354 THR B N 1
ATOM 7659 C CA . THR B 1 354 ? -4.074 -42.406 -19.469 1 96.5 354 THR B CA 1
ATOM 7660 C C . THR B 1 354 ? -3.611 -43.062 -20.766 1 96.5 354 THR B C 1
ATOM 7662 O O . THR B 1 354 ? -4.223 -42.875 -21.812 1 96.5 354 THR B O 1
ATOM 7665 N N . ARG B 1 355 ? -2.541 -43.75 -20.703 1 93.94 355 ARG B N 1
ATOM 7666 C CA . ARG B 1 355 ? -1.982 -44.531 -21.797 1 93.94 355 ARG B CA 1
ATOM 7667 C C . ARG B 1 355 ? -1.415 -45.844 -21.297 1 93.94 355 ARG B C 1
ATOM 7669 O O . ARG B 1 355 ? -0.571 -45.875 -20.391 1 93.94 355 ARG B O 1
ATOM 7676 N N . ARG B 1 356 ? -1.756 -47 -21.812 1 87.38 356 ARG B N 1
ATOM 7677 C CA . ARG B 1 356 ? -1.285 -48.312 -21.453 1 87.38 356 ARG B CA 1
ATOM 7678 C C . ARG B 1 356 ? -1.354 -48.531 -19.938 1 87.38 356 ARG B C 1
ATOM 7680 O O . ARG B 1 356 ? -0.367 -48.938 -19.328 1 87.38 356 ARG B O 1
ATOM 7687 N N . ASN B 1 357 ? -2.35 -48.156 -19.266 1 84.75 357 ASN B N 1
ATOM 7688 C CA . ASN B 1 357 ? -2.678 -48.375 -17.859 1 84.75 357 ASN B CA 1
ATOM 7689 C C . ASN B 1 357 ? -1.816 -47.5 -16.938 1 84.75 357 ASN B C 1
ATOM 7691 O O . ASN B 1 357 ? -1.573 -47.844 -15.789 1 84.75 357 ASN B O 1
ATOM 7695 N N . ARG B 1 358 ? -1.23 -46.5 -17.484 1 91.94 358 ARG B N 1
ATOM 7696 C CA . ARG B 1 358 ? -0.535 -45.469 -16.703 1 91.94 358 ARG B CA 1
ATOM 7697 C C . ARG B 1 358 ? -1.225 -44.125 -16.828 1 91.94 358 ARG B C 1
ATOM 7699 O O . ARG B 1 358 ? -1.618 -43.719 -17.922 1 91.94 358 ARG B O 1
ATOM 7706 N N . THR B 1 359 ? -1.346 -43.5 -15.672 1 94.88 359 THR B N 1
ATOM 7707 C CA . THR B 1 359 ? -2.025 -42.219 -15.648 1 94.88 359 THR B CA 1
ATOM 7708 C C . THR B 1 359 ? -1.1 -41.125 -15.117 1 94.88 359 THR B C 1
ATOM 7710 O O . THR B 1 359 ? -0.427 -41.312 -14.102 1 94.88 359 THR B O 1
ATOM 7713 N N . ARG B 1 360 ? -0.981 -40.125 -15.852 1 95.69 360 ARG B N 1
ATOM 7714 C CA . ARG B 1 360 ? -0.268 -38.938 -15.383 1 95.69 360 ARG B CA 1
ATOM 7715 C C . ARG B 1 360 ? -1.2 -37.719 -15.297 1 95.69 360 ARG B C 1
ATOM 7717 O O . ARG B 1 360 ? -2.16 -37.625 -16.062 1 95.69 360 ARG B O 1
ATOM 7724 N N . ILE B 1 361 ? -0.924 -36.781 -14.312 1 95.94 361 ILE B N 1
ATOM 7725 C CA . ILE B 1 361 ? -1.767 -35.625 -14.109 1 95.94 361 ILE B CA 1
ATOM 7726 C C . ILE B 1 361 ? -0.915 -34.344 -14.172 1 95.94 361 ILE B C 1
ATOM 7728 O O . ILE B 1 361 ? 0.222 -34.344 -13.695 1 95.94 361 ILE B O 1
ATOM 7732 N N . ALA B 1 362 ? -1.355 -33.312 -14.805 1 95.75 362 ALA B N 1
ATOM 7733 C CA . ALA B 1 362 ? -0.759 -31.969 -14.875 1 95.75 362 ALA B CA 1
ATOM 7734 C C . ALA B 1 362 ? -1.831 -30.891 -14.812 1 95.75 362 ALA B C 1
ATOM 7736 O O . ALA B 1 362 ? -3.006 -31.188 -14.578 1 95.75 362 ALA B O 1
ATOM 7737 N N . HIS B 1 363 ? -1.428 -29.672 -14.836 1 93.5 363 HIS B N 1
ATOM 7738 C CA . HIS B 1 363 ? -2.398 -28.578 -14.742 1 93.5 363 HIS B CA 1
ATOM 7739 C C . HIS B 1 363 ? -2.348 -27.703 -15.984 1 93.5 363 HIS B C 1
ATOM 7741 O O . HIS B 1 363 ? -1.336 -27.672 -16.688 1 93.5 363 HIS B O 1
ATOM 7747 N N . LEU B 1 364 ? -3.426 -26.984 -16.219 1 94.69 364 LEU B N 1
ATOM 7748 C CA . LEU B 1 364 ? -3.475 -25.953 -17.25 1 94.69 364 LEU B CA 1
ATOM 7749 C C . LEU B 1 364 ? -2.916 -24.641 -16.719 1 94.69 364 LEU B C 1
ATOM 7751 O O . LEU B 1 364 ? -2.785 -24.453 -15.508 1 94.69 364 LEU B O 1
ATOM 7755 N N . ASN B 1 365 ? -2.625 -23.828 -17.625 1 92.06 365 ASN B N 1
ATOM 7756 C CA . ASN B 1 365 ? -2.119 -22.516 -17.234 1 92.06 365 ASN B CA 1
ATOM 7757 C C . ASN B 1 365 ? -3.09 -21.406 -17.609 1 92.06 365 ASN B C 1
ATOM 7759 O O . ASN B 1 365 ? -3.719 -21.469 -18.672 1 92.06 365 ASN B O 1
ATOM 7763 N N . VAL B 1 366 ? -3.062 -20.391 -16.844 1 91.5 366 VAL B N 1
ATOM 7764 C CA . VAL B 1 366 ? -3.941 -19.25 -17.047 1 91.5 366 VAL B CA 1
ATOM 7765 C C . VAL B 1 366 ? -3.529 -18.5 -18.312 1 91.5 366 VAL B C 1
ATOM 7767 O O . VAL B 1 366 ? -2.338 -18.328 -18.578 1 91.5 366 VAL B O 1
ATOM 7770 N N . GLN B 1 367 ? -4.504 -18.109 -19.094 1 92.94 367 GLN B N 1
ATOM 7771 C CA . GLN B 1 367 ? -4.285 -17.078 -20.109 1 92.94 367 GLN B CA 1
ATOM 7772 C C . GLN B 1 367 ? -4.645 -15.703 -19.547 1 92.94 367 GLN B C 1
ATOM 7774 O O . GLN B 1 367 ? -5.773 -15.477 -19.109 1 92.94 367 GLN B O 1
ATOM 7779 N N . ARG B 1 368 ? -3.754 -14.852 -19.688 1 89.88 368 ARG B N 1
ATOM 7780 C CA . ARG B 1 368 ? -3.938 -13.547 -19.062 1 89.88 368 ARG B CA 1
ATOM 7781 C C . ARG B 1 368 ? -4.668 -12.594 -20.016 1 89.88 368 ARG B C 1
ATOM 7783 O O . ARG B 1 368 ? -4.223 -12.367 -21.141 1 89.88 368 ARG B O 1
ATOM 7790 N N . ALA B 1 369 ? -5.691 -11.969 -19.438 1 87.69 369 ALA B N 1
ATOM 7791 C CA . ALA B 1 369 ? -6.453 -10.992 -20.219 1 87.69 369 ALA B CA 1
ATOM 7792 C C . ALA B 1 369 ? -5.816 -9.609 -20.125 1 87.69 369 ALA B C 1
ATOM 7794 O O . ALA B 1 369 ? -6.012 -8.766 -21.016 1 87.69 369 ALA B O 1
ATOM 7795 N N . ASP B 1 370 ? -5.066 -9.375 -19.109 1 83.44 370 ASP B N 1
ATOM 7796 C CA . ASP B 1 370 ? -4.512 -8.055 -18.828 1 83.44 370 ASP B CA 1
ATOM 7797 C C . ASP B 1 370 ? -3.15 -7.879 -19.5 1 83.44 370 ASP B C 1
ATOM 7799 O O . ASP B 1 370 ? -2.625 -6.766 -19.578 1 83.44 370 ASP B O 1
ATOM 7803 N N . LEU B 1 371 ? -2.596 -8.93 -19.938 1 88.19 371 LEU B N 1
ATOM 7804 C CA . LEU B 1 371 ? -1.29 -8.898 -20.594 1 88.19 371 LEU B CA 1
ATOM 7805 C C . LEU B 1 371 ? -1.43 -8.586 -22.078 1 88.19 371 LEU B C 1
ATOM 7807 O O . LEU B 1 371 ? -2.256 -9.18 -22.766 1 88.19 371 LEU B O 1
ATOM 7811 N N . HIS B 1 372 ? -0.572 -7.602 -22.531 1 91.75 372 HIS B N 1
ATOM 7812 C CA . HIS B 1 372 ? -0.623 -7.191 -23.938 1 91.75 372 HIS B CA 1
ATOM 7813 C C . HIS B 1 372 ? 0.75 -7.297 -24.594 1 91.75 372 HIS B C 1
ATOM 7815 O O . HIS B 1 372 ? 1.768 -7.379 -23.906 1 91.75 372 HIS B O 1
ATOM 7821 N N . THR B 1 373 ? 0.689 -7.238 -25.906 1 94.75 373 THR B N 1
ATOM 7822 C CA . THR B 1 373 ? 1.936 -7.27 -26.656 1 94.75 373 THR B CA 1
ATOM 7823 C C . THR B 1 373 ? 2.758 -6.012 -26.406 1 94.75 373 THR B C 1
ATOM 7825 O O . THR B 1 373 ? 2.201 -4.922 -26.25 1 94.75 373 THR B O 1
ATOM 7828 N N . ASP B 1 374 ? 4.039 -6.16 -26.359 1 94.88 374 ASP B N 1
ATOM 7829 C CA . ASP B 1 374 ? 4.953 -5.051 -26.109 1 94.88 374 ASP B CA 1
ATOM 7830 C C . ASP B 1 374 ? 6.031 -4.977 -27.188 1 94.88 374 ASP B C 1
ATOM 7832 O O . ASP B 1 374 ? 6.988 -5.754 -27.172 1 94.88 374 ASP B O 1
ATOM 7836 N N . PRO B 1 375 ? 5.938 -3.988 -28.016 1 95 375 PRO B N 1
ATOM 7837 C CA . PRO B 1 375 ? 6.922 -3.879 -29.094 1 95 375 PRO B CA 1
ATOM 7838 C C . PRO B 1 375 ? 8.336 -3.613 -28.578 1 95 375 PRO B C 1
ATOM 7840 O O . PRO B 1 375 ? 9.312 -3.859 -29.281 1 95 375 PRO B O 1
ATOM 7843 N N . GLY B 1 376 ? 8.445 -3.15 -27.375 1 95.38 376 GLY B N 1
ATOM 7844 C CA . GLY B 1 376 ? 9.75 -2.867 -26.797 1 95.38 376 GLY B CA 1
ATOM 7845 C C . GLY B 1 376 ? 10.578 -4.113 -26.547 1 95.38 376 GLY B C 1
ATOM 7846 O O . GLY B 1 376 ? 11.805 -4.035 -26.406 1 95.38 376 GLY B O 1
ATOM 7847 N N . ILE B 1 377 ? 10.031 -5.254 -26.531 1 96 377 ILE B N 1
ATOM 7848 C CA . ILE B 1 377 ? 10.727 -6.496 -26.219 1 96 377 ILE B CA 1
ATOM 7849 C C . ILE B 1 377 ? 11.664 -6.867 -27.359 1 96 377 ILE B C 1
ATOM 7851 O O . ILE B 1 377 ? 12.797 -7.293 -27.141 1 96 377 ILE B O 1
ATOM 7855 N N . GLU B 1 378 ? 11.234 -6.609 -28.562 1 95.56 378 GLU B N 1
ATOM 7856 C CA . GLU B 1 378 ? 12.078 -6.883 -29.719 1 95.56 378 GLU B CA 1
ATOM 7857 C C . GLU B 1 378 ? 13.289 -5.961 -29.75 1 95.56 378 GLU B C 1
ATOM 7859 O O . GLU B 1 378 ? 14.344 -6.324 -30.281 1 95.56 378 GLU B O 1
ATOM 7864 N N . LYS B 1 379 ? 13.156 -4.879 -29.078 1 94.69 379 LYS B N 1
ATOM 7865 C CA . LYS B 1 379 ? 14.172 -3.838 -29.172 1 94.69 379 LYS B CA 1
ATOM 7866 C C . LYS B 1 379 ? 15.062 -3.812 -27.938 1 94.69 379 LYS B C 1
ATOM 7868 O O . LYS B 1 379 ? 15.836 -2.875 -27.734 1 94.69 379 LYS B O 1
ATOM 7873 N N . LEU B 1 380 ? 14.93 -4.789 -27.125 1 95.44 380 LEU B N 1
ATOM 7874 C CA . LEU B 1 380 ? 15.766 -4.82 -25.922 1 95.44 380 LEU B CA 1
ATOM 7875 C C . LEU B 1 380 ? 17.234 -4.793 -26.297 1 95.44 380 LEU B C 1
ATOM 7877 O O . LEU B 1 380 ? 17.672 -5.523 -27.188 1 95.44 380 LEU B O 1
ATOM 7881 N N . ASP B 1 381 ? 18.031 -3.982 -25.625 1 94.19 381 ASP B N 1
ATOM 7882 C CA . ASP B 1 381 ? 19.469 -3.879 -25.875 1 94.19 381 ASP B CA 1
ATOM 7883 C C . ASP B 1 381 ? 20.203 -5.152 -25.438 1 94.19 381 ASP B C 1
ATOM 7885 O O . ASP B 1 381 ? 20.219 -5.492 -24.25 1 94.19 381 ASP B O 1
ATOM 7889 N N . PRO B 1 382 ? 20.781 -5.844 -26.375 1 93.19 382 PRO B N 1
ATOM 7890 C CA . PRO B 1 382 ? 21.453 -7.09 -26.016 1 93.19 382 PRO B CA 1
ATOM 7891 C C . PRO B 1 382 ? 22.594 -6.879 -25.016 1 93.19 382 PRO B C 1
ATOM 7893 O O . PRO B 1 382 ? 22.984 -7.809 -24.312 1 93.19 382 PRO B O 1
ATOM 7896 N N . ARG B 1 383 ? 23.188 -5.727 -25 1 89.38 383 ARG B N 1
ATOM 7897 C CA . ARG B 1 383 ? 24.219 -5.43 -24.016 1 89.38 383 ARG B CA 1
ATOM 7898 C C . ARG B 1 383 ? 23.672 -5.559 -22.594 1 89.38 383 ARG B C 1
ATOM 7900 O O . ARG B 1 383 ? 24.406 -5.906 -21.672 1 89.38 383 ARG B O 1
ATOM 7907 N N . PHE B 1 384 ? 22.297 -5.254 -22.5 1 92 384 PHE B N 1
ATOM 7908 C CA . PHE B 1 384 ? 21.656 -5.219 -21.188 1 92 384 PHE B CA 1
ATOM 7909 C C . PHE B 1 384 ? 21.016 -6.562 -20.859 1 92 384 PHE B C 1
ATOM 7911 O O . PHE B 1 384 ? 21.125 -7.051 -19.734 1 92 384 PHE B O 1
ATOM 7918 N N . PHE B 1 385 ? 20.453 -7.137 -21.906 1 94.88 385 PHE B N 1
ATOM 7919 C CA . PHE B 1 385 ? 19.516 -8.219 -21.609 1 94.88 385 PHE B CA 1
ATOM 7920 C C . PHE B 1 385 ? 19.953 -9.508 -22.297 1 94.88 385 PHE B C 1
ATOM 7922 O O . PHE B 1 385 ? 19.312 -10.547 -22.141 1 94.88 385 PHE B O 1
ATOM 7929 N N . GLY B 1 386 ? 21.031 -9.43 -23.047 1 94.56 386 GLY B N 1
ATOM 7930 C CA . GLY B 1 386 ? 21.516 -10.625 -23.719 1 94.56 386 GLY B CA 1
ATOM 7931 C C . GLY B 1 386 ? 20.438 -11.328 -24.531 1 94.56 386 GLY B C 1
ATOM 7932 O O . GLY B 1 386 ? 19.906 -10.766 -25.484 1 94.56 386 GLY B O 1
ATOM 7933 N N . ARG B 1 387 ? 20.062 -12.43 -24 1 94.19 387 ARG B N 1
ATOM 7934 C CA . ARG B 1 387 ? 19.094 -13.266 -24.703 1 94.19 387 ARG B CA 1
ATOM 7935 C C . ARG B 1 387 ? 17.672 -12.93 -24.297 1 94.19 387 ARG B C 1
ATOM 7937 O O . ARG B 1 387 ? 16.719 -13.523 -24.797 1 94.19 387 ARG B O 1
ATOM 7944 N N . GLY B 1 388 ? 17.5 -12.031 -23.391 1 95 388 GLY B N 1
ATOM 7945 C CA . GLY B 1 388 ? 16.188 -11.523 -23.016 1 95 388 GLY B CA 1
ATOM 7946 C C . GLY B 1 388 ? 15.383 -12.516 -22.203 1 95 388 GLY B C 1
ATOM 7947 O O . GLY B 1 388 ? 15.859 -13.031 -21.188 1 95 388 GLY B O 1
ATOM 7948 N N . TYR B 1 389 ? 14.242 -12.781 -22.688 1 95.62 389 TYR B N 1
ATOM 7949 C CA . TYR B 1 389 ? 13.32 -13.672 -22 1 95.62 389 TYR B CA 1
ATOM 7950 C C . TYR B 1 389 ? 13.641 -15.133 -22.312 1 95.62 389 TYR B C 1
ATOM 7952 O O . TYR B 1 389 ? 13.914 -15.484 -23.453 1 95.62 389 TYR B O 1
ATOM 7960 N N . LEU B 1 390 ? 13.625 -15.93 -21.203 1 95.44 390 LEU B N 1
ATOM 7961 C CA . LEU B 1 390 ? 13.953 -17.344 -21.375 1 95.44 390 LEU B CA 1
ATOM 7962 C C . LEU B 1 390 ? 13.078 -18.219 -20.484 1 95.44 390 LEU B C 1
ATOM 7964 O O . LEU B 1 390 ? 12.773 -17.844 -19.359 1 95.44 390 LEU B O 1
ATOM 7968 N N . LEU B 1 391 ? 12.641 -19.328 -21.031 1 96.94 391 LEU B N 1
ATOM 7969 C CA . LEU B 1 391 ? 11.953 -20.359 -20.266 1 96.94 391 LEU B CA 1
ATOM 7970 C C . LEU B 1 391 ? 12.789 -21.641 -20.219 1 96.94 391 LEU B C 1
ATOM 7972 O O . LEU B 1 391 ? 12.828 -22.391 -21.188 1 96.94 391 LEU B O 1
ATOM 7976 N N . PRO B 1 392 ? 13.453 -21.859 -19.094 1 97 392 PRO B N 1
ATOM 7977 C CA . PRO B 1 392 ? 14.281 -23.047 -18.984 1 97 392 PRO B CA 1
ATOM 7978 C C . PRO B 1 392 ? 13.477 -24.297 -18.656 1 97 392 PRO B C 1
ATOM 7980 O O . PRO B 1 392 ? 12.477 -24.234 -17.938 1 97 392 PRO B O 1
ATOM 7983 N N . PHE B 1 393 ? 13.938 -25.453 -19.156 1 97.38 393 PHE B N 1
ATOM 7984 C CA . PHE B 1 393 ? 13.367 -26.75 -18.781 1 97.38 393 PHE B CA 1
ATOM 7985 C C . PHE B 1 393 ? 14.422 -27.844 -18.875 1 97.38 393 PHE B C 1
ATOM 7987 O O . PHE B 1 393 ? 15.336 -27.766 -19.703 1 97.38 393 PHE B O 1
ATOM 7994 N N . PRO B 1 394 ? 14.297 -28.859 -18.125 1 97.31 394 PRO B N 1
ATOM 7995 C CA . PRO B 1 394 ? 15.305 -29.922 -18.109 1 97.31 394 PRO B CA 1
ATOM 7996 C C . PRO B 1 394 ? 15.273 -30.781 -19.359 1 97.31 394 PRO B C 1
ATOM 7998 O O . PRO B 1 394 ? 14.211 -30.984 -19.953 1 97.31 394 PRO B O 1
ATOM 8001 N N . VAL B 1 395 ? 16.453 -31.234 -19.75 1 97.94 395 VAL B N 1
ATOM 8002 C CA . VAL B 1 395 ? 16.625 -32.281 -20.766 1 97.94 395 VAL B CA 1
ATOM 8003 C C . VAL B 1 395 ? 17.406 -33.438 -20.172 1 97.94 395 VAL B C 1
ATOM 8005 O O . VAL B 1 395 ? 18.641 -33.469 -20.219 1 97.94 395 VAL B O 1
ATOM 8008 N N . PRO B 1 396 ? 16.625 -34.406 -19.672 1 96.44 396 PRO B N 1
ATOM 8009 C CA . PRO B 1 396 ? 17.328 -35.594 -19.141 1 96.44 396 PRO B CA 1
ATOM 8010 C C . PRO B 1 396 ? 18.062 -36.375 -20.234 1 96.44 396 PRO B C 1
ATOM 8012 O O . PRO B 1 396 ? 18.047 -35.969 -21.391 1 96.44 396 PRO B O 1
ATOM 8015 N N . ASP B 1 397 ? 18.797 -37.438 -19.844 1 95.56 397 ASP B N 1
ATOM 8016 C CA . ASP B 1 397 ? 19.609 -38.219 -20.781 1 95.56 397 ASP B CA 1
ATOM 8017 C C . ASP B 1 397 ? 18.812 -38.562 -22.031 1 95.56 397 ASP B C 1
ATOM 8019 O O . ASP B 1 397 ? 17.906 -39.406 -22 1 95.56 397 ASP B O 1
ATOM 8023 N N . PRO B 1 398 ? 19.219 -37.938 -23.141 1 96.75 398 PRO B N 1
ATOM 8024 C CA . PRO B 1 398 ? 18.453 -38.125 -24.375 1 96.75 398 PRO B CA 1
ATOM 8025 C C . PRO B 1 398 ? 18.469 -39.594 -24.859 1 96.75 398 PRO B C 1
ATOM 8027 O O . PRO B 1 398 ? 17.641 -39.969 -25.703 1 96.75 398 PRO B O 1
ATOM 8030 N N . ALA B 1 399 ? 19.406 -40.312 -24.438 1 95.56 399 ALA B N 1
ATOM 8031 C CA . ALA B 1 399 ? 19.438 -41.75 -24.828 1 95.56 399 ALA B CA 1
ATOM 8032 C C . ALA B 1 399 ? 18.281 -42.5 -24.188 1 95.56 399 ALA B C 1
ATOM 8034 O O . ALA B 1 399 ? 17.781 -43.469 -24.766 1 95.56 399 ALA B O 1
ATOM 8035 N N . ARG B 1 400 ? 17.859 -42 -23.125 1 95.12 400 ARG B N 1
ATOM 8036 C CA . ARG B 1 400 ? 16.812 -42.688 -22.391 1 95.12 400 ARG B CA 1
ATOM 8037 C C . ARG B 1 400 ? 15.484 -41.938 -22.469 1 95.12 400 ARG B C 1
ATOM 8039 O O . ARG B 1 400 ? 14.422 -42.562 -22.578 1 95.12 400 ARG B O 1
ATOM 8046 N N . TYR B 1 401 ? 15.586 -40.688 -22.406 1 96.25 401 TYR B N 1
ATOM 8047 C CA . TYR B 1 401 ? 14.359 -39.906 -22.297 1 96.25 401 TYR B CA 1
ATOM 8048 C C . TYR B 1 401 ? 14.141 -39.062 -23.547 1 96.25 401 TYR B C 1
ATOM 8050 O O . TYR B 1 401 ? 15.086 -38.469 -24.062 1 96.25 401 TYR B O 1
ATOM 8058 N N . ARG B 1 402 ? 12.945 -39.031 -24.016 1 97.25 402 ARG B N 1
ATOM 8059 C CA . ARG B 1 402 ? 12.508 -38.062 -25.031 1 97.25 402 ARG B CA 1
ATOM 8060 C C . ARG B 1 402 ? 11.898 -36.844 -24.375 1 97.25 402 ARG B C 1
ATOM 8062 O O . ARG B 1 402 ? 11.102 -36.938 -23.438 1 97.25 402 ARG B O 1
ATOM 8069 N N . THR B 1 403 ? 12.336 -35.656 -24.781 1 97.94 403 THR B N 1
ATOM 8070 C CA . THR B 1 403 ? 11.828 -34.375 -24.297 1 97.94 403 THR B CA 1
ATOM 8071 C C . THR B 1 403 ? 11.117 -33.625 -25.406 1 97.94 403 THR B C 1
ATOM 8073 O O . THR B 1 403 ? 11.75 -33.156 -26.359 1 97.94 403 THR B O 1
ATOM 8076 N N . LEU B 1 404 ? 9.797 -33.469 -25.266 1 97.75 404 LEU B N 1
ATOM 8077 C CA . LEU B 1 404 ? 8.984 -32.75 -26.266 1 97.75 404 LEU B CA 1
ATOM 8078 C C . LEU B 1 404 ? 8.484 -31.422 -25.719 1 97.75 404 LEU B C 1
ATOM 8080 O O . LEU B 1 404 ? 7.961 -31.359 -24.594 1 97.75 404 LEU B O 1
ATOM 8084 N N . ILE B 1 405 ? 8.68 -30.344 -26.5 1 97.94 405 ILE B N 1
ATOM 8085 C CA . ILE B 1 405 ? 8.211 -29.031 -26.031 1 97.94 405 ILE B CA 1
ATOM 8086 C C . ILE B 1 405 ? 7.211 -28.469 -27.047 1 97.94 405 ILE B C 1
ATOM 8088 O O . ILE B 1 405 ? 7.402 -28.578 -28.25 1 97.94 405 ILE B O 1
ATOM 8092 N N . GLN B 1 406 ? 6.145 -27.875 -26.516 1 97.94 406 GLN B N 1
ATOM 8093 C CA . GLN B 1 406 ? 5.129 -27.172 -27.297 1 97.94 406 GLN B CA 1
ATOM 8094 C C . GLN B 1 406 ? 4.863 -25.781 -26.719 1 97.94 406 GLN B C 1
ATOM 8096 O O . GLN B 1 406 ? 4.195 -25.656 -25.688 1 97.94 406 GLN B O 1
ATOM 8101 N N . PRO B 1 407 ? 5.34 -24.703 -27.406 1 96.75 407 PRO B N 1
ATOM 8102 C CA . PRO B 1 407 ? 5.047 -23.344 -26.938 1 96.75 407 PRO B CA 1
ATOM 8103 C C . PRO B 1 407 ? 3.555 -23.031 -26.953 1 96.75 407 PRO B C 1
ATOM 8105 O O . PRO B 1 407 ? 2.816 -23.547 -27.797 1 96.75 407 PRO B O 1
ATOM 8108 N N . ALA B 1 408 ? 3.141 -22.281 -26 1 95.69 408 ALA B N 1
ATOM 8109 C CA . ALA B 1 408 ? 1.745 -21.859 -25.922 1 95.69 408 ALA B CA 1
ATOM 8110 C C . ALA B 1 408 ? 1.64 -20.375 -25.562 1 95.69 408 ALA B C 1
ATOM 8112 O O . ALA B 1 408 ? 2.525 -19.828 -24.906 1 95.69 408 ALA B O 1
ATOM 8113 N N . PRO B 1 409 ? 0.602 -19.734 -26.031 1 93.31 409 PRO B N 1
ATOM 8114 C CA . PRO B 1 409 ? 0.456 -18.312 -25.703 1 93.31 409 PRO B CA 1
ATOM 8115 C C . PRO B 1 409 ? 0.075 -18.062 -24.25 1 93.31 409 PRO B C 1
ATOM 8117 O O . PRO B 1 409 ? -0.707 -18.828 -23.672 1 93.31 409 PRO B O 1
ATOM 8120 N N . MET B 1 410 ? 0.566 -16.969 -23.703 1 93.12 410 MET B N 1
ATOM 8121 C CA . MET B 1 410 ? 0.202 -16.562 -22.344 1 93.12 410 MET B CA 1
ATOM 8122 C C . MET B 1 410 ? -0.949 -15.57 -22.375 1 93.12 410 MET B C 1
ATOM 8124 O O . MET B 1 410 ? -1.912 -15.711 -21.609 1 93.12 410 MET B O 1
ATOM 8128 N N . ALA B 1 411 ? -0.863 -14.578 -23.234 1 93.25 411 ALA B N 1
ATOM 8129 C CA . ALA B 1 411 ? -1.906 -13.555 -23.328 1 93.25 411 ALA B CA 1
ATOM 8130 C C . ALA B 1 411 ? -3.049 -14.016 -24.234 1 93.25 411 ALA B C 1
ATOM 8132 O O . ALA B 1 411 ? -2.816 -14.648 -25.266 1 93.25 411 ALA B O 1
ATOM 8133 N N . GLU B 1 412 ? -4.191 -13.617 -23.859 1 93.12 412 GLU B N 1
ATOM 8134 C CA . GLU B 1 412 ? -5.352 -13.898 -24.703 1 93.12 412 GLU B CA 1
ATOM 8135 C C . GLU B 1 412 ? -5.234 -13.203 -26.047 1 93.12 412 GLU B C 1
ATOM 8137 O O . GLU B 1 412 ? -5.746 -13.703 -27.062 1 93.12 412 GLU B O 1
ATOM 8142 N N . SER B 1 413 ? -4.48 -12.148 -26.094 1 93.06 413 SER B N 1
ATOM 8143 C CA . SER B 1 413 ? -4.422 -11.305 -27.281 1 93.06 413 SER B CA 1
ATOM 8144 C C . SER B 1 413 ? -3.258 -11.703 -28.188 1 93.06 413 SER B C 1
ATOM 8146 O O . SER B 1 413 ? -3.146 -11.219 -29.312 1 93.06 413 SER B O 1
ATOM 8148 N N . LEU B 1 414 ? -2.41 -12.531 -27.719 1 95.31 414 LEU B N 1
ATOM 8149 C CA . LEU B 1 414 ? -1.227 -12.883 -28.484 1 95.31 414 LEU B CA 1
ATOM 8150 C C . LEU B 1 414 ? -1.605 -13.719 -29.703 1 95.31 414 LEU B C 1
ATOM 8152 O O . LEU B 1 414 ? -2.281 -14.742 -29.578 1 95.31 414 LEU B O 1
ATOM 8156 N N . ARG B 1 415 ? -1.071 -13.359 -30.938 1 95.94 415 ARG B N 1
ATOM 8157 C CA . ARG B 1 415 ? -1.476 -14.008 -32.188 1 95.94 415 ARG B CA 1
ATOM 8158 C C . ARG B 1 415 ? -0.325 -14.82 -32.781 1 95.94 415 ARG B C 1
ATOM 8160 O O . ARG B 1 415 ? -0.546 -15.727 -33.562 1 95.94 415 ARG B O 1
ATOM 8167 N N . THR B 1 416 ? 0.811 -14.445 -32.438 1 97.12 416 THR B N 1
ATOM 8168 C CA . THR B 1 416 ? 1.993 -15.148 -32.938 1 97.12 416 THR B CA 1
ATOM 8169 C C . THR B 1 416 ? 3.027 -15.312 -31.812 1 97.12 416 THR B C 1
ATOM 8171 O O . THR B 1 416 ? 2.98 -14.609 -30.812 1 97.12 416 THR B O 1
ATOM 8174 N N . MET B 1 417 ? 3.896 -16.281 -31.953 1 96.31 417 MET B N 1
ATOM 8175 C CA . MET B 1 417 ? 4.992 -16.531 -31.031 1 96.31 417 MET B CA 1
ATOM 8176 C C . MET B 1 417 ? 6.285 -16.828 -31.781 1 96.31 417 MET B C 1
ATOM 8178 O O . MET B 1 417 ? 6.535 -17.953 -32.188 1 96.31 417 MET B O 1
ATOM 8182 N N . PRO B 1 418 ? 7.109 -15.82 -31.984 1 97.88 418 PRO B N 1
ATOM 8183 C CA . PRO B 1 418 ? 8.43 -16.078 -32.562 1 97.88 418 PRO B CA 1
ATOM 8184 C C . PRO B 1 418 ? 9.406 -16.703 -31.578 1 97.88 418 PRO B C 1
ATOM 8186 O O . PRO B 1 418 ? 9.898 -16.016 -30.688 1 97.88 418 PRO B O 1
ATOM 8189 N N . VAL B 1 419 ? 9.766 -18.047 -31.797 1 97.88 419 VAL B N 1
ATOM 8190 C CA . VAL B 1 419 ? 10.484 -18.688 -30.703 1 97.88 419 VAL B CA 1
ATOM 8191 C C . VAL B 1 419 ? 11.578 -19.594 -31.281 1 97.88 419 VAL B C 1
ATOM 8193 O O . VAL B 1 419 ? 11.5 -20.016 -32.438 1 97.88 419 VAL B O 1
ATOM 8196 N N . ARG B 1 420 ? 12.547 -19.781 -30.5 1 98 420 ARG B N 1
ATOM 8197 C CA . ARG B 1 420 ? 13.656 -20.703 -30.719 1 98 420 ARG B CA 1
ATOM 8198 C C . ARG B 1 420 ? 14.016 -21.453 -29.438 1 98 420 ARG B C 1
ATOM 8200 O O . ARG B 1 420 ? 13.695 -21 -28.344 1 98 420 ARG B O 1
ATOM 8207 N N . VAL B 1 421 ? 14.609 -22.641 -29.609 1 98.31 421 VAL B N 1
ATOM 8208 C CA . VAL B 1 421 ? 15.07 -23.438 -28.469 1 98.31 421 VAL B CA 1
ATOM 8209 C C . VAL B 1 421 ? 16.594 -23.531 -28.5 1 98.31 421 VAL B C 1
ATOM 8211 O O . VAL B 1 421 ? 17.188 -23.875 -29.516 1 98.31 421 VAL B O 1
ATOM 8214 N N . ASP B 1 422 ? 17.219 -23.156 -27.375 1 98.06 422 ASP B N 1
ATOM 8215 C CA . ASP B 1 422 ? 18.656 -23.297 -27.172 1 98.06 422 ASP B CA 1
ATOM 8216 C C . ASP B 1 422 ? 18.953 -24.406 -26.156 1 98.06 422 ASP B C 1
ATOM 8218 O O . ASP B 1 422 ? 18.359 -24.453 -25.078 1 98.06 422 ASP B O 1
ATOM 8222 N N . CYS B 1 423 ? 19.891 -25.25 -26.484 1 98.25 423 CYS B N 1
ATOM 8223 C CA . CYS B 1 423 ? 20.234 -26.359 -25.594 1 98.25 423 CYS B CA 1
ATOM 8224 C C . CYS B 1 423 ? 21.562 -26.094 -24.891 1 98.25 423 CYS B C 1
ATOM 8226 O O . CYS B 1 423 ? 22.469 -25.469 -25.453 1 98.25 423 CYS B O 1
ATOM 8228 N N . PHE B 1 424 ? 21.688 -26.562 -23.672 1 98.25 424 PHE B N 1
ATOM 8229 C CA . PHE B 1 424 ? 22.891 -26.438 -22.859 1 98.25 424 PHE B CA 1
ATOM 8230 C C . PHE B 1 424 ? 23.188 -27.75 -22.141 1 98.25 424 PHE B C 1
ATOM 8232 O O . PHE B 1 424 ? 22.266 -28.422 -21.672 1 98.25 424 PHE B O 1
ATOM 8239 N N . ASN B 1 425 ? 24.438 -28.078 -22.062 1 97.81 425 ASN B N 1
ATOM 8240 C CA . ASN B 1 425 ? 24.781 -29.234 -21.25 1 97.81 425 ASN B CA 1
ATOM 8241 C C . ASN B 1 425 ? 24.844 -28.859 -19.766 1 97.81 425 ASN B C 1
ATOM 8243 O O . ASN B 1 425 ? 24.578 -27.719 -19.391 1 97.81 425 ASN B O 1
ATOM 8247 N N . ARG B 1 426 ? 25.203 -29.781 -18.891 1 97.62 426 ARG B N 1
ATOM 8248 C CA . ARG B 1 426 ? 25.172 -29.594 -17.453 1 97.62 426 ARG B CA 1
ATOM 8249 C C . ARG B 1 426 ? 26.188 -28.547 -17 1 97.62 426 ARG B C 1
ATOM 8251 O O . ARG B 1 426 ? 25.984 -27.875 -15.984 1 97.62 426 ARG B O 1
ATOM 8258 N N . ASP B 1 427 ? 27.203 -28.328 -17.812 1 97.12 427 ASP B N 1
ATOM 8259 C CA . ASP B 1 427 ? 28.266 -27.391 -17.453 1 97.12 427 ASP B CA 1
ATOM 8260 C C . ASP B 1 427 ? 28 -26 -18.031 1 97.12 427 ASP B C 1
ATOM 8262 O O . ASP B 1 427 ? 28.812 -25.094 -17.875 1 97.12 427 ASP B O 1
ATOM 8266 N N . GLY B 1 428 ? 26.922 -25.875 -18.688 1 97.19 428 GLY B N 1
ATOM 8267 C CA . GLY B 1 428 ? 26.531 -24.562 -19.188 1 97.19 428 GLY B CA 1
ATOM 8268 C C . GLY B 1 428 ? 27.031 -24.297 -20.594 1 97.19 428 GLY B C 1
ATOM 8269 O O . GLY B 1 428 ? 26.906 -23.188 -21.109 1 97.19 428 GLY B O 1
ATOM 8270 N N . ARG B 1 429 ? 27.766 -25.359 -21.312 1 95.25 429 ARG B N 1
ATOM 8271 C CA . ARG B 1 429 ? 28.234 -25.188 -22.688 1 95.25 429 ARG B CA 1
ATOM 8272 C C . ARG B 1 429 ? 27.078 -25.25 -23.672 1 95.25 429 ARG B C 1
ATOM 8274 O O . ARG B 1 429 ? 26.266 -26.188 -23.625 1 95.25 429 ARG B O 1
ATOM 8281 N N . ALA B 1 430 ? 26.953 -24.266 -24.516 1 96.38 430 ALA B N 1
ATOM 8282 C CA . ALA B 1 430 ? 25.891 -24.203 -25.516 1 96.38 430 ALA B CA 1
ATOM 8283 C C . ALA B 1 430 ? 26.016 -25.328 -26.531 1 96.38 430 ALA B C 1
ATOM 8285 O O . ALA B 1 430 ? 27.109 -25.672 -26.953 1 96.38 430 ALA B O 1
ATOM 8286 N N . GLY B 1 431 ? 24.859 -25.828 -26.844 1 96.5 431 GLY B N 1
ATOM 8287 C CA . GLY B 1 431 ? 24.781 -26.828 -27.875 1 96.5 431 GLY B CA 1
ATOM 8288 C C . GLY B 1 431 ? 23.922 -26.422 -29.047 1 96.5 431 GLY B C 1
ATOM 8289 O O . GLY B 1 431 ? 24.016 -25.297 -29.547 1 96.5 431 GLY B O 1
ATOM 8290 N N . ALA B 1 432 ? 23.141 -27.375 -29.484 1 96.38 432 ALA B N 1
ATOM 8291 C CA . ALA B 1 432 ? 22.297 -27.156 -30.656 1 96.38 432 ALA B CA 1
ATOM 8292 C C . ALA B 1 432 ? 21.219 -26.109 -30.375 1 96.38 432 ALA B C 1
ATOM 8294 O O . ALA B 1 432 ? 20.781 -25.953 -29.234 1 96.38 432 ALA B O 1
ATOM 8295 N N . SER B 1 433 ? 20.875 -25.406 -31.391 1 97.12 433 SER B N 1
ATOM 8296 C CA . SER B 1 433 ? 19.781 -24.453 -31.391 1 97.12 433 SER B CA 1
ATOM 8297 C C . SER B 1 433 ? 18.828 -24.688 -32.562 1 97.12 433 SER B C 1
ATOM 8299 O O . SER B 1 433 ? 19.266 -25.109 -33.656 1 97.12 433 SER B O 1
ATOM 8301 N N . HIS B 1 434 ? 17.531 -24.484 -32.312 1 98.31 434 HIS B N 1
ATOM 8302 C CA . HIS B 1 434 ? 16.547 -24.719 -33.344 1 98.31 434 HIS B CA 1
ATOM 8303 C C . HIS B 1 434 ? 15.508 -23.594 -33.375 1 98.31 434 HIS B C 1
ATOM 8305 O O . HIS B 1 434 ? 14.805 -23.391 -32.375 1 98.31 434 HIS B O 1
ATOM 8311 N N . PHE B 1 435 ? 15.453 -22.938 -34.5 1 98.5 435 PHE B N 1
ATOM 8312 C CA . PHE B 1 435 ? 14.406 -21.938 -34.688 1 98.5 435 PHE B CA 1
ATOM 8313 C C . PHE B 1 435 ? 13.094 -22.609 -35.094 1 98.5 435 PHE B C 1
ATOM 8315 O O . PHE B 1 435 ? 13.008 -23.25 -36.125 1 98.5 435 PHE B O 1
ATOM 8322 N N . MET B 1 436 ? 12.039 -22.422 -34.25 1 98.25 436 MET B N 1
ATOM 8323 C CA . MET B 1 436 ? 10.766 -23.094 -34.469 1 98.25 436 MET B CA 1
ATOM 8324 C C . MET B 1 436 ? 9.891 -22.281 -35.438 1 98.25 436 MET B C 1
ATOM 8326 O O . MET B 1 436 ? 8.867 -22.781 -35.906 1 98.25 436 MET B O 1
ATOM 8330 N N . GLY B 1 437 ? 10.266 -21 -35.656 1 97.81 437 GLY B N 1
ATOM 8331 C CA . GLY B 1 437 ? 9.5 -20.109 -36.531 1 97.81 437 GLY B CA 1
ATOM 8332 C C . GLY B 1 437 ? 8.688 -19.094 -35.75 1 97.81 437 GLY B C 1
ATOM 8333 O O . GLY B 1 437 ? 8.812 -18.984 -34.531 1 97.81 437 GLY B O 1
ATOM 8334 N N . CYS B 1 438 ? 8.07 -18.25 -36.469 1 98.38 438 CYS B N 1
ATOM 8335 C CA . CYS B 1 438 ? 7.016 -17.422 -35.906 1 98.38 438 CYS B CA 1
ATOM 8336 C C . CYS B 1 438 ? 5.688 -18.172 -35.906 1 98.38 438 CYS B C 1
ATOM 8338 O O . CYS B 1 438 ? 4.898 -18.062 -36.844 1 98.38 438 CYS B O 1
ATOM 8340 N N . LEU B 1 439 ? 5.434 -18.812 -34.812 1 98.25 439 LEU B N 1
ATOM 8341 C CA . LEU B 1 439 ? 4.301 -19.719 -34.719 1 98.25 439 LEU B CA 1
ATOM 8342 C C . LEU B 1 439 ? 2.988 -18.953 -34.594 1 98.25 439 LEU B C 1
ATOM 8344 O O . LEU B 1 439 ? 2.869 -18.047 -33.781 1 98.25 439 LEU B O 1
ATOM 8348 N N . PRO B 1 440 ? 2.064 -19.297 -35.469 1 97.81 440 PRO B N 1
ATOM 8349 C CA . PRO B 1 440 ? 0.734 -18.719 -35.219 1 97.81 440 PRO B CA 1
ATOM 8350 C C . PRO B 1 440 ? 0.058 -19.281 -33.969 1 97.81 440 PRO B C 1
ATOM 8352 O O . PRO B 1 440 ? 0.453 -20.344 -33.469 1 97.81 440 PRO B O 1
ATOM 8355 N N . ARG B 1 441 ? -0.887 -18.609 -33.469 1 96.94 441 ARG B N 1
ATOM 8356 C CA . ARG B 1 441 ? -1.575 -19 -32.25 1 96.94 441 ARG B CA 1
ATOM 8357 C C . ARG B 1 441 ? -2.141 -20.422 -32.375 1 96.94 441 ARG B C 1
ATOM 8359 O O . ARG B 1 441 ? -2.197 -21.156 -31.375 1 96.94 441 ARG B O 1
ATOM 8366 N N . ASP B 1 442 ? -2.564 -20.844 -33.5 1 97.06 442 ASP B N 1
ATOM 8367 C CA . ASP B 1 442 ? -3.227 -22.141 -33.656 1 97.06 442 ASP B CA 1
ATOM 8368 C C . ASP B 1 442 ? -2.24 -23.203 -34.156 1 97.06 442 ASP B C 1
ATOM 8370 O O . ASP B 1 442 ? -2.645 -24.219 -34.719 1 97.06 442 ASP B O 1
ATOM 8374 N N . HIS B 1 443 ? -0.995 -22.969 -33.938 1 97.62 443 HIS B N 1
ATOM 8375 C CA . HIS B 1 443 ? -0.017 -23.938 -34.406 1 97.62 443 HIS B CA 1
ATOM 8376 C C . HIS B 1 443 ? -0.202 -25.281 -33.719 1 97.62 443 HIS B C 1
ATOM 8378 O O . HIS B 1 443 ? -0.844 -25.375 -32.688 1 97.62 443 HIS B O 1
ATOM 8384 N N . ALA B 1 444 ? 0.328 -26.359 -34.375 1 97.75 444 ALA B N 1
ATOM 8385 C CA . ALA B 1 444 ? 0.405 -27.719 -33.844 1 97.75 444 ALA B CA 1
ATOM 8386 C C . ALA B 1 444 ? 1.812 -28.281 -33.969 1 97.75 444 ALA B C 1
ATOM 8388 O O . ALA B 1 444 ? 1.985 -29.422 -34.438 1 97.75 444 ALA B O 1
ATOM 8389 N N . GLU B 1 445 ? 2.744 -27.484 -33.562 1 97.12 445 GLU B N 1
ATOM 8390 C CA . GLU B 1 445 ? 4.148 -27.859 -33.688 1 97.12 445 GLU B CA 1
ATOM 8391 C C . GLU B 1 445 ? 4.707 -28.328 -32.344 1 97.12 445 GLU B C 1
ATOM 8393 O O . GLU B 1 445 ? 4.379 -27.766 -31.297 1 97.12 445 GLU B O 1
ATOM 8398 N N . VAL B 1 446 ? 5.438 -29.422 -32.406 1 97.69 446 VAL B N 1
ATOM 8399 C CA . VAL B 1 446 ? 6.164 -29.922 -31.25 1 97.69 446 VAL B CA 1
ATOM 8400 C C . VAL B 1 446 ? 7.617 -30.203 -31.625 1 97.69 446 VAL B C 1
ATOM 8402 O O . VAL B 1 446 ? 7.895 -30.703 -32.719 1 97.69 446 VAL B O 1
ATOM 8405 N N . LEU B 1 447 ? 8.492 -29.766 -30.797 1 98.12 447 LEU B N 1
ATOM 8406 C CA . LEU B 1 447 ? 9.906 -30.016 -31.031 1 98.12 447 LEU B CA 1
ATOM 8407 C C . LEU B 1 447 ? 10.43 -31.109 -30.094 1 98.12 447 LEU B C 1
ATOM 8409 O O . LEU B 1 447 ? 10.203 -31.047 -28.875 1 98.12 447 LEU B O 1
ATOM 8413 N N . ASP B 1 448 ? 11.07 -32.094 -30.656 1 98.06 448 ASP B N 1
ATOM 8414 C CA . ASP B 1 448 ? 11.797 -33.094 -29.875 1 98.06 448 ASP B CA 1
ATOM 8415 C C . ASP B 1 448 ? 13.211 -32.594 -29.562 1 98.06 448 ASP B C 1
ATOM 8417 O O . ASP B 1 448 ? 14.133 -32.781 -30.344 1 98.06 448 ASP B O 1
ATOM 8421 N N . VAL B 1 449 ? 13.367 -32.156 -28.375 1 98.19 449 VAL B N 1
ATOM 8422 C CA . VAL B 1 449 ? 14.625 -31.516 -27.984 1 98.19 449 VAL B CA 1
ATOM 8423 C C . VAL B 1 449 ? 15.695 -32.562 -27.781 1 98.19 449 VAL B C 1
ATOM 8425 O O . VAL B 1 449 ? 16.875 -32.312 -28 1 98.19 449 VAL B O 1
ATOM 8428 N N . SER B 1 450 ? 15.273 -33.75 -27.359 1 97.06 450 SER B N 1
ATOM 8429 C CA . SER B 1 450 ? 16.219 -34.844 -27.141 1 97.06 450 SER B CA 1
ATOM 8430 C C . SER B 1 450 ? 16.875 -35.25 -28.453 1 97.06 450 SER B C 1
ATOM 8432 O O . SER B 1 450 ? 18.016 -35.719 -28.453 1 97.06 450 SER B O 1
ATOM 8434 N N . ALA B 1 451 ? 16.188 -35.094 -29.531 1 95.75 451 ALA B N 1
ATOM 8435 C CA . ALA B 1 451 ? 16.75 -35.406 -30.844 1 95.75 451 ALA B CA 1
ATOM 8436 C C . ALA B 1 451 ? 17.719 -34.344 -31.297 1 95.75 451 ALA B C 1
ATOM 8438 O O . ALA B 1 451 ? 18.609 -34.594 -32.125 1 95.75 451 ALA B O 1
ATOM 8439 N N . LEU B 1 452 ? 17.469 -33.219 -30.797 1 95.25 452 LEU B N 1
ATOM 8440 C CA . LEU B 1 452 ? 18.297 -32.062 -31.172 1 95.25 452 LEU B CA 1
ATOM 8441 C C . LEU B 1 452 ? 19.641 -32.125 -30.469 1 95.25 452 LEU B C 1
ATOM 8443 O O . LEU B 1 452 ? 20.656 -31.719 -31.047 1 95.25 452 LEU B O 1
ATOM 8447 N N . THR B 1 453 ? 19.594 -32.625 -29.234 1 91.5 453 THR B N 1
ATOM 8448 C CA . THR B 1 453 ? 20.828 -32.656 -28.469 1 91.5 453 THR B CA 1
ATOM 8449 C C . THR B 1 453 ? 21.141 -34.094 -28.031 1 91.5 453 THR B C 1
ATOM 8451 O O . THR B 1 453 ? 20.234 -34.906 -27.875 1 91.5 453 THR B O 1
ATOM 8454 N N . GLY B 1 454 ? 22.406 -34.469 -27.969 1 85.5 454 GLY B N 1
ATOM 8455 C CA . GLY B 1 454 ? 22.812 -35.812 -27.531 1 85.5 454 GLY B CA 1
ATOM 8456 C C . GLY B 1 454 ? 23.328 -35.812 -26.094 1 85.5 454 GLY B C 1
ATOM 8457 O O . GLY B 1 454 ? 23.844 -36.844 -25.641 1 85.5 454 GLY B O 1
ATOM 8458 N N . THR B 1 455 ? 23.141 -34.719 -25.438 1 92.75 455 THR B N 1
ATOM 8459 C CA . THR B 1 455 ? 23.688 -34.656 -24.094 1 92.75 455 THR B CA 1
ATOM 8460 C C . THR B 1 455 ? 22.641 -34.188 -23.094 1 92.75 455 THR B C 1
ATOM 8462 O O . THR B 1 455 ? 21.75 -33.375 -23.438 1 92.75 455 THR B O 1
ATOM 8465 N N . GLU B 1 456 ? 22.812 -34.75 -21.859 1 96.38 456 GLU B N 1
ATOM 8466 C CA . GLU B 1 456 ? 21.953 -34.312 -20.75 1 96.38 456 GLU B CA 1
ATOM 8467 C C . GLU B 1 456 ? 22.266 -32.875 -20.344 1 96.38 456 GLU B C 1
ATOM 8469 O O . GLU B 1 456 ? 23.422 -32.438 -20.453 1 96.38 456 GLU B O 1
ATOM 8474 N N . GLY B 1 457 ? 21.297 -32.094 -19.844 1 98 457 GLY B N 1
ATOM 8475 C CA . GLY B 1 457 ? 21.359 -30.719 -19.406 1 98 457 GLY B CA 1
ATOM 8476 C C . GLY B 1 457 ? 20.016 -30.047 -19.328 1 98 457 GLY B C 1
ATOM 8477 O O . GLY B 1 457 ? 19.109 -30.516 -18.609 1 98 457 GLY B O 1
ATOM 8478 N N . HIS B 1 458 ? 19.906 -28.906 -20 1 98.19 458 HIS B N 1
ATOM 8479 C CA . HIS B 1 458 ? 18.625 -28.203 -20.078 1 98.19 458 HIS B CA 1
ATOM 8480 C C . HIS B 1 458 ? 18.516 -27.438 -21.391 1 98.19 458 HIS B C 1
ATOM 8482 O O . HIS B 1 458 ? 19.484 -27.344 -22.156 1 98.19 458 HIS B O 1
ATOM 8488 N N . ALA B 1 459 ? 17.344 -27.062 -21.688 1 98.06 459 ALA B N 1
ATOM 8489 C CA . ALA B 1 459 ? 17.094 -26.188 -22.812 1 98.06 459 ALA B CA 1
ATOM 8490 C C . ALA B 1 459 ? 16.281 -24.953 -22.391 1 98.06 459 ALA B C 1
ATOM 8492 O O . ALA B 1 459 ? 15.781 -24.906 -21.266 1 98.06 459 ALA B O 1
ATOM 8493 N N . GLU B 1 460 ? 16.297 -23.953 -23.266 1 97.81 460 GLU B N 1
ATOM 8494 C CA . GLU B 1 460 ? 15.586 -22.703 -23 1 97.81 460 GLU B CA 1
ATOM 8495 C C . GLU B 1 460 ? 14.805 -22.25 -24.219 1 97.81 460 GLU B C 1
ATOM 8497 O O . GLU B 1 460 ? 15.344 -22.172 -25.312 1 97.81 460 GLU B O 1
ATOM 8502 N N . LEU B 1 461 ? 13.523 -22.047 -23.969 1 97.81 461 LEU B N 1
ATOM 8503 C CA . LEU B 1 461 ? 12.711 -21.375 -24.969 1 97.81 461 LEU B CA 1
ATOM 8504 C C . LEU B 1 461 ? 12.938 -19.875 -24.938 1 97.81 461 LEU B C 1
ATOM 8506 O O . LEU B 1 461 ? 12.859 -19.25 -23.875 1 97.81 461 LEU B O 1
ATOM 8510 N N . VAL B 1 462 ? 13.266 -19.25 -26.094 1 97.44 462 VAL B N 1
ATOM 8511 C CA . VAL B 1 462 ? 13.531 -17.812 -26.141 1 97.44 462 VAL B CA 1
ATOM 8512 C C . VAL B 1 462 ? 12.773 -17.188 -27.312 1 97.44 462 VAL B C 1
ATOM 8514 O O . VAL B 1 462 ? 12.367 -17.891 -28.234 1 97.44 462 VAL B O 1
ATOM 8517 N N . TYR B 1 463 ? 12.602 -15.906 -27.234 1 96.94 463 TYR B N 1
ATOM 8518 C CA . TYR B 1 463 ? 12.078 -15.188 -28.391 1 96.94 463 TYR B CA 1
ATOM 8519 C C . TYR B 1 463 ? 13.125 -15.094 -29.5 1 96.94 463 TYR B C 1
ATOM 8521 O O . TYR B 1 463 ? 14.312 -14.922 -29.234 1 96.94 463 TYR B O 1
ATOM 8529 N N . ASP B 1 464 ? 12.742 -15.211 -30.672 1 97.31 464 ASP B N 1
ATOM 8530 C CA . ASP B 1 464 ? 13.555 -14.992 -31.875 1 97.31 464 ASP B CA 1
ATOM 8531 C C . ASP B 1 464 ? 12.734 -14.32 -32.969 1 97.31 464 ASP B C 1
ATOM 8533 O O . ASP B 1 464 ? 11.906 -14.961 -33.625 1 97.31 464 ASP B O 1
ATOM 8537 N N . PHE B 1 465 ? 13 -13.086 -33.281 1 97.25 465 PHE B N 1
ATOM 8538 C CA . PHE B 1 465 ? 12.117 -12.25 -34.094 1 97.25 465 PHE B CA 1
ATOM 8539 C C . PHE B 1 465 ? 12.57 -12.211 -35.531 1 97.25 465 PHE B C 1
ATOM 8541 O O . PHE B 1 465 ? 12.188 -11.312 -36.281 1 97.25 465 PHE B O 1
ATOM 8548 N N . ARG B 1 466 ? 13.414 -13.125 -35.938 1 97.31 466 ARG B N 1
ATOM 8549 C CA . ARG B 1 466 ? 14.023 -13.078 -37.25 1 97.31 466 ARG B CA 1
ATOM 8550 C C . ARG B 1 466 ? 12.953 -13.086 -38.344 1 97.31 466 ARG B C 1
ATOM 8552 O O . ARG B 1 466 ? 13.172 -12.555 -39.438 1 97.31 466 ARG B O 1
ATOM 8559 N N . ASP B 1 467 ? 11.758 -13.688 -38.125 1 97.69 467 ASP B N 1
ATOM 8560 C CA . ASP B 1 467 ? 10.648 -13.703 -39.094 1 97.69 467 ASP B CA 1
ATOM 8561 C C . ASP B 1 467 ? 9.5 -12.828 -38.594 1 97.69 467 ASP B C 1
ATOM 8563 O O . ASP B 1 467 ? 8.336 -13.078 -38.938 1 97.69 467 ASP B O 1
ATOM 8567 N N . GLY B 1 468 ? 9.82 -11.938 -37.688 1 96.69 468 GLY B N 1
ATOM 8568 C CA . GLY B 1 468 ? 8.789 -11.078 -37.125 1 96.69 468 GLY B CA 1
ATOM 8569 C C . GLY B 1 468 ? 8.023 -11.734 -36 1 96.69 468 GLY B C 1
ATOM 8570 O O . GLY B 1 468 ? 8.492 -12.711 -35.406 1 96.69 468 GLY B O 1
ATOM 8571 N N . GLY B 1 469 ? 6.871 -11.039 -35.656 1 96.69 469 GLY B N 1
ATOM 8572 C CA . GLY B 1 469 ? 5.996 -11.562 -34.625 1 96.69 469 GLY B CA 1
ATOM 8573 C C . GLY B 1 469 ? 5.879 -10.641 -33.406 1 96.69 469 GLY B C 1
ATOM 8574 O O . GLY B 1 469 ? 6.426 -9.539 -33.406 1 96.69 469 GLY B O 1
ATOM 8575 N N . GLU B 1 470 ? 5.074 -11.211 -32.469 1 95 470 GLU B N 1
ATOM 8576 C CA . GLU B 1 470 ? 4.758 -10.438 -31.25 1 95 470 GLU B CA 1
ATOM 8577 C C . GLU B 1 470 ? 5.219 -11.164 -30 1 95 470 GLU B C 1
ATOM 8579 O O . GLU B 1 470 ? 5.457 -12.367 -30.016 1 95 470 GLU B O 1
ATOM 8584 N N . ALA B 1 471 ? 5.469 -10.32 -28.969 1 95.44 471 ALA B N 1
ATOM 8585 C CA . ALA B 1 471 ? 5.812 -10.867 -27.656 1 95.44 471 ALA B CA 1
ATOM 8586 C C . ALA B 1 471 ? 5.09 -10.125 -26.547 1 95.44 471 ALA B C 1
ATOM 8588 O O . ALA B 1 471 ? 4.793 -8.938 -26.672 1 95.44 471 ALA B O 1
ATOM 8589 N N . ASP B 1 472 ? 4.75 -10.82 -25.562 1 94.31 472 ASP B N 1
ATOM 8590 C CA . ASP B 1 472 ? 4.07 -10.203 -24.422 1 94.31 472 ASP B CA 1
ATOM 8591 C C . ASP B 1 472 ? 4.938 -10.266 -23.156 1 94.31 472 ASP B C 1
ATOM 8593 O O . ASP B 1 472 ? 4.516 -9.828 -22.094 1 94.31 472 ASP B O 1
ATOM 8597 N N . GLY B 1 473 ? 6.082 -10.891 -23.219 1 93.81 473 GLY B N 1
ATOM 8598 C CA . GLY B 1 473 ? 7.016 -10.914 -22.109 1 93.81 473 GLY B CA 1
ATOM 8599 C C . GLY B 1 473 ? 6.836 -12.125 -21.219 1 93.81 473 GLY B C 1
ATOM 8600 O O . GLY B 1 473 ? 7.383 -12.164 -20.109 1 93.81 473 GLY B O 1
ATOM 8601 N N . TRP B 1 474 ? 6.086 -13.07 -21.688 1 93.31 474 TRP B N 1
ATOM 8602 C CA . TRP B 1 474 ? 5.863 -14.297 -20.922 1 93.31 474 TRP B CA 1
ATOM 8603 C C . TRP B 1 474 ? 5.906 -15.523 -21.812 1 93.31 474 TRP B C 1
ATOM 8605 O O . TRP B 1 474 ? 4.891 -15.898 -22.406 1 93.31 474 TRP B O 1
ATOM 8615 N N . LEU B 1 475 ? 7.023 -16.172 -21.75 1 94.75 475 LEU B N 1
ATOM 8616 C CA . LEU B 1 475 ? 7.137 -17.422 -22.484 1 94.75 475 LEU B CA 1
ATOM 8617 C C . LEU B 1 475 ? 6.449 -18.562 -21.719 1 94.75 475 LEU B C 1
ATOM 8619 O O . LEU B 1 475 ? 6.617 -18.688 -20.516 1 94.75 475 LEU B O 1
ATOM 8623 N N . HIS B 1 476 ? 5.703 -19.266 -22.469 1 94.62 476 HIS B N 1
ATOM 8624 C CA . HIS B 1 476 ? 4.938 -20.359 -21.906 1 94.62 476 HIS B CA 1
ATOM 8625 C C . HIS B 1 476 ? 5.004 -21.594 -22.797 1 94.62 476 HIS B C 1
ATOM 8627 O O . HIS B 1 476 ? 5.023 -21.484 -24.016 1 94.62 476 HIS B O 1
ATOM 8633 N N . ALA B 1 477 ? 5.047 -22.812 -22.125 1 96.44 477 ALA B N 1
ATOM 8634 C CA . ALA B 1 477 ? 5.105 -24.047 -22.922 1 96.44 477 ALA B CA 1
ATOM 8635 C C . ALA B 1 477 ? 4.648 -25.25 -22.094 1 96.44 477 ALA B C 1
ATOM 8637 O O . ALA B 1 477 ? 4.637 -25.203 -20.859 1 96.44 477 ALA B O 1
ATOM 8638 N N . LEU B 1 478 ? 4.191 -26.219 -22.828 1 97.19 478 LEU B N 1
ATOM 8639 C CA . LEU B 1 478 ? 4.027 -27.578 -22.297 1 97.19 478 LEU B CA 1
ATOM 8640 C C . LEU B 1 478 ? 5.246 -28.438 -22.609 1 97.19 478 LEU B C 1
ATOM 8642 O O . LEU B 1 478 ? 5.73 -28.438 -23.75 1 97.19 478 LEU B O 1
ATOM 8646 N N . VAL B 1 479 ? 5.789 -29.109 -21.672 1 97.5 479 VAL B N 1
ATOM 8647 C CA . VAL B 1 479 ? 6.902 -30.031 -21.859 1 97.5 479 VAL B CA 1
ATOM 8648 C C . VAL B 1 479 ? 6.477 -31.438 -21.469 1 97.5 479 VAL B C 1
ATOM 8650 O O . VAL B 1 479 ? 6.012 -31.672 -20.359 1 97.5 479 VAL B O 1
ATOM 8653 N N . ARG B 1 480 ? 6.613 -32.375 -22.391 1 97.31 480 ARG B N 1
ATOM 8654 C CA . ARG B 1 480 ? 6.316 -33.781 -22.172 1 97.31 480 ARG B CA 1
ATOM 8655 C C . ARG B 1 480 ? 7.594 -34.625 -22.156 1 97.31 480 ARG B C 1
ATOM 8657 O O . ARG B 1 480 ? 8.438 -34.5 -23.047 1 97.31 480 ARG B O 1
ATOM 8664 N N . TYR B 1 481 ? 7.762 -35.375 -21.125 1 97 481 TYR B N 1
ATOM 8665 C CA . TYR B 1 481 ? 8.883 -36.312 -20.984 1 97 481 TYR B CA 1
ATOM 8666 C C . TYR B 1 481 ? 8.43 -37.75 -21.172 1 97 481 TYR B C 1
ATOM 8668 O O . TYR B 1 481 ? 7.434 -38.188 -20.594 1 97 481 TYR B O 1
ATOM 8676 N N . GLU B 1 482 ? 9.219 -38.5 -21.969 1 95.75 482 GLU B N 1
ATOM 8677 C CA . GLU B 1 482 ? 8.914 -39.906 -22.219 1 95.75 482 GLU B CA 1
ATOM 8678 C C . GLU B 1 482 ? 10.133 -40.812 -21.969 1 95.75 482 GLU B C 1
ATOM 8680 O O . GLU B 1 482 ? 11.211 -40.562 -22.516 1 95.75 482 GLU B O 1
ATOM 8685 N N . ASP B 1 483 ? 9.969 -41.75 -21.156 1 95.06 483 ASP B N 1
ATOM 8686 C CA . ASP B 1 483 ? 11.016 -42.75 -20.984 1 95.06 483 ASP B CA 1
ATOM 8687 C C . ASP B 1 483 ? 10.953 -43.812 -22.109 1 95.06 483 ASP B C 1
ATOM 8689 O O . ASP B 1 483 ? 10.039 -44.625 -22.156 1 95.06 483 ASP B O 1
ATOM 8693 N N . ARG B 1 484 ? 11.977 -43.906 -22.906 1 93.12 484 ARG B N 1
ATOM 8694 C CA . ARG B 1 484 ? 12 -44.781 -24.078 1 93.12 484 ARG B CA 1
ATOM 8695 C C . ARG B 1 484 ? 12.023 -46.25 -23.672 1 93.12 484 ARG B C 1
ATOM 8697 O O . ARG B 1 484 ? 11.562 -47.094 -24.406 1 93.12 484 ARG B O 1
ATOM 8704 N N . GLU B 1 485 ? 12.492 -46.438 -22.531 1 92.69 485 GLU B N 1
ATOM 8705 C CA . GLU B 1 485 ? 12.672 -47.812 -22.078 1 92.69 485 GLU B CA 1
ATOM 8706 C C . GLU B 1 485 ? 11.391 -48.375 -21.469 1 92.69 485 GLU B C 1
ATOM 8708 O O . GLU B 1 485 ? 11 -49.5 -21.734 1 92.69 485 GLU B O 1
ATOM 8713 N N . THR B 1 486 ? 10.805 -47.562 -20.672 1 91.25 486 THR B N 1
ATOM 8714 C CA . THR B 1 486 ? 9.68 -48.062 -19.906 1 91.25 486 THR B CA 1
ATOM 8715 C C . THR B 1 486 ? 8.352 -47.594 -20.484 1 91.25 486 THR B C 1
ATOM 8717 O O . THR B 1 486 ? 7.297 -48.156 -20.203 1 91.25 486 THR B O 1
ATOM 8720 N N . GLY B 1 487 ? 8.438 -46.531 -21.234 1 90.75 487 GLY B N 1
ATOM 8721 C CA . GLY B 1 487 ? 7.211 -45.938 -21.75 1 90.75 487 GLY B CA 1
ATOM 8722 C C . GLY B 1 487 ? 6.543 -44.969 -20.781 1 90.75 487 GLY B C 1
ATOM 8723 O O . GLY B 1 487 ? 5.527 -44.344 -21.094 1 90.75 487 GLY B O 1
ATOM 8724 N N . HIS B 1 488 ? 7.066 -44.781 -19.578 1 93.75 488 HIS B N 1
ATOM 8725 C CA . HIS B 1 488 ? 6.523 -43.844 -18.609 1 93.75 488 HIS B CA 1
ATOM 8726 C C . HIS B 1 488 ? 6.637 -42.406 -19.094 1 93.75 488 HIS B C 1
ATOM 8728 O O . HIS B 1 488 ? 7.613 -42.031 -19.75 1 93.75 488 HIS B O 1
ATOM 8734 N N . GLU B 1 489 ? 5.578 -41.594 -18.781 1 95 489 GLU B N 1
ATOM 8735 C CA . GLU B 1 489 ? 5.547 -40.219 -19.25 1 95 489 GLU B CA 1
ATOM 8736 C C . GLU B 1 489 ? 5.18 -39.25 -18.125 1 95 489 GLU B C 1
ATOM 8738 O O . GLU B 1 489 ? 4.5 -39.625 -17.172 1 95 489 GLU B O 1
ATOM 8743 N N . ALA B 1 490 ? 5.656 -38.062 -18.234 1 95.31 490 ALA B N 1
ATOM 8744 C CA . ALA B 1 490 ? 5.309 -36.938 -17.344 1 95.31 490 ALA B CA 1
ATOM 8745 C C . ALA B 1 490 ? 5.184 -35.656 -18.141 1 95.31 490 ALA B C 1
ATOM 8747 O O . ALA B 1 490 ? 5.781 -35.5 -19.203 1 95.31 490 ALA B O 1
ATOM 8748 N N . GLU B 1 491 ? 4.344 -34.781 -17.641 1 94.38 491 GLU B N 1
ATOM 8749 C CA . GLU B 1 491 ? 4.152 -33.5 -18.281 1 94.38 491 GLU B CA 1
ATOM 8750 C C . GLU B 1 491 ? 4.207 -32.344 -17.266 1 94.38 491 GLU B C 1
ATOM 8752 O O . GLU B 1 491 ? 3.879 -32.531 -16.094 1 94.38 491 GLU B O 1
ATOM 8757 N N . THR B 1 492 ? 4.68 -31.172 -17.734 1 93.25 492 THR B N 1
ATOM 8758 C CA . THR B 1 492 ? 4.676 -29.938 -16.953 1 93.25 492 THR B CA 1
ATOM 8759 C C . THR B 1 492 ? 4.449 -28.719 -17.859 1 93.25 492 THR B C 1
ATOM 8761 O O . THR B 1 492 ? 4.613 -28.812 -19.078 1 93.25 492 THR B O 1
ATOM 8764 N N . SER B 1 493 ? 3.895 -27.719 -17.281 1 88.25 493 SER B N 1
ATOM 8765 C CA . SER B 1 493 ? 3.732 -26.453 -17.984 1 88.25 493 SER B CA 1
ATOM 8766 C C . SER B 1 493 ? 4.055 -25.266 -17.078 1 88.25 493 SER B C 1
ATOM 8768 O O . SER B 1 493 ? 3.754 -25.281 -15.891 1 88.25 493 SER B O 1
ATOM 8770 N N . PHE B 1 494 ? 4.742 -24.266 -17.656 1 84.94 494 PHE B N 1
ATOM 8771 C CA . PHE B 1 494 ? 5.051 -23.062 -16.891 1 84.94 494 PHE B CA 1
ATOM 8772 C C . PHE B 1 494 ? 5.453 -21.922 -17.812 1 84.94 494 PHE B C 1
ATOM 8774 O O . PHE B 1 494 ? 5.605 -22.109 -19.016 1 84.94 494 PHE B O 1
ATOM 8781 N N . GLY B 1 495 ? 5.371 -20.734 -17.188 1 80.25 495 GLY B N 1
ATOM 8782 C CA . GLY B 1 495 ? 5.844 -19.531 -17.859 1 80.25 495 GLY B CA 1
ATOM 8783 C C . GLY B 1 495 ? 7.055 -18.906 -17.188 1 80.25 495 GLY B C 1
ATOM 8784 O O . GLY B 1 495 ? 7.375 -19.25 -16.047 1 80.25 495 GLY B O 1
ATOM 8785 N N . SER B 1 496 ? 7.785 -18.172 -18.047 1 78.56 496 SER B N 1
ATOM 8786 C CA . SER B 1 496 ? 8.977 -17.547 -17.469 1 78.56 496 SER B CA 1
ATOM 8787 C C . SER B 1 496 ? 9.234 -16.188 -18.094 1 78.56 496 SER B C 1
ATOM 8789 O O . SER B 1 496 ? 8.414 -15.68 -18.859 1 78.56 496 SER B O 1
ATOM 8791 N N . HIS B 1 497 ? 10.344 -15.484 -17.547 1 87.06 497 HIS B N 1
ATOM 8792 C CA . HIS B 1 497 ? 10.664 -14.086 -17.812 1 87.06 497 HIS B CA 1
ATOM 8793 C C . HIS B 1 497 ? 12.164 -13.891 -17.984 1 87.06 497 HIS B C 1
ATOM 8795 O O . HIS B 1 497 ? 12.836 -14.711 -18.609 1 87.06 497 HIS B O 1
ATOM 8801 N N . ILE B 1 498 ? 12.609 -12.727 -17.609 1 92.75 498 ILE B N 1
ATOM 8802 C CA . ILE B 1 498 ? 14.031 -12.414 -17.688 1 92.75 498 ILE B CA 1
ATOM 8803 C C . ILE B 1 498 ? 14.734 -12.883 -16.422 1 92.75 498 ILE B C 1
ATOM 8805 O O . ILE B 1 498 ? 14.172 -12.812 -15.32 1 92.75 498 ILE B O 1
ATOM 8809 N N . PHE B 1 499 ? 16.016 -13.406 -16.672 1 93.62 499 PHE B N 1
ATOM 8810 C CA . PHE B 1 499 ? 16.719 -13.961 -15.523 1 93.62 499 PHE B CA 1
ATOM 8811 C C . PHE B 1 499 ? 18.141 -13.391 -15.445 1 93.62 499 PHE B C 1
ATOM 8813 O O . PHE B 1 499 ? 18.812 -13.25 -16.469 1 93.62 499 PHE B O 1
ATOM 8820 N N . ASN B 1 500 ? 18.562 -13.148 -14.25 1 92.62 500 ASN B N 1
ATOM 8821 C CA . ASN B 1 500 ? 19.938 -12.906 -13.828 1 92.62 500 ASN B CA 1
ATOM 8822 C C . ASN B 1 500 ? 20.625 -11.875 -14.719 1 92.62 500 ASN B C 1
ATOM 8824 O O . ASN B 1 500 ? 21.625 -12.18 -15.375 1 92.62 500 ASN B O 1
ATOM 8828 N N . THR B 1 501 ? 20.188 -10.789 -14.789 1 92.5 501 THR B N 1
ATOM 8829 C CA . THR B 1 501 ? 20.781 -9.578 -15.344 1 92.5 501 THR B CA 1
ATOM 8830 C C . THR B 1 501 ? 20.625 -8.406 -14.391 1 92.5 501 THR B C 1
ATOM 8832 O O . THR B 1 501 ? 19.688 -8.375 -13.586 1 92.5 501 THR B O 1
ATOM 8835 N N . VAL B 1 502 ? 21.5 -7.555 -14.508 1 92.25 502 VAL B N 1
ATOM 8836 C CA . VAL B 1 502 ? 21.5 -6.457 -13.547 1 92.25 502 VAL B CA 1
ATOM 8837 C C . VAL B 1 502 ? 20.516 -5.375 -13.992 1 92.25 502 VAL B C 1
ATOM 8839 O O . VAL B 1 502 ? 20 -4.617 -13.164 1 92.25 502 VAL B O 1
ATOM 8842 N N . MET B 1 503 ? 20.219 -5.293 -15.266 1 95.12 503 MET B N 1
ATOM 8843 C CA . MET B 1 503 ? 19.328 -4.27 -15.797 1 95.12 503 MET B CA 1
ATOM 8844 C C . MET B 1 503 ? 17.875 -4.711 -15.703 1 95.12 503 MET B C 1
ATOM 8846 O O . MET B 1 503 ? 17.578 -5.906 -15.641 1 95.12 503 MET B O 1
ATOM 8850 N N . THR B 1 504 ? 17.031 -3.719 -15.664 1 95.56 504 THR B N 1
ATOM 8851 C CA . THR B 1 504 ? 15.602 -4.035 -15.57 1 95.56 504 THR B CA 1
ATOM 8852 C C . THR B 1 504 ? 14.836 -3.424 -16.734 1 95.56 504 THR B C 1
ATOM 8854 O O . THR B 1 504 ? 15.273 -2.426 -17.312 1 95.56 504 THR B O 1
ATOM 8857 N N . TYR B 1 505 ? 13.859 -4.094 -17.156 1 95.56 505 TYR B N 1
ATOM 8858 C CA . TYR B 1 505 ? 12.891 -3.617 -18.141 1 95.56 505 TYR B CA 1
ATOM 8859 C C . TYR B 1 505 ? 11.461 -3.877 -17.672 1 95.56 505 TYR B C 1
ATOM 8861 O O . TYR B 1 505 ? 11.031 -5.027 -17.578 1 95.56 505 TYR B O 1
ATOM 8869 N N . ARG B 1 506 ? 10.734 -2.881 -17.406 1 91.12 506 ARG B N 1
ATOM 8870 C CA . ARG B 1 506 ? 9.32 -2.896 -17.031 1 91.12 506 ARG B CA 1
ATOM 8871 C C . ARG B 1 506 ? 9.039 -4.004 -16.031 1 91.12 506 ARG B C 1
ATOM 8873 O O . ARG B 1 506 ? 8.156 -4.84 -16.25 1 91.12 506 ARG B O 1
ATOM 8880 N N . GLY B 1 507 ? 9.828 -4.066 -15.008 1 87.31 507 GLY B N 1
ATOM 8881 C CA . GLY B 1 507 ? 9.57 -4.961 -13.891 1 87.31 507 GLY B CA 1
ATOM 8882 C C . GLY B 1 507 ? 10.305 -6.285 -14 1 87.31 507 GLY B C 1
ATOM 8883 O O . GLY B 1 507 ? 10.18 -7.145 -13.133 1 87.31 507 GLY B O 1
ATOM 8884 N N . GLU B 1 508 ? 11.07 -6.461 -14.992 1 92.5 508 GLU B N 1
ATOM 8885 C CA . GLU B 1 508 ? 11.852 -7.676 -15.195 1 92.5 508 GLU B CA 1
ATOM 8886 C C . GLU B 1 508 ? 13.336 -7.418 -14.969 1 92.5 508 GLU B C 1
ATOM 8888 O O . GLU B 1 508 ? 13.867 -6.383 -15.383 1 92.5 508 GLU B O 1
ATOM 8893 N N . PRO B 1 509 ? 14.078 -8.367 -14.477 1 91.81 509 PRO B N 1
ATOM 8894 C CA . PRO B 1 509 ? 13.617 -9.609 -13.859 1 91.81 509 PRO B CA 1
ATOM 8895 C C . PRO B 1 509 ? 12.781 -9.367 -12.609 1 91.81 509 PRO B C 1
ATOM 8897 O O . PRO B 1 509 ? 13.094 -8.484 -11.805 1 91.81 509 PRO B O 1
ATOM 8900 N N . GLN B 1 510 ? 11.836 -10.203 -12.461 1 85.94 510 GLN B N 1
ATOM 8901 C CA . GLN B 1 510 ? 10.852 -10.016 -11.398 1 85.94 510 GLN B CA 1
ATOM 8902 C C . GLN B 1 510 ? 11.477 -10.242 -10.023 1 85.94 510 GLN B C 1
ATOM 8904 O O . GLN B 1 510 ? 12.312 -11.133 -9.859 1 85.94 510 GLN B O 1
ATOM 8909 N N . SER B 1 511 ? 11.055 -9.273 -9.148 1 77.5 511 SER B N 1
ATOM 8910 C CA . SER B 1 511 ? 11.375 -9.461 -7.734 1 77.5 511 SER B CA 1
ATOM 8911 C C . SER B 1 511 ? 10.125 -9.789 -6.922 1 77.5 511 SER B C 1
ATOM 8913 O O . SER B 1 511 ? 9.07 -9.18 -7.117 1 77.5 511 SER B O 1
ATOM 8915 N N . TYR B 1 512 ? 10.281 -10.82 -6.113 1 64.94 512 TYR B N 1
ATOM 8916 C CA . TYR B 1 512 ? 9.133 -11.203 -5.309 1 64.94 512 TYR B CA 1
ATOM 8917 C C . TYR B 1 512 ? 9.094 -10.422 -4.004 1 64.94 512 TYR B C 1
ATOM 8919 O O . TYR B 1 512 ? 8.117 -10.5 -3.252 1 64.94 512 TYR B O 1
ATOM 8927 N N . VAL B 1 513 ? 10.203 -9.891 -3.697 1 64.12 513 VAL B N 1
ATOM 8928 C CA . VAL B 1 513 ? 10.281 -9.094 -2.479 1 64.12 513 VAL B CA 1
ATOM 8929 C C . VAL B 1 513 ? 10.516 -7.625 -2.834 1 64.12 513 VAL B C 1
ATOM 8931 O O . VAL B 1 513 ? 11.625 -7.242 -3.207 1 64.12 513 VAL B O 1
ATOM 8934 N N . GLY B 1 514 ? 9.5 -6.883 -3.266 1 66.12 514 GLY B N 1
ATOM 8935 C CA . GLY B 1 514 ? 9.711 -5.461 -3.496 1 66.12 514 GLY B CA 1
ATOM 8936 C C . GLY B 1 514 ? 9.859 -5.109 -4.965 1 66.12 514 GLY B C 1
ATOM 8937 O O . GLY B 1 514 ? 9.141 -5.641 -5.812 1 66.12 514 GLY B O 1
ATOM 8938 N N . ARG B 1 515 ? 10.906 -4.23 -5.348 1 77.44 515 ARG B N 1
ATOM 8939 C CA . ARG B 1 515 ? 11.133 -3.748 -6.703 1 77.44 515 ARG B CA 1
ATOM 8940 C C . ARG B 1 515 ? 12.188 -4.59 -7.418 1 77.44 515 ARG B C 1
ATOM 8942 O O . ARG B 1 515 ? 13.133 -5.078 -6.789 1 77.44 515 ARG B O 1
ATOM 8949 N N . PRO B 1 516 ? 12.016 -4.73 -8.703 1 85.88 516 PRO B N 1
ATOM 8950 C CA . PRO B 1 516 ? 13.07 -5.398 -9.469 1 85.88 516 PRO B CA 1
ATOM 8951 C C . PRO B 1 516 ? 14.43 -4.727 -9.305 1 85.88 516 PRO B C 1
ATOM 8953 O O . PRO B 1 516 ? 14.508 -3.547 -8.953 1 85.88 516 PRO B O 1
ATOM 8956 N N . PRO B 1 517 ? 15.523 -5.539 -9.445 1 85.81 517 PRO B N 1
ATOM 8957 C CA . PRO B 1 517 ? 15.594 -6.906 -9.969 1 85.81 517 PRO B CA 1
ATOM 8958 C C . PRO B 1 517 ? 15.539 -7.965 -8.875 1 85.81 517 PRO B C 1
ATOM 8960 O O . PRO B 1 517 ? 16.062 -7.754 -7.777 1 85.81 517 PRO B O 1
ATOM 8963 N N . GLY B 1 518 ? 14.945 -9.047 -9.203 1 80.38 518 GLY B N 1
ATOM 8964 C CA . GLY B 1 518 ? 14.992 -10.242 -8.375 1 80.38 518 GLY B CA 1
ATOM 8965 C C . GLY B 1 518 ? 16.094 -11.203 -8.781 1 80.38 518 GLY B C 1
ATOM 8966 O O . GLY B 1 518 ? 16.047 -11.781 -9.867 1 80.38 518 GLY B O 1
ATOM 8967 N N . LEU B 1 519 ? 17.141 -11.422 -7.957 1 84.81 519 LEU B N 1
ATOM 8968 C CA . LEU B 1 519 ? 18.312 -12.211 -8.336 1 84.81 519 LEU B CA 1
ATOM 8969 C C . LEU B 1 519 ? 18.609 -13.273 -7.281 1 84.81 519 LEU B C 1
ATOM 8971 O O . LEU B 1 519 ? 19.766 -13.664 -7.105 1 84.81 519 LEU B O 1
ATOM 8975 N N . SER B 1 520 ? 17.562 -13.648 -6.555 1 89.25 520 SER B N 1
ATOM 8976 C CA . SER B 1 520 ? 17.797 -14.633 -5.504 1 89.25 520 SER B CA 1
ATOM 8977 C C . SER B 1 520 ? 16.875 -15.828 -5.645 1 89.25 520 SER B C 1
ATOM 8979 O O . SER B 1 520 ? 15.844 -15.75 -6.332 1 89.25 520 SER B O 1
ATOM 8981 N N . THR B 1 521 ? 17.328 -16.891 -4.969 1 91.81 521 THR B N 1
ATOM 8982 C CA . THR B 1 521 ? 16.594 -18.141 -5.023 1 91.81 521 THR B CA 1
ATOM 8983 C C . THR B 1 521 ? 16.125 -18.562 -3.633 1 91.81 521 THR B C 1
ATOM 8985 O O . THR B 1 521 ? 16.891 -18.516 -2.674 1 91.81 521 THR B O 1
ATOM 8988 N N . ARG B 1 522 ? 14.906 -18.953 -3.582 1 92.81 522 ARG B N 1
ATOM 8989 C CA . ARG B 1 522 ? 14.336 -19.672 -2.445 1 92.81 522 ARG B CA 1
ATOM 8990 C C . ARG B 1 522 ? 13.281 -20.688 -2.902 1 92.81 522 ARG B C 1
ATOM 8992 O O . ARG B 1 522 ? 12.148 -20.312 -3.191 1 92.81 522 ARG B O 1
ATOM 8999 N N . LEU B 1 523 ? 13.68 -21.953 -2.914 1 96.12 523 LEU B N 1
ATOM 9000 C CA . LEU B 1 523 ? 12.812 -23 -3.443 1 96.12 523 LEU B CA 1
ATOM 9001 C C . LEU B 1 523 ? 12.562 -24.078 -2.395 1 96.12 523 LEU B C 1
ATOM 9003 O O . LEU B 1 523 ? 13.359 -24.25 -1.475 1 96.12 523 LEU B O 1
ATOM 9007 N N . PHE B 1 524 ? 11.445 -24.75 -2.613 1 96.06 524 PHE B N 1
ATOM 9008 C CA . PHE B 1 524 ? 10.992 -25.797 -1.699 1 96.06 524 PHE B CA 1
ATOM 9009 C C . PHE B 1 524 ? 11 -27.156 -2.381 1 96.06 524 PHE B C 1
ATOM 9011 O O . PHE B 1 524 ? 10.508 -27.297 -3.504 1 96.06 524 PHE B O 1
ATOM 9018 N N . LEU B 1 525 ? 11.609 -28.141 -1.705 1 97.12 525 LEU B N 1
ATOM 9019 C CA . LEU B 1 525 ? 11.633 -29.516 -2.189 1 97.12 525 LEU B CA 1
ATOM 9020 C C . LEU B 1 525 ? 11.328 -30.5 -1.062 1 97.12 525 LEU B C 1
ATOM 9022 O O . LEU B 1 525 ? 11.969 -30.453 -0.008 1 97.12 525 LEU B O 1
ATOM 9026 N N . THR B 1 526 ? 10.414 -31.391 -1.316 1 95.25 526 THR B N 1
ATOM 9027 C CA . THR B 1 526 ? 10.148 -32.438 -0.343 1 95.25 526 THR B CA 1
ATOM 9028 C C . THR B 1 526 ? 11.328 -33.406 -0.249 1 95.25 526 THR B C 1
ATOM 9030 O O . THR B 1 526 ? 12.07 -33.594 -1.219 1 95.25 526 THR B O 1
ATOM 9033 N N . ALA B 1 527 ? 11.461 -33.969 0.939 1 96.12 527 ALA B N 1
ATOM 9034 C CA . ALA B 1 527 ? 12.492 -35 1.15 1 96.12 527 ALA B CA 1
ATOM 9035 C C . ALA B 1 527 ? 11.867 -36.312 1.578 1 96.12 527 ALA B C 1
ATOM 9037 O O . ALA B 1 527 ? 11.633 -36.531 2.768 1 96.12 527 ALA B O 1
ATOM 9038 N N . ALA B 1 528 ? 11.773 -37.219 0.634 1 93.62 528 ALA B N 1
ATOM 9039 C CA . ALA B 1 528 ? 11.125 -38.5 0.915 1 93.62 528 ALA B CA 1
ATOM 9040 C C . ALA B 1 528 ? 12.086 -39.469 1.622 1 93.62 528 ALA B C 1
ATOM 9042 O O . ALA B 1 528 ? 13.266 -39.531 1.274 1 93.62 528 ALA B O 1
ATOM 9043 N N . THR B 1 529 ? 11.594 -40.25 2.576 1 93.25 529 THR B N 1
ATOM 9044 C CA . THR B 1 529 ? 12.406 -41.188 3.336 1 93.25 529 THR B CA 1
ATOM 9045 C C . THR B 1 529 ? 12.453 -42.562 2.639 1 93.25 529 THR B C 1
ATOM 9047 O O . THR B 1 529 ? 13.273 -43.406 2.984 1 93.25 529 THR B O 1
ATOM 9050 N N . THR B 1 530 ? 11.562 -42.75 1.75 1 91.44 530 THR B N 1
ATOM 9051 C CA . THR B 1 530 ? 11.484 -44 0.992 1 91.44 530 THR B CA 1
ATOM 9052 C C . THR B 1 530 ? 11.094 -43.719 -0.459 1 91.44 530 THR B C 1
ATOM 9054 O O . THR B 1 530 ? 10.68 -42.625 -0.797 1 91.44 530 THR B O 1
ATOM 9057 N N . GLU B 1 531 ? 11.227 -44.688 -1.286 1 90.94 531 GLU B N 1
ATOM 9058 C CA . GLU B 1 531 ? 10.805 -44.562 -2.676 1 90.94 531 GLU B CA 1
ATOM 9059 C C . GLU B 1 531 ? 9.297 -44.344 -2.777 1 90.94 531 GLU B C 1
ATOM 9061 O O . GLU B 1 531 ? 8.523 -44.906 -1.997 1 90.94 531 GLU B O 1
ATOM 9066 N N . PRO B 1 532 ? 8.883 -43.719 -3.793 1 93.81 532 PRO B N 1
ATOM 9067 C CA . PRO B 1 532 ? 9.672 -42.969 -4.758 1 93.81 532 PRO B CA 1
ATOM 9068 C C . PRO B 1 532 ? 10.367 -41.75 -4.129 1 93.81 532 PRO B C 1
ATOM 9070 O O . PRO B 1 532 ? 9.727 -40.938 -3.455 1 93.81 532 PRO B O 1
ATOM 9073 N N . PHE B 1 533 ? 11.648 -41.562 -4.441 1 95.56 533 PHE B N 1
ATOM 9074 C CA . PHE B 1 533 ? 12.43 -40.5 -3.859 1 95.56 533 PHE B CA 1
ATOM 9075 C C . PHE B 1 533 ? 12.188 -39.188 -4.605 1 95.56 533 PHE B C 1
ATOM 9077 O O . PHE B 1 533 ? 11.844 -39.188 -5.789 1 95.56 533 PHE B O 1
ATOM 9084 N N . SER B 1 534 ? 12.352 -38.188 -3.811 1 95.88 534 SER B N 1
ATOM 9085 C CA . SER B 1 534 ? 12.258 -36.844 -4.414 1 95.88 534 SER B CA 1
ATOM 9086 C C . SER B 1 534 ? 13.539 -36.469 -5.141 1 95.88 534 SER B C 1
ATOM 9088 O O . SER B 1 534 ? 14.625 -36.906 -4.758 1 95.88 534 SER B O 1
ATOM 9090 N N . PHE B 1 535 ? 13.367 -35.719 -6.145 1 96.81 535 PHE B N 1
ATOM 9091 C CA . PHE B 1 535 ? 14.508 -35.094 -6.824 1 96.81 535 PHE B CA 1
ATOM 9092 C C . PHE B 1 535 ? 14.125 -33.75 -7.402 1 96.81 535 PHE B C 1
ATOM 9094 O O . PHE B 1 535 ? 12.938 -33.406 -7.461 1 96.81 535 PHE B O 1
ATOM 9101 N N . CYS B 1 536 ? 15.102 -32.969 -7.703 1 97.56 536 CYS B N 1
ATOM 9102 C CA . CYS B 1 536 ? 14.859 -31.734 -8.461 1 97.56 536 CYS B CA 1
ATOM 9103 C C . CYS B 1 536 ? 15.984 -31.484 -9.453 1 97.56 536 CYS B C 1
ATOM 9105 O O . CYS B 1 536 ? 17.078 -32.031 -9.305 1 97.56 536 CYS B O 1
ATOM 9107 N N . THR B 1 537 ? 15.672 -30.828 -10.477 1 97.62 537 THR B N 1
ATOM 9108 C CA . THR B 1 537 ? 16.656 -30.281 -11.406 1 97.62 537 THR B CA 1
ATOM 9109 C C . THR B 1 537 ? 16.688 -28.75 -11.312 1 97.62 537 THR B C 1
ATOM 9111 O O . THR B 1 537 ? 15.688 -28.094 -11.586 1 97.62 537 THR B O 1
ATOM 9114 N N . LEU B 1 538 ? 17.828 -28.266 -10.859 1 98 538 LEU B N 1
ATOM 9115 C CA . LEU B 1 538 ? 18.062 -26.828 -10.773 1 98 538 LEU B CA 1
ATOM 9116 C C . LEU B 1 538 ? 18.766 -26.312 -12.023 1 98 538 LEU B C 1
ATOM 9118 O O . LEU B 1 538 ? 19.734 -26.922 -12.484 1 98 538 LEU B O 1
ATOM 9122 N N . ILE B 1 539 ? 18.266 -25.25 -12.578 1 97.38 539 ILE B N 1
ATOM 9123 C CA . ILE B 1 539 ? 18.828 -24.625 -13.758 1 97.38 539 ILE B CA 1
ATOM 9124 C C . ILE B 1 539 ? 19.25 -23.188 -13.43 1 97.38 539 ILE B C 1
ATOM 9126 O O . ILE B 1 539 ? 18.516 -22.469 -12.742 1 97.38 539 ILE B O 1
ATOM 9130 N N . TYR B 1 540 ? 20.453 -22.812 -13.797 1 97.38 540 TYR B N 1
ATOM 9131 C CA . TYR B 1 540 ? 20.953 -21.453 -13.672 1 97.38 540 TYR B CA 1
ATOM 9132 C C . TYR B 1 540 ? 20.797 -20.688 -14.984 1 97.38 540 TYR B C 1
ATOM 9134 O O . TYR B 1 540 ? 21.766 -20.484 -15.711 1 97.38 540 TYR B O 1
ATOM 9142 N N . PRO B 1 541 ? 19.578 -20.234 -15.188 1 95.69 541 PRO B N 1
ATOM 9143 C CA . PRO B 1 541 ? 19.391 -19.469 -16.422 1 95.69 541 PRO B CA 1
ATOM 9144 C C . PRO B 1 541 ? 19.984 -18.078 -16.359 1 95.69 541 PRO B C 1
ATOM 9146 O O . PRO B 1 541 ? 19.906 -17.422 -15.312 1 95.69 541 PRO B O 1
ATOM 9149 N N . ALA B 1 542 ? 20.594 -17.641 -17.453 1 94 542 ALA B N 1
ATOM 9150 C CA . ALA B 1 542 ? 21.156 -16.297 -17.5 1 94 542 ALA B CA 1
ATOM 9151 C C . ALA B 1 542 ? 20.812 -15.609 -18.812 1 94 542 ALA B C 1
ATOM 9153 O O . ALA B 1 542 ? 21.219 -16.062 -19.891 1 94 542 ALA B O 1
ATOM 9154 N N . SER B 1 543 ? 20.078 -14.547 -18.703 1 93.81 543 SER B N 1
ATOM 9155 C CA . SER B 1 543 ? 19.812 -13.742 -19.891 1 93.81 543 SER B CA 1
ATOM 9156 C C . SER B 1 543 ? 21.062 -13.008 -20.359 1 93.81 543 SER B C 1
ATOM 9158 O O . SER B 1 543 ? 21.297 -12.883 -21.562 1 93.81 543 SER B O 1
ATOM 9160 N N . ALA B 1 544 ? 21.766 -12.477 -19.438 1 91.56 544 ALA B N 1
ATOM 9161 C CA . ALA B 1 544 ? 23.062 -11.828 -19.688 1 91.56 544 ALA B CA 1
ATOM 9162 C C . ALA B 1 544 ? 24.125 -12.352 -18.734 1 91.56 544 ALA B C 1
ATOM 9164 O O . ALA B 1 544 ? 23.828 -13.148 -17.828 1 91.56 544 ALA B O 1
ATOM 9165 N N . SER B 1 545 ? 25.391 -11.883 -19.047 1 88.44 545 SER B N 1
ATOM 9166 C CA . SER B 1 545 ? 26.484 -12.344 -18.203 1 88.44 545 SER B CA 1
ATOM 9167 C C . SER B 1 545 ? 26.234 -12 -16.734 1 88.44 545 SER B C 1
ATOM 9169 O O . SER B 1 545 ? 25.797 -10.891 -16.422 1 88.44 545 SER B O 1
ATOM 9171 N N . TRP B 1 546 ? 26.469 -12.984 -15.914 1 91.75 546 TRP B N 1
ATOM 9172 C CA . TRP B 1 546 ? 26.312 -12.883 -14.469 1 91.75 546 TRP B CA 1
ATOM 9173 C C . TRP B 1 546 ? 27.391 -13.664 -13.742 1 91.75 546 TRP B C 1
ATOM 9175 O O . TRP B 1 546 ? 28.5 -13.852 -14.273 1 91.75 546 TRP B O 1
ATOM 9185 N N . ASN B 1 547 ? 27.109 -14.078 -12.492 1 92.56 547 ASN B N 1
ATOM 9186 C CA . ASN B 1 547 ? 28.109 -14.844 -11.766 1 92.56 547 ASN B CA 1
ATOM 9187 C C . ASN B 1 547 ? 28.438 -16.156 -12.477 1 92.56 547 ASN B C 1
ATOM 9189 O O . ASN B 1 547 ? 27.531 -16.891 -12.891 1 92.56 547 ASN B O 1
ATOM 9193 N N . PRO B 1 548 ? 29.75 -16.516 -12.625 1 94.06 548 PRO B N 1
ATOM 9194 C CA . PRO B 1 548 ? 30.109 -17.734 -13.344 1 94.06 548 PRO B CA 1
ATOM 9195 C C . PRO B 1 548 ? 29.594 -19 -12.664 1 94.06 548 PRO B C 1
ATOM 9197 O O . PRO B 1 548 ? 29.344 -20 -13.328 1 94.06 548 PRO B O 1
ATOM 9200 N N . MET B 1 549 ? 29.484 -18.891 -11.312 1 95.94 549 MET B N 1
ATOM 9201 C CA . MET B 1 549 ? 29.031 -20.031 -10.516 1 95.94 549 MET B CA 1
ATOM 9202 C C . MET B 1 549 ? 28 -19.594 -9.484 1 95.94 549 MET B C 1
ATOM 9204 O O . MET B 1 549 ? 28.156 -18.547 -8.859 1 95.94 549 MET B O 1
ATOM 9208 N N . SER B 1 550 ? 26.984 -20.406 -9.336 1 96 550 SER B N 1
ATOM 9209 C CA . SER B 1 550 ? 26.062 -20.141 -8.242 1 96 550 SER B CA 1
ATOM 9210 C C . SER B 1 550 ? 26.688 -20.484 -6.895 1 96 550 SER B C 1
ATOM 9212 O O . SER B 1 550 ? 27.641 -21.25 -6.824 1 96 550 SER B O 1
ATOM 9214 N N . ASP B 1 551 ? 26.188 -19.781 -5.879 1 95.06 551 ASP B N 1
ATOM 9215 C CA . ASP B 1 551 ? 26.5 -20.141 -4.496 1 95.06 551 ASP B CA 1
ATOM 9216 C C . ASP B 1 551 ? 25.25 -20.625 -3.768 1 95.06 551 ASP B C 1
ATOM 9218 O O . ASP B 1 551 ? 24.703 -19.922 -2.916 1 95.06 551 ASP B O 1
ATOM 9222 N N . THR B 1 552 ? 24.875 -21.906 -3.996 1 97.44 552 THR B N 1
ATOM 9223 C CA . THR B 1 552 ? 23.578 -22.438 -3.586 1 97.44 552 THR B CA 1
ATOM 9224 C C . THR B 1 552 ? 23.719 -23.297 -2.334 1 97.44 552 THR B C 1
ATOM 9226 O O . THR B 1 552 ? 24.516 -24.234 -2.303 1 97.44 552 THR B O 1
ATOM 9229 N N . SER B 1 553 ? 22.938 -22.953 -1.342 1 98.25 553 SER B N 1
ATOM 9230 C CA . SER B 1 553 ? 22.891 -23.734 -0.117 1 98.25 553 SER B CA 1
ATOM 9231 C C . SER B 1 553 ? 21.609 -24.578 -0.058 1 98.25 553 SER B C 1
ATOM 9233 O O . SER B 1 553 ? 20.531 -24.109 -0.44 1 98.25 553 SER B O 1
ATOM 9235 N N . LEU B 1 554 ? 21.781 -25.844 0.383 1 98.44 554 LEU B N 1
ATOM 9236 C CA . LEU B 1 554 ? 20.672 -26.75 0.646 1 98.44 554 LEU B CA 1
ATOM 9237 C C . LEU B 1 554 ? 20.5 -26.984 2.145 1 98.44 554 LEU B C 1
ATOM 9239 O O . LEU B 1 554 ? 21.438 -27.406 2.822 1 98.44 554 LEU B O 1
ATOM 9243 N N . TYR B 1 555 ? 19.344 -26.703 2.65 1 98.31 555 TYR B N 1
ATOM 9244 C CA . TYR B 1 555 ? 19.047 -26.922 4.059 1 98.31 555 TYR B CA 1
ATOM 9245 C C . TYR B 1 555 ? 18.016 -28.047 4.23 1 98.31 555 TYR B C 1
ATOM 9247 O O . TYR B 1 555 ? 16.875 -27.906 3.816 1 98.31 555 TYR B O 1
ATOM 9255 N N . LEU B 1 556 ? 18.406 -29.125 4.793 1 98.56 556 LEU B N 1
ATOM 9256 C CA . LEU B 1 556 ? 17.484 -30.203 5.133 1 98.56 556 LEU B CA 1
ATOM 9257 C C . LEU B 1 556 ? 16.75 -29.906 6.438 1 98.56 556 LEU B C 1
ATOM 9259 O O . LEU B 1 556 ? 17.391 -29.797 7.492 1 98.56 556 LEU B O 1
ATOM 9263 N N . HIS B 1 557 ? 15.484 -29.812 6.344 1 98 557 HIS B N 1
ATOM 9264 C CA . HIS B 1 557 ? 14.641 -29.562 7.504 1 98 557 HIS B CA 1
ATOM 9265 C C . HIS B 1 557 ? 13.883 -30.812 7.934 1 98 557 HIS B C 1
ATOM 9267 O O . HIS B 1 557 ? 13.5 -31.625 7.09 1 98 557 HIS B O 1
ATOM 9273 N N . GLY B 1 558 ? 13.695 -30.891 9.234 1 96.88 558 GLY B N 1
ATOM 9274 C CA . GLY B 1 558 ? 12.758 -31.875 9.734 1 96.88 558 GLY B CA 1
ATOM 9275 C C . GLY B 1 558 ? 11.312 -31.406 9.688 1 96.88 558 GLY B C 1
ATOM 9276 O O . GLY B 1 558 ? 11.039 -30.266 9.336 1 96.88 558 GLY B O 1
ATOM 9277 N N . ALA B 1 559 ? 10.422 -32.312 10.047 1 93.88 559 ALA B N 1
ATOM 9278 C CA . ALA B 1 559 ? 8.992 -32.031 10.023 1 93.88 559 ALA B CA 1
ATOM 9279 C C . ALA B 1 559 ? 8.648 -30.844 10.938 1 93.88 559 ALA B C 1
ATOM 9281 O O . ALA B 1 559 ? 7.691 -30.125 10.688 1 93.88 559 ALA B O 1
ATOM 9282 N N . ASN B 1 560 ? 9.453 -30.609 11.953 1 93.5 560 ASN B N 1
ATOM 9283 C CA . ASN B 1 560 ? 9.18 -29.547 12.906 1 93.5 560 ASN B CA 1
ATOM 9284 C C . ASN B 1 560 ? 9.82 -28.234 12.484 1 93.5 560 ASN B C 1
ATOM 9286 O O . ASN B 1 560 ? 9.75 -27.234 13.203 1 93.5 560 ASN B O 1
ATOM 9290 N N . GLY B 1 561 ? 10.523 -28.25 11.359 1 94.69 561 GLY B N 1
ATOM 9291 C CA . GLY B 1 561 ? 11.102 -27.031 10.828 1 94.69 561 GLY B CA 1
ATOM 9292 C C . GLY B 1 561 ? 12.562 -26.859 11.211 1 94.69 561 GLY B C 1
ATOM 9293 O O . GLY B 1 561 ? 13.227 -25.938 10.719 1 94.69 561 GLY B O 1
ATOM 9294 N N . SER B 1 562 ? 13.07 -27.719 12.078 1 96.19 562 SER B N 1
ATOM 9295 C CA . SER B 1 562 ? 14.469 -27.594 12.492 1 96.19 562 SER B CA 1
ATOM 9296 C C . SER B 1 562 ? 15.406 -28 11.359 1 96.19 562 SER B C 1
ATOM 9298 O O . SER B 1 562 ? 15.109 -28.906 10.578 1 96.19 562 SER B O 1
ATOM 9300 N N . VAL B 1 563 ? 16.547 -27.344 11.344 1 97.38 563 VAL B N 1
ATOM 9301 C CA . VAL B 1 563 ? 17.562 -27.688 10.344 1 97.38 563 VAL B CA 1
ATOM 9302 C C . VAL B 1 563 ? 18.375 -28.891 10.812 1 97.38 563 VAL B C 1
ATOM 9304 O O . VAL B 1 563 ? 18.969 -28.875 11.891 1 97.38 563 VAL B O 1
ATOM 9307 N N . ILE B 1 564 ? 18.391 -29.891 10.008 1 97.94 564 ILE B N 1
ATOM 9308 C CA . ILE B 1 564 ? 19.047 -31.141 10.344 1 97.94 564 ILE B CA 1
ATOM 9309 C C . ILE B 1 564 ? 20.453 -31.172 9.742 1 97.94 564 ILE B C 1
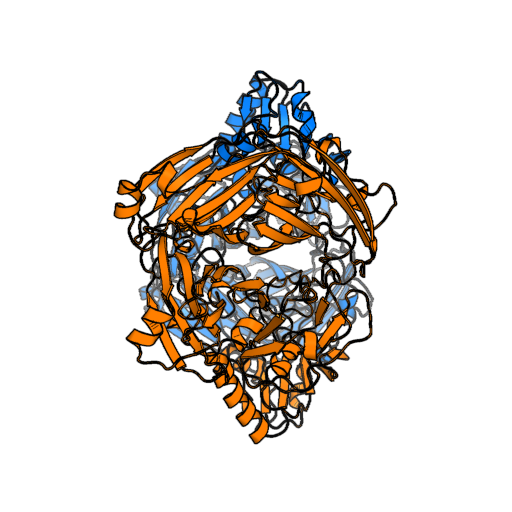ATOM 9311 O O . ILE B 1 564 ? 21.391 -31.703 10.344 1 97.94 564 ILE B O 1
ATOM 9315 N N . ALA B 1 565 ? 20.578 -30.672 8.539 1 98.19 565 ALA B N 1
ATOM 9316 C CA . ALA B 1 565 ? 21.844 -30.672 7.816 1 98.19 565 ALA B CA 1
ATOM 9317 C C . ALA B 1 565 ? 21.875 -29.578 6.766 1 98.19 565 ALA B C 1
ATOM 9319 O O . ALA B 1 565 ? 20.844 -29.016 6.402 1 98.19 565 ALA B O 1
ATOM 9320 N N . GLN B 1 566 ? 23.062 -29.25 6.41 1 98.19 566 GLN B N 1
ATOM 9321 C CA . GLN B 1 566 ? 23.297 -28.234 5.379 1 98.19 566 GLN B CA 1
ATOM 9322 C C . GLN B 1 566 ? 24.406 -28.672 4.426 1 98.19 566 GLN B C 1
ATOM 9324 O O . GLN B 1 566 ? 25.406 -29.234 4.852 1 98.19 566 GLN B O 1
ATOM 9329 N N . GLU B 1 567 ? 24.188 -28.516 3.139 1 98.06 567 GLU B N 1
ATOM 9330 C CA . GLU B 1 567 ? 25.188 -28.75 2.1 1 98.06 567 GLU B CA 1
ATOM 9331 C C . GLU B 1 567 ? 25.25 -27.578 1.119 1 98.06 567 GLU B C 1
ATOM 9333 O O . GLU B 1 567 ? 24.328 -26.766 1.062 1 98.06 567 GLU B O 1
ATOM 9338 N N . LYS B 1 568 ? 26.344 -27.469 0.432 1 97.5 568 LYS B N 1
ATOM 9339 C CA . LYS B 1 568 ? 26.531 -26.422 -0.579 1 97.5 568 LYS B CA 1
ATOM 9340 C C . LYS B 1 568 ? 26.812 -27.031 -1.947 1 97.5 568 LYS B C 1
ATOM 9342 O O . LYS B 1 568 ? 27.562 -28.016 -2.053 1 97.5 568 LYS B O 1
ATOM 9347 N N . ILE B 1 569 ? 26.203 -26.438 -2.953 1 96.88 569 ILE B N 1
ATOM 9348 C CA . ILE B 1 569 ? 26.516 -26.859 -4.316 1 96.88 569 ILE B CA 1
ATOM 9349 C C . ILE B 1 569 ? 26.766 -25.641 -5.195 1 96.88 569 ILE B C 1
ATOM 9351 O O . ILE B 1 569 ? 26.375 -24.516 -4.84 1 96.88 569 ILE B O 1
ATOM 9355 N N . GLY B 1 570 ? 27.438 -25.906 -6.336 1 97.19 570 GLY B N 1
ATOM 9356 C CA . GLY B 1 570 ? 27.672 -24.906 -7.363 1 97.19 570 GLY B CA 1
ATOM 9357 C C . GLY B 1 570 ? 27.141 -25.328 -8.727 1 97.19 570 GLY B C 1
ATOM 9358 O O . GLY B 1 570 ? 27.297 -26.484 -9.133 1 97.19 570 GLY B O 1
ATOM 9359 N N . ILE B 1 571 ? 26.484 -24.453 -9.336 1 98 571 ILE B N 1
ATOM 9360 C CA . ILE B 1 571 ? 26 -24.656 -10.695 1 98 571 ILE B CA 1
ATOM 9361 C C . ILE B 1 571 ? 26.594 -23.578 -11.609 1 98 571 ILE B C 1
ATOM 9363 O O . ILE B 1 571 ? 26.469 -22.391 -11.336 1 98 571 ILE B O 1
ATOM 9367 N N . PRO B 1 572 ? 27.312 -24 -12.68 1 98 572 PRO B N 1
ATOM 9368 C CA . PRO B 1 572 ? 27.828 -22.984 -13.602 1 98 572 PRO B CA 1
ATOM 9369 C C . PRO B 1 572 ? 26.734 -22.172 -14.281 1 98 572 PRO B C 1
ATOM 9371 O O . PRO B 1 572 ? 25.641 -22.688 -14.5 1 98 572 PRO B O 1
ATOM 9374 N N . MET B 1 573 ? 27.062 -20.906 -14.602 1 96.69 573 MET B N 1
ATOM 9375 C CA . MET B 1 573 ? 26.125 -20.094 -15.375 1 96.69 573 MET B CA 1
ATOM 9376 C C . MET B 1 573 ? 25.672 -20.844 -16.625 1 96.69 573 MET B C 1
ATOM 9378 O O . MET B 1 573 ? 26.484 -21.406 -17.359 1 96.69 573 MET B O 1
ATOM 9382 N N . SER B 1 574 ? 24.391 -20.891 -16.875 1 97.44 574 SER B N 1
ATOM 9383 C CA . SER B 1 574 ? 23.75 -21.609 -17.969 1 97.44 574 SER B CA 1
ATOM 9384 C C . SER B 1 574 ? 23.891 -23.109 -17.797 1 97.44 574 SER B C 1
ATOM 9386 O O . SER B 1 574 ? 23.719 -23.875 -18.766 1 97.44 574 SER B O 1
ATOM 9388 N N . GLY B 1 575 ? 24.219 -23.5 -16.625 1 98.19 575 GLY B N 1
ATOM 9389 C CA . GLY B 1 575 ? 24.266 -24.922 -16.328 1 98.19 575 GLY B CA 1
ATOM 9390 C C . GLY B 1 575 ? 23.047 -25.422 -15.57 1 98.19 575 GLY B C 1
ATOM 9391 O O . GLY B 1 575 ? 22.094 -24.672 -15.352 1 98.19 575 GLY B O 1
ATOM 9392 N N . SER B 1 576 ? 23.125 -26.734 -15.25 1 98.44 576 SER B N 1
ATOM 9393 C CA . SER B 1 576 ? 22.062 -27.375 -14.492 1 98.44 576 SER B CA 1
ATOM 9394 C C . SER B 1 576 ? 22.594 -28.5 -13.617 1 98.44 576 SER B C 1
ATOM 9396 O O . SER B 1 576 ? 23.703 -29 -13.836 1 98.44 576 SER B O 1
ATOM 9398 N N . ARG B 1 577 ? 21.828 -28.828 -12.641 1 97.88 577 ARG B N 1
ATOM 9399 C CA . ARG B 1 577 ? 22.188 -29.906 -11.734 1 97.88 577 ARG B CA 1
ATOM 9400 C C . ARG B 1 577 ? 20.953 -30.609 -11.188 1 97.88 577 ARG B C 1
ATOM 9402 O O . ARG B 1 577 ? 20 -29.969 -10.766 1 97.88 577 ARG B O 1
ATOM 9409 N N . THR B 1 578 ? 20.984 -31.938 -11.289 1 97.25 578 THR B N 1
ATOM 9410 C CA . THR B 1 578 ? 19.953 -32.719 -10.641 1 97.25 578 THR B CA 1
ATOM 9411 C C . THR B 1 578 ? 20.375 -33.125 -9.227 1 97.25 578 THR B C 1
ATOM 9413 O O . THR B 1 578 ? 21.469 -33.625 -9.023 1 97.25 578 THR B O 1
ATOM 9416 N N . ILE B 1 579 ? 19.469 -32.906 -8.328 1 97.12 579 ILE B N 1
ATOM 9417 C CA . ILE B 1 579 ? 19.75 -33.125 -6.918 1 97.12 579 ILE B CA 1
ATOM 9418 C C . ILE B 1 579 ? 18.812 -34.219 -6.379 1 97.12 579 ILE B C 1
ATOM 9420 O O . ILE B 1 579 ? 17.594 -34.156 -6.625 1 97.12 579 ILE B O 1
ATOM 9424 N N . TRP B 1 580 ? 19.422 -35.125 -5.715 1 97.25 580 TRP B N 1
ATOM 9425 C CA . TRP B 1 580 ? 18.703 -36.125 -4.949 1 97.25 580 TRP B CA 1
ATOM 9426 C C . TRP B 1 580 ? 18.984 -36 -3.459 1 97.25 580 TRP B C 1
ATOM 9428 O O . TRP B 1 580 ? 20.047 -36.375 -2.977 1 97.25 580 TRP B O 1
ATOM 9438 N N . PRO B 1 581 ? 18 -35.562 -2.693 1 97.69 581 PRO B N 1
ATOM 9439 C CA . PRO B 1 581 ? 18.25 -35.281 -1.278 1 97.69 581 PRO B CA 1
ATOM 9440 C C . PRO B 1 581 ? 18.875 -36.469 -0.547 1 97.69 581 PRO B C 1
ATOM 9442 O O . PRO B 1 581 ? 19.812 -36.281 0.234 1 97.69 581 PRO B O 1
ATOM 9445 N N . HIS B 1 582 ? 18.406 -37.656 -0.808 1 96.56 582 HIS B N 1
ATOM 9446 C CA . HIS B 1 582 ? 18.922 -38.812 -0.086 1 96.56 582 HIS B CA 1
ATOM 9447 C C . HIS B 1 582 ? 20.375 -39.125 -0.462 1 96.56 582 HIS B C 1
ATOM 9449 O O . HIS B 1 582 ? 21.109 -39.719 0.318 1 96.56 582 HIS B O 1
ATOM 9455 N N . GLU B 1 583 ? 20.812 -38.75 -1.662 1 97 583 GLU B N 1
ATOM 9456 C CA . GLU B 1 583 ? 22.219 -38.906 -2.066 1 97 583 GLU B CA 1
ATOM 9457 C C . GLU B 1 583 ? 23.078 -37.75 -1.527 1 97 583 GLU B C 1
ATOM 9459 O O . GLU B 1 583 ? 24.219 -38 -1.124 1 97 583 GLU B O 1
ATOM 9464 N N . VAL B 1 584 ? 22.531 -36.594 -1.496 1 97.81 584 VAL B N 1
ATOM 9465 C CA . VAL B 1 584 ? 23.281 -35.406 -1.092 1 97.81 584 VAL B CA 1
ATOM 9466 C C . VAL B 1 584 ? 23.516 -35.438 0.417 1 97.81 584 VAL B C 1
ATOM 9468 O O . VAL B 1 584 ? 24.625 -35.188 0.884 1 97.81 584 VAL B O 1
ATOM 9471 N N . PHE B 1 585 ? 22.5 -35.781 1.219 1 97.88 585 PHE B N 1
ATOM 9472 C CA . PHE B 1 585 ? 22.594 -35.688 2.672 1 97.88 585 PHE B CA 1
ATOM 9473 C C . PHE B 1 585 ? 22.875 -37.062 3.283 1 97.88 585 PHE B C 1
ATOM 9475 O O . PHE B 1 585 ? 23.312 -37.156 4.426 1 97.88 585 PHE B O 1
ATOM 9482 N N . GLY B 1 586 ? 22.609 -38.094 2.592 1 97.19 586 GLY B N 1
ATOM 9483 C CA . GLY B 1 586 ? 22.688 -39.438 3.119 1 97.19 586 GLY B CA 1
ATOM 9484 C C . GLY B 1 586 ? 21.391 -39.906 3.754 1 97.19 586 GLY B C 1
ATOM 9485 O O . GLY B 1 586 ? 20.641 -39.094 4.305 1 97.19 586 GLY B O 1
ATOM 9486 N N . MET B 1 587 ? 21.172 -41.188 3.682 1 96.38 587 MET B N 1
ATOM 9487 C CA . MET B 1 587 ? 19.922 -41.781 4.16 1 96.38 587 MET B CA 1
ATOM 9488 C C . MET B 1 587 ? 19.766 -41.562 5.66 1 96.38 587 MET B C 1
ATOM 9490 O O . MET B 1 587 ? 18.641 -41.406 6.148 1 96.38 587 MET B O 1
ATOM 9494 N N . GLN B 1 588 ? 20.828 -41.5 6.383 1 96.62 588 GLN B N 1
ATOM 9495 C CA . GLN B 1 588 ? 20.75 -41.312 7.824 1 96.62 588 GLN B CA 1
ATOM 9496 C C . GLN B 1 588 ? 20.141 -39.938 8.148 1 96.62 588 GLN B C 1
ATOM 9498 O O . GLN B 1 588 ? 19.25 -39.844 9 1 96.62 588 GLN B O 1
ATOM 9503 N N . ALA B 1 589 ? 20.625 -38.938 7.473 1 97.25 589 ALA B N 1
ATOM 9504 C CA . ALA B 1 589 ? 20.094 -37.594 7.684 1 97.25 589 ALA B CA 1
ATOM 9505 C C . ALA B 1 589 ? 18.625 -37.5 7.262 1 97.25 589 ALA B C 1
ATOM 9507 O O . ALA B 1 589 ? 17.812 -36.875 7.926 1 97.25 589 ALA B O 1
ATOM 9508 N N . ILE B 1 590 ? 18.281 -38.188 6.184 1 97.44 590 ILE B N 1
ATOM 9509 C CA . ILE B 1 590 ? 16.922 -38.188 5.664 1 97.44 590 ILE B CA 1
ATOM 9510 C C . ILE B 1 590 ? 15.992 -38.844 6.664 1 97.44 590 ILE B C 1
ATOM 9512 O O . ILE B 1 590 ? 14.883 -38.375 6.914 1 97.44 590 ILE B O 1
ATOM 9516 N N . GLN B 1 591 ? 16.516 -39.938 7.242 1 96.75 591 GLN B N 1
ATOM 9517 C CA . GLN B 1 591 ? 15.703 -40.625 8.234 1 96.75 591 GLN B CA 1
ATOM 9518 C C . GLN B 1 591 ? 15.523 -39.781 9.492 1 96.75 591 GLN B C 1
ATOM 9520 O O . GLN B 1 591 ? 14.453 -39.812 10.109 1 96.75 591 GLN B O 1
ATOM 9525 N N . ARG B 1 592 ? 16.5 -39.094 9.82 1 96.56 592 ARG B N 1
ATOM 9526 C CA . ARG B 1 592 ? 16.406 -38.188 10.969 1 96.56 592 ARG B CA 1
ATOM 9527 C C . ARG B 1 592 ? 15.398 -37.094 10.727 1 96.56 592 ARG B C 1
ATOM 9529 O O . ARG B 1 592 ? 14.695 -36.656 11.641 1 96.56 592 ARG B O 1
ATOM 9536 N N . ALA B 1 593 ? 15.414 -36.531 9.5 1 96.75 593 ALA B N 1
ATOM 9537 C CA . ALA B 1 593 ? 14.422 -35.5 9.148 1 96.75 593 ALA B CA 1
ATOM 9538 C C . ALA B 1 593 ? 13 -36.062 9.266 1 96.75 593 ALA B C 1
ATOM 9540 O O . ALA B 1 593 ? 12.086 -35.375 9.695 1 96.75 593 ALA B O 1
ATOM 9541 N N . GLY B 1 594 ? 12.93 -37.375 8.875 1 95 594 GLY B N 1
ATOM 9542 C CA . GLY B 1 594 ? 11.664 -38.094 9.055 1 95 594 GLY B CA 1
ATOM 9543 C C . GLY B 1 594 ? 10.625 -37.719 8.016 1 95 594 GLY B C 1
ATOM 9544 O O . GLY B 1 594 ? 10.906 -36.938 7.102 1 95 594 GLY B O 1
ATOM 9545 N N . GLU B 1 595 ? 9.406 -38.312 8.281 1 91.88 595 GLU B N 1
ATOM 9546 C CA . GLU B 1 595 ? 8.281 -38 7.41 1 91.88 595 GLU B CA 1
ATOM 9547 C C . GLU B 1 595 ? 7.91 -36.531 7.496 1 91.88 595 GLU B C 1
ATOM 9549 O O . GLU B 1 595 ? 7.715 -36 8.586 1 91.88 595 GLU B O 1
ATOM 9554 N N . GLY B 1 596 ? 7.961 -35.938 6.352 1 92.31 596 GLY B N 1
ATOM 9555 C CA . GLY B 1 596 ? 7.676 -34.5 6.301 1 92.31 596 GLY B CA 1
ATOM 9556 C C . GLY B 1 596 ? 8.922 -33.656 6.105 1 92.31 596 GLY B C 1
ATOM 9557 O O . GLY B 1 596 ? 8.828 -32.438 5.949 1 92.31 596 GLY B O 1
ATOM 9558 N N . GLY B 1 597 ? 10.016 -34.312 6.145 1 96.56 597 GLY B N 1
ATOM 9559 C CA . GLY B 1 597 ? 11.25 -33.594 5.863 1 96.56 597 GLY B CA 1
ATOM 9560 C C . GLY B 1 597 ? 11.242 -32.906 4.504 1 96.56 597 GLY B C 1
ATOM 9561 O O . GLY B 1 597 ? 10.602 -33.406 3.566 1 96.56 597 GLY B O 1
ATOM 9562 N N . TYR B 1 598 ? 11.938 -31.766 4.426 1 97.44 598 TYR B N 1
ATOM 9563 C CA . TYR B 1 598 ? 12.023 -31.047 3.164 1 97.44 598 TYR B CA 1
ATOM 9564 C C . TYR B 1 598 ? 13.352 -30.297 3.045 1 97.44 598 TYR B C 1
ATOM 9566 O O . TYR B 1 598 ? 14.086 -30.172 4.027 1 97.44 598 TYR B O 1
ATOM 9574 N N . VAL B 1 599 ? 13.688 -29.891 1.892 1 98 599 VAL B N 1
ATOM 9575 C CA . VAL B 1 599 ? 14.914 -29.141 1.606 1 98 599 VAL B CA 1
ATOM 9576 C C . VAL B 1 599 ? 14.562 -27.719 1.155 1 98 599 VAL B C 1
ATOM 9578 O O . VAL B 1 599 ? 13.742 -27.531 0.252 1 98 599 VAL B O 1
ATOM 9581 N N . LEU B 1 600 ? 15.125 -26.766 1.87 1 97.38 600 LEU B N 1
ATOM 9582 C CA . LEU B 1 600 ? 15.102 -25.391 1.383 1 97.38 600 LEU B CA 1
ATOM 9583 C C . LEU B 1 600 ? 16.344 -25.078 0.559 1 97.38 600 LEU B C 1
ATOM 9585 O O . LEU B 1 600 ? 17.469 -25.266 1.031 1 97.38 600 LEU B O 1
ATOM 9589 N N . ILE B 1 601 ? 16.109 -24.672 -0.648 1 97.69 601 ILE B N 1
ATOM 9590 C CA . ILE B 1 601 ? 17.188 -24.281 -1.54 1 97.69 601 ILE B CA 1
ATOM 9591 C C . ILE B 1 601 ? 17.328 -22.75 -1.541 1 97.69 601 ILE B C 1
ATOM 9593 O O . ILE B 1 601 ? 16.391 -22.047 -1.923 1 97.69 601 ILE B O 1
ATOM 9597 N N . ARG B 1 602 ? 18.531 -22.297 -1.164 1 96.19 602 ARG B N 1
ATOM 9598 C CA . ARG B 1 602 ? 18.719 -20.875 -0.979 1 96.19 602 ARG B CA 1
ATOM 9599 C C . ARG B 1 602 ? 19.969 -20.391 -1.701 1 96.19 602 ARG B C 1
ATOM 9601 O O . ARG B 1 602 ? 21.047 -20.984 -1.577 1 96.19 602 ARG B O 1
ATOM 9608 N N . ASP B 1 603 ? 19.812 -19.391 -2.52 1 94 603 ASP B N 1
ATOM 9609 C CA . ASP B 1 603 ? 20.922 -18.703 -3.168 1 94 603 ASP B CA 1
ATOM 9610 C C . ASP B 1 603 ? 20.672 -17.203 -3.232 1 94 603 ASP B C 1
ATOM 9612 O O . ASP B 1 603 ? 19.656 -16.75 -3.797 1 94 603 ASP B O 1
ATOM 9616 N N . THR B 1 604 ? 21.516 -16.375 -2.744 1 88.12 604 THR B N 1
ATOM 9617 C CA . THR B 1 604 ? 21.312 -14.922 -2.746 1 88.12 604 THR B CA 1
ATOM 9618 C C . THR B 1 604 ? 22.094 -14.273 -3.887 1 88.12 604 THR B C 1
ATOM 9620 O O . THR B 1 604 ? 22.047 -13.055 -4.062 1 88.12 604 THR B O 1
ATOM 9623 N N . THR B 1 605 ? 22.766 -15.094 -4.707 1 87.5 605 THR B N 1
ATOM 9624 C CA . THR B 1 605 ? 23.641 -14.531 -5.723 1 87.5 605 THR B CA 1
ATOM 9625 C C . THR B 1 605 ? 23.047 -14.688 -7.113 1 87.5 605 THR B C 1
ATOM 9627 O O . THR B 1 605 ? 23.5 -14.047 -8.062 1 87.5 605 THR B O 1
ATOM 9630 N N . CYS B 1 606 ? 22.094 -15.633 -7.211 1 91.75 606 CYS B N 1
ATOM 9631 C CA . CYS B 1 606 ? 21.469 -15.828 -8.508 1 91.75 606 CYS B CA 1
ATOM 9632 C C . CYS B 1 606 ? 20.062 -16.406 -8.344 1 91.75 606 CYS B C 1
ATOM 9634 O O . CYS B 1 606 ? 19.719 -16.922 -7.277 1 91.75 606 CYS B O 1
ATOM 9636 N N . ARG B 1 607 ? 19.344 -16.266 -9.375 1 93.25 607 ARG B N 1
ATOM 9637 C CA . ARG B 1 607 ? 18.016 -16.875 -9.445 1 93.25 607 ARG B CA 1
ATOM 9638 C C . ARG B 1 607 ? 18.062 -18.188 -10.227 1 93.25 607 ARG B C 1
ATOM 9640 O O . ARG B 1 607 ? 18.453 -18.203 -11.398 1 93.25 607 ARG B O 1
ATOM 9647 N N . LEU B 1 608 ? 17.703 -19.141 -9.523 1 95.69 608 LEU B N 1
ATOM 9648 C CA . LEU B 1 608 ? 17.609 -20.453 -10.141 1 95.69 608 LEU B CA 1
ATOM 9649 C C . LEU B 1 608 ? 16.172 -20.797 -10.5 1 95.69 608 LEU B C 1
ATOM 9651 O O . LEU B 1 608 ? 15.234 -20.219 -9.93 1 95.69 608 LEU B O 1
ATOM 9655 N N . PHE B 1 609 ? 16.094 -21.594 -11.508 1 95.06 609 PHE B N 1
ATOM 9656 C CA . PHE B 1 609 ? 14.812 -22.188 -11.906 1 95.06 609 PHE B CA 1
ATOM 9657 C C . PHE B 1 609 ? 14.797 -23.688 -11.625 1 95.06 609 PHE B C 1
ATOM 9659 O O . PHE B 1 609 ? 15.789 -24.375 -11.844 1 95.06 609 PHE B O 1
ATOM 9666 N N . GLY B 1 610 ? 13.68 -24.141 -11.031 1 95.19 610 GLY B N 1
ATOM 9667 C CA . GLY B 1 610 ? 13.719 -25.516 -10.578 1 95.19 610 GLY B CA 1
ATOM 9668 C C . GLY B 1 610 ? 12.5 -26.312 -11.008 1 95.19 610 GLY B C 1
ATOM 9669 O O . GLY B 1 610 ? 11.422 -25.766 -11.203 1 95.19 610 GLY B O 1
ATOM 9670 N N . TYR B 1 611 ? 12.719 -27.609 -11.211 1 97 611 TYR B N 1
ATOM 9671 C CA . TYR B 1 611 ? 11.688 -28.625 -11.391 1 97 611 TYR B CA 1
ATOM 9672 C C . TYR B 1 611 ? 11.82 -29.734 -10.359 1 97 611 TYR B C 1
ATOM 9674 O O . TYR B 1 611 ? 12.938 -30.156 -10.023 1 97 611 TYR B O 1
ATOM 9682 N N . HIS B 1 612 ? 10.719 -30.141 -9.867 1 96.44 612 HIS B N 1
ATOM 9683 C CA . HIS B 1 612 ? 10.758 -31.203 -8.867 1 96.44 612 HIS B CA 1
ATOM 9684 C C . HIS B 1 612 ? 9.992 -32.438 -9.344 1 96.44 612 HIS B C 1
ATOM 9686 O O . HIS B 1 612 ? 9.18 -32.344 -10.266 1 96.44 612 HIS B O 1
ATOM 9692 N N . GLY B 1 613 ? 10.305 -33.594 -8.727 1 95.81 613 GLY B N 1
ATOM 9693 C CA . GLY B 1 613 ? 9.594 -34.812 -9.039 1 95.81 613 GLY B CA 1
ATOM 9694 C C . GLY B 1 613 ? 9.859 -35.938 -8.039 1 95.81 613 GLY B C 1
ATOM 9695 O O . GLY B 1 613 ? 10.484 -35.688 -7 1 95.81 613 GLY B O 1
ATOM 9696 N N . ARG B 1 614 ? 9.195 -37 -8.312 1 95.69 614 ARG B N 1
ATOM 9697 C CA . ARG B 1 614 ? 9.383 -38.281 -7.625 1 95.69 614 ARG B CA 1
ATOM 9698 C C . ARG B 1 614 ? 9.797 -39.375 -8.602 1 95.69 614 ARG B C 1
ATOM 9700 O O . ARG B 1 614 ? 9.391 -39.375 -9.766 1 95.69 614 ARG B O 1
ATOM 9707 N N . MET B 1 615 ? 10.648 -40.219 -8.102 1 93.69 615 MET B N 1
ATOM 9708 C CA . MET B 1 615 ? 11.094 -41.25 -9.039 1 93.69 615 MET B CA 1
ATOM 9709 C C . MET B 1 615 ? 11.344 -42.562 -8.312 1 93.69 615 MET B C 1
ATOM 9711 O O . MET B 1 615 ? 11.852 -42.562 -7.188 1 93.69 615 MET B O 1
ATOM 9715 N N . ILE B 1 616 ? 10.914 -43.625 -8.906 1 90.56 616 ILE B N 1
ATOM 9716 C CA . ILE B 1 616 ? 11.383 -45 -8.617 1 90.56 616 ILE B CA 1
ATOM 9717 C C . ILE B 1 616 ? 12.336 -45.438 -9.719 1 90.56 616 ILE B C 1
ATOM 9719 O O . ILE B 1 616 ? 11.898 -45.906 -10.773 1 90.56 616 ILE B O 1
ATOM 9723 N N . ARG B 1 617 ? 13.539 -45.469 -9.492 1 78.31 617 ARG B N 1
ATOM 9724 C CA . ARG B 1 617 ? 14.562 -45.594 -10.523 1 78.31 617 ARG B CA 1
ATOM 9725 C C . ARG B 1 617 ? 14.508 -46.969 -11.18 1 78.31 617 ARG B C 1
ATOM 9727 O O . ARG B 1 617 ? 14.539 -47.094 -12.406 1 78.31 617 ARG B O 1
ATOM 9734 N N . ARG B 1 618 ? 14.406 -47.969 -10.406 1 78.88 618 ARG B N 1
ATOM 9735 C CA . ARG B 1 618 ? 14.469 -49.312 -10.914 1 78.88 618 ARG B CA 1
ATOM 9736 C C . ARG B 1 618 ? 13.305 -49.625 -11.859 1 78.88 618 ARG B C 1
ATOM 9738 O O . ARG B 1 618 ? 13.453 -50.375 -12.828 1 78.88 618 ARG B O 1
ATOM 9745 N N . GLU B 1 619 ? 12.227 -48.938 -11.641 1 80.75 619 GLU B N 1
ATOM 9746 C CA . GLU B 1 619 ? 11.023 -49.188 -12.43 1 80.75 619 GLU B CA 1
ATOM 9747 C C . GLU B 1 619 ? 10.844 -48.156 -13.531 1 80.75 619 GLU B C 1
ATOM 9749 O O . GLU B 1 619 ? 10.031 -48.344 -14.438 1 80.75 619 GLU B O 1
ATOM 9754 N N . GLY B 1 620 ? 11.57 -47.188 -13.422 1 81.31 620 GLY B N 1
ATOM 9755 C CA . GLY B 1 620 ? 11.492 -46.125 -14.414 1 81.31 620 GLY B CA 1
ATOM 9756 C C . GLY B 1 620 ? 10.289 -45.219 -14.242 1 81.31 620 GLY B C 1
ATOM 9757 O O . GLY B 1 620 ? 9.914 -44.469 -15.156 1 81.31 620 GLY B O 1
ATOM 9758 N N . ARG B 1 621 ? 9.562 -45.25 -13.109 1 89.94 621 ARG B N 1
ATOM 9759 C CA . ARG B 1 621 ? 8.453 -44.375 -12.805 1 89.94 621 ARG B CA 1
ATOM 9760 C C . ARG B 1 621 ? 8.953 -43 -12.312 1 89.94 621 ARG B C 1
ATOM 9762 O O . ARG B 1 621 ? 9.797 -42.938 -11.414 1 89.94 621 ARG B O 1
ATOM 9769 N N . PHE B 1 622 ? 8.422 -41.938 -13 1 93.12 622 PHE B N 1
ATOM 9770 C CA . PHE B 1 622 ? 8.883 -40.625 -12.586 1 93.12 622 PHE B CA 1
ATOM 9771 C C . PHE B 1 622 ? 7.793 -39.594 -12.805 1 93.12 622 PHE B C 1
ATOM 9773 O O . PHE B 1 622 ? 6.801 -39.844 -13.484 1 93.12 622 PHE B O 1
ATOM 9780 N N . SER B 1 623 ? 7.93 -38.5 -12.156 1 95.38 623 SER B N 1
ATOM 9781 C CA . SER B 1 623 ? 7.09 -37.344 -12.305 1 95.38 623 SER B CA 1
ATOM 9782 C C . SER B 1 623 ? 7.926 -36.062 -12.344 1 95.38 623 SER B C 1
ATOM 9784 O O . SER B 1 623 ? 9.07 -36.062 -11.883 1 95.38 623 SER B O 1
ATOM 9786 N N . VAL B 1 624 ? 7.371 -35 -12.953 1 95.19 624 VAL B N 1
ATOM 9787 C CA . VAL B 1 624 ? 8.102 -33.719 -13.031 1 95.19 624 VAL B CA 1
ATOM 9788 C C . VAL B 1 624 ? 7.117 -32.562 -13.094 1 95.19 624 VAL B C 1
ATOM 9790 O O . VAL B 1 624 ? 6.121 -32.625 -13.812 1 95.19 624 VAL B O 1
ATOM 9793 N N . ASP B 1 625 ? 7.402 -31.594 -12.328 1 95.69 625 ASP B N 1
ATOM 9794 C CA . ASP B 1 625 ? 6.68 -30.312 -12.383 1 95.69 625 ASP B CA 1
ATOM 9795 C C . ASP B 1 625 ? 7.566 -29.156 -11.93 1 95.69 625 ASP B C 1
ATOM 9797 O O . ASP B 1 625 ? 8.641 -29.375 -11.367 1 95.69 625 ASP B O 1
ATOM 9801 N N . HIS B 1 626 ? 7.133 -28.016 -12.242 1 93.25 626 HIS B N 1
ATOM 9802 C CA . HIS B 1 626 ? 7.863 -26.828 -11.82 1 93.25 626 HIS B CA 1
ATOM 9803 C C . HIS B 1 626 ? 7.871 -26.703 -10.297 1 93.25 626 HIS B C 1
ATOM 9805 O O . HIS B 1 626 ? 6.953 -27.188 -9.625 1 93.25 626 HIS B O 1
ATOM 9811 N N . MET B 1 627 ? 8.914 -26 -9.773 1 92.31 627 MET B N 1
ATOM 9812 C CA . MET B 1 627 ? 9.031 -25.766 -8.336 1 92.31 627 MET B CA 1
ATOM 9813 C C . MET B 1 627 ? 8.461 -24.422 -7.945 1 92.31 627 MET B C 1
ATOM 9815 O O . MET B 1 627 ? 8.492 -23.469 -8.734 1 92.31 627 MET B O 1
ATOM 9819 N N . PHE B 1 628 ? 7.973 -24.406 -6.734 1 82.94 628 PHE B N 1
ATOM 9820 C CA . PHE B 1 628 ? 7.598 -23.109 -6.195 1 82.94 628 PHE B CA 1
ATOM 9821 C C . PHE B 1 628 ? 8.594 -22.656 -5.141 1 82.94 628 PHE B C 1
ATOM 9823 O O . PHE B 1 628 ? 9.406 -23.453 -4.656 1 82.94 628 PHE B O 1
ATOM 9830 N N . GLY B 1 629 ? 8.547 -21.312 -4.934 1 80.06 629 GLY B N 1
ATOM 9831 C CA . GLY B 1 629 ? 9.391 -20.734 -3.898 1 80.06 629 GLY B CA 1
ATOM 9832 C C . GLY B 1 629 ? 8.602 -20 -2.828 1 80.06 629 GLY B C 1
ATOM 9833 O O . GLY B 1 629 ? 7.406 -19.75 -2.986 1 80.06 629 GLY B O 1
ATOM 9834 N N . PHE B 1 630 ? 9.289 -19.891 -1.563 1 72.62 630 PHE B N 1
ATOM 9835 C CA . PHE B 1 630 ? 8.734 -19.125 -0.454 1 72.62 630 PHE B CA 1
ATOM 9836 C C . PHE B 1 630 ? 9.195 -17.672 -0.512 1 72.62 630 PHE B C 1
ATOM 9838 O O . PHE B 1 630 ? 10.391 -17.406 -0.644 1 72.62 630 PHE B O 1
#